Protein 3EYP (pdb70)

Organism: Bacteroides thetaiotaomicron (strain ATCC 29148 / DSM 2079 / JCM 5827 / CCUG 10774 / NCTC 10582 / VPI-5482 / E50) (NCBI:txid226186)

Structure (mmCIF, N/CA/C/O backbone):
data_3EYP
#
_entry.id   3EYP
#
_cell.length_a   120.709
_cell.length_b   125.193
_cell.length_c   158.207
_cell.angle_alpha   90.000
_cell.angle_beta   90.000
_cell.angle_gamma   90.000
#
_symmetry.space_group_name_H-M   'I 21 21 21'
#
loop_
_entity.id
_entity.type
_entity.pdbx_description
1 polymer 'Putative alpha-L-fucosidase'
2 non-polymer GLYCEROL
3 water water
#
loop_
_atom_site.group_PDB
_atom_site.id
_atom_site.type_symbol
_atom_site.label_atom_id
_atom_site.label_alt_id
_atom_site.label_comp_id
_atom_site.label_asym_id
_atom_site.label_entity_id
_atom_site.label_seq_id
_atom_site.pdbx_PDB_ins_code
_atom_site.Cartn_x
_atom_site.Cartn_y
_atom_site.Cartn_z
_atom_site.occupancy
_atom_site.B_iso_or_equiv
_atom_site.auth_seq_id
_atom_site.auth_comp_id
_atom_site.auth_asym_id
_atom_site.auth_atom_id
_atom_site.pdbx_PDB_model_num
ATOM 1 N N . SER A 1 2 ? 47.707 38.966 10.848 1.00 60.68 24 SER A N 1
ATOM 2 C CA . SER A 1 2 ? 48.151 37.679 11.486 1.00 60.16 24 SER A CA 1
ATOM 3 C C . SER A 1 2 ? 48.501 37.920 12.937 1.00 58.18 24 SER A C 1
ATOM 4 O O . SER A 1 2 ? 49.067 38.962 13.289 1.00 56.40 24 SER A O 1
ATOM 7 N N . LEU A 1 3 ? 48.144 36.947 13.766 1.00 56.22 25 LEU A N 1
ATOM 8 C CA . LEU A 1 3 ? 48.575 36.959 15.164 1.00 54.41 25 LEU A CA 1
ATOM 9 C C . LEU A 1 3 ? 50.016 36.576 15.218 1.00 53.06 25 LEU A C 1
ATOM 10 O O . LEU A 1 3 ? 50.441 35.695 14.522 1.00 52.57 25 LEU A O 1
ATOM 15 N N . ALA A 1 4 ? 50.746 37.249 16.081 1.00 52.87 26 ALA A N 1
ATOM 16 C CA . ALA A 1 4 ? 52.138 36.864 16.421 1.00 52.20 26 ALA A CA 1
ATOM 17 C C . ALA A 1 4 ? 52.060 35.645 17.339 1.00 51.74 26 ALA A C 1
ATOM 18 O O . ALA A 1 4 ? 51.141 35.559 18.172 1.00 51.53 26 ALA A O 1
ATOM 20 N N . PRO A 1 5 ? 53.015 34.709 17.222 1.00 50.89 27 PRO A N 1
ATOM 21 C CA . PRO A 1 5 ? 52.974 33.622 18.207 1.00 50.62 27 PRO A CA 1
ATOM 22 C C . PRO A 1 5 ? 53.343 34.156 19.570 1.00 49.85 27 PRO A C 1
ATOM 23 O O . PRO A 1 5 ? 53.900 35.206 19.680 1.00 49.54 27 PRO A O 1
ATOM 27 N N . CYS A 1 6 ? 53.034 33.404 20.590 1.00 48.53 28 CYS A N 1
ATOM 28 C CA . CYS A 1 6 ? 53.326 33.804 21.944 1.00 48.19 28 CYS A CA 1
ATOM 29 C C . CYS A 1 6 ? 54.223 32.763 22.588 1.00 47.05 28 CYS A C 1
ATOM 30 O O . CYS A 1 6 ? 53.856 31.608 22.649 1.00 46.71 28 CYS A O 1
ATOM 33 N N . GLY A 1 7 ? 55.391 33.182 23.046 1.00 46.03 29 GLY A N 1
ATOM 34 C CA . GLY A 1 7 ? 56.315 32.306 23.779 1.00 45.74 29 GLY A CA 1
ATOM 35 C C . GLY A 1 7 ? 56.939 31.252 22.925 1.00 44.46 29 GLY A C 1
ATOM 36 O O . GLY A 1 7 ? 57.172 31.468 21.742 1.00 44.98 29 GLY A O 1
ATOM 37 N N . LEU A 1 8 ? 57.206 30.091 23.523 1.00 44.03 30 LEU A N 1
ATOM 38 C CA . LEU A 1 8 ? 57.774 28.928 22.789 1.00 43.78 30 LEU A CA 1
ATOM 39 C C . LEU A 1 8 ? 56.697 28.208 21.977 1.00 42.83 30 LEU A C 1
ATOM 40 O O . LEU A 1 8 ? 55.542 28.099 22.383 1.00 43.06 30 LEU A O 1
ATOM 45 N N . VAL A 1 9 ? 57.073 27.733 20.815 1.00 42.88 31 VAL A N 1
ATOM 46 C CA . VAL A 1 9 ? 56.145 27.113 19.873 1.00 42.43 31 VAL A CA 1
ATOM 47 C C . VAL A 1 9 ? 56.644 25.733 19.365 1.00 41.68 31 VAL A C 1
ATOM 48 O O . VAL A 1 9 ? 57.847 25.422 19.385 1.00 42.27 31 VAL A O 1
ATOM 52 N N . PRO A 1 10 ? 55.731 24.888 18.925 1.00 40.79 32 PRO A N 1
ATOM 53 C CA . PRO A 1 10 ? 56.117 23.570 18.473 1.00 41.05 32 PRO A CA 1
ATOM 54 C C . PRO A 1 10 ? 56.782 23.571 17.113 1.00 41.92 32 PRO A C 1
ATOM 55 O O . PRO A 1 10 ? 56.512 24.429 16.264 1.00 41.77 32 PRO A O 1
ATOM 59 N N . SER A 1 11 ? 57.607 22.565 16.922 1.00 42.10 33 SER A N 1
ATOM 60 C CA . SER A 1 11 ? 58.230 22.285 15.614 1.00 41.67 33 SER A CA 1
ATOM 61 C C . SER A 1 11 ? 57.288 21.530 14.695 1.00 40.44 33 SER A C 1
ATOM 62 O O . SER A 1 11 ? 56.220 21.077 15.080 1.00 41.83 33 SER A O 1
ATOM 65 N N . ALA A 1 12 ? 57.698 21.400 13.442 1.00 41.03 34 ALA A N 1
ATOM 66 C CA . ALA A 1 12 ? 56.871 20.662 12.463 1.00 40.63 34 ALA A CA 1
ATOM 67 C C . ALA A 1 12 ? 56.646 19.205 12.958 1.00 41.03 34 ALA A C 1
ATOM 68 O O . ALA A 1 12 ? 55.555 18.640 12.864 1.00 39.43 34 ALA A O 1
ATOM 70 N N . ARG A 1 13 ? 57.707 18.639 13.518 1.00 41.56 35 ARG A N 1
ATOM 71 C CA . ARG A 1 13 ? 57.686 17.255 14.096 1.00 41.86 35 ARG A CA 1
ATOM 72 C C . ARG A 1 13 ? 56.706 17.139 15.243 1.00 40.38 35 ARG A C 1
ATOM 73 O O . ARG A 1 13 ? 55.976 16.191 15.383 1.00 40.84 35 ARG A O 1
ATOM 81 N N . GLN A 1 14 ? 56.740 18.144 16.084 1.00 40.29 36 GLN A N 1
ATOM 82 C CA . GLN A 1 14 ? 55.904 18.165 17.255 1.00 38.98 36 GLN A CA 1
ATOM 83 C C . GLN A 1 14 ? 54.456 18.334 16.855 1.00 38.50 36 GLN A C 1
ATOM 84 O O . GLN A 1 14 ? 53.595 17.755 17.416 1.00 39.10 36 GLN A O 1
ATOM 90 N N . LEU A 1 15 ? 54.200 19.105 15.824 1.00 41.11 37 LEU A N 1
ATOM 91 C CA . LEU A 1 15 ? 52.811 19.253 15.341 1.00 40.54 37 LEU A CA 1
ATOM 92 C C . LEU A 1 15 ? 52.290 17.922 14.762 1.00 40.58 37 LEU A C 1
ATOM 93 O O . LEU A 1 15 ? 51.158 17.528 14.951 1.00 40.05 37 LEU A O 1
ATOM 98 N N . GLU A 1 16 ? 53.136 17.260 14.003 1.00 40.81 38 GLU A N 1
ATOM 99 C CA . GLU A 1 16 ? 52.762 15.967 13.368 1.00 40.18 38 GLU A CA 1
ATOM 100 C C . GLU A 1 16 ? 52.415 14.928 14.459 1.00 40.29 38 GLU A C 1
ATOM 101 O O . GLU A 1 16 ? 51.388 14.244 14.423 1.00 41.24 38 GLU A O 1
ATOM 107 N N . TRP A 1 17 ? 53.261 14.903 15.475 1.00 39.75 39 TRP A N 1
ATOM 108 C CA . TRP A 1 17 ? 53.123 13.980 16.627 1.00 39.58 39 TRP A CA 1
ATOM 109 C C . TRP A 1 17 ? 51.860 14.271 17.412 1.00 39.88 39 TRP A C 1
ATOM 110 O O . TRP A 1 17 ? 51.073 13.385 17.736 1.00 40.25 39 TRP A O 1
ATOM 121 N N . TYR A 1 18 ? 51.606 15.551 17.649 1.00 39.32 40 TYR A N 1
ATOM 122 C CA . TYR A 1 18 ? 50.404 15.928 18.393 1.00 39.04 40 TYR A CA 1
ATOM 123 C C . TYR A 1 18 ? 49.129 15.428 17.689 1.00 40.07 40 TYR A C 1
ATOM 124 O O . TYR A 1 18 ? 48.158 14.976 18.305 1.00 40.13 40 TYR A O 1
ATOM 133 N N . ASN A 1 19 ? 49.156 15.548 16.369 1.00 39.39 41 ASN A N 1
ATOM 134 C CA . ASN A 1 19 ? 48.007 15.236 15.543 1.00 41.34 41 ASN A CA 1
ATOM 135 C C . ASN A 1 19 ? 47.669 13.741 15.477 1.00 41.87 41 ASN A C 1
ATOM 136 O O . ASN A 1 19 ? 46.554 13.335 15.096 1.00 40.87 41 ASN A O 1
ATOM 141 N N . ARG A 1 20 ? 48.631 12.928 15.880 1.00 40.57 42 ARG A N 1
ATOM 142 C CA . ARG A 1 20 ? 48.428 11.445 15.892 1.00 40.58 42 ARG A CA 1
ATOM 143 C C . ARG A 1 20 ? 47.354 11.034 16.923 1.00 40.26 42 ARG A C 1
ATOM 144 O O . ARG A 1 20 ? 46.513 10.145 16.743 1.00 39.46 42 ARG A O 1
ATOM 152 N N . GLU A 1 21 ? 47.405 11.771 18.006 1.00 41.40 43 GLU A N 1
ATOM 153 C CA . GLU A 1 21 ? 46.535 11.587 19.206 1.00 40.17 43 GLU A CA 1
ATOM 154 C C . GLU A 1 21 ? 46.842 10.362 19.993 1.00 40.02 43 GLU A C 1
ATOM 155 O O . GLU A 1 21 ? 47.113 10.423 21.189 1.00 38.95 43 GLU A O 1
ATOM 161 N N . MET A 1 22 ? 46.900 9.248 19.289 1.00 40.02 44 MET A N 1
ATOM 162 C CA . MET A 1 22 ? 47.233 7.938 19.894 1.00 39.85 44 MET A CA 1
ATOM 163 C C . MET A 1 22 ? 48.355 7.250 19.104 1.00 39.88 44 MET A C 1
ATOM 164 O O . MET A 1 22 ? 48.531 7.450 17.884 1.00 42.31 44 MET A O 1
ATOM 169 N N . ILE A 1 23 ? 49.133 6.458 19.808 1.00 38.93 45 ILE A N 1
ATOM 170 C CA . ILE A 1 23 ? 50.250 5.641 19.241 1.00 39.13 45 ILE A CA 1
ATOM 171 C C . ILE A 1 23 ? 50.213 4.246 19.870 1.00 39.34 45 ILE A C 1
ATOM 172 O O . ILE A 1 23 ? 49.944 4.128 21.072 1.00 40.62 45 ILE A O 1
ATOM 177 N N . ALA A 1 24 ? 50.385 3.167 19.098 1.00 38.95 46 ALA A N 1
ATOM 178 C CA . ALA A 1 24 ? 50.534 1.854 19.760 1.00 38.48 46 ALA A CA 1
ATOM 179 C C . ALA A 1 24 ? 51.971 1.508 20.155 1.00 37.99 46 ALA A C 1
ATOM 180 O O . ALA A 1 24 ? 52.897 1.841 19.486 1.00 37.21 46 ALA A O 1
ATOM 182 N N . PHE A 1 25 ? 52.106 0.841 21.313 1.00 37.27 47 PHE A N 1
ATOM 183 C CA . PHE A 1 25 ? 53.374 0.258 21.739 1.00 37.11 47 PHE A CA 1
ATOM 184 C C . PHE A 1 25 ? 53.174 -1.248 21.562 1.00 36.42 47 PHE A C 1
ATOM 185 O O . PHE A 1 25 ? 52.087 -1.737 21.724 1.00 37.82 47 PHE A O 1
ATOM 193 N N . PHE A 1 26 ? 54.216 -1.928 21.147 1.00 36.77 48 PHE A N 1
ATOM 194 C CA . PHE A 1 26 ? 54.218 -3.383 20.988 1.00 35.85 48 PHE A CA 1
ATOM 195 C C . PHE A 1 26 ? 55.443 -3.907 21.686 1.00 36.92 48 PHE A C 1
ATOM 196 O O . PHE A 1 26 ? 56.552 -3.892 21.130 1.00 36.88 48 PHE A O 1
ATOM 204 N N . HIS A 1 27 ? 55.248 -4.324 22.932 1.00 35.39 49 HIS A N 1
ATOM 205 C CA . HIS A 1 27 ? 56.302 -4.908 23.739 1.00 35.16 49 HIS A CA 1
ATOM 206 C C . HIS A 1 27 ? 56.312 -6.436 23.501 1.00 36.45 49 HIS A C 1
ATOM 207 O O . HIS A 1 27 ? 55.403 -7.151 23.908 1.00 38.06 49 HIS A O 1
ATOM 214 N N . PHE A 1 28 ? 57.344 -6.847 22.788 1.00 36.32 50 PHE A N 1
ATOM 215 C CA . PHE A 1 28 ? 57.508 -8.226 22.308 1.00 36.61 50 PHE A CA 1
ATOM 216 C C . PHE A 1 28 ? 58.993 -8.542 22.182 1.00 36.34 50 PHE A C 1
ATOM 217 O O . PHE A 1 28 ? 59.826 -7.721 21.729 1.00 36.52 50 PHE A O 1
ATOM 225 N N . GLY A 1 29 ? 59.307 -9.733 22.606 1.00 36.04 51 GLY A N 1
ATOM 226 C CA . GLY A 1 29 ? 60.670 -10.213 22.500 1.00 36.91 51 GLY A CA 1
ATOM 227 C C . GLY A 1 29 ? 60.906 -11.503 23.236 1.00 37.93 51 GLY A C 1
ATOM 228 O O . GLY A 1 29 ? 60.018 -12.311 23.442 1.00 37.74 51 GLY A O 1
ATOM 229 N N . ILE A 1 30 ? 62.148 -11.658 23.670 1.00 38.12 52 ILE A N 1
ATOM 230 C CA . ILE A 1 30 ? 62.548 -12.906 24.313 1.00 37.68 52 ILE A CA 1
ATOM 231 C C . ILE A 1 30 ? 61.828 -13.060 25.669 1.00 37.40 52 ILE A C 1
ATOM 232 O O . ILE A 1 30 ? 61.485 -14.160 26.092 1.00 36.16 52 ILE A O 1
ATOM 237 N N . ASN A 1 31 ? 61.581 -11.947 26.333 1.00 37.25 53 ASN A N 1
ATOM 238 C CA . ASN A 1 31 ? 60.860 -12.010 27.634 1.00 37.21 53 ASN A CA 1
ATOM 239 C C . ASN A 1 31 ? 59.522 -12.767 27.558 1.00 37.56 53 ASN A C 1
ATOM 240 O O . ASN A 1 31 ? 59.075 -13.435 28.496 1.00 38.79 53 ASN A O 1
ATOM 245 N N . THR A 1 32 ? 58.889 -12.638 26.410 1.00 36.31 54 THR A N 1
ATOM 246 C CA . THR A 1 32 ? 57.585 -13.167 26.145 1.00 36.63 54 THR A CA 1
ATOM 247 C C . THR A 1 32 ? 57.602 -14.701 26.221 1.00 36.74 54 THR A C 1
ATOM 248 O O . THR A 1 32 ? 56.594 -15.320 26.462 1.00 38.45 54 THR A O 1
ATOM 252 N N . PHE A 1 33 ? 58.773 -15.244 26.002 1.00 36.61 55 PHE A N 1
ATOM 253 C CA . PHE A 1 33 ? 58.945 -16.730 25.904 1.00 36.88 55 PHE A CA 1
ATOM 254 C C . PHE A 1 33 ? 59.488 -17.294 27.185 1.00 37.81 55 PHE A C 1
ATOM 255 O O . PHE A 1 33 ? 59.655 -18.538 27.346 1.00 38.84 55 PHE A O 1
ATOM 263 N N . GLU A 1 34 ? 59.713 -16.381 28.119 1.00 38.78 56 GLU A N 1
ATOM 264 C CA . GLU A 1 34 ? 60.075 -16.771 29.491 1.00 39.32 56 GLU A CA 1
ATOM 265 C C . GLU A 1 34 ? 58.838 -16.781 30.317 1.00 41.49 56 GLU A C 1
ATOM 266 O O . GLU A 1 34 ? 57.810 -16.267 29.909 1.00 39.52 56 GLU A O 1
ATOM 272 N N . GLU A 1 35 ? 58.948 -17.375 31.514 1.00 42.71 57 GLU A N 1
ATOM 273 C CA A GLU A 1 35 ? 57.804 -17.469 32.416 0.50 43.82 57 GLU A CA 1
ATOM 274 C CA B GLU A 1 35 ? 57.813 -17.479 32.441 0.50 43.58 57 GLU A CA 1
ATOM 275 C C . GLU A 1 35 ? 57.773 -16.261 33.365 1.00 43.71 57 GLU A C 1
ATOM 276 O O . GLU A 1 35 ? 58.650 -16.031 34.180 1.00 44.54 57 GLU A O 1
ATOM 287 N N . TYR A 1 36 ? 56.763 -15.458 33.139 1.00 43.52 58 TYR A N 1
ATOM 288 C CA A TYR A 1 36 ? 56.499 -14.293 33.944 0.50 43.46 58 TYR A CA 1
ATOM 289 C CA B TYR A 1 36 ? 56.448 -14.249 33.864 0.50 43.38 58 TYR A CA 1
ATOM 290 C C . TYR A 1 36 ? 57.647 -13.331 34.039 1.00 43.18 58 TYR A C 1
ATOM 291 O O . TYR A 1 36 ? 58.042 -12.982 35.126 1.00 44.04 58 TYR A O 1
ATOM 308 N N . VAL A 1 37 ? 58.179 -12.927 32.902 1.00 41.51 59 VAL A N 1
ATOM 309 C CA . VAL A 1 37 ? 59.279 -11.936 32.828 1.00 41.60 59 VAL A CA 1
ATOM 310 C C . VAL A 1 37 ? 58.894 -10.660 32.114 1.00 40.62 59 VAL A C 1
ATOM 311 O O . VAL A 1 37 ? 58.417 -10.681 30.969 1.00 41.70 59 VAL A O 1
ATOM 315 N N . ASN A 1 38 ? 59.099 -9.546 32.814 1.00 40.46 60 ASN A N 1
ATOM 316 C CA . ASN A 1 38 ? 58.951 -8.231 32.240 1.00 40.57 60 ASN A CA 1
ATOM 317 C C . ASN A 1 38 ? 60.190 -7.437 32.014 1.00 40.30 60 ASN A C 1
ATOM 318 O O . ASN A 1 38 ? 60.223 -6.493 31.250 1.00 39.34 60 ASN A O 1
ATOM 323 N N . GLU A 1 39 ? 61.203 -7.847 32.725 1.00 40.27 61 GLU A N 1
ATOM 324 C CA . GLU A 1 39 ? 62.504 -7.300 32.685 1.00 40.44 61 GLU A CA 1
ATOM 325 C C . GLU A 1 39 ? 63.507 -8.446 32.673 1.00 39.80 61 GLU A C 1
ATOM 326 O O . GLU A 1 39 ? 63.781 -9.050 33.689 1.00 39.47 61 GLU A O 1
ATOM 332 N N . GLY A 1 40 ? 64.015 -8.718 31.495 1.00 38.71 62 GLY A N 1
ATOM 333 C CA . GLY A 1 40 ? 64.904 -9.848 31.264 1.00 39.42 62 GLY A CA 1
ATOM 334 C C . GLY A 1 40 ? 66.361 -9.524 31.568 1.00 39.10 62 GLY A C 1
ATOM 335 O O . GLY A 1 40 ? 66.790 -8.375 31.526 1.00 40.27 62 GLY A O 1
ATOM 336 N N . ASP A 1 41 ? 67.112 -10.558 31.883 1.00 39.76 63 ASP A N 1
ATOM 337 C CA . ASP A 1 41 ? 68.489 -10.405 32.405 1.00 40.44 63 ASP A CA 1
ATOM 338 C C . ASP A 1 41 ? 69.597 -10.471 31.358 1.00 39.97 63 ASP A C 1
ATOM 339 O O . ASP A 1 41 ? 70.767 -10.242 31.643 1.00 39.75 63 ASP A O 1
ATOM 344 N N . GLY A 1 42 ? 69.222 -10.743 30.122 1.00 39.41 64 GLY A N 1
ATOM 345 C CA . GLY A 1 42 ? 70.226 -10.893 29.074 1.00 38.61 64 GLY A CA 1
ATOM 346 C C . GLY A 1 42 ? 70.826 -12.308 29.017 1.00 37.82 64 GLY A C 1
ATOM 347 O O . GLY A 1 42 ? 71.743 -12.598 28.212 1.00 37.85 64 GLY A O 1
ATOM 348 N N . LYS A 1 43 ? 70.341 -13.171 29.899 1.00 38.46 65 LYS A N 1
ATOM 349 C CA . LYS A 1 43 ? 70.854 -14.535 30.000 1.00 38.21 65 LYS A CA 1
ATOM 350 C C . LYS A 1 43 ? 69.994 -15.598 29.383 1.00 38.58 65 LYS A C 1
ATOM 351 O O . LYS A 1 43 ? 70.353 -16.780 29.312 1.00 39.34 65 LYS A O 1
ATOM 357 N N . ALA A 1 44 ? 68.817 -15.227 28.947 1.00 38.40 66 ALA A N 1
ATOM 358 C CA . ALA A 1 44 ? 67.967 -16.192 28.303 1.00 37.98 66 ALA A CA 1
ATOM 359 C C . ALA A 1 44 ? 68.627 -16.651 27.007 1.00 37.02 66 ALA A C 1
ATOM 360 O O . ALA A 1 44 ? 69.195 -15.844 26.259 1.00 38.06 66 ALA A O 1
ATOM 362 N N . SER A 1 45 ? 68.460 -17.943 26.739 1.00 37.58 67 SER A N 1
ATOM 363 C CA . SER A 1 45 ? 68.906 -18.542 25.460 1.00 38.01 67 SER A CA 1
ATOM 364 C C . SER A 1 45 ? 68.091 -18.015 24.289 1.00 39.43 67 SER A C 1
ATOM 365 O O . SER A 1 45 ? 66.854 -18.080 24.265 1.00 37.41 67 SER A O 1
ATOM 368 N N . THR A 1 46 ? 68.794 -17.547 23.284 1.00 38.44 68 THR A N 1
ATOM 369 C CA . THR A 1 46 ? 68.085 -17.094 22.081 1.00 39.55 68 THR A CA 1
ATOM 370 C C . THR A 1 46 ? 67.181 -18.128 21.476 1.00 39.57 68 THR A C 1
ATOM 371 O O . THR A 1 46 ? 66.172 -17.763 20.820 1.00 39.99 68 THR A O 1
ATOM 375 N N . ALA A 1 47 ? 67.545 -19.405 21.685 1.00 38.66 69 ALA A N 1
ATOM 376 C CA . ALA A 1 47 ? 66.770 -20.528 21.145 1.00 38.33 69 ALA A CA 1
ATOM 377 C C . ALA A 1 47 ? 65.271 -20.456 21.502 1.00 39.10 69 ALA A C 1
ATOM 378 O O . ALA A 1 47 ? 64.405 -20.920 20.749 1.00 39.97 69 ALA A O 1
ATOM 380 N N . ILE A 1 48 ? 64.974 -19.940 22.700 1.00 38.57 70 ILE A N 1
ATOM 381 C CA . ILE A 1 48 ? 63.583 -19.939 23.196 1.00 38.01 70 ILE A CA 1
ATOM 382 C C . ILE A 1 48 ? 62.645 -19.032 22.421 1.00 37.98 70 ILE A C 1
ATOM 383 O O . ILE A 1 48 ? 61.433 -19.143 22.553 1.00 38.84 70 ILE A O 1
ATOM 388 N N . PHE A 1 49 ? 63.191 -18.140 21.607 1.00 39.01 71 PHE A N 1
ATOM 389 C CA . PHE A 1 49 ? 62.349 -17.214 20.866 1.00 38.87 71 PHE A CA 1
ATOM 390 C C . PHE A 1 49 ? 61.800 -17.941 19.664 1.00 39.20 71 PHE A C 1
ATOM 391 O O . PHE A 1 49 ? 62.480 -18.285 18.723 1.00 40.22 71 PHE A O 1
ATOM 399 N N . ASN A 1 50 ? 60.496 -18.127 19.709 1.00 39.63 72 ASN A N 1
ATOM 400 C CA . ASN A 1 50 ? 59.847 -18.979 18.784 1.00 38.78 72 ASN A CA 1
ATOM 401 C C . ASN A 1 50 ? 58.338 -18.777 18.638 1.00 39.72 72 ASN A C 1
ATOM 402 O O . ASN A 1 50 ? 57.573 -19.694 18.930 1.00 40.73 72 ASN A O 1
ATOM 407 N N . PRO A 1 51 ? 57.914 -17.620 18.118 1.00 40.63 73 PRO A N 1
ATOM 408 C CA . PRO A 1 51 ? 56.471 -17.418 17.885 1.00 41.12 73 PRO A CA 1
ATOM 409 C C . PRO A 1 51 ? 55.940 -18.339 16.828 1.00 41.87 73 PRO A C 1
ATOM 410 O O . PRO A 1 51 ? 56.637 -18.647 15.897 1.00 42.81 73 PRO A O 1
ATOM 414 N N . THR A 1 52 ? 54.712 -18.785 17.011 1.00 42.33 74 THR A N 1
ATOM 415 C CA . THR A 1 52 ? 54.211 -19.922 16.223 1.00 43.49 74 THR A CA 1
ATOM 416 C C . THR A 1 52 ? 53.223 -19.555 15.157 1.00 43.02 74 THR A C 1
ATOM 417 O O . THR A 1 52 ? 52.983 -20.331 14.242 1.00 43.60 74 THR A O 1
ATOM 421 N N . ALA A 1 53 ? 52.733 -18.336 15.215 1.00 40.91 75 ALA A N 1
ATOM 422 C CA . ALA A 1 53 ? 51.765 -17.889 14.234 1.00 40.40 75 ALA A CA 1
ATOM 423 C C . ALA A 1 53 ? 51.817 -16.382 14.043 1.00 38.89 75 ALA A C 1
ATOM 424 O O . ALA A 1 53 ? 50.790 -15.732 13.950 1.00 38.45 75 ALA A O 1
ATOM 426 N N . LEU A 1 54 ? 53.040 -15.881 13.990 1.00 39.11 76 LEU A N 1
ATOM 427 C CA . LEU A 1 54 ? 53.304 -14.428 13.993 1.00 40.64 76 LEU A CA 1
ATOM 428 C C . LEU A 1 54 ? 52.726 -13.776 12.749 1.00 40.76 76 LEU A C 1
ATOM 429 O O . LEU A 1 54 ? 52.882 -14.249 11.609 1.00 41.26 76 LEU A O 1
ATOM 434 N N . ASP A 1 55 ? 52.012 -12.694 12.990 1.00 40.48 77 ASP A N 1
ATOM 435 C CA . ASP A 1 55 ? 51.378 -11.933 11.898 1.00 41.42 77 ASP A CA 1
ATOM 436 C C . ASP A 1 55 ? 51.184 -10.489 12.275 1.00 39.78 77 ASP A C 1
ATOM 437 O O . ASP A 1 55 ? 50.231 -10.110 12.959 1.00 40.81 77 ASP A O 1
ATOM 442 N N . CYS A 1 56 ? 52.151 -9.728 11.868 1.00 40.03 78 CYS A N 1
ATOM 443 C CA . CYS A 1 56 ? 52.148 -8.240 12.109 1.00 41.24 78 CYS A CA 1
ATOM 444 C C . CYS A 1 56 ? 50.963 -7.544 11.418 1.00 41.50 78 CYS A C 1
ATOM 445 O O . CYS A 1 56 ? 50.587 -6.415 11.763 1.00 39.73 78 CYS A O 1
ATOM 448 N N . ARG A 1 57 ? 50.367 -8.235 10.446 1.00 42.10 79 ARG A N 1
ATOM 449 C CA . ARG A 1 57 ? 49.185 -7.693 9.749 1.00 42.23 79 ARG A CA 1
ATOM 450 C C . ARG A 1 57 ? 48.011 -7.697 10.721 1.00 42.49 79 ARG A C 1
ATOM 451 O O . ARG A 1 57 ? 47.202 -6.744 10.779 1.00 43.48 79 ARG A O 1
ATOM 459 N N . GLN A 1 58 ? 47.981 -8.742 11.522 1.00 41.62 80 GLN A N 1
ATOM 460 C CA . GLN A 1 58 ? 46.947 -8.907 12.557 1.00 41.45 80 GLN A CA 1
ATOM 461 C C . GLN A 1 58 ? 47.043 -7.718 13.544 1.00 40.62 80 GLN A C 1
ATOM 462 O O . GLN A 1 58 ? 46.045 -7.168 13.995 1.00 42.56 80 GLN A O 1
ATOM 468 N N . TRP A 1 59 ? 48.273 -7.341 13.850 1.00 40.81 81 TRP A N 1
ATOM 469 C CA . TRP A 1 59 ? 48.541 -6.239 14.780 1.00 39.47 81 TRP A CA 1
ATOM 470 C C . TRP A 1 59 ? 47.993 -4.992 14.144 1.00 40.45 81 TRP A C 1
ATOM 471 O O . TRP A 1 59 ? 47.403 -4.197 14.844 1.00 42.04 81 TRP A O 1
ATOM 482 N N . MET A 1 60 ? 48.209 -4.825 12.831 1.00 39.91 82 MET A N 1
ATOM 483 C CA . MET A 1 60 ? 47.793 -3.585 12.147 1.00 40.24 82 MET A CA 1
ATOM 484 C C . MET A 1 60 ? 46.273 -3.516 12.078 1.00 40.40 82 MET A C 1
ATOM 485 O O . MET A 1 60 ? 45.684 -2.461 12.121 1.00 41.89 82 MET A O 1
ATOM 490 N N . GLN A 1 61 ? 45.635 -4.649 11.990 1.00 41.59 83 GLN A N 1
ATOM 491 C CA . GLN A 1 61 ? 44.132 -4.666 11.932 1.00 42.05 83 GLN A CA 1
ATOM 492 C C . GLN A 1 61 ? 43.547 -4.207 13.258 1.00 42.85 83 GLN A C 1
ATOM 493 O O . GLN A 1 61 ? 42.556 -3.464 13.338 1.00 42.54 83 GLN A O 1
ATOM 499 N N . THR A 1 62 ? 44.236 -4.588 14.318 1.00 42.45 84 THR A N 1
ATOM 500 C CA . THR A 1 62 ? 43.888 -4.089 15.662 1.00 41.92 84 THR A CA 1
ATOM 501 C C . THR A 1 62 ? 43.900 -2.537 15.699 1.00 41.51 84 THR A C 1
ATOM 502 O O . THR A 1 62 ? 42.976 -1.888 16.185 1.00 41.04 84 THR A O 1
ATOM 506 N N . LEU A 1 63 ? 44.969 -1.987 15.178 1.00 40.21 85 LEU A N 1
ATOM 507 C CA . LEU A 1 63 ? 45.172 -0.550 15.167 1.00 40.57 85 LEU A CA 1
ATOM 508 C C . LEU A 1 63 ? 44.195 0.138 14.268 1.00 41.44 85 LEU A C 1
ATOM 509 O O . LEU A 1 63 ? 43.746 1.234 14.580 1.00 41.66 85 LEU A O 1
ATOM 514 N N . LYS A 1 64 ? 43.895 -0.466 13.123 1.00 42.92 86 LYS A N 1
ATOM 515 C CA . LYS A 1 64 ? 42.917 0.150 12.216 1.00 44.65 86 LYS A CA 1
ATOM 516 C C . LYS A 1 64 ? 41.583 0.293 12.940 1.00 44.20 86 LYS A C 1
ATOM 517 O O . LYS A 1 64 ? 40.990 1.368 12.981 1.00 44.49 86 LYS A O 1
ATOM 523 N N . ALA A 1 65 ? 41.131 -0.801 13.532 1.00 44.55 87 ALA A N 1
ATOM 524 C CA . ALA A 1 65 ? 39.833 -0.811 14.199 1.00 45.71 87 ALA A CA 1
ATOM 525 C C . ALA A 1 65 ? 39.829 0.135 15.373 1.00 46.52 87 ALA A C 1
ATOM 526 O O . ALA A 1 65 ? 38.761 0.519 15.890 1.00 47.07 87 ALA A O 1
ATOM 528 N N . ALA A 1 66 ? 41.018 0.464 15.833 1.00 45.78 88 ALA A N 1
ATOM 529 C CA . ALA A 1 66 ? 41.120 1.257 17.043 1.00 44.89 88 ALA A CA 1
ATOM 530 C C . ALA A 1 66 ? 41.396 2.704 16.788 1.00 44.60 88 ALA A C 1
ATOM 531 O O . ALA A 1 66 ? 41.496 3.475 17.719 1.00 43.52 88 ALA A O 1
ATOM 533 N N . GLY A 1 67 ? 41.478 3.034 15.515 1.00 44.76 89 GLY A N 1
ATOM 534 C CA . GLY A 1 67 ? 41.796 4.376 15.040 1.00 45.02 89 GLY A CA 1
ATOM 535 C C . GLY A 1 67 ? 43.183 4.901 15.353 1.00 44.22 89 GLY A C 1
ATOM 536 O O . GLY A 1 67 ? 43.369 6.116 15.462 1.00 45.18 89 GLY A O 1
ATOM 537 N N . ILE A 1 68 ? 44.142 3.992 15.512 1.00 41.80 90 ILE A N 1
ATOM 538 C CA . ILE A 1 68 ? 45.551 4.335 15.896 1.00 40.72 90 ILE A CA 1
ATOM 539 C C . ILE A 1 68 ? 46.457 4.460 14.672 1.00 40.50 90 ILE A C 1
ATOM 540 O O . ILE A 1 68 ? 46.611 3.478 13.924 1.00 40.90 90 ILE A O 1
ATOM 545 N N . PRO A 1 69 ? 47.051 5.644 14.443 1.00 39.60 91 PRO A N 1
ATOM 546 C CA . PRO A 1 69 ? 47.730 5.915 13.162 1.00 39.69 91 PRO A CA 1
ATOM 547 C C . PRO A 1 69 ? 49.199 5.570 13.129 1.00 39.29 91 PRO A C 1
ATOM 548 O O . PRO A 1 69 ? 49.870 5.672 12.081 1.00 38.71 91 PRO A O 1
ATOM 552 N N . ALA A 1 70 ? 49.701 5.136 14.290 1.00 38.35 92 ALA A N 1
ATOM 553 C CA . ALA A 1 70 ? 51.161 4.958 14.466 1.00 37.69 92 ALA A CA 1
ATOM 554 C C . ALA A 1 70 ? 51.482 3.886 15.535 1.00 37.67 92 ALA A C 1
ATOM 555 O O . ALA A 1 70 ? 50.663 3.575 16.408 1.00 38.06 92 ALA A O 1
ATOM 557 N N . ALA A 1 71 ? 52.627 3.254 15.336 1.00 38.02 93 ALA A N 1
ATOM 558 C CA . ALA A 1 71 ? 53.085 2.083 16.109 1.00 38.67 93 ALA A CA 1
ATOM 559 C C . ALA A 1 71 ? 54.591 2.068 16.306 1.00 38.23 93 ALA A C 1
ATOM 560 O O . ALA A 1 71 ? 55.333 2.315 15.395 1.00 40.87 93 ALA A O 1
ATOM 562 N N . ILE A 1 72 ? 54.952 1.796 17.550 1.00 38.10 94 ILE A N 1
ATOM 563 C CA . ILE A 1 72 ? 56.344 1.616 18.073 1.00 37.25 94 ILE A CA 1
ATOM 564 C C . ILE A 1 72 ? 56.586 0.193 18.560 1.00 38.27 94 ILE A C 1
ATOM 565 O O . ILE A 1 72 ? 55.992 -0.311 19.524 1.00 37.78 94 ILE A O 1
ATOM 570 N N . LEU A 1 73 ? 57.510 -0.462 17.894 1.00 37.96 95 LEU A N 1
ATOM 571 C CA . LEU A 1 73 ? 57.951 -1.824 18.309 1.00 37.19 95 LEU A CA 1
ATOM 572 C C . LEU A 1 73 ? 59.209 -1.833 19.166 1.00 37.89 95 LEU A C 1
ATOM 573 O O . LEU A 1 73 ? 60.186 -1.141 18.889 1.00 37.22 95 LEU A O 1
ATOM 578 N N . THR A 1 74 ? 59.211 -2.660 20.203 1.00 37.65 96 THR A N 1
ATOM 579 C CA . THR A 1 74 ? 60.461 -2.917 20.926 1.00 39.40 96 THR A CA 1
ATOM 580 C C . THR A 1 74 ? 61.461 -3.756 20.106 1.00 38.87 96 THR A C 1
ATOM 581 O O . THR A 1 74 ? 61.500 -4.987 20.222 1.00 39.63 96 THR A O 1
ATOM 585 N N . ALA A 1 75 ? 62.271 -3.086 19.304 1.00 39.58 97 ALA A N 1
ATOM 586 C CA . ALA A 1 75 ? 63.255 -3.769 18.470 1.00 38.28 97 ALA A CA 1
ATOM 587 C C . ALA A 1 75 ? 64.327 -4.418 19.392 1.00 38.77 97 ALA A C 1
ATOM 588 O O . ALA A 1 75 ? 64.877 -5.489 19.085 1.00 38.63 97 ALA A O 1
ATOM 590 N N . LYS A 1 76 ? 64.514 -3.813 20.569 1.00 36.73 98 LYS A N 1
ATOM 591 C CA . LYS A 1 76 ? 65.458 -4.316 21.587 1.00 36.09 98 LYS A CA 1
ATOM 592 C C . LYS A 1 76 ? 65.118 -3.705 22.934 1.00 36.47 98 LYS A C 1
ATOM 593 O O . LYS A 1 76 ? 65.127 -2.502 23.118 1.00 36.06 98 LYS A O 1
ATOM 599 N N . HIS A 1 77 ? 64.736 -4.558 23.837 1.00 37.61 99 HIS A N 1
ATOM 600 C CA . HIS A 1 77 ? 64.490 -4.144 25.243 1.00 36.72 99 HIS A CA 1
ATOM 601 C C . HIS A 1 77 ? 65.766 -4.289 26.034 1.00 38.42 99 HIS A C 1
ATOM 602 O O . HIS A 1 77 ? 66.804 -4.660 25.486 1.00 38.36 99 HIS A O 1
ATOM 609 N N . ALA A 1 78 ? 65.716 -3.963 27.328 1.00 38.64 100 ALA A N 1
ATOM 610 C CA . ALA A 1 78 ? 66.946 -3.942 28.122 1.00 37.68 100 ALA A CA 1
ATOM 611 C C . ALA A 1 78 ? 67.667 -5.327 28.203 1.00 38.18 100 ALA A C 1
ATOM 612 O O . ALA A 1 78 ? 68.873 -5.421 28.519 1.00 38.63 100 ALA A O 1
ATOM 614 N N . ASP A 1 79 ? 66.916 -6.369 27.940 1.00 37.68 101 ASP A N 1
ATOM 615 C CA . ASP A 1 79 ? 67.452 -7.753 27.965 1.00 37.02 101 ASP A CA 1
ATOM 616 C C . ASP A 1 79 ? 68.538 -7.894 26.857 1.00 38.33 101 ASP A C 1
ATOM 617 O O . ASP A 1 79 ? 69.389 -8.792 26.888 1.00 39.30 101 ASP A O 1
ATOM 622 N N . GLY A 1 80 ? 68.429 -6.990 25.885 1.00 36.96 102 GLY A N 1
ATOM 623 C CA . GLY A 1 80 ? 69.381 -6.844 24.793 1.00 37.88 102 GLY A CA 1
ATOM 624 C C . GLY A 1 80 ? 69.123 -7.750 23.587 1.00 38.31 102 GLY A C 1
ATOM 625 O O . GLY A 1 80 ? 69.904 -7.763 22.645 1.00 38.10 102 GLY A O 1
ATOM 626 N N . PHE A 1 81 ? 68.045 -8.510 23.629 1.00 37.74 103 PHE A N 1
ATOM 627 C CA . PHE A 1 81 ? 67.681 -9.419 22.489 1.00 38.46 103 PHE A CA 1
ATOM 628 C C . PHE A 1 81 ? 67.134 -8.595 21.352 1.00 37.54 103 PHE A C 1
ATOM 629 O O . PHE A 1 81 ? 66.167 -7.898 21.520 1.00 39.59 103 PHE A O 1
ATOM 637 N N . CYS A 1 82 ? 67.760 -8.698 20.184 1.00 37.64 104 CYS A N 1
ATOM 638 C CA . CYS A 1 82 ? 67.381 -7.948 18.978 1.00 38.80 104 CYS A CA 1
ATOM 639 C C . CYS A 1 82 ? 66.428 -8.707 18.037 1.00 38.43 104 CYS A C 1
ATOM 640 O O . CYS A 1 82 ? 66.610 -9.889 17.741 1.00 40.03 104 CYS A O 1
ATOM 643 N N . LEU A 1 83 ? 65.349 -8.017 17.676 1.00 37.71 105 LEU A N 1
ATOM 644 C CA . LEU A 1 83 ? 64.246 -8.569 16.911 1.00 36.95 105 LEU A CA 1
ATOM 645 C C . LEU A 1 83 ? 64.534 -8.610 15.388 1.00 38.08 105 LEU A C 1
ATOM 646 O O . LEU A 1 83 ? 63.707 -9.069 14.623 1.00 38.55 105 LEU A O 1
ATOM 651 N N . TRP A 1 84 ? 65.723 -8.128 15.020 1.00 38.29 106 TRP A N 1
ATOM 652 C CA . TRP A 1 84 ? 66.182 -8.111 13.606 1.00 38.04 106 TRP A CA 1
ATOM 653 C C . TRP A 1 84 ? 67.596 -8.742 13.626 1.00 38.93 106 TRP A C 1
ATOM 654 O O . TRP A 1 84 ? 68.302 -8.660 14.683 1.00 37.53 106 TRP A O 1
ATOM 665 N N . PRO A 1 85 ? 67.999 -9.394 12.514 1.00 40.08 107 PRO A N 1
ATOM 666 C CA . PRO A 1 85 ? 69.327 -10.038 12.382 1.00 40.93 107 PRO A CA 1
ATOM 667 C C . PRO A 1 85 ? 70.468 -9.016 12.180 1.00 41.60 107 PRO A C 1
ATOM 668 O O . PRO A 1 85 ? 71.068 -8.878 11.094 1.00 40.60 107 PRO A O 1
ATOM 672 N N . SER A 1 86 ? 70.706 -8.245 13.231 1.00 39.98 108 SER A N 1
ATOM 673 C CA . SER A 1 86 ? 71.791 -7.245 13.230 1.00 40.45 108 SER A CA 1
ATOM 674 C C . SER A 1 86 ? 73.121 -7.896 12.894 1.00 39.05 108 SER A C 1
ATOM 675 O O . SER A 1 86 ? 73.397 -9.025 13.283 1.00 39.18 108 SER A O 1
ATOM 678 N N . LYS A 1 87 ? 73.934 -7.150 12.180 1.00 39.51 109 LYS A N 1
ATOM 679 C CA . LYS A 1 87 ? 75.321 -7.599 11.856 1.00 39.70 109 LYS A CA 1
ATOM 680 C C . LYS A 1 87 ? 76.225 -7.466 13.019 1.00 40.08 109 LYS A C 1
ATOM 681 O O . LYS A 1 87 ? 77.411 -7.818 12.931 1.00 40.31 109 LYS A O 1
ATOM 687 N N . TYR A 1 88 ? 75.716 -6.919 14.134 1.00 38.97 110 TYR A N 1
ATOM 688 C CA . TYR A 1 88 ? 76.589 -6.464 15.205 1.00 39.18 110 TYR A CA 1
ATOM 689 C C . TYR A 1 88 ? 76.499 -7.206 16.535 1.00 38.42 110 TYR A C 1
ATOM 690 O O . TYR A 1 88 ? 77.173 -6.862 17.492 1.00 39.25 110 TYR A O 1
ATOM 699 N N . THR A 1 89 ? 75.703 -8.236 16.520 1.00 37.90 111 THR A N 1
ATOM 700 C CA . THR A 1 89 ? 75.476 -9.179 17.651 1.00 38.02 111 THR A CA 1
ATOM 701 C C . THR A 1 89 ? 74.948 -10.507 17.161 1.00 38.17 111 THR A C 1
ATOM 702 O O . THR A 1 89 ? 74.418 -10.628 16.036 1.00 37.61 111 THR A O 1
ATOM 706 N N . ASP A 1 90 ? 75.077 -11.493 18.034 1.00 38.02 112 ASP A N 1
ATOM 707 C CA . ASP A 1 90 ? 74.413 -12.786 17.870 1.00 38.89 112 ASP A CA 1
ATOM 708 C C . ASP A 1 90 ? 73.185 -12.957 18.776 1.00 38.77 112 ASP A C 1
ATOM 709 O O . ASP A 1 90 ? 72.455 -13.949 18.653 1.00 39.47 112 ASP A O 1
ATOM 714 N N . TYR A 1 91 ? 73.021 -12.028 19.712 1.00 39.12 113 TYR A N 1
ATOM 715 C CA . TYR A 1 91 ? 71.898 -12.081 20.683 1.00 38.57 113 TYR A CA 1
ATOM 716 C C . TYR A 1 91 ? 70.640 -11.512 20.001 1.00 38.30 113 TYR A C 1
ATOM 717 O O . TYR A 1 91 ? 70.150 -10.418 20.276 1.00 36.50 113 TYR A O 1
ATOM 726 N N . SER A 1 92 ? 70.154 -12.299 19.055 1.00 38.50 114 SER A N 1
ATOM 727 C CA . SER A 1 92 ? 69.058 -11.926 18.165 1.00 38.68 114 SER A CA 1
ATOM 728 C C . SER A 1 92 ? 68.305 -13.082 17.575 1.00 38.88 114 SER A C 1
ATOM 729 O O . SER A 1 92 ? 68.630 -14.254 17.766 1.00 35.70 114 SER A O 1
ATOM 732 N N . VAL A 1 93 ? 67.355 -12.677 16.732 1.00 38.67 115 VAL A N 1
ATOM 733 C CA . VAL A 1 93 ? 66.550 -13.598 15.949 1.00 39.44 115 VAL A CA 1
ATOM 734 C C . VAL A 1 93 ? 67.398 -14.530 15.072 1.00 40.30 115 VAL A C 1
ATOM 735 O O . VAL A 1 93 ? 67.017 -15.639 14.791 1.00 40.64 115 VAL A O 1
ATOM 739 N N . LYS A 1 94 ? 68.584 -14.059 14.735 1.00 40.54 116 LYS A N 1
ATOM 740 C CA . LYS A 1 94 ? 69.576 -14.825 13.921 1.00 41.74 116 LYS A CA 1
ATOM 741 C C . LYS A 1 94 ? 69.815 -16.200 14.526 1.00 40.27 116 LYS A C 1
ATOM 742 O O . LYS A 1 94 ? 70.144 -17.165 13.830 1.00 40.38 116 LYS A O 1
ATOM 748 N N . ASN A 1 95 ? 69.618 -16.267 15.846 1.00 39.53 117 ASN A N 1
ATOM 749 C CA . ASN A 1 95 ? 69.934 -17.463 16.654 1.00 39.59 117 ASN A CA 1
ATOM 750 C C . ASN A 1 95 ? 68.777 -18.044 17.449 1.00 38.49 117 ASN A C 1
ATOM 751 O O . ASN A 1 95 ? 68.942 -18.822 18.356 1.00 38.45 117 ASN A O 1
ATOM 756 N N . ALA A 1 96 ? 67.600 -17.641 17.006 1.00 39.29 118 ALA A N 1
ATOM 757 C CA . ALA A 1 96 ? 66.312 -18.125 17.465 1.00 39.08 118 ALA A CA 1
ATOM 758 C C . ALA A 1 96 ? 65.940 -19.444 16.797 1.00 39.24 118 ALA A C 1
ATOM 759 O O . ALA A 1 96 ? 66.460 -19.815 15.738 1.00 40.79 118 ALA A O 1
ATOM 761 N N . ALA A 1 97 ? 65.034 -20.132 17.419 1.00 40.11 119 ALA A N 1
ATOM 762 C CA . ALA A 1 97 ? 64.454 -21.347 16.830 1.00 41.34 119 ALA A CA 1
ATOM 763 C C . ALA A 1 97 ? 63.493 -20.911 15.725 1.00 41.28 119 ALA A C 1
ATOM 764 O O . ALA A 1 97 ? 63.381 -21.536 14.694 1.00 42.34 119 ALA A O 1
ATOM 766 N N . TRP A 1 98 ? 62.923 -19.729 15.898 1.00 40.32 120 TRP A N 1
ATOM 767 C CA . TRP A 1 98 ? 61.908 -19.168 15.002 1.00 39.40 120 TRP A CA 1
ATOM 768 C C . TRP A 1 98 ? 62.474 -19.123 13.594 1.00 39.99 120 TRP A C 1
ATOM 769 O O . TRP A 1 98 ? 63.550 -18.584 13.348 1.00 39.89 120 TRP A O 1
ATOM 780 N N . LYS A 1 99 ? 61.767 -19.723 12.669 1.00 42.07 121 LYS A N 1
ATOM 781 C CA . LYS A 1 99 ? 62.194 -19.662 11.257 1.00 41.95 121 LYS A CA 1
ATOM 782 C C . LYS A 1 99 ? 63.638 -20.132 11.015 1.00 42.30 121 LYS A C 1
ATOM 783 O O . LYS A 1 99 ? 64.308 -19.702 10.073 1.00 41.45 121 LYS A O 1
ATOM 789 N N . ASN A 1 100 ? 64.077 -21.027 11.876 1.00 42.20 122 ASN A N 1
ATOM 790 C CA . ASN A 1 100 ? 65.441 -21.590 11.830 1.00 43.48 122 ASN A CA 1
ATOM 791 C C . ASN A 1 100 ? 66.515 -20.517 11.761 1.00 43.21 122 ASN A C 1
ATOM 792 O O . ASN A 1 100 ? 67.564 -20.653 11.130 1.00 42.96 122 ASN A O 1
ATOM 797 N N . GLY A 1 101 ? 66.218 -19.397 12.424 1.00 42.43 123 GLY A N 1
ATOM 798 C CA . GLY A 1 101 ? 67.164 -18.304 12.540 1.00 41.26 123 GLY A CA 1
ATOM 799 C C . GLY A 1 101 ? 67.195 -17.335 11.364 1.00 41.21 123 GLY A C 1
ATOM 800 O O . GLY A 1 101 ? 68.056 -16.469 11.258 1.00 40.54 123 GLY A O 1
ATOM 801 N N . LYS A 1 102 ? 66.226 -17.479 10.493 1.00 41.26 124 LYS A N 1
ATOM 802 C CA . LYS A 1 102 ? 66.187 -16.742 9.247 1.00 41.84 124 LYS A CA 1
ATOM 803 C C . LYS A 1 102 ? 65.102 -15.648 9.181 1.00 40.91 124 LYS A C 1
ATOM 804 O O . LYS A 1 102 ? 64.870 -15.063 8.130 1.00 42.20 124 LYS A O 1
ATOM 810 N N . GLY A 1 103 ? 64.538 -15.318 10.329 1.00 39.67 125 GLY A N 1
ATOM 811 C CA . GLY A 1 103 ? 63.450 -14.343 10.414 1.00 39.13 125 GLY A CA 1
ATOM 812 C C . GLY A 1 103 ? 63.938 -12.936 10.743 1.00 39.44 125 GLY A C 1
ATOM 813 O O . GLY A 1 103 ? 65.114 -12.698 11.097 1.00 40.29 125 GLY A O 1
ATOM 814 N N . ASP A 1 104 ? 63.003 -12.020 10.646 1.00 39.08 126 ASP A N 1
ATOM 815 C CA . ASP A 1 104 ? 63.227 -10.596 10.969 1.00 38.32 126 ASP A CA 1
ATOM 816 C C . ASP A 1 104 ? 61.898 -9.969 11.328 1.00 37.75 126 ASP A C 1
ATOM 817 O O . ASP A 1 104 ? 61.064 -9.686 10.497 1.00 37.37 126 ASP A O 1
ATOM 822 N N . VAL A 1 105 ? 61.686 -9.837 12.619 1.00 38.21 127 VAL A N 1
ATOM 823 C CA . VAL A 1 105 ? 60.428 -9.311 13.117 1.00 37.89 127 VAL A CA 1
ATOM 824 C C . VAL A 1 105 ? 60.294 -7.805 12.792 1.00 37.09 127 VAL A C 1
ATOM 825 O O . VAL A 1 105 ? 59.218 -7.359 12.391 1.00 37.88 127 VAL A O 1
ATOM 829 N N . VAL A 1 106 ? 61.392 -7.092 12.853 1.00 36.80 128 VAL A N 1
ATOM 830 C CA . VAL A 1 106 ? 61.389 -5.652 12.507 1.00 37.88 128 VAL A CA 1
ATOM 831 C C . VAL A 1 106 ? 60.920 -5.486 11.030 1.00 38.31 128 VAL A C 1
ATOM 832 O O . VAL A 1 106 ? 60.039 -4.707 10.737 1.00 39.77 128 VAL A O 1
ATOM 836 N N . ARG A 1 107 ? 61.464 -6.308 10.158 1.00 39.07 129 ARG A N 1
ATOM 837 C CA . ARG A 1 107 ? 61.055 -6.366 8.743 1.00 38.54 129 ARG A CA 1
ATOM 838 C C . ARG A 1 107 ? 59.541 -6.559 8.612 1.00 39.03 129 ARG A C 1
ATOM 839 O O . ARG A 1 107 ? 58.871 -5.776 7.995 1.00 40.65 129 ARG A O 1
ATOM 847 N N . GLU A 1 108 ? 59.029 -7.649 9.150 1.00 39.75 130 GLU A N 1
ATOM 848 C CA . GLU A 1 108 ? 57.580 -7.950 9.149 1.00 38.79 130 GLU A CA 1
ATOM 849 C C . GLU A 1 108 ? 56.726 -6.769 9.634 1.00 39.68 130 GLU A C 1
ATOM 850 O O . GLU A 1 108 ? 55.693 -6.406 9.060 1.00 38.87 130 GLU A O 1
ATOM 856 N N . PHE A 1 109 ? 57.165 -6.223 10.751 1.00 38.46 131 PHE A N 1
ATOM 857 C CA . PHE A 1 109 ? 56.553 -5.047 11.359 1.00 38.92 131 PHE A CA 1
ATOM 858 C C . PHE A 1 109 ? 56.451 -3.855 10.417 1.00 39.79 131 PHE A C 1
ATOM 859 O O . PHE A 1 109 ? 55.346 -3.362 10.132 1.00 39.14 131 PHE A O 1
ATOM 867 N N . VAL A 1 110 ? 57.599 -3.366 9.956 1.00 39.11 132 VAL A N 1
ATOM 868 C CA . VAL A 1 110 ? 57.606 -2.214 9.047 1.00 39.52 132 VAL A CA 1
ATOM 869 C C . VAL A 1 110 ? 56.933 -2.521 7.717 1.00 41.08 132 VAL A C 1
ATOM 870 O O . VAL A 1 110 ? 56.365 -1.618 7.103 1.00 40.88 132 VAL A O 1
ATOM 874 N N . ASP A 1 111 ? 56.933 -3.776 7.296 1.00 41.57 133 ASP A N 1
ATOM 875 C CA . ASP A 1 111 ? 56.245 -4.117 6.031 1.00 42.91 133 ASP A CA 1
ATOM 876 C C . ASP A 1 111 ? 54.733 -3.988 6.244 1.00 41.95 133 ASP A C 1
ATOM 877 O O . ASP A 1 111 ? 54.025 -3.376 5.444 1.00 43.20 133 ASP A O 1
ATOM 882 N N . ALA A 1 112 ? 54.243 -4.537 7.351 1.00 41.07 134 ALA A N 1
ATOM 883 C CA . ALA A 1 112 ? 52.832 -4.444 7.718 1.00 40.07 134 ALA A CA 1
ATOM 884 C C . ALA A 1 112 ? 52.419 -2.960 7.907 1.00 41.35 134 ALA A C 1
ATOM 885 O O . ALA A 1 112 ? 51.331 -2.541 7.509 1.00 41.69 134 ALA A O 1
ATOM 887 N N . CYS A 1 113 ? 53.265 -2.167 8.536 1.00 40.57 135 CYS A N 1
ATOM 888 C CA . CYS A 1 113 ? 52.902 -0.740 8.716 1.00 40.88 135 CYS A CA 1
ATOM 889 C C . CYS A 1 113 ? 52.687 -0.099 7.366 1.00 41.51 135 CYS A C 1
ATOM 890 O O . CYS A 1 113 ? 51.718 0.646 7.151 1.00 43.67 135 CYS A O 1
ATOM 893 N N . GLU A 1 114 ? 53.644 -0.334 6.485 1.00 42.78 136 GLU A N 1
ATOM 894 C CA . GLU A 1 114 ? 53.591 0.245 5.113 1.00 43.23 136 GLU A CA 1
ATOM 895 C C . GLU A 1 114 ? 52.345 -0.200 4.390 1.00 43.20 136 GLU A C 1
ATOM 896 O O . GLU A 1 114 ? 51.635 0.611 3.826 1.00 43.41 136 GLU A O 1
ATOM 902 N N . GLU A 1 115 ? 52.052 -1.490 4.472 1.00 43.13 137 GLU A N 1
ATOM 903 C CA . GLU A 1 115 ? 50.896 -2.051 3.825 1.00 43.80 137 GLU A CA 1
ATOM 904 C C . GLU A 1 115 ? 49.648 -1.373 4.326 1.00 43.51 137 GLU A C 1
ATOM 905 O O . GLU A 1 115 ? 48.705 -1.124 3.583 1.00 43.89 137 GLU A O 1
ATOM 911 N N . TYR A 1 116 ? 49.598 -1.081 5.616 1.00 42.23 138 TYR A N 1
ATOM 912 C CA . TYR A 1 116 ? 48.348 -0.579 6.169 1.00 41.11 138 TYR A CA 1
ATOM 913 C C . TYR A 1 116 ? 48.337 0.929 6.251 1.00 41.73 138 TYR A C 1
ATOM 914 O O . TYR A 1 116 ? 47.411 1.527 6.783 1.00 39.83 138 TYR A O 1
ATOM 923 N N . GLY A 1 117 ? 49.401 1.558 5.802 1.00 40.58 139 GLY A N 1
ATOM 924 C CA . GLY A 1 117 ? 49.437 3.013 5.885 1.00 42.81 139 GLY A CA 1
ATOM 925 C C . GLY A 1 117 ? 49.634 3.680 7.227 1.00 43.75 139 GLY A C 1
ATOM 926 O O . GLY A 1 117 ? 49.227 4.822 7.451 1.00 44.69 139 GLY A O 1
ATOM 927 N N . LEU A 1 118 ? 50.315 2.948 8.091 1.00 44.45 140 LEU A N 1
ATOM 928 C CA . LEU A 1 118 ? 50.558 3.333 9.481 1.00 43.99 140 LEU A CA 1
ATOM 929 C C . LEU A 1 118 ? 52.008 3.774 9.616 1.00 43.83 140 LEU A C 1
ATOM 930 O O . LEU A 1 118 ? 52.865 3.349 8.873 1.00 42.92 140 LEU A O 1
ATOM 935 N N . LYS A 1 119 ? 52.254 4.719 10.515 1.00 42.25 141 LYS A N 1
ATOM 936 C CA . LYS A 1 119 ? 53.601 5.205 10.732 1.00 41.83 141 LYS A CA 1
ATOM 937 C C . LYS A 1 119 ? 54.354 4.304 11.710 1.00 40.78 141 LYS A C 1
ATOM 938 O O . LYS A 1 119 ? 53.921 4.094 12.840 1.00 41.15 141 LYS A O 1
ATOM 944 N N . ALA A 1 120 ? 55.529 3.877 11.283 1.00 39.02 142 ALA A N 1
ATOM 945 C CA . ALA A 1 120 ? 56.384 2.944 12.066 1.00 39.09 142 ALA A CA 1
ATOM 946 C C . ALA A 1 120 ? 57.321 3.702 12.976 1.00 38.13 142 ALA A C 1
ATOM 947 O O . ALA A 1 120 ? 57.856 4.751 12.631 1.00 39.40 142 ALA A O 1
ATOM 949 N N . GLY A 1 121 ? 57.479 3.163 14.166 1.00 37.27 143 GLY A N 1
ATOM 950 C CA . GLY A 1 121 ? 58.488 3.647 15.095 1.00 37.30 143 GLY A CA 1
ATOM 951 C C . GLY A 1 121 ? 59.235 2.507 15.754 1.00 37.83 143 GLY A C 1
ATOM 952 O O . GLY A 1 121 ? 58.810 1.344 15.734 1.00 37.52 143 GLY A O 1
ATOM 953 N N . ILE A 1 122 ? 60.344 2.890 16.342 1.00 37.88 144 ILE A N 1
ATOM 954 C CA . ILE A 1 122 ? 61.302 2.005 16.952 1.00 37.24 144 ILE A CA 1
ATOM 955 C C . ILE A 1 122 ? 61.719 2.380 18.374 1.00 38.37 144 ILE A C 1
ATOM 956 O O . ILE A 1 122 ? 62.104 3.523 18.681 1.00 39.68 144 ILE A O 1
ATOM 961 N N . TYR A 1 123 ? 61.583 1.396 19.241 1.00 36.72 145 TYR A N 1
ATOM 962 C CA . TYR A 1 123 ? 62.127 1.426 20.620 1.00 37.26 145 TYR A CA 1
ATOM 963 C C . TYR A 1 123 ? 63.418 0.574 20.590 1.00 37.96 145 TYR A C 1
ATOM 964 O O . TYR A 1 123 ? 63.393 -0.615 20.273 1.00 37.65 145 TYR A O 1
ATOM 973 N N . LEU A 1 124 ? 64.523 1.231 20.857 1.00 38.50 146 LEU A N 1
ATOM 974 C CA . LEU A 1 124 ? 65.876 0.602 20.896 1.00 38.20 146 LEU A CA 1
ATOM 975 C C . LEU A 1 124 ? 66.556 0.974 22.210 1.00 39.26 146 LEU A C 1
ATOM 976 O O . LEU A 1 124 ? 67.061 2.065 22.366 1.00 39.28 146 LEU A O 1
ATOM 981 N N . GLY A 1 125 ? 66.512 0.013 23.138 1.00 39.06 147 GLY A N 1
ATOM 982 C CA . GLY A 1 125 ? 66.804 0.193 24.558 1.00 38.71 147 GLY A CA 1
ATOM 983 C C . GLY A 1 125 ? 68.182 0.748 24.850 1.00 39.33 147 GLY A C 1
ATOM 984 O O . GLY A 1 125 ? 69.178 0.115 24.535 1.00 37.26 147 GLY A O 1
ATOM 985 N N . PRO A 1 126 ? 68.273 1.990 25.401 1.00 38.44 148 PRO A N 1
ATOM 986 C CA . PRO A 1 126 ? 69.630 2.442 25.710 1.00 37.88 148 PRO A CA 1
ATOM 987 C C . PRO A 1 126 ? 70.424 1.618 26.696 1.00 37.73 148 PRO A C 1
ATOM 988 O O . PRO A 1 126 ? 71.586 1.327 26.450 1.00 36.97 148 PRO A O 1
ATOM 992 N N . HIS A 1 127 ? 69.832 1.289 27.832 1.00 37.65 149 HIS A N 1
ATOM 993 C CA . HIS A 1 127 ? 70.472 0.394 28.789 1.00 37.66 149 HIS A CA 1
ATOM 994 C C . HIS A 1 127 ? 70.338 -1.034 28.230 1.00 37.15 149 HIS A C 1
ATOM 995 O O . HIS A 1 127 ? 69.261 -1.464 27.823 1.00 37.61 149 HIS A O 1
ATOM 1002 N N . ASP A 1 128 ? 71.470 -1.717 28.191 1.00 37.11 150 ASP A N 1
ATOM 1003 C CA . ASP A 1 128 ? 71.545 -3.103 27.594 1.00 37.12 150 ASP A CA 1
ATOM 1004 C C . ASP A 1 128 ? 72.215 -4.037 28.554 1.00 37.76 150 ASP A C 1
ATOM 1005 O O . ASP A 1 128 ? 73.461 -4.003 28.760 1.00 37.67 150 ASP A O 1
ATOM 1010 N N . ARG A 1 129 ? 71.398 -4.862 29.186 1.00 38.80 151 ARG A N 1
ATOM 1011 C CA . ARG A 1 129 ? 71.874 -5.783 30.194 1.00 39.10 151 ARG A CA 1
ATOM 1012 C C . ARG A 1 129 ? 72.756 -6.870 29.599 1.00 39.71 151 ARG A C 1
ATOM 1013 O O . ARG A 1 129 ? 73.691 -7.368 30.259 1.00 40.46 151 ARG A O 1
ATOM 1021 N N . HIS A 1 130 ? 72.549 -7.167 28.316 1.00 39.86 152 HIS A N 1
ATOM 1022 C CA . HIS A 1 130 ? 73.247 -8.298 27.700 1.00 38.82 152 HIS A CA 1
ATOM 1023 C C . HIS A 1 130 ? 74.684 -7.871 27.498 1.00 39.29 152 HIS A C 1
ATOM 1024 O O . HIS A 1 130 ? 75.617 -8.576 27.863 1.00 37.20 152 HIS A O 1
ATOM 1031 N N . GLU A 1 131 ? 74.844 -6.646 27.026 1.00 39.45 153 GLU A N 1
ATOM 1032 C CA . GLU A 1 131 ? 76.151 -6.147 26.666 1.00 40.16 153 GLU A CA 1
ATOM 1033 C C . GLU A 1 131 ? 76.918 -5.961 27.914 1.00 40.75 153 GLU A C 1
ATOM 1034 O O . GLU A 1 131 ? 78.168 -6.153 27.937 1.00 40.96 153 GLU A O 1
ATOM 1040 N N . HIS A 1 132 ? 76.182 -5.604 28.966 1.00 40.37 154 HIS A N 1
ATOM 1041 C CA . HIS A 1 132 ? 76.808 -5.422 30.320 1.00 40.95 154 HIS A CA 1
ATOM 1042 C C . HIS A 1 132 ? 77.409 -6.690 30.913 1.00 41.51 154 HIS A C 1
ATOM 1043 O O . HIS A 1 132 ? 78.296 -6.618 31.772 1.00 42.09 154 HIS A O 1
ATOM 1050 N N . LEU A 1 133 ? 76.962 -7.832 30.437 1.00 42.85 155 LEU A N 1
ATOM 1051 C CA . LEU A 1 133 ? 77.510 -9.136 30.897 1.00 43.29 155 LEU A CA 1
ATOM 1052 C C . LEU A 1 133 ? 78.953 -9.323 30.436 1.00 44.35 155 LEU A C 1
ATOM 1053 O O . LEU A 1 133 ? 79.688 -10.116 31.011 1.00 45.72 155 LEU A O 1
ATOM 1058 N N . SER A 1 134 ? 79.354 -8.652 29.357 1.00 44.48 156 SER A N 1
ATOM 1059 C CA . SER A 1 134 ? 80.732 -8.846 28.804 1.00 44.00 156 SER A CA 1
ATOM 1060 C C . SER A 1 134 ? 81.850 -8.230 29.645 1.00 44.92 156 SER A C 1
ATOM 1061 O O . SER A 1 134 ? 81.754 -7.090 30.121 1.00 46.09 156 SER A O 1
ATOM 1064 N N . PRO A 1 135 ? 82.949 -8.959 29.830 1.00 45.42 157 PRO A N 1
ATOM 1065 C CA . PRO A 1 135 ? 84.025 -8.346 30.604 1.00 45.27 157 PRO A CA 1
ATOM 1066 C C . PRO A 1 135 ? 84.659 -7.183 29.912 1.00 44.52 157 PRO A C 1
ATOM 1067 O O . PRO A 1 135 ? 85.380 -6.416 30.527 1.00 44.02 157 PRO A O 1
ATOM 1071 N N . LEU A 1 136 ? 84.377 -7.057 28.622 1.00 43.15 158 LEU A N 1
ATOM 1072 C CA . LEU A 1 136 ? 84.915 -5.963 27.814 1.00 42.57 158 LEU A CA 1
ATOM 1073 C C . LEU A 1 136 ? 84.069 -4.683 27.767 1.00 41.99 158 LEU A C 1
ATOM 1074 O O . LEU A 1 136 ? 84.416 -3.734 27.150 1.00 40.72 158 LEU A O 1
ATOM 1079 N N . TYR A 1 137 ? 82.920 -4.722 28.402 1.00 42.80 159 TYR A N 1
ATOM 1080 C CA . TYR A 1 137 ? 81.952 -3.651 28.264 1.00 41.86 159 TYR A CA 1
ATOM 1081 C C . TYR A 1 137 ? 82.588 -2.337 28.694 1.00 43.02 159 TYR A C 1
ATOM 1082 O O . TYR A 1 137 ? 83.244 -2.253 29.743 1.00 42.97 159 TYR A O 1
ATOM 1091 N N . THR A 1 138 ? 82.446 -1.355 27.837 1.00 42.29 160 THR A N 1
ATOM 1092 C CA . THR A 1 138 ? 82.695 0.055 28.203 1.00 44.53 160 THR A CA 1
ATOM 1093 C C . THR A 1 138 ? 81.661 0.970 27.540 1.00 45.34 160 THR A C 1
ATOM 1094 O O . THR A 1 138 ? 81.056 0.649 26.506 1.00 45.24 160 THR A O 1
ATOM 1098 N N . THR A 1 139 ? 81.535 2.162 28.099 1.00 45.84 161 THR A N 1
ATOM 1099 C CA . THR A 1 139 ? 80.504 3.102 27.614 1.00 45.45 161 THR A CA 1
ATOM 1100 C C . THR A 1 139 ? 80.851 3.482 26.192 1.00 44.18 161 THR A C 1
ATOM 1101 O O . THR A 1 139 ? 80.005 3.492 25.332 1.00 43.65 161 THR A O 1
ATOM 1105 N N . GLU A 1 140 ? 82.127 3.711 25.945 1.00 44.13 162 GLU A N 1
ATOM 1106 C CA . GLU A 1 140 ? 82.591 4.166 24.641 1.00 45.16 162 GLU A CA 1
ATOM 1107 C C . GLU A 1 140 ? 82.321 3.086 23.590 1.00 43.27 162 GLU A C 1
ATOM 1108 O O . GLU A 1 140 ? 81.999 3.350 22.404 1.00 44.48 162 GLU A O 1
ATOM 1114 N N . ARG A 1 141 ? 82.487 1.864 24.036 1.00 42.40 163 ARG A N 1
ATOM 1115 C CA . ARG A 1 141 ? 82.339 0.703 23.150 1.00 42.51 163 ARG A CA 1
ATOM 1116 C C . ARG A 1 141 ? 80.854 0.522 22.821 1.00 41.83 163 ARG A C 1
ATOM 1117 O O . ARG A 1 141 ? 80.442 0.228 21.703 1.00 41.06 163 ARG A O 1
ATOM 1125 N N . TYR A 1 142 ? 80.062 0.690 23.848 1.00 42.14 164 TYR A N 1
ATOM 1126 C CA . TYR A 1 142 ? 78.645 0.436 23.747 1.00 41.48 164 TYR A CA 1
ATOM 1127 C C . TYR A 1 142 ? 78.051 1.540 22.874 1.00 41.42 164 TYR A C 1
ATOM 1128 O O . TYR A 1 142 ? 77.105 1.344 22.121 1.00 39.89 164 TYR A O 1
ATOM 1137 N N . LYS A 1 143 ? 78.609 2.734 23.028 1.00 43.30 165 LYS A N 1
ATOM 1138 C CA . LYS A 1 143 ? 78.187 3.876 22.209 1.00 42.17 165 LYS A CA 1
ATOM 1139 C C . LYS A 1 143 ? 78.328 3.509 20.755 1.00 42.87 165 LYS A C 1
ATOM 1140 O O . LYS A 1 143 ? 77.418 3.738 19.955 1.00 42.85 165 LYS A O 1
ATOM 1146 N N . GLU A 1 144 ? 79.457 2.925 20.378 1.00 41.70 166 GLU A N 1
ATOM 1147 C CA . GLU A 1 144 ? 79.618 2.527 18.957 1.00 42.54 166 GLU A CA 1
ATOM 1148 C C . GLU A 1 144 ? 78.683 1.400 18.527 1.00 42.00 166 GLU A C 1
ATOM 1149 O O . GLU A 1 144 ? 78.174 1.419 17.433 1.00 40.78 166 GLU A O 1
ATOM 1155 N N . TYR A 1 145 ? 78.483 0.418 19.409 1.00 42.11 167 TYR A N 1
ATOM 1156 C CA . TYR A 1 145 ? 77.590 -0.740 19.127 1.00 41.31 167 TYR A CA 1
ATOM 1157 C C . TYR A 1 145 ? 76.176 -0.243 18.823 1.00 40.92 167 TYR A C 1
ATOM 1158 O O . TYR A 1 145 ? 75.533 -0.558 17.796 1.00 39.59 167 TYR A O 1
ATOM 1167 N N . TYR A 1 146 ? 75.708 0.551 19.751 1.00 41.23 168 TYR A N 1
ATOM 1168 C CA . TYR A 1 146 ? 74.365 1.127 19.638 1.00 40.94 168 TYR A CA 1
ATOM 1169 C C . TYR A 1 146 ? 74.248 1.933 18.340 1.00 41.48 168 TYR A C 1
ATOM 1170 O O . TYR A 1 146 ? 73.267 1.857 17.626 1.00 41.30 168 TYR A O 1
ATOM 1179 N N . ALA A 1 147 ? 75.275 2.719 18.052 1.00 41.38 169 ALA A N 1
ATOM 1180 C CA . ALA A 1 147 ? 75.287 3.562 16.841 1.00 40.74 169 ALA A CA 1
ATOM 1181 C C . ALA A 1 147 ? 75.198 2.722 15.591 1.00 40.33 169 ALA A C 1
ATOM 1182 O O . ALA A 1 147 ? 74.500 3.083 14.638 1.00 40.53 169 ALA A O 1
ATOM 1184 N N . HIS A 1 148 ? 75.861 1.575 15.617 1.00 40.10 170 HIS A N 1
ATOM 1185 C CA . HIS A 1 148 ? 75.828 0.672 14.467 1.00 41.59 170 HIS A CA 1
ATOM 1186 C C . HIS A 1 148 ? 74.419 0.203 14.244 1.00 40.98 170 HIS A C 1
ATOM 1187 O O . HIS A 1 148 ? 73.946 0.154 13.156 1.00 40.86 170 HIS A O 1
ATOM 1194 N N . GLN A 1 149 ? 73.790 -0.232 15.312 1.00 41.74 171 GLN A N 1
ATOM 1195 C CA . GLN A 1 149 ? 72.431 -0.779 15.249 1.00 41.33 171 GLN A CA 1
ATOM 1196 C C . GLN A 1 149 ? 71.403 0.263 14.822 1.00 42.50 171 GLN A C 1
ATOM 1197 O O . GLN A 1 149 ? 70.480 0.001 14.048 1.00 41.83 171 GLN A O 1
ATOM 1203 N N . LEU A 1 150 ? 71.611 1.463 15.362 1.00 42.55 172 LEU A N 1
ATOM 1204 C CA . LEU A 1 150 ? 70.801 2.624 15.033 1.00 42.96 172 LEU A CA 1
ATOM 1205 C C . LEU A 1 150 ? 70.888 2.871 13.535 1.00 42.54 172 LEU A C 1
ATOM 1206 O O . LEU A 1 150 ? 69.887 2.998 12.847 1.00 43.88 172 LEU A O 1
ATOM 1211 N N . GLY A 1 151 ? 72.083 2.785 13.008 1.00 42.51 173 GLY A N 1
ATOM 1212 C CA . GLY A 1 151 ? 72.297 2.916 11.583 1.00 43.54 173 GLY A CA 1
ATOM 1213 C C . GLY A 1 151 ? 71.584 1.913 10.714 1.00 43.32 173 GLY A C 1
ATOM 1214 O O . GLY A 1 151 ? 71.062 2.238 9.632 1.00 46.13 173 GLY A O 1
ATOM 1215 N N . GLU A 1 152 ? 71.554 0.673 11.176 1.00 41.96 174 GLU A N 1
ATOM 1216 C CA . GLU A 1 152 ? 70.794 -0.335 10.496 1.00 41.07 174 GLU A CA 1
ATOM 1217 C C . GLU A 1 152 ? 69.308 0.043 10.507 1.00 40.12 174 GLU A C 1
ATOM 1218 O O . GLU A 1 152 ? 68.627 0.024 9.484 1.00 40.15 174 GLU A O 1
ATOM 1224 N N . LEU A 1 153 ? 68.798 0.383 11.677 1.00 39.73 175 LEU A N 1
ATOM 1225 C CA . LEU A 1 153 ? 67.334 0.545 11.846 1.00 38.32 175 LEU A CA 1
ATOM 1226 C C . LEU A 1 153 ? 66.813 1.822 11.205 1.00 37.97 175 LEU A C 1
ATOM 1227 O O . LEU A 1 153 ? 65.620 1.933 10.785 1.00 38.07 175 LEU A O 1
ATOM 1232 N N . MET A 1 154 ? 67.712 2.786 11.111 1.00 39.08 176 MET A N 1
ATOM 1233 C CA . MET A 1 154 ? 67.365 4.136 10.552 1.00 39.61 176 MET A CA 1
ATOM 1234 C C . MET A 1 154 ? 67.623 4.245 9.047 1.00 41.81 176 MET A C 1
ATOM 1235 O O . MET A 1 154 ? 67.246 5.242 8.393 1.00 41.35 176 MET A O 1
ATOM 1240 N N . SER A 1 155 ? 68.256 3.198 8.520 1.00 42.91 177 SER A N 1
ATOM 1241 C CA . SER A 1 155 ? 68.657 3.134 7.116 1.00 43.22 177 SER A CA 1
ATOM 1242 C C . SER A 1 155 ? 67.880 2.135 6.280 1.00 43.81 177 SER A C 1
ATOM 1243 O O . SER A 1 155 ? 67.616 2.371 5.106 1.00 43.22 177 SER A O 1
ATOM 1246 N N . ASP A 1 156 ? 67.603 0.966 6.823 1.00 43.68 178 ASP A N 1
ATOM 1247 C CA . ASP A 1 156 ? 67.248 -0.162 5.961 1.00 44.01 178 ASP A CA 1
ATOM 1248 C C . ASP A 1 156 ? 65.796 -0.627 6.130 1.00 43.47 178 ASP A C 1
ATOM 1249 O O . ASP A 1 156 ? 65.384 -1.623 5.557 1.00 43.28 178 ASP A O 1
ATOM 1254 N N . TYR A 1 157 ? 65.062 0.099 6.946 1.00 43.31 179 TYR A N 1
ATOM 1255 C CA . TYR A 1 157 ? 63.724 -0.334 7.364 1.00 42.43 179 TYR A CA 1
ATOM 1256 C C . TYR A 1 157 ? 62.609 0.648 7.090 1.00 42.79 179 TYR A C 1
ATOM 1257 O O . TYR A 1 157 ? 61.567 0.674 7.747 1.00 42.73 179 TYR A O 1
ATOM 1266 N N . GLY A 1 158 ? 62.839 1.487 6.090 1.00 41.96 180 GLY A N 1
ATOM 1267 C CA . GLY A 1 158 ? 61.818 2.441 5.648 1.00 42.10 180 GLY A CA 1
ATOM 1268 C C . GLY A 1 158 ? 61.721 3.695 6.516 1.00 40.10 180 GLY A C 1
ATOM 1269 O O . GLY A 1 158 ? 62.597 4.007 7.232 1.00 40.50 180 GLY A O 1
ATOM 1270 N N . LYS A 1 159 ? 60.656 4.447 6.389 1.00 40.34 181 LYS A N 1
ATOM 1271 C CA . LYS A 1 159 ? 60.569 5.775 7.079 1.00 41.27 181 LYS A CA 1
ATOM 1272 C C . LYS A 1 159 ? 60.216 5.503 8.518 1.00 39.59 181 LYS A C 1
ATOM 1273 O O . LYS A 1 159 ? 59.323 4.699 8.806 1.00 40.31 181 LYS A O 1
ATOM 1279 N N . ILE A 1 160 ? 60.944 6.148 9.406 1.00 39.79 182 ILE A N 1
ATOM 1280 C CA . ILE A 1 160 ? 60.777 5.954 10.846 1.00 39.26 182 ILE A CA 1
ATOM 1281 C C . ILE A 1 160 ? 60.282 7.291 11.452 1.00 39.65 182 ILE A C 1
ATOM 1282 O O . ILE A 1 160 ? 60.919 8.348 11.274 1.00 39.16 182 ILE A O 1
ATOM 1287 N N . TRP A 1 161 ? 59.143 7.222 12.162 1.00 39.50 183 TRP A N 1
ATOM 1288 C CA . TRP A 1 161 ? 58.468 8.433 12.669 1.00 40.58 183 TRP A CA 1
ATOM 1289 C C . TRP A 1 161 ? 58.618 8.691 14.175 1.00 40.29 183 TRP A C 1
ATOM 1290 O O . TRP A 1 161 ? 58.290 9.770 14.673 1.00 41.38 183 TRP A O 1
ATOM 1301 N N . GLU A 1 162 ? 59.116 7.696 14.877 1.00 39.64 184 GLU A N 1
ATOM 1302 C CA . GLU A 1 162 ? 59.514 7.862 16.298 1.00 38.36 184 GLU A CA 1
ATOM 1303 C C . GLU A 1 162 ? 60.617 6.928 16.688 1.00 39.01 184 GLU A C 1
ATOM 1304 O O . GLU A 1 162 ? 60.616 5.756 16.313 1.00 38.05 184 GLU A O 1
ATOM 1310 N N . THR A 1 163 ? 61.574 7.482 17.434 1.00 39.04 185 THR A N 1
ATOM 1311 C CA . THR A 1 163 ? 62.626 6.677 18.112 1.00 39.85 185 THR A CA 1
ATOM 1312 C C . THR A 1 163 ? 62.467 6.928 19.585 1.00 39.76 185 THR A C 1
ATOM 1313 O O . THR A 1 163 ? 62.347 8.066 20.015 1.00 40.93 185 THR A O 1
ATOM 1317 N N . TRP A 1 164 ? 62.413 5.848 20.349 1.00 38.86 186 TRP A N 1
ATOM 1318 C CA . TRP A 1 164 ? 62.108 5.907 21.791 1.00 38.90 186 TRP A CA 1
ATOM 1319 C C . TRP A 1 164 ? 63.319 5.506 22.596 1.00 39.30 186 TRP A C 1
ATOM 1320 O O . TRP A 1 164 ? 63.841 4.379 22.446 1.00 39.81 186 TRP A O 1
ATOM 1331 N N . TRP A 1 165 ? 63.709 6.404 23.505 1.00 39.83 187 TRP A N 1
ATOM 1332 C CA . TRP A 1 165 ? 64.846 6.146 24.411 1.00 40.09 187 TRP A CA 1
ATOM 1333 C C . TRP A 1 165 ? 64.351 6.063 25.841 1.00 39.92 187 TRP A C 1
ATOM 1334 O O . TRP A 1 165 ? 64.109 7.088 26.481 1.00 38.26 187 TRP A O 1
ATOM 1345 N N . ASP A 1 166 ? 64.168 4.833 26.309 1.00 39.38 188 ASP A N 1
ATOM 1346 C CA . ASP A 1 166 ? 63.738 4.566 27.696 1.00 40.19 188 ASP A CA 1
ATOM 1347 C C . ASP A 1 166 ? 64.835 5.016 28.632 1.00 40.24 188 ASP A C 1
ATOM 1348 O O . ASP A 1 166 ? 66.022 4.762 28.406 1.00 40.11 188 ASP A O 1
ATOM 1353 N N . GLY A 1 167 ? 64.436 5.672 29.708 1.00 41.28 189 GLY A N 1
ATOM 1354 C CA . GLY A 1 167 ? 65.405 6.123 30.707 1.00 40.84 189 GLY A CA 1
ATOM 1355 C C . GLY A 1 167 ? 65.802 5.095 31.765 1.00 40.78 189 GLY A C 1
ATOM 1356 O O . GLY A 1 167 ? 66.824 5.245 32.468 1.00 40.32 189 GLY A O 1
ATOM 1357 N N . ALA A 1 168 ? 65.017 4.045 31.857 1.00 41.60 190 ALA A N 1
ATOM 1358 C CA . ALA A 1 168 ? 65.272 2.993 32.884 1.00 41.17 190 ALA A CA 1
ATOM 1359 C C . ALA A 1 168 ? 66.678 2.429 32.732 1.00 42.53 190 ALA A C 1
ATOM 1360 O O . ALA A 1 168 ? 67.087 1.956 31.663 1.00 42.30 190 ALA A O 1
ATOM 1362 N N . GLY A 1 169 ? 67.389 2.507 33.824 1.00 42.40 191 GLY A N 1
ATOM 1363 C CA . GLY A 1 169 ? 68.791 2.119 33.914 1.00 43.41 191 GLY A CA 1
ATOM 1364 C C . GLY A 1 169 ? 69.829 2.823 33.092 1.00 43.28 191 GLY A C 1
ATOM 1365 O O . GLY A 1 169 ? 70.953 2.348 33.020 1.00 43.91 191 GLY A O 1
ATOM 1366 N N . ALA A 1 170 ? 69.476 3.964 32.501 1.00 43.29 192 ALA A N 1
ATOM 1367 C CA . ALA A 1 170 ? 70.327 4.662 31.523 1.00 43.64 192 ALA A CA 1
ATOM 1368 C C . ALA A 1 170 ? 71.252 5.739 32.100 1.00 44.90 192 ALA A C 1
ATOM 1369 O O . ALA A 1 170 ? 71.790 6.567 31.402 1.00 45.22 192 ALA A O 1
ATOM 1371 N N . ASP A 1 171 ? 71.455 5.682 33.390 1.00 46.69 193 ASP A N 1
ATOM 1372 C CA . ASP A 1 171 ? 72.121 6.783 34.107 1.00 48.92 193 ASP A CA 1
ATOM 1373 C C . ASP A 1 171 ? 73.595 6.933 33.767 1.00 48.57 193 ASP A C 1
ATOM 1374 O O . ASP A 1 171 ? 74.143 8.018 33.855 1.00 49.08 193 ASP A O 1
ATOM 1379 N N . GLU A 1 172 ? 74.207 5.857 33.299 1.00 49.25 194 GLU A N 1
ATOM 1380 C CA . GLU A 1 172 ? 75.641 5.874 32.958 1.00 49.26 194 GLU A CA 1
ATOM 1381 C C . GLU A 1 172 ? 75.853 6.544 31.607 1.00 48.87 194 GLU A C 1
ATOM 1382 O O . GLU A 1 172 ? 76.974 6.941 31.242 1.00 50.01 194 GLU A O 1
ATOM 1388 N N . LEU A 1 173 ? 74.785 6.627 30.835 1.00 47.74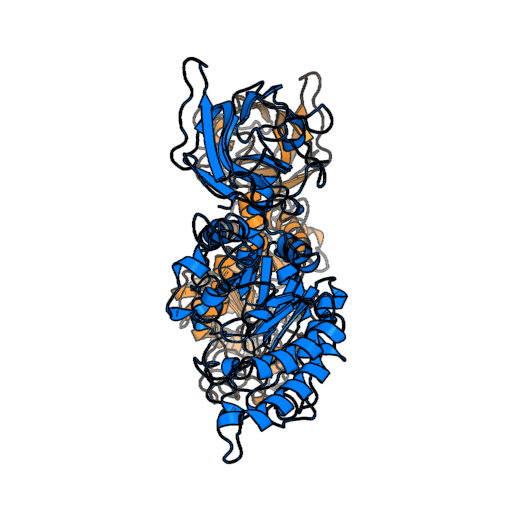 195 LEU A N 1
ATOM 1389 C CA . LEU A 1 173 ? 74.865 7.161 29.480 1.00 46.60 195 LEU A CA 1
ATOM 1390 C C . LEU A 1 173 ? 74.875 8.703 29.522 1.00 46.76 195 LEU A C 1
ATOM 1391 O O . LEU A 1 173 ? 74.004 9.342 30.100 1.00 47.21 195 LEU A O 1
ATOM 1396 N N . THR A 1 174 ? 75.915 9.266 28.944 1.00 45.73 196 THR A N 1
ATOM 1397 C CA . THR A 1 174 ? 76.162 10.704 29.016 1.00 45.62 196 THR A CA 1
ATOM 1398 C C . THR A 1 174 ? 75.608 11.442 27.851 1.00 43.93 196 THR A C 1
ATOM 1399 O O . THR A 1 174 ? 75.340 10.879 26.805 1.00 42.97 196 THR A O 1
ATOM 1403 N N . THR A 1 175 ? 75.553 12.764 27.992 1.00 43.25 197 THR A N 1
ATOM 1404 C CA . THR A 1 175 ? 74.927 13.571 26.939 1.00 42.10 197 THR A CA 1
ATOM 1405 C C . THR A 1 175 ? 75.637 13.399 25.602 1.00 42.24 197 THR A C 1
ATOM 1406 O O . THR A 1 175 ? 74.988 13.248 24.565 1.00 42.16 197 THR A O 1
ATOM 1410 N N . PRO A 1 176 ? 76.980 13.401 25.606 1.00 42.70 198 PRO A N 1
ATOM 1411 C CA . PRO A 1 176 ? 77.693 13.273 24.328 1.00 43.27 198 PRO A CA 1
ATOM 1412 C C . PRO A 1 176 ? 77.479 11.932 23.601 1.00 43.40 198 PRO A C 1
ATOM 1413 O O . PRO A 1 176 ? 77.556 11.877 22.390 1.00 45.73 198 PRO A O 1
ATOM 1417 N N . VAL A 1 177 ? 77.215 10.897 24.359 1.00 43.42 199 VAL A N 1
ATOM 1418 C CA . VAL A 1 177 ? 76.789 9.585 23.802 1.00 43.71 199 VAL A CA 1
ATOM 1419 C C . VAL A 1 177 ? 75.462 9.701 23.019 1.00 43.32 199 VAL A C 1
ATOM 1420 O O . VAL A 1 177 ? 75.360 9.330 21.853 1.00 43.62 199 VAL A O 1
ATOM 1424 N N . TYR A 1 178 ? 74.465 10.262 23.674 1.00 42.74 200 TYR A N 1
ATOM 1425 C CA . TYR A 1 178 ? 73.172 10.490 23.027 1.00 42.45 200 TYR A CA 1
ATOM 1426 C C . TYR A 1 178 ? 73.325 11.429 21.812 1.00 43.16 200 TYR A C 1
ATOM 1427 O O . TYR A 1 178 ? 72.578 11.313 20.813 1.00 43.53 200 TYR A O 1
ATOM 1436 N N . ARG A 1 179 ? 74.306 12.342 21.862 1.00 44.58 201 ARG A N 1
ATOM 1437 C CA . ARG A 1 179 ? 74.535 13.248 20.704 1.00 44.07 201 ARG A CA 1
ATOM 1438 C C . ARG A 1 179 ? 74.872 12.460 19.450 1.00 45.41 201 ARG A C 1
ATOM 1439 O O . ARG A 1 179 ? 74.321 12.683 18.364 1.00 46.54 201 ARG A O 1
ATOM 1447 N N . HIS A 1 180 ? 75.864 11.608 19.629 1.00 44.77 202 HIS A N 1
ATOM 1448 C CA . HIS A 1 180 ? 76.325 10.701 18.587 1.00 46.28 202 HIS A CA 1
ATOM 1449 C C . HIS A 1 180 ? 75.126 9.987 17.964 1.00 44.52 202 HIS A C 1
ATOM 1450 O O . HIS A 1 180 ? 74.960 9.942 16.743 1.00 44.30 202 HIS A O 1
ATOM 1457 N N . TRP A 1 181 ? 74.246 9.513 18.823 1.00 43.51 203 TRP A N 1
ATOM 1458 C CA . TRP A 1 181 ? 73.019 8.822 18.357 1.00 42.23 203 TRP A CA 1
ATOM 1459 C C . TRP A 1 181 ? 71.989 9.718 17.677 1.00 42.77 203 TRP A C 1
ATOM 1460 O O . TRP A 1 181 ? 71.429 9.408 16.616 1.00 42.83 203 TRP A O 1
ATOM 1471 N N . TYR A 1 182 ? 71.775 10.851 18.283 1.00 42.61 204 TYR A N 1
ATOM 1472 C CA . TYR A 1 182 ? 70.847 11.865 17.750 1.00 44.50 204 TYR A CA 1
ATOM 1473 C C . TYR A 1 182 ? 71.197 12.315 16.325 1.00 44.35 204 TYR A C 1
ATOM 1474 O O . TYR A 1 182 ? 70.328 12.442 15.473 1.00 45.23 204 TYR A O 1
ATOM 1483 N N . LYS A 1 183 ? 72.490 12.474 16.068 1.00 44.20 205 LYS A N 1
ATOM 1484 C CA . LYS A 1 183 ? 72.970 12.900 14.742 1.00 44.85 205 LYS A CA 1
ATOM 1485 C C . LYS A 1 183 ? 72.595 11.880 13.679 1.00 43.82 205 LYS A C 1
ATOM 1486 O O . LYS A 1 183 ? 72.221 12.206 12.528 1.00 43.94 205 LYS A O 1
ATOM 1492 N N . ILE A 1 184 ? 72.640 10.618 14.076 1.00 42.10 206 ILE A N 1
ATOM 1493 C CA . ILE A 1 184 ? 72.240 9.542 13.160 1.00 41.84 206 ILE A CA 1
ATOM 1494 C C . ILE A 1 184 ? 70.787 9.619 12.847 1.00 40.17 206 ILE A C 1
ATOM 1495 O O . ILE A 1 184 ? 70.386 9.604 11.693 1.00 39.94 206 ILE A O 1
ATOM 1500 N N . VAL A 1 185 ? 69.991 9.658 13.892 1.00 40.62 207 VAL A N 1
ATOM 1501 C CA . VAL A 1 185 ? 68.523 9.758 13.716 1.00 41.91 207 VAL A CA 1
ATOM 1502 C C . VAL A 1 185 ? 68.120 10.932 12.813 1.00 43.24 207 VAL A C 1
ATOM 1503 O O . VAL A 1 185 ? 67.363 10.813 11.804 1.00 44.20 207 VAL A O 1
ATOM 1507 N N . ARG A 1 186 ? 68.689 12.075 13.145 1.00 45.57 208 ARG A N 1
ATOM 1508 C CA . ARG A 1 186 ? 68.267 13.355 12.557 1.00 46.79 208 ARG A CA 1
ATOM 1509 C C . ARG A 1 186 ? 68.670 13.370 11.067 1.00 47.41 208 ARG A C 1
ATOM 1510 O O . ARG A 1 186 ? 67.933 13.813 10.190 1.00 48.04 208 ARG A O 1
ATOM 1518 N N . GLU A 1 187 ? 69.854 12.855 10.787 1.00 48.10 209 GLU A N 1
ATOM 1519 C CA . GLU A 1 187 ? 70.345 12.805 9.406 1.00 47.88 209 GLU A CA 1
ATOM 1520 C C . GLU A 1 187 ? 69.566 11.836 8.532 1.00 47.03 209 GLU A C 1
ATOM 1521 O O . GLU A 1 187 ? 69.127 12.147 7.423 1.00 45.11 209 GLU A O 1
ATOM 1527 N N . LYS A 1 188 ? 69.320 10.658 9.059 1.00 44.86 210 LYS A N 1
ATOM 1528 C CA . LYS A 1 188 ? 68.741 9.617 8.240 1.00 44.71 210 LYS A CA 1
ATOM 1529 C C . LYS A 1 188 ? 67.238 9.697 8.168 1.00 43.55 210 LYS A C 1
ATOM 1530 O O . LYS A 1 188 ? 66.640 9.248 7.223 1.00 43.89 210 LYS A O 1
ATOM 1536 N N . GLN A 1 189 ? 66.651 10.231 9.233 1.00 43.41 211 GLN A N 1
ATOM 1537 C CA . GLN A 1 189 ? 65.187 10.270 9.435 1.00 42.34 211 GLN A CA 1
ATOM 1538 C C . GLN A 1 189 ? 64.710 11.654 9.914 1.00 43.77 211 GLN A C 1
ATOM 1539 O O . GLN A 1 189 ? 64.340 11.844 11.092 1.00 42.31 211 GLN A O 1
ATOM 1545 N N . PRO A 1 190 ? 64.700 12.636 9.016 1.00 44.65 212 PRO A N 1
ATOM 1546 C CA . PRO A 1 190 ? 64.493 13.982 9.532 1.00 45.48 212 PRO A CA 1
ATOM 1547 C C . PRO A 1 190 ? 63.095 14.218 10.152 1.00 45.36 212 PRO A C 1
ATOM 1548 O O . PRO A 1 190 ? 62.901 15.149 10.907 1.00 47.38 212 PRO A O 1
ATOM 1552 N N . ASP A 1 191 ? 62.145 13.348 9.882 1.00 44.97 213 ASP A N 1
ATOM 1553 C CA . ASP A 1 191 ? 60.801 13.538 10.429 1.00 45.20 213 ASP A CA 1
ATOM 1554 C C . ASP A 1 191 ? 60.601 12.726 11.718 1.00 44.23 213 ASP A C 1
ATOM 1555 O O . ASP A 1 191 ? 59.513 12.694 12.309 1.00 43.81 213 ASP A O 1
ATOM 1560 N N . CYS A 1 192 ? 61.679 12.105 12.155 1.00 42.94 214 CYS A N 1
ATOM 1561 C CA . CYS A 1 192 ? 61.608 11.207 13.311 1.00 42.19 214 CYS A CA 1
ATOM 1562 C C . CYS A 1 192 ? 61.609 11.978 14.631 1.00 40.86 214 CYS A C 1
ATOM 1563 O O . CYS A 1 192 ? 62.524 12.692 14.982 1.00 40.34 214 CYS A O 1
ATOM 1566 N N . VAL A 1 193 ? 60.553 11.758 15.367 1.00 41.58 215 VAL A N 1
ATOM 1567 C CA . VAL A 1 193 ? 60.345 12.344 16.711 1.00 40.76 215 VAL A CA 1
ATOM 1568 C C . VAL A 1 193 ? 61.086 11.497 17.711 1.00 40.65 215 VAL A C 1
ATOM 1569 O O . VAL A 1 193 ? 60.985 10.260 17.734 1.00 40.05 215 VAL A O 1
ATOM 1573 N N . ILE A 1 194 ? 61.863 12.168 18.538 1.00 40.24 216 ILE A N 1
ATOM 1574 C CA . ILE A 1 194 ? 62.601 11.509 19.612 1.00 39.92 216 ILE A CA 1
ATOM 1575 C C . ILE A 1 194 ? 61.969 11.663 21.001 1.00 38.52 216 ILE A C 1
ATOM 1576 O O . ILE A 1 194 ? 61.792 12.788 21.487 1.00 38.93 216 ILE A O 1
ATOM 1581 N N . PHE A 1 195 ? 61.587 10.523 21.576 1.00 38.47 217 PHE A N 1
ATOM 1582 C CA . PHE A 1 195 ? 61.149 10.462 23.010 1.00 38.99 217 PHE A CA 1
ATOM 1583 C C . PHE A 1 195 ? 62.446 10.313 23.766 1.00 40.46 217 PHE A C 1
ATOM 1584 O O . PHE A 1 195 ? 63.134 9.291 23.655 1.00 38.52 217 PHE A O 1
ATOM 1592 N N . GLY A 1 196 ? 62.788 11.355 24.528 1.00 41.00 218 GLY A N 1
ATOM 1593 C CA . GLY A 1 196 ? 64.085 11.403 25.228 1.00 42.55 218 GLY A CA 1
ATOM 1594 C C . GLY A 1 196 ? 63.941 11.589 26.723 1.00 42.85 218 GLY A C 1
ATOM 1595 O O . GLY A 1 196 ? 63.054 12.280 27.221 1.00 44.40 218 GLY A O 1
ATOM 1596 N N . THR A 1 197 ? 64.804 10.902 27.423 1.00 43.32 219 THR A N 1
ATOM 1597 C CA . THR A 1 197 ? 64.821 10.909 28.873 1.00 43.23 219 THR A CA 1
ATOM 1598 C C . THR A 1 197 ? 66.237 11.178 29.347 1.00 43.27 219 THR A C 1
ATOM 1599 O O . THR A 1 197 ? 67.229 10.964 28.641 1.00 43.50 219 THR A O 1
ATOM 1603 N N . LYS A 1 198 ? 66.293 11.664 30.560 1.00 44.06 220 LYS A N 1
ATOM 1604 C CA . LYS A 1 198 ? 67.552 11.833 31.280 1.00 43.78 220 LYS A CA 1
ATOM 1605 C C . LYS A 1 198 ? 68.574 12.596 30.456 1.00 43.75 220 LYS A C 1
ATOM 1606 O O . LYS A 1 198 ? 68.317 13.764 30.020 1.00 43.60 220 LYS A O 1
ATOM 1612 N N . ASN A 1 199 ? 69.745 11.998 30.215 1.00 42.97 221 ASN A N 1
ATOM 1613 C CA . ASN A 1 199 ? 70.831 12.784 29.610 1.00 43.35 221 ASN A CA 1
ATOM 1614 C C . ASN A 1 199 ? 70.685 13.104 28.140 1.00 41.97 221 ASN A C 1
ATOM 1615 O O . ASN A 1 199 ? 71.493 13.813 27.586 1.00 43.71 221 ASN A O 1
ATOM 1620 N N . SER A 1 200 ? 69.595 12.629 27.554 1.00 41.96 222 SER A N 1
ATOM 1621 C CA . SER A 1 200 ? 69.248 12.951 26.135 1.00 42.48 222 SER A CA 1
ATOM 1622 C C . SER A 1 200 ? 68.450 14.220 25.996 1.00 42.02 222 SER A C 1
ATOM 1623 O O . SER A 1 200 ? 68.002 14.559 24.896 1.00 41.51 222 SER A O 1
ATOM 1626 N N . TYR A 1 201 ? 68.240 14.876 27.137 1.00 41.79 223 TYR A N 1
ATOM 1627 C CA . TYR A 1 201 ? 67.319 16.039 27.237 1.00 43.40 223 TYR A CA 1
ATOM 1628 C C . TYR A 1 201 ? 67.459 17.120 26.159 1.00 43.71 223 TYR A C 1
ATOM 1629 O O . TYR A 1 201 ? 66.459 17.656 25.725 1.00 45.28 223 TYR A O 1
ATOM 1638 N N . PRO A 1 202 ? 68.665 17.369 25.641 1.00 44.17 224 PRO A N 1
ATOM 1639 C CA . PRO A 1 202 ? 68.735 18.406 24.621 1.00 43.57 224 PRO A CA 1
ATOM 1640 C C . PRO A 1 202 ? 68.272 17.980 23.258 1.00 43.69 224 PRO A C 1
ATOM 1641 O O . PRO A 1 202 ? 68.171 18.803 22.356 1.00 41.73 224 PRO A O 1
ATOM 1645 N N . PHE A 1 203 ? 68.021 16.679 23.118 1.00 42.85 225 PHE A N 1
ATOM 1646 C CA . PHE A 1 203 ? 67.681 16.109 21.844 1.00 42.81 225 PHE A CA 1
ATOM 1647 C C . PHE A 1 203 ? 66.221 15.664 21.751 1.00 43.60 225 PHE A C 1
ATOM 1648 O O . PHE A 1 203 ? 65.716 15.273 20.700 1.00 43.93 225 PHE A O 1
ATOM 1656 N N . ALA A 1 204 ? 65.564 15.682 22.883 1.00 42.37 226 ALA A N 1
ATOM 1657 C CA . ALA A 1 204 ? 64.194 15.196 22.972 1.00 42.43 226 ALA A CA 1
ATOM 1658 C C . ALA A 1 204 ? 63.254 16.123 22.224 1.00 41.56 226 ALA A C 1
ATOM 1659 O O . ALA A 1 204 ? 63.349 17.357 22.341 1.00 42.07 226 ALA A O 1
ATOM 1661 N N . ASP A 1 205 ? 62.332 15.516 21.504 1.00 40.77 227 ASP A N 1
ATOM 1662 C CA . ASP A 1 205 ? 61.197 16.198 20.879 1.00 40.66 227 ASP A CA 1
ATOM 1663 C C . ASP A 1 205 ? 60.011 16.170 21.826 1.00 38.90 227 ASP A C 1
ATOM 1664 O O . ASP A 1 205 ? 59.212 17.121 21.908 1.00 38.19 227 ASP A O 1
ATOM 1669 N N . VAL A 1 206 ? 59.901 15.043 22.501 1.00 38.91 228 VAL A N 1
ATOM 1670 C CA . VAL A 1 206 ? 58.830 14.806 23.496 1.00 38.50 228 VAL A CA 1
ATOM 1671 C C . VAL A 1 206 ? 59.406 14.211 24.760 1.00 40.11 228 VAL A C 1
ATOM 1672 O O . VAL A 1 206 ? 60.467 13.546 24.750 1.00 40.82 228 VAL A O 1
ATOM 1676 N N . ARG A 1 207 ? 58.694 14.443 25.856 1.00 39.46 229 ARG A N 1
ATOM 1677 C CA . ARG A 1 207 ? 59.136 13.991 27.163 1.00 39.36 229 ARG A CA 1
ATOM 1678 C C . ARG A 1 207 ? 58.237 12.958 27.791 1.00 39.92 229 ARG A C 1
ATOM 1679 O O . ARG A 1 207 ? 57.058 12.817 27.452 1.00 37.22 229 ARG A O 1
ATOM 1687 N N . TRP A 1 208 ? 58.793 12.314 28.809 1.00 39.96 230 TRP A N 1
ATOM 1688 C CA . TRP A 1 208 ? 57.996 11.552 29.771 1.00 40.06 230 TRP A CA 1
ATOM 1689 C C . TRP A 1 208 ? 57.209 12.450 30.744 1.00 40.20 230 TRP A C 1
ATOM 1690 O O . TRP A 1 208 ? 57.527 13.597 30.979 1.00 39.23 230 TRP A O 1
ATOM 1701 N N . MET A 1 209 ? 56.167 11.876 31.335 1.00 39.55 231 MET A N 1
ATOM 1702 C CA . MET A 1 209 ? 55.296 12.648 32.195 1.00 39.06 231 MET A CA 1
ATOM 1703 C C . MET A 1 209 ? 55.214 12.121 33.611 1.00 38.04 231 MET A C 1
ATOM 1704 O O . MET A 1 209 ? 54.293 12.402 34.327 1.00 40.33 231 MET A O 1
ATOM 1709 N N . GLY A 1 210 ? 56.159 11.283 33.946 1.00 38.36 232 GLY A N 1
ATOM 1710 C CA . GLY A 1 210 ? 56.430 10.845 35.293 1.00 38.93 232 GLY A CA 1
ATOM 1711 C C . GLY A 1 210 ? 55.680 9.688 35.930 1.00 40.60 232 GLY A C 1
ATOM 1712 O O . GLY A 1 210 ? 55.990 9.325 37.057 1.00 42.67 232 GLY A O 1
ATOM 1713 N N . ASN A 1 211 ? 54.678 9.143 35.261 1.00 41.44 233 ASN A N 1
ATOM 1714 C CA . ASN A 1 211 ? 54.028 7.872 35.667 1.00 41.44 233 ASN A CA 1
ATOM 1715 C C . ASN A 1 211 ? 53.624 6.972 34.499 1.00 42.90 233 ASN A C 1
ATOM 1716 O O . ASN A 1 211 ? 53.681 7.372 33.343 1.00 41.99 233 ASN A O 1
ATOM 1721 N N . GLU A 1 212 ? 53.269 5.723 34.814 1.00 42.53 234 GLU A N 1
ATOM 1722 C CA . GLU A 1 212 ? 52.889 4.782 33.750 1.00 45.07 234 GLU A CA 1
ATOM 1723 C C . GLU A 1 212 ? 51.473 4.395 33.983 1.00 44.68 234 GLU A C 1
ATOM 1724 O O . GLU A 1 212 ? 51.066 3.259 33.695 1.00 44.66 234 GLU A O 1
ATOM 1730 N N . ALA A 1 213 ? 50.729 5.346 34.553 1.00 43.15 235 ALA A N 1
ATOM 1731 C CA . ALA A 1 213 ? 49.340 5.086 34.917 1.00 43.31 235 ALA A CA 1
ATOM 1732 C C . ALA A 1 213 ? 48.354 5.676 33.927 1.00 43.33 235 ALA A C 1
ATOM 1733 O O . ALA A 1 213 ? 47.139 5.415 33.987 1.00 44.60 235 ALA A O 1
ATOM 1735 N N . GLY A 1 214 ? 48.915 6.467 33.019 1.00 42.84 236 GLY A N 1
ATOM 1736 C CA . GLY A 1 214 ? 48.183 7.092 31.925 1.00 42.51 236 GLY A CA 1
ATOM 1737 C C . GLY A 1 214 ? 47.553 8.428 32.302 1.00 42.52 236 GLY A C 1
ATOM 1738 O O . GLY A 1 214 ? 46.538 8.854 31.729 1.00 42.61 236 GLY A O 1
ATOM 1739 N N . GLU A 1 215 ? 48.154 9.049 33.304 1.00 42.21 237 GLU A N 1
ATOM 1740 C CA A GLU A 1 215 ? 47.652 10.302 33.874 0.50 42.14 237 GLU A CA 1
ATOM 1741 C CA B GLU A 1 215 ? 47.644 10.316 33.847 0.50 42.02 237 GLU A CA 1
ATOM 1742 C C . GLU A 1 215 ? 48.639 11.450 33.729 1.00 41.73 237 GLU A C 1
ATOM 1743 O O . GLU A 1 215 ? 49.536 11.625 34.543 1.00 40.66 237 GLU A O 1
ATOM 1754 N N . ALA A 1 216 ? 48.473 12.230 32.687 1.00 42.07 238 ALA A N 1
ATOM 1755 C CA . ALA A 1 216 ? 49.205 13.489 32.575 1.00 40.51 238 ALA A CA 1
ATOM 1756 C C . ALA A 1 216 ? 48.585 14.500 33.602 1.00 41.00 238 ALA A C 1
ATOM 1757 O O . ALA A 1 216 ? 47.457 14.312 34.085 1.00 41.90 238 ALA A O 1
ATOM 1759 N N . GLY A 1 217 ? 49.309 15.569 33.913 1.00 40.87 239 GLY A N 1
ATOM 1760 C CA . GLY A 1 217 ? 48.867 16.531 34.890 1.00 41.42 239 GLY A CA 1
ATOM 1761 C C . GLY A 1 217 ? 47.715 17.406 34.452 1.00 41.97 239 GLY A C 1
ATOM 1762 O O . GLY A 1 217 ? 47.364 17.502 33.244 1.00 41.77 239 GLY A O 1
ATOM 1763 N N . ASP A 1 218 ? 47.141 18.072 35.448 1.00 40.81 240 ASP A N 1
ATOM 1764 C CA . ASP A 1 218 ? 46.167 19.152 35.173 1.00 40.32 240 ASP A CA 1
ATOM 1765 C C . ASP A 1 218 ? 46.654 20.341 36.000 1.00 41.43 240 ASP A C 1
ATOM 1766 O O . ASP A 1 218 ? 46.558 20.338 37.229 1.00 41.58 240 ASP A O 1
ATOM 1771 N N . PRO A 1 219 ? 47.255 21.341 35.357 1.00 41.37 241 PRO A N 1
ATOM 1772 C CA . PRO A 1 219 ? 47.474 21.465 33.935 1.00 41.48 241 PRO A CA 1
ATOM 1773 C C . PRO A 1 219 ? 48.627 20.596 33.477 1.00 41.46 241 PRO A C 1
ATOM 1774 O O . PRO A 1 219 ? 49.392 20.062 34.268 1.00 40.85 241 PRO A O 1
ATOM 1778 N N . CYS A 1 220 ? 48.720 20.496 32.161 1.00 41.26 242 CYS A N 1
ATOM 1779 C CA . CYS A 1 220 ? 49.865 19.908 31.529 1.00 41.30 242 CYS A CA 1
ATOM 1780 C C . CYS A 1 220 ? 50.304 20.820 30.386 1.00 41.74 242 CYS A C 1
ATOM 1781 O O . CYS A 1 220 ? 49.705 20.819 29.333 1.00 43.76 242 CYS A O 1
ATOM 1784 N N . TRP A 1 221 ? 51.381 21.555 30.604 1.00 41.24 243 TRP A N 1
ATOM 1785 C CA . TRP A 1 221 ? 51.938 22.439 29.575 1.00 41.24 243 TRP A CA 1
ATOM 1786 C C . TRP A 1 221 ? 52.884 21.677 28.660 1.00 41.38 243 TRP A C 1
ATOM 1787 O O . TRP A 1 221 ? 53.510 20.666 29.064 1.00 39.08 243 TRP A O 1
ATOM 1798 N N . ALA A 1 222 ? 52.982 22.161 27.417 1.00 40.63 244 ALA A N 1
ATOM 1799 C CA . ALA A 1 222 ? 53.838 21.513 26.448 1.00 39.15 244 ALA A CA 1
ATOM 1800 C C . ALA A 1 222 ? 55.272 21.870 26.734 1.00 38.06 244 ALA A C 1
ATOM 1801 O O . ALA A 1 222 ? 56.205 21.209 26.259 1.00 37.99 244 ALA A O 1
ATOM 1803 N N . THR A 1 223 ? 55.423 23.011 27.401 1.00 38.63 245 THR A N 1
ATOM 1804 C CA . THR A 1 223 ? 56.710 23.526 27.863 1.00 38.83 245 THR A CA 1
ATOM 1805 C C . THR A 1 223 ? 57.066 23.045 29.261 1.00 38.85 245 THR A C 1
ATOM 1806 O O . THR A 1 223 ? 56.198 22.842 30.140 1.00 38.57 245 THR A O 1
ATOM 1810 N N . THR A 1 224 ? 58.369 22.951 29.468 1.00 39.20 246 THR A N 1
ATOM 1811 C CA . THR A 1 224 ? 58.960 22.671 30.770 1.00 40.68 246 THR A CA 1
ATOM 1812 C C . THR A 1 224 ? 60.444 23.003 30.718 1.00 41.32 246 THR A C 1
ATOM 1813 O O . THR A 1 224 ? 60.984 23.281 29.652 1.00 43.27 246 THR A O 1
ATOM 1817 N N . ASP A 1 225 ? 61.092 22.923 31.854 1.00 40.84 247 ASP A N 1
ATOM 1818 C CA . ASP A 1 225 ? 62.539 23.183 31.918 1.00 42.31 247 ASP A CA 1
ATOM 1819 C C . ASP A 1 225 ? 63.254 21.898 31.516 1.00 44.00 247 ASP A C 1
ATOM 1820 O O . ASP A 1 225 ? 62.862 20.818 31.937 1.00 44.73 247 ASP A O 1
ATOM 1825 N N . SER A 1 226 ? 64.308 22.011 30.721 1.00 45.66 248 SER A N 1
ATOM 1826 C CA . SER A 1 226 ? 64.953 20.792 30.220 1.00 47.65 248 SER A CA 1
ATOM 1827 C C . SER A 1 226 ? 65.622 20.000 31.326 1.00 47.68 248 SER A C 1
ATOM 1828 O O . SER A 1 226 ? 65.887 18.795 31.179 1.00 48.98 248 SER A O 1
ATOM 1831 N N . VAL A 1 227 ? 65.851 20.671 32.445 1.00 47.38 249 VAL A N 1
ATOM 1832 C CA . VAL A 1 227 ? 66.462 20.018 33.642 1.00 46.52 249 VAL A CA 1
ATOM 1833 C C . VAL A 1 227 ? 65.530 18.979 34.254 1.00 45.64 249 VAL A C 1
ATOM 1834 O O . VAL A 1 227 ? 65.968 17.983 34.873 1.00 44.80 249 VAL A O 1
ATOM 1838 N N . ALA A 1 228 ? 64.245 19.152 33.989 1.00 42.90 250 ALA A N 1
ATOM 1839 C CA . ALA A 1 228 ? 63.264 18.219 34.521 1.00 42.93 250 ALA A CA 1
ATOM 1840 C C . ALA A 1 228 ? 63.462 16.879 33.860 1.00 43.50 250 ALA A C 1
ATOM 1841 O O . ALA A 1 228 ? 63.322 15.867 34.481 1.00 43.17 250 ALA A O 1
ATOM 1843 N N . ILE A 1 229 ? 63.762 16.892 32.566 1.00 43.09 251 ILE A N 1
ATOM 1844 C CA . ILE A 1 229 ? 63.968 15.656 31.851 1.00 43.67 251 ILE A CA 1
ATOM 1845 C C . ILE A 1 229 ? 65.225 14.991 32.390 1.00 43.97 251 ILE A C 1
ATOM 1846 O O . ILE A 1 229 ? 65.262 13.790 32.694 1.00 44.46 251 ILE A O 1
ATOM 1851 N N . ARG A 1 230 ? 66.228 15.830 32.542 1.00 45.19 252 ARG A N 1
ATOM 1852 C CA . ARG A 1 230 ? 67.563 15.391 32.949 1.00 46.43 252 ARG A CA 1
ATOM 1853 C C . ARG A 1 230 ? 67.510 14.707 34.307 1.00 47.57 252 ARG A C 1
ATOM 1854 O O . ARG A 1 230 ? 67.967 13.594 34.463 1.00 47.45 252 ARG A O 1
ATOM 1862 N N . ASP A 1 231 ? 66.942 15.420 35.258 1.00 48.50 253 ASP A N 1
ATOM 1863 C CA . ASP A 1 231 ? 66.800 14.963 36.653 1.00 49.83 253 ASP A CA 1
ATOM 1864 C C . ASP A 1 231 ? 65.428 14.370 36.960 1.00 50.36 253 ASP A C 1
ATOM 1865 O O . ASP A 1 231 ? 64.798 14.605 37.979 1.00 52.31 253 ASP A O 1
ATOM 1870 N N . GLU A 1 232 ? 64.988 13.581 36.014 1.00 52.28 254 GLU A N 1
ATOM 1871 C CA . GLU A 1 232 ? 63.690 12.859 36.030 1.00 52.21 254 GLU A CA 1
ATOM 1872 C C . GLU A 1 232 ? 63.073 12.645 37.435 1.00 52.35 254 GLU A C 1
ATOM 1873 O O . GLU A 1 232 ? 62.022 13.197 37.817 1.00 51.55 254 GLU A O 1
ATOM 1879 N N . ALA A 1 233 ? 63.745 11.820 38.219 1.00 52.66 255 ALA A N 1
ATOM 1880 C CA . ALA A 1 233 ? 63.144 11.317 39.454 1.00 52.79 255 ALA A CA 1
ATOM 1881 C C . ALA A 1 233 ? 62.859 12.388 40.499 1.00 52.48 255 ALA A C 1
ATOM 1882 O O . ALA A 1 233 ? 62.096 12.183 41.458 1.00 52.99 255 ALA A O 1
ATOM 1884 N N . GLN A 1 234 ? 63.461 13.538 40.305 1.00 51.64 256 GLN A N 1
ATOM 1885 C CA . GLN A 1 234 ? 63.360 14.597 41.289 1.00 51.15 256 GLN A CA 1
ATOM 1886 C C . GLN A 1 234 ? 62.464 15.755 40.818 1.00 49.65 256 GLN A C 1
ATOM 1887 O O . GLN A 1 234 ? 62.282 16.760 41.512 1.00 48.42 256 GLN A O 1
ATOM 1893 N N . TYR A 1 235 ? 61.846 15.569 39.652 1.00 46.67 257 TYR A N 1
ATOM 1894 C CA . TYR A 1 235 ? 60.929 16.606 39.064 1.00 45.69 257 TYR A CA 1
ATOM 1895 C C . TYR A 1 235 ? 59.647 16.014 38.500 1.00 44.61 257 TYR A C 1
ATOM 1896 O O . TYR A 1 235 ? 59.314 16.179 37.327 1.00 44.19 257 TYR A O 1
ATOM 1905 N N . TYR A 1 236 ? 58.942 15.305 39.330 1.00 43.89 258 TYR A N 1
ATOM 1906 C CA . TYR A 1 236 ? 57.642 14.718 38.938 1.00 44.02 258 TYR A CA 1
ATOM 1907 C C . TYR A 1 236 ? 56.751 15.792 38.373 1.00 43.59 258 TYR A C 1
ATOM 1908 O O . TYR A 1 236 ? 56.182 15.650 37.303 1.00 41.42 258 TYR A O 1
ATOM 1917 N N . LYS A 1 237 ? 56.626 16.888 39.111 1.00 43.89 259 LYS A N 1
ATOM 1918 C CA . LYS A 1 237 ? 55.674 17.916 38.705 1.00 44.18 259 LYS A CA 1
ATOM 1919 C C . LYS A 1 237 ? 56.097 18.557 37.404 1.00 42.12 259 LYS A C 1
ATOM 1920 O O . LYS A 1 237 ? 55.317 18.743 36.497 1.00 42.08 259 LYS A O 1
ATOM 1926 N N . GLY A 1 238 ? 57.374 18.844 37.316 1.00 41.83 260 GLY A N 1
ATOM 1927 C CA . GLY A 1 238 ? 57.970 19.415 36.112 1.00 41.83 260 GLY A CA 1
ATOM 1928 C C . GLY A 1 238 ? 57.727 18.576 34.870 1.00 41.82 260 GLY A C 1
ATOM 1929 O O . GLY A 1 238 ? 57.638 19.084 33.749 1.00 41.64 260 GLY A O 1
ATOM 1930 N N . LEU A 1 239 ? 57.637 17.266 35.074 1.00 41.52 261 LEU A N 1
ATOM 1931 C CA . LEU A 1 239 ? 57.397 16.372 33.957 1.00 40.74 261 LEU A CA 1
ATOM 1932 C C . LEU A 1 239 ? 55.924 16.206 33.725 1.00 40.37 261 LEU A C 1
ATOM 1933 O O . LEU A 1 239 ? 55.458 16.205 32.604 1.00 41.09 261 LEU A O 1
ATOM 1938 N N . ASN A 1 240 ? 55.194 15.994 34.798 1.00 40.11 262 ASN A N 1
ATOM 1939 C CA . ASN A 1 240 ? 53.780 15.631 34.714 1.00 41.49 262 ASN A CA 1
ATOM 1940 C C . ASN A 1 240 ? 52.892 16.857 34.315 1.00 41.44 262 ASN A C 1
ATOM 1941 O O . ASN A 1 240 ? 51.945 16.731 33.575 1.00 41.73 262 ASN A O 1
ATOM 1946 N N . GLU A 1 241 ? 53.216 18.008 34.883 1.00 43.05 263 GLU A N 1
ATOM 1947 C CA . GLU A 1 241 ? 52.484 19.284 34.637 1.00 42.77 263 GLU A CA 1
ATOM 1948 C C . GLU A 1 241 ? 53.162 20.209 33.668 1.00 41.69 263 GLU A C 1
ATOM 1949 O O . GLU A 1 241 ? 52.543 21.066 33.043 1.00 41.27 263 GLU A O 1
ATOM 1955 N N . GLY A 1 242 ? 54.471 20.100 33.637 1.00 40.42 264 GLY A N 1
ATOM 1956 C CA . GLY A 1 242 ? 55.277 20.956 32.862 1.00 40.49 264 GLY A CA 1
ATOM 1957 C C . GLY A 1 242 ? 55.286 22.299 33.588 1.00 40.08 264 GLY A C 1
ATOM 1958 O O . GLY A 1 242 ? 54.912 22.378 34.740 1.00 38.30 264 GLY A O 1
ATOM 1959 N N . MET A 1 243 ? 55.767 23.308 32.895 1.00 39.07 265 MET A N 1
ATOM 1960 C CA . MET A 1 243 ? 55.816 24.684 33.442 1.00 39.83 265 MET A CA 1
ATOM 1961 C C . MET A 1 243 ? 55.443 25.721 32.374 1.00 41.09 265 MET A C 1
ATOM 1962 O O . MET A 1 243 ? 55.954 25.697 31.239 1.00 40.47 265 MET A O 1
ATOM 1967 N N . LEU A 1 244 ? 54.571 26.650 32.735 1.00 43.17 266 LEU A N 1
ATOM 1968 C CA . LEU A 1 244 ? 54.181 27.721 31.783 1.00 44.09 266 LEU A CA 1
ATOM 1969 C C . LEU A 1 244 ? 55.407 28.511 31.374 1.00 43.88 266 LEU A C 1
ATOM 1970 O O . LEU A 1 244 ? 55.580 28.925 30.216 1.00 43.92 266 LEU A O 1
ATOM 1975 N N . ASP A 1 245 ? 56.289 28.698 32.343 1.00 44.02 267 ASP A N 1
ATOM 1976 C CA . ASP A 1 245 ? 57.567 29.469 32.158 1.00 43.19 267 ASP A CA 1
ATOM 1977 C C . ASP A 1 245 ? 58.754 28.545 31.832 1.00 42.77 267 ASP A C 1
ATOM 1978 O O . ASP A 1 245 ? 59.933 28.916 31.936 1.00 39.54 267 ASP A O 1
ATOM 1983 N N . GLY A 1 246 ? 58.425 27.322 31.442 1.00 42.22 268 GLY A N 1
ATOM 1984 C CA . GLY A 1 246 ? 59.496 26.361 30.986 1.00 42.77 268 GLY A CA 1
ATOM 1985 C C . GLY A 1 246 ? 60.357 26.871 29.863 1.00 41.58 268 GLY A C 1
ATOM 1986 O O . GLY A 1 246 ? 59.902 27.555 28.942 1.00 42.33 268 GLY A O 1
ATOM 1987 N N . ASP A 1 247 ? 61.621 26.505 29.936 1.00 41.51 269 ASP A N 1
ATOM 1988 C CA . ASP A 1 247 ? 62.647 26.948 28.985 1.00 40.41 269 ASP A CA 1
ATOM 1989 C C . ASP A 1 247 ? 62.708 26.210 27.653 1.00 40.48 269 ASP A C 1
ATOM 1990 O O . ASP A 1 247 ? 63.426 26.633 26.752 1.00 40.98 269 ASP A O 1
ATOM 1995 N N . ALA A 1 248 ? 61.897 25.171 27.538 1.00 39.58 270 ALA A N 1
ATOM 1996 C CA . ALA A 1 248 ? 61.848 24.303 26.376 1.00 38.89 270 ALA A CA 1
ATOM 1997 C C . ALA A 1 248 ? 60.478 23.844 26.026 1.00 38.68 270 ALA A C 1
ATOM 1998 O O . ALA A 1 248 ? 59.650 23.534 26.886 1.00 40.57 270 ALA A O 1
ATOM 2000 N N . TYR A 1 249 ? 60.248 23.677 24.736 1.00 39.81 271 TYR A N 1
ATOM 2001 C CA . TYR A 1 249 ? 58.949 23.164 24.224 1.00 39.44 271 TY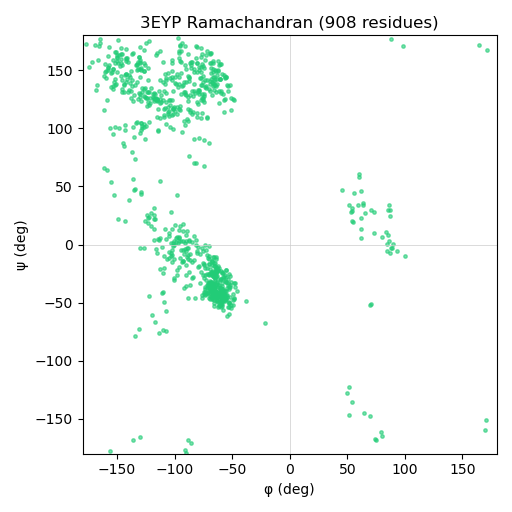R A CA 1
ATOM 2002 C C . TYR A 1 249 ? 59.180 21.706 23.886 1.00 39.69 271 TYR A C 1
ATOM 2003 O O . TYR A 1 249 ? 59.842 21.370 22.906 1.00 39.26 271 TYR A O 1
ATOM 2012 N N . ILE A 1 250 ? 58.762 20.880 24.816 1.00 39.29 272 ILE A N 1
ATOM 2013 C CA . ILE A 1 250 ? 58.943 19.402 24.740 1.00 37.60 272 ILE A CA 1
ATOM 2014 C C . ILE A 1 250 ? 57.727 18.787 25.370 1.00 37.02 272 ILE A C 1
ATOM 2015 O O . ILE A 1 250 ? 57.698 18.537 26.603 1.00 36.98 272 ILE A O 1
ATOM 2020 N N . PRO A 1 251 ? 56.682 18.574 24.566 1.00 36.39 273 PRO A N 1
ATOM 2021 C CA . PRO A 1 251 ? 55.442 18.159 25.134 1.00 37.05 273 PRO A CA 1
ATOM 2022 C C . PRO A 1 251 ? 55.477 16.740 25.711 1.00 37.91 273 PRO A C 1
ATOM 2023 O O . PRO A 1 251 ? 56.321 15.930 25.344 1.00 39.23 273 PRO A O 1
ATOM 2027 N N . ALA A 1 252 ? 54.593 16.500 26.639 1.00 38.41 274 ALA A N 1
ATOM 2028 C CA . ALA A 1 252 ? 54.461 15.188 27.302 1.00 38.82 274 ALA A CA 1
ATOM 2029 C C . ALA A 1 252 ? 53.845 14.122 26.417 1.00 39.46 274 ALA A C 1
ATOM 2030 O O . ALA A 1 252 ? 52.764 14.280 25.801 1.00 40.38 274 ALA A O 1
ATOM 2032 N N . GLU A 1 253 ? 54.487 12.956 26.466 1.00 40.23 275 GLU A N 1
ATOM 2033 C CA . GLU A 1 253 ? 53.910 11.713 25.899 1.00 39.34 275 GLU A CA 1
ATOM 2034 C C . GLU A 1 253 ? 53.554 10.707 27.015 1.00 38.66 275 GLU A C 1
ATOM 2035 O O . GLU A 1 253 ? 54.360 10.369 27.838 1.00 39.02 275 GLU A O 1
ATOM 2041 N N . THR A 1 254 ? 52.286 10.301 27.067 1.00 37.96 276 THR A N 1
ATOM 2042 C CA . THR A 1 254 ? 51.763 9.513 28.152 1.00 38.56 276 THR A CA 1
ATOM 2043 C C . THR A 1 254 ? 51.693 8.047 27.762 1.00 38.95 276 THR A C 1
ATOM 2044 O O . THR A 1 254 ? 50.919 7.661 26.896 1.00 39.66 276 THR A O 1
ATOM 2048 N N . ASP A 1 255 ? 52.485 7.257 28.444 1.00 38.89 277 ASP A N 1
ATOM 2049 C CA . ASP A 1 255 ? 52.609 5.792 28.128 1.00 39.78 277 ASP A CA 1
ATOM 2050 C C . ASP A 1 255 ? 51.977 4.910 29.154 1.00 39.84 277 ASP A C 1
ATOM 2051 O O . ASP A 1 255 ? 52.111 5.151 30.329 1.00 39.17 277 ASP A O 1
ATOM 2056 N N . VAL A 1 256 ? 51.275 3.870 28.682 1.00 39.26 278 VAL A N 1
ATOM 2057 C CA . VAL A 1 256 ? 50.605 2.958 29.585 1.00 39.36 278 VAL A CA 1
ATOM 2058 C C . VAL A 1 256 ? 50.311 1.644 28.869 1.00 38.92 278 VAL A C 1
ATOM 2059 O O . VAL A 1 256 ? 50.185 1.578 27.644 1.00 39.99 278 VAL A O 1
ATOM 2063 N N . SER A 1 257 ? 50.323 0.598 29.629 1.00 37.41 279 SER A N 1
ATOM 2064 C CA . SER A 1 257 ? 49.907 -0.687 29.138 1.00 37.61 279 SER A CA 1
ATOM 2065 C C . SER A 1 257 ? 48.402 -0.950 29.265 1.00 38.88 279 SER A C 1
ATOM 2066 O O . SER A 1 257 ? 47.707 -0.575 30.213 1.00 39.08 279 SER A O 1
ATOM 2069 N N . ILE A 1 258 ? 47.889 -1.638 28.267 1.00 38.85 280 ILE A N 1
ATOM 2070 C CA . ILE A 1 258 ? 46.485 -2.071 28.311 1.00 39.33 280 ILE A CA 1
ATOM 2071 C C . ILE A 1 258 ? 46.276 -3.196 29.359 1.00 39.44 280 ILE A C 1
ATOM 2072 O O . ILE A 1 258 ? 45.158 -3.534 29.713 1.00 39.28 280 ILE A O 1
ATOM 2077 N N . ARG A 1 259 ? 47.386 -3.735 29.850 1.00 40.59 281 ARG A N 1
ATOM 2078 C CA . ARG A 1 259 ? 47.398 -4.779 30.889 1.00 39.88 281 ARG A CA 1
ATOM 2079 C C . ARG A 1 259 ? 48.212 -4.333 32.116 1.00 41.06 281 ARG A C 1
ATOM 2080 O O . ARG A 1 259 ? 48.790 -3.277 32.082 1.00 39.13 281 ARG A O 1
ATOM 2088 N N . PRO A 1 260 ? 48.229 -5.135 33.191 1.00 40.33 282 PRO A N 1
ATOM 2089 C CA . PRO A 1 260 ? 49.032 -4.753 34.355 1.00 41.06 282 PRO A CA 1
ATOM 2090 C C . PRO A 1 260 ? 50.531 -4.733 34.032 1.00 41.45 282 PRO A C 1
ATOM 2091 O O . PRO A 1 260 ? 51.266 -3.859 34.532 1.00 39.10 282 PRO A O 1
ATOM 2095 N N . SER A 1 261 ? 50.940 -5.598 33.106 1.00 39.62 283 SER A N 1
ATOM 2096 C CA . SER A 1 261 ? 52.361 -5.693 32.725 1.00 39.46 283 SER A CA 1
ATOM 2097 C C . SER A 1 261 ? 52.579 -5.211 31.301 1.00 38.24 283 SER A C 1
ATOM 2098 O O . SER A 1 261 ? 51.645 -5.098 30.535 1.00 38.68 283 SER A O 1
ATOM 2101 N N . TRP A 1 262 ? 53.844 -4.999 30.958 1.00 37.25 284 TRP A N 1
ATOM 2102 C CA . TRP A 1 262 ? 54.201 -4.500 29.609 1.00 38.04 284 TRP A CA 1
ATOM 2103 C C . TRP A 1 262 ? 54.352 -5.641 28.576 1.00 38.22 284 TRP A C 1
ATOM 2104 O O . TRP A 1 262 ? 54.020 -5.498 27.421 1.00 38.30 284 TRP A O 1
ATOM 2115 N N . PHE A 1 263 ? 54.859 -6.761 29.047 1.00 37.97 285 PHE A N 1
ATOM 2116 C CA . PHE A 1 263 ? 54.981 -7.938 28.218 1.00 38.85 285 PHE A CA 1
ATOM 2117 C C . PHE A 1 263 ? 53.793 -8.862 28.449 1.00 39.22 285 PHE A C 1
ATOM 2118 O O . PHE A 1 263 ? 53.070 -8.763 29.438 1.00 38.53 285 PHE A O 1
ATOM 2126 N N . TYR A 1 264 ? 53.571 -9.758 27.495 1.00 40.21 286 TYR A N 1
ATOM 2127 C CA . TYR A 1 264 ? 52.413 -10.686 27.555 1.00 39.24 286 TYR A CA 1
ATOM 2128 C C . TYR A 1 264 ? 52.530 -11.821 28.558 1.00 40.70 286 TYR A C 1
ATOM 2129 O O . TYR A 1 264 ? 53.533 -12.566 28.586 1.00 40.64 286 TYR A O 1
ATOM 2138 N N . HIS A 1 265 ? 51.461 -11.946 29.362 1.00 40.43 287 HIS A N 1
ATOM 2139 C CA . HIS A 1 265 ? 51.255 -13.118 30.228 1.00 41.06 287 HIS A CA 1
ATOM 2140 C C . HIS A 1 265 ? 49.818 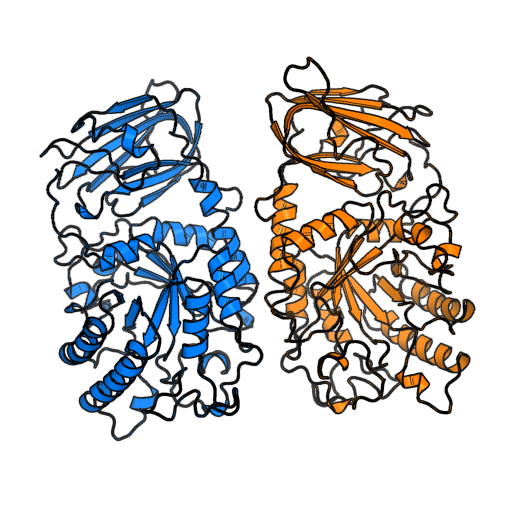-13.570 30.121 1.00 39.91 287 HIS A C 1
ATOM 2141 O O . HIS A 1 265 ? 48.889 -12.805 30.248 1.00 39.96 287 HIS A O 1
ATOM 2148 N N . ALA A 1 266 ? 49.650 -14.853 29.864 1.00 39.04 288 ALA A N 1
ATOM 2149 C CA . ALA A 1 266 ? 48.323 -15.436 29.686 1.00 40.16 288 ALA A CA 1
ATOM 2150 C C . ALA A 1 266 ? 47.415 -15.169 30.850 1.00 40.87 288 ALA A C 1
ATOM 2151 O O . ALA A 1 266 ? 46.216 -14.983 30.718 1.00 41.45 288 ALA A O 1
ATOM 2153 N N . GLU A 1 267 ? 48.015 -15.092 32.007 1.00 43.73 289 GLU A N 1
ATOM 2154 C CA . GLU A 1 267 ? 47.244 -14.899 33.234 1.00 45.02 289 GLU A CA 1
ATOM 2155 C C . GLU A 1 267 ? 46.641 -13.506 33.309 1.00 44.72 289 GLU A C 1
ATOM 2156 O O . GLU A 1 267 ? 45.773 -13.235 34.119 1.00 45.23 289 GLU A O 1
ATOM 2162 N N . GLU A 1 268 ? 47.080 -12.622 32.447 1.00 43.02 290 GLU A N 1
ATOM 2163 C CA . GLU A 1 268 ? 46.541 -11.279 32.490 1.00 43.28 290 GLU A CA 1
ATOM 2164 C C . GLU A 1 268 ? 45.469 -11.085 31.443 1.00 42.09 290 GLU A C 1
ATOM 2165 O O . GLU A 1 268 ? 44.987 -9.989 31.236 1.00 40.59 290 GLU A O 1
ATOM 2171 N N . ASP A 1 269 ? 45.124 -12.171 30.760 1.00 43.10 291 ASP A N 1
ATOM 2172 C CA . ASP A 1 269 ? 44.060 -12.088 29.728 1.00 42.79 291 ASP A CA 1
ATOM 2173 C C . ASP A 1 269 ? 42.809 -11.604 30.418 1.00 43.28 291 ASP A C 1
ATOM 2174 O O . ASP A 1 269 ? 42.047 -10.866 29.850 1.00 45.95 291 ASP A O 1
ATOM 2179 N N . SER A 1 270 ? 42.620 -11.969 31.672 1.00 43.16 292 SER A N 1
ATOM 2180 C CA . SER A 1 270 ? 41.367 -11.591 32.357 1.00 44.46 292 SER A CA 1
ATOM 2181 C C . SER A 1 270 ? 41.496 -10.242 33.052 1.00 44.69 292 SER A C 1
ATOM 2182 O O . SER A 1 270 ? 40.621 -9.876 33.828 1.00 45.58 292 SER A O 1
ATOM 2185 N N . ARG A 1 271 ? 42.607 -9.555 32.808 1.00 44.67 293 ARG A N 1
ATOM 2186 C CA . ARG A 1 271 ? 42.944 -8.302 33.529 1.00 44.86 293 ARG A CA 1
ATOM 2187 C C . ARG A 1 271 ? 43.221 -7.126 32.602 1.00 43.82 293 ARG A C 1
ATOM 2188 O O . ARG A 1 271 ? 43.918 -6.164 32.962 1.00 43.34 293 ARG A O 1
ATOM 2196 N N . VAL A 1 272 ? 42.747 -7.233 31.389 1.00 42.61 294 VAL A N 1
ATOM 2197 C CA . VAL A 1 272 ? 42.849 -6.115 30.440 1.00 42.34 294 VAL A CA 1
ATOM 2198 C C . VAL A 1 272 ? 41.991 -4.947 30.923 1.00 41.78 294 VAL A C 1
ATOM 2199 O O . VAL A 1 272 ? 40.862 -5.096 31.407 1.00 42.50 294 VAL A O 1
ATOM 2203 N N . LYS A 1 273 ? 42.527 -3.765 30.781 1.00 42.15 295 LYS A N 1
ATOM 2204 C CA . LYS A 1 273 ? 41.811 -2.584 31.197 1.00 41.90 295 LYS A CA 1
ATOM 2205 C C . LYS A 1 273 ? 40.469 -2.522 30.497 1.00 42.71 295 LYS A C 1
ATOM 2206 O O . LYS A 1 273 ? 40.310 -2.845 29.321 1.00 39.87 295 LYS A O 1
ATOM 2212 N N . SER A 1 274 ? 39.492 -2.047 31.246 1.00 42.44 296 SER A N 1
ATOM 2213 C CA . SER A 1 274 ? 38.128 -1.961 30.732 1.00 43.14 296 SER A CA 1
ATOM 2214 C C . SER A 1 274 ? 38.043 -0.757 29.804 1.00 43.26 296 SER A C 1
ATOM 2215 O O . SER A 1 274 ? 38.880 0.106 29.841 1.00 42.69 296 SER A O 1
ATOM 2218 N N . VAL A 1 275 ? 37.018 -0.737 28.959 1.00 42.40 297 VAL A N 1
ATOM 2219 C CA . VAL A 1 275 ? 36.783 0.384 28.045 1.00 43.65 297 VAL A CA 1
ATOM 2220 C C . VAL A 1 275 ? 36.640 1.692 28.821 1.00 44.50 297 VAL A C 1
ATOM 2221 O O . VAL A 1 275 ? 37.206 2.711 28.433 1.00 44.01 297 VAL A O 1
ATOM 2225 N N . ARG A 1 276 ? 35.900 1.626 29.919 1.00 44.60 298 ARG A N 1
ATOM 2226 C CA . ARG A 1 276 ? 35.736 2.781 30.815 1.00 46.58 298 ARG A CA 1
ATOM 2227 C C . ARG A 1 276 ? 37.062 3.290 31.371 1.00 45.28 298 ARG A C 1
ATOM 2228 O O . ARG A 1 276 ? 37.273 4.481 31.423 1.00 44.32 298 ARG A O 1
ATOM 2236 N N . GLU A 1 277 ? 37.923 2.365 31.769 1.00 45.54 299 GLU A N 1
ATOM 2237 C CA . GLU A 1 277 ? 39.288 2.689 32.236 1.00 46.06 299 GLU A CA 1
ATOM 2238 C C . GLU A 1 277 ? 40.097 3.381 31.142 1.00 44.37 299 GLU A C 1
ATOM 2239 O O . GLU A 1 277 ? 40.770 4.381 31.377 1.00 42.21 299 GLU A O 1
ATOM 2245 N N . LEU A 1 278 ? 39.962 2.874 29.915 1.00 42.65 300 LEU A N 1
ATOM 2246 C CA . LEU A 1 278 ? 40.717 3.437 28.783 1.00 41.63 300 LEU A CA 1
ATOM 2247 C C . LEU A 1 278 ? 40.198 4.828 28.375 1.00 41.57 300 LEU A C 1
ATOM 2248 O O . LEU A 1 278 ? 40.933 5.692 27.942 1.00 39.13 300 LEU A O 1
ATOM 2253 N N . TRP A 1 279 ? 38.892 5.000 28.544 1.00 41.84 301 TRP A N 1
ATOM 2254 C CA . TRP A 1 279 ? 38.252 6.277 28.289 1.00 42.17 301 TRP A CA 1
ATOM 2255 C C . TRP A 1 279 ? 38.782 7.301 29.289 1.00 41.81 301 TRP A C 1
ATOM 2256 O O . TRP A 1 279 ? 39.094 8.425 28.944 1.00 42.59 301 TRP A O 1
ATOM 2267 N N . ASP A 1 280 ? 38.924 6.868 30.529 1.00 42.67 302 ASP A N 1
ATOM 2268 C CA . ASP A 1 280 ? 39.471 7.721 31.570 1.00 43.31 302 ASP A CA 1
ATOM 2269 C C . ASP A 1 280 ? 40.885 8.142 31.173 1.00 42.17 302 ASP A C 1
ATOM 2270 O O . ASP A 1 280 ? 41.271 9.289 31.208 1.00 39.32 302 ASP A O 1
ATOM 2275 N N . ILE A 1 281 ? 41.651 7.143 30.819 1.00 41.46 303 ILE A N 1
ATOM 2276 C CA . ILE A 1 281 ? 43.030 7.375 30.386 1.00 40.40 303 ILE A CA 1
ATOM 2277 C C . ILE A 1 281 ? 43.142 8.284 29.178 1.00 40.79 303 ILE A C 1
ATOM 2278 O O . ILE A 1 281 ? 43.945 9.240 29.154 1.00 41.79 303 ILE A O 1
ATOM 2283 N N . TYR A 1 282 ? 42.309 8.013 28.190 1.00 40.44 304 TYR A N 1
ATOM 2284 C CA . TYR A 1 282 ? 42.234 8.848 26.998 1.00 40.70 304 TYR A CA 1
ATOM 2285 C C . TYR A 1 282 ? 42.037 10.324 27.446 1.00 42.05 304 TYR A C 1
ATOM 2286 O O . TYR A 1 282 ? 42.676 11.274 26.958 1.00 41.38 304 TYR A O 1
ATOM 2295 N N . CYS A 1 283 ? 41.139 10.507 28.402 1.00 42.67 305 CYS A N 1
ATOM 2296 C CA . CYS A 1 283 ? 40.770 11.885 28.818 1.00 41.36 305 CYS A CA 1
ATOM 2297 C C . CYS A 1 283 ? 41.866 12.573 29.611 1.00 40.33 305 CYS A C 1
ATOM 2298 O O . CYS A 1 283 ? 42.024 13.805 29.595 1.00 40.69 305 CYS A O 1
ATOM 2301 N N . THR A 1 284 ? 42.677 11.767 30.241 1.00 39.11 306 THR A N 1
ATOM 2302 C CA . THR A 1 284 ? 43.824 12.257 31.036 1.00 39.05 306 THR A CA 1
ATOM 2303 C C . THR A 1 284 ? 45.136 12.179 30.321 1.00 37.97 306 THR A C 1
ATOM 2304 O O . THR A 1 284 ? 46.173 12.369 30.920 1.00 37.93 306 THR A O 1
ATOM 2308 N N . SER A 1 285 ? 45.054 12.021 29.002 1.00 39.30 307 SER A N 1
ATOM 2309 C CA . SER A 1 285 ? 46.221 12.081 28.115 1.00 39.35 307 SER A CA 1
ATOM 2310 C C . SER A 1 285 ? 45.939 12.924 26.896 1.00 40.01 307 SER A C 1
ATOM 2311 O O . SER A 1 285 ? 46.306 14.090 26.817 1.00 40.41 307 SER A O 1
ATOM 2314 N N . VAL A 1 286 ? 45.246 12.326 25.960 1.00 40.64 308 VAL A N 1
ATOM 2315 C CA . VAL A 1 286 ? 44.813 13.069 24.811 1.00 40.54 308 VAL A CA 1
ATOM 2316 C C . VAL A 1 286 ? 44.001 14.331 25.265 1.00 41.23 308 VAL A C 1
ATOM 2317 O O . VAL A 1 286 ? 44.117 15.408 24.687 1.00 41.49 308 VAL A O 1
ATOM 2321 N N . GLY A 1 287 ? 43.207 14.189 26.320 1.00 40.82 309 GLY A N 1
ATOM 2322 C CA . GLY A 1 287 ? 42.371 15.292 26.791 1.00 41.01 309 GLY A CA 1
ATOM 2323 C C . GLY A 1 287 ? 43.049 16.205 27.825 1.00 40.89 309 GLY A C 1
ATOM 2324 O O . GLY A 1 287 ? 42.392 16.964 28.491 1.00 40.94 309 GLY A O 1
ATOM 2325 N N . ARG A 1 288 ? 44.365 16.051 27.989 1.00 40.91 310 ARG A N 1
ATOM 2326 C CA . ARG A 1 288 ? 45.188 16.936 28.778 1.00 40.53 310 ARG A CA 1
ATOM 2327 C C . ARG A 1 288 ? 46.474 17.307 28.060 1.00 40.52 310 ARG A C 1
ATOM 2328 O O . ARG A 1 288 ? 47.576 17.164 28.571 1.00 40.75 310 ARG A O 1
ATOM 2336 N N . ASN A 1 289 ? 46.323 17.695 26.811 1.00 39.68 311 ASN A N 1
ATOM 2337 C CA . ASN A 1 289 ? 47.390 18.330 26.062 1.00 38.65 311 ASN A CA 1
ATOM 2338 C C . ASN A 1 289 ? 48.612 17.427 25.850 1.00 38.46 311 ASN A C 1
ATOM 2339 O O . ASN A 1 289 ? 49.757 17.864 25.849 1.00 36.35 311 ASN A O 1
ATOM 2344 N N . SER A 1 290 ? 48.318 16.143 25.694 1.00 39.15 312 SER A N 1
ATOM 2345 C CA . SER A 1 290 ? 49.312 15.110 25.540 1.00 40.55 312 SER A CA 1
ATOM 2346 C C . SER A 1 290 ? 48.895 14.137 24.423 1.00 41.18 312 SER A C 1
ATOM 2347 O O . SER A 1 290 ? 48.027 14.453 23.579 1.00 41.31 312 SER A O 1
ATOM 2350 N N . VAL A 1 291 ? 49.616 13.015 24.359 1.00 39.14 313 VAL A N 1
ATOM 2351 C CA . VAL A 1 291 ? 49.381 11.985 23.340 1.00 38.88 313 VAL A CA 1
ATOM 2352 C C . VAL A 1 291 ? 49.453 10.646 24.094 1.00 39.85 313 VAL A C 1
ATOM 2353 O O . VAL A 1 291 ? 50.261 10.470 25.039 1.00 39.79 313 VAL A O 1
ATOM 2357 N N . LEU A 1 292 ? 48.586 9.728 23.708 1.00 39.28 314 LEU A N 1
ATOM 2358 C CA . LEU A 1 292 ? 48.475 8.413 24.383 1.00 38.98 314 LEU A CA 1
ATOM 2359 C C . LEU A 1 292 ? 49.193 7.300 23.621 1.00 39.24 314 LEU A C 1
ATOM 2360 O O . LEU A 1 292 ? 48.929 7.053 22.459 1.00 39.92 314 LEU A O 1
ATOM 2365 N N . LEU A 1 293 ? 50.180 6.730 24.284 1.00 38.60 315 LEU A N 1
ATOM 2366 C CA . LEU A 1 293 ? 50.994 5.605 23.794 1.00 38.80 315 LEU A CA 1
ATOM 2367 C C . LEU A 1 293 ? 50.543 4.407 24.608 1.00 38.76 315 LEU A C 1
ATOM 2368 O O . LEU A 1 293 ? 50.797 4.282 25.798 1.00 40.83 315 LEU A O 1
ATOM 2373 N N . LEU A 1 294 ? 49.763 3.576 23.957 1.00 38.36 316 LEU A N 1
ATOM 2374 C CA . LEU A 1 294 ? 49.129 2.426 24.561 1.00 37.92 316 LEU A CA 1
ATOM 2375 C C . LEU A 1 294 ? 49.726 1.150 24.072 1.00 39.09 316 LEU A C 1
ATOM 2376 O O . LEU A 1 294 ? 49.734 0.867 22.876 1.00 38.40 316 LEU A O 1
ATOM 2381 N N . ASN A 1 295 ? 50.166 0.364 25.047 1.00 40.00 317 ASN A N 1
ATOM 2382 C CA . ASN A 1 295 ? 50.829 -0.944 24.813 1.00 40.47 317 ASN A CA 1
ATOM 2383 C C . ASN A 1 295 ? 49.898 -2.140 24.722 1.00 40.72 317 ASN A C 1
ATOM 2384 O O . ASN A 1 295 ? 49.088 -2.409 25.621 1.00 42.14 317 ASN A O 1
ATOM 2389 N N . PHE A 1 296 ? 50.026 -2.829 23.574 1.00 40.05 318 PHE A N 1
ATOM 2390 C CA . PHE A 1 296 ? 49.422 -4.144 23.302 1.00 39.36 318 PHE A CA 1
ATOM 2391 C C . PHE A 1 296 ? 50.567 -5.164 23.185 1.00 40.04 318 PHE A C 1
ATOM 2392 O O . PHE A 1 296 ? 51.331 -5.106 22.205 1.00 39.36 318 PHE A O 1
ATOM 2400 N N . PRO A 1 297 ? 50.730 -6.082 24.184 1.00 39.42 319 PRO A N 1
ATOM 2401 C CA . PRO A 1 297 ? 51.812 -7.079 24.083 1.00 39.08 319 PRO A CA 1
ATOM 2402 C C . PRO A 1 297 ? 51.406 -8.367 23.331 1.00 38.67 319 PRO A C 1
ATOM 2403 O O . PRO A 1 297 ? 50.459 -9.045 23.721 1.00 38.89 319 PRO A O 1
ATOM 2407 N N . PRO A 1 298 ? 52.048 -8.648 22.181 1.00 38.54 320 PRO A N 1
ATOM 2408 C CA . PRO A 1 298 ? 51.757 -9.898 21.473 1.00 38.63 320 PRO A CA 1
ATOM 2409 C C . PRO A 1 298 ? 52.120 -11.116 22.322 1.00 38.46 320 PRO A C 1
ATOM 2410 O O . PRO A 1 298 ? 53.042 -11.101 23.143 1.00 37.65 320 PRO A O 1
ATOM 2414 N N . ASP A 1 299 ? 51.383 -12.172 22.077 1.00 39.27 321 ASP A N 1
ATOM 2415 C CA . ASP A 1 299 ? 51.580 -13.424 22.758 1.00 39.91 321 ASP A CA 1
ATOM 2416 C C . ASP A 1 299 ? 52.637 -14.320 22.122 1.00 39.33 321 ASP A C 1
ATOM 2417 O O . ASP A 1 299 ? 53.367 -13.944 21.238 1.00 39.80 321 ASP A O 1
ATOM 2422 N N . ARG A 1 300 ? 52.696 -15.543 22.603 1.00 39.24 322 ARG A N 1
ATOM 2423 C CA . ARG A 1 300 ? 53.728 -16.444 22.143 1.00 39.49 322 ARG A CA 1
ATOM 2424 C C . ARG A 1 300 ? 53.418 -16.929 20.734 1.00 39.50 322 ARG A C 1
ATOM 2425 O O . ARG A 1 300 ? 54.253 -17.490 20.109 1.00 39.80 322 ARG A O 1
ATOM 2433 N N . ARG A 1 301 ? 52.180 -16.783 20.294 1.00 37.81 323 ARG A N 1
ATOM 2434 C CA . ARG A 1 301 ? 51.845 -17.015 18.875 1.00 38.11 323 ARG A CA 1
ATOM 2435 C C . ARG A 1 301 ? 52.333 -15.907 18.002 1.00 38.07 323 ARG A C 1
ATOM 2436 O O . ARG A 1 301 ? 52.471 -16.060 16.776 1.00 39.24 323 ARG A O 1
ATOM 2444 N N . GLY A 1 302 ? 52.572 -14.774 18.640 1.00 38.05 324 GLY A N 1
ATOM 2445 C CA . GLY A 1 302 ? 52.901 -13.539 17.938 1.00 38.59 324 GLY A CA 1
ATOM 2446 C C . GLY A 1 302 ? 51.674 -12.754 17.493 1.00 38.01 324 GLY A C 1
ATOM 2447 O O . GLY A 1 302 ? 51.673 -12.098 16.430 1.00 40.39 324 GLY A O 1
ATOM 2448 N N . LEU A 1 303 ? 50.650 -12.847 18.310 1.00 37.99 325 LEU A N 1
ATOM 2449 C CA . LEU A 1 303 ? 49.328 -12.200 18.086 1.00 39.24 325 LEU A CA 1
ATOM 2450 C C . LEU A 1 303 ? 48.839 -11.348 19.215 1.00 39.54 325 LEU A C 1
ATOM 2451 O O . LEU A 1 303 ? 49.139 -11.610 20.381 1.00 39.30 325 LEU A O 1
ATOM 2456 N N . ILE A 1 304 ? 48.080 -10.306 18.846 1.00 40.25 326 ILE A N 1
ATOM 2457 C CA . ILE A 1 304 ? 47.448 -9.447 19.851 1.00 40.44 326 ILE A CA 1
ATOM 2458 C C . ILE A 1 304 ? 46.226 -10.185 20.311 1.00 41.40 326 ILE A C 1
ATOM 2459 O O . ILE A 1 304 ? 45.478 -10.720 19.494 1.00 42.12 326 ILE A O 1
ATOM 2464 N N . HIS A 1 305 ? 46.051 -10.255 21.632 1.00 40.99 327 HIS A N 1
ATOM 2465 C CA . HIS A 1 305 ? 44.888 -10.901 22.242 1.00 41.59 327 HIS A CA 1
ATOM 2466 C C . HIS A 1 305 ? 43.571 -10.192 21.878 1.00 40.74 327 HIS A C 1
ATOM 2467 O O . HIS A 1 305 ? 43.441 -8.944 21.760 1.00 40.00 327 HIS A O 1
ATOM 2474 N N . SER A 1 306 ? 42.573 -11.020 21.764 1.00 39.22 328 SER A N 1
ATOM 2475 C CA . SER A 1 306 ? 41.215 -10.555 21.446 1.00 39.35 328 SER A CA 1
ATOM 2476 C C . SER A 1 306 ? 40.663 -9.492 22.353 1.00 39.84 328 SER A C 1
ATOM 2477 O O . SER A 1 306 ? 40.086 -8.501 21.931 1.00 40.21 328 SER A O 1
ATOM 2480 N N . THR A 1 307 ? 40.830 -9.688 23.639 1.00 40.41 329 THR A N 1
ATOM 2481 C CA . THR A 1 307 ? 40.260 -8.711 24.584 1.00 40.72 329 THR A CA 1
ATOM 2482 C C . THR A 1 307 ? 40.891 -7.344 24.376 1.00 40.12 329 THR A C 1
ATOM 2483 O O . THR A 1 307 ? 40.229 -6.307 24.326 1.00 42.02 329 THR A O 1
ATOM 2487 N N . ASP A 1 308 ? 42.194 -7.343 24.235 1.00 39.61 330 ASP A N 1
ATOM 2488 C CA . ASP A 1 308 ? 42.959 -6.120 24.065 1.00 39.14 330 ASP A CA 1
ATOM 2489 C C . ASP A 1 308 ? 42.414 -5.381 22.864 1.00 39.65 330 ASP A C 1
ATOM 2490 O O . ASP A 1 308 ? 42.186 -4.166 22.861 1.00 39.15 330 ASP A O 1
ATOM 2495 N N . SER A 1 309 ? 42.262 -6.154 21.808 1.00 38.55 331 SER A N 1
ATOM 2496 C CA . SER A 1 309 ? 41.770 -5.634 20.534 1.00 39.24 331 SER A CA 1
ATOM 2497 C C . SER A 1 309 ? 40.332 -5.079 20.623 1.00 40.60 331 SER A C 1
ATOM 2498 O O . SER A 1 309 ? 39.991 -3.998 20.035 1.00 41.38 331 SER A O 1
ATOM 2501 N N . LEU A 1 310 ? 39.517 -5.819 21.355 1.00 41.23 332 LEU A N 1
ATOM 2502 C CA . LEU A 1 310 ? 38.085 -5.482 21.538 1.00 40.90 332 LEU A CA 1
ATOM 2503 C C . LEU A 1 310 ? 37.928 -4.135 22.246 1.00 41.47 332 LEU A C 1
ATOM 2504 O O . LEU A 1 310 ? 37.202 -3.254 21.814 1.00 42.10 332 LEU A O 1
ATOM 2509 N N . HIS A 1 311 ? 38.591 -4.031 23.390 1.00 41.95 333 HIS A N 1
ATOM 2510 C CA . HIS A 1 311 ? 38.499 -2.854 24.229 1.00 42.69 333 HIS A CA 1
ATOM 2511 C C . HIS A 1 311 ? 38.966 -1.570 23.556 1.00 42.47 333 HIS A C 1
ATOM 2512 O O . HIS A 1 311 ? 38.366 -0.547 23.738 1.00 43.38 333 HIS A O 1
ATOM 2519 N N . ALA A 1 312 ? 40.089 -1.667 22.839 1.00 42.49 334 ALA A N 1
ATOM 2520 C CA . ALA A 1 312 ? 40.594 -0.629 21.953 1.00 42.64 334 ALA A CA 1
ATOM 2521 C C . ALA A 1 312 ? 39.615 -0.254 20.840 1.00 42.99 334 ALA A C 1
ATOM 2522 O O . ALA A 1 312 ? 39.412 0.940 20.509 1.00 43.52 334 ALA A O 1
ATOM 2524 N N . ALA A 1 313 ? 39.014 -1.266 20.245 1.00 42.84 335 ALA A N 1
ATOM 2525 C CA . ALA A 1 313 ? 37.990 -1.005 19.190 1.00 44.22 335 ALA A CA 1
ATOM 2526 C C . ALA A 1 313 ? 36.752 -0.267 19.763 1.00 44.24 335 ALA A C 1
ATOM 2527 O O . ALA A 1 313 ? 36.239 0.671 19.178 1.00 45.69 335 ALA A O 1
ATOM 2529 N N . LEU A 1 314 ? 36.303 -0.709 20.920 1.00 44.42 336 LEU A N 1
ATOM 2530 C CA . LEU A 1 314 ? 35.138 -0.100 21.586 1.00 44.55 336 LEU A CA 1
ATOM 2531 C C . LEU A 1 314 ? 35.469 1.336 22.044 1.00 44.32 336 LEU A C 1
ATOM 2532 O O . LEU A 1 314 ? 34.649 2.231 21.963 1.00 43.68 336 LEU A O 1
ATOM 2537 N N . LEU A 1 315 ? 36.678 1.552 22.548 1.00 43.38 337 LEU A N 1
ATOM 2538 C CA . LEU A 1 315 ? 37.083 2.926 22.904 1.00 42.26 337 LEU A CA 1
ATOM 2539 C C . LEU A 1 315 ? 36.943 3.827 21.681 1.00 43.22 337 LEU A C 1
ATOM 2540 O O . LEU A 1 315 ? 36.491 4.970 21.771 1.00 44.61 337 LEU A O 1
ATOM 2545 N N . LYS A 1 316 ? 37.316 3.319 20.532 1.00 44.39 338 LYS A N 1
ATOM 2546 C CA . LYS A 1 316 ? 37.317 4.163 19.294 1.00 45.32 338 LYS A CA 1
ATOM 2547 C C . LYS A 1 316 ? 35.870 4.531 18.926 1.00 45.63 338 LYS A C 1
ATOM 2548 O O . LYS A 1 316 ? 35.535 5.692 18.618 1.00 44.84 338 LYS A O 1
ATOM 2554 N N . GLN A 1 317 ? 35.034 3.512 18.995 1.00 45.66 339 GLN A N 1
ATOM 2555 C CA A GLN A 1 317 ? 33.590 3.700 18.740 0.50 46.04 339 GLN A CA 1
ATOM 2556 C CA B GLN A 1 317 ? 33.571 3.653 18.767 0.50 46.07 339 GLN A CA 1
ATOM 2557 C C . GLN A 1 317 ? 32.997 4.701 19.713 1.00 45.66 339 GLN A C 1
ATOM 2558 O O . GLN A 1 317 ? 32.239 5.607 19.341 1.00 46.37 339 GLN A O 1
ATOM 2569 N N . GLY A 1 318 ? 33.364 4.548 20.947 1.00 45.78 340 GLY A N 1
ATOM 2570 C CA . GLY A 1 318 ? 32.933 5.467 21.994 1.00 45.88 340 GLY A CA 1
ATOM 2571 C C . GLY A 1 318 ? 33.367 6.901 21.752 1.00 45.32 340 GLY A C 1
ATOM 2572 O O . GLY A 1 318 ? 32.589 7.850 21.919 1.00 44.72 340 GLY A O 1
ATOM 2573 N N . ILE A 1 319 ? 34.619 7.068 21.356 1.00 44.57 341 ILE A N 1
ATOM 2574 C CA . ILE A 1 319 ? 35.172 8.368 21.149 1.00 44.91 341 ILE A CA 1
ATOM 2575 C C . ILE A 1 319 ? 34.410 8.967 19.949 1.00 46.44 341 ILE A C 1
ATOM 2576 O O . ILE A 1 319 ? 33.940 10.134 19.973 1.00 46.57 341 ILE A O 1
ATOM 2581 N N . ASP A 1 320 ? 34.273 8.157 18.906 1.00 46.70 342 ASP A N 1
ATOM 2582 C CA . ASP A 1 320 ? 33.644 8.641 17.675 1.00 47.67 342 ASP A CA 1
ATOM 2583 C C . ASP A 1 320 ? 32.228 9.107 17.929 1.00 47.74 342 ASP A C 1
ATOM 2584 O O . ASP A 1 320 ? 31.868 10.230 17.573 1.00 48.20 342 ASP A O 1
ATOM 2589 N N . GLU A 1 321 ? 31.462 8.295 18.643 1.00 47.03 343 GLU A N 1
ATOM 2590 C CA . GLU A 1 321 ? 30.078 8.660 18.944 1.00 48.33 343 GLU A CA 1
ATOM 2591 C C . GLU A 1 321 ? 29.995 9.901 19.784 1.00 48.49 343 GLU A C 1
ATOM 2592 O O . GLU A 1 321 ? 29.160 10.740 19.564 1.00 48.26 343 GLU A O 1
ATOM 2598 N N . THR A 1 322 ? 30.878 10.004 20.757 1.00 48.21 344 THR A N 1
ATOM 2599 C CA . THR A 1 322 ? 30.850 11.110 21.690 1.00 48.38 344 THR A CA 1
ATOM 2600 C C . THR A 1 322 ? 31.037 12.452 20.985 1.00 48.81 344 THR A C 1
ATOM 2601 O O . THR A 1 322 ? 30.251 13.366 21.192 1.00 49.59 344 THR A O 1
ATOM 2605 N N . PHE A 1 323 ? 32.067 12.549 20.137 1.00 49.18 345 PHE A N 1
ATOM 2606 C CA . PHE A 1 323 ? 32.498 13.824 19.531 1.00 49.51 345 PHE A CA 1
ATOM 2607 C C . PHE A 1 323 ? 31.921 14.074 18.114 1.00 50.87 345 PHE A C 1
ATOM 2608 O O . PHE A 1 323 ? 32.216 15.061 17.467 1.00 51.10 345 PHE A O 1
ATOM 2616 N N . SER A 1 324 ? 31.028 13.197 17.700 1.00 52.60 346 SER A N 1
ATOM 2617 C CA . SER A 1 324 ? 30.431 13.295 16.374 1.00 54.01 346 SER A CA 1
ATOM 2618 C C . SER A 1 324 ? 29.512 14.505 16.298 1.00 53.79 346 SER A C 1
ATOM 2619 O O . SER A 1 324 ? 29.420 15.165 15.283 1.00 56.36 346 SER A O 1
ATOM 2622 N N . THR A 1 325 ? 28.871 14.832 17.387 1.00 53.73 347 THR A N 1
ATOM 2623 C CA . THR A 1 325 ? 27.897 15.911 17.366 1.00 53.90 347 THR A CA 1
ATOM 2624 C C . THR A 1 325 ? 28.190 16.976 18.406 1.00 52.86 347 THR A C 1
ATOM 2625 O O . THR A 1 325 ? 27.929 16.789 19.591 1.00 52.68 347 THR A O 1
ATOM 2629 N N . ASN A 1 326 ? 28.759 18.075 17.938 1.00 51.34 348 ASN A N 1
ATOM 2630 C CA . ASN A 1 326 ? 28.917 19.264 18.772 1.00 51.31 348 ASN A CA 1
ATOM 2631 C C . ASN A 1 326 ? 27.526 19.889 18.969 1.00 51.63 348 ASN A C 1
ATOM 2632 O O . ASN A 1 326 ? 26.937 20.441 18.034 1.00 50.99 348 ASN A O 1
ATOM 2637 N N . LEU A 1 327 ? 27.026 19.757 20.188 1.00 52.44 349 LEU A N 1
ATOM 2638 C CA . LEU A 1 327 ? 25.670 20.186 20.547 1.00 52.48 349 LEU A CA 1
ATOM 2639 C C . LEU A 1 327 ? 25.523 21.693 20.476 1.00 53.55 349 LEU A C 1
ATOM 2640 O O . LEU A 1 327 ? 24.407 22.236 20.527 1.00 53.92 349 LEU A O 1
ATOM 2645 N N . LEU A 1 328 ? 26.643 22.379 20.337 1.00 53.22 350 LEU A N 1
ATOM 2646 C CA . LEU A 1 328 ? 26.573 23.829 20.224 1.00 54.35 350 LEU A CA 1
ATOM 2647 C C . LEU A 1 328 ? 26.267 24.213 18.788 1.00 56.02 350 LEU A C 1
ATOM 2648 O O . LEU A 1 328 ? 25.947 25.369 18.508 1.00 56.75 350 LEU A O 1
ATOM 2653 N N . ARG A 1 329 ? 26.388 23.277 17.849 1.00 57.38 351 ARG A N 1
ATOM 2654 C CA . ARG A 1 329 ? 26.253 23.700 16.470 1.00 59.35 351 ARG A CA 1
ATOM 2655 C C . ARG A 1 329 ? 24.855 24.246 16.229 1.00 59.28 351 ARG A C 1
ATOM 2656 O O . ARG A 1 329 ? 23.868 23.771 16.741 1.00 59.44 351 ARG A O 1
ATOM 2664 N N . GLY A 1 330 ? 24.807 25.322 15.495 1.00 59.66 352 GLY A N 1
ATOM 2665 C CA . GLY A 1 330 ? 23.522 25.911 15.170 1.00 59.81 352 GLY A CA 1
ATOM 2666 C C . GLY A 1 330 ? 23.226 27.076 16.060 1.00 59.41 352 GLY A C 1
ATOM 2667 O O . GLY A 1 330 ? 22.292 27.850 15.795 1.00 59.87 352 GLY A O 1
ATOM 2668 N N . ALA A 1 331 ? 24.061 27.219 17.088 1.00 57.90 353 ALA A N 1
ATOM 2669 C CA . ALA A 1 331 ? 23.904 28.311 18.084 1.00 57.46 353 ALA A CA 1
ATOM 2670 C C . ALA A 1 331 ? 24.013 29.694 17.468 1.00 56.24 353 ALA A C 1
ATOM 2671 O O . ALA A 1 331 ? 24.605 29.892 16.403 1.00 56.30 353 ALA A O 1
ATOM 2673 N N . LYS A 1 332 ? 23.381 30.637 18.136 1.00 55.29 354 LYS A N 1
ATOM 2674 C CA . LYS A 1 332 ? 23.614 32.055 17.857 1.00 54.93 354 LYS A CA 1
ATOM 2675 C C . LYS A 1 332 ? 24.719 32.436 18.795 1.00 54.09 354 LYS A C 1
ATOM 2676 O O . LYS A 1 332 ? 24.650 32.129 19.973 1.00 54.04 354 LYS A O 1
ATOM 2678 N N . VAL A 1 333 ? 25.736 33.095 18.264 1.00 54.13 355 VAL A N 1
ATOM 2679 C CA . VAL A 1 333 ? 26.961 33.362 19.049 1.00 54.40 355 VAL A CA 1
ATOM 2680 C C . VAL A 1 333 ? 27.221 34.863 19.208 1.00 54.75 355 VAL A C 1
ATOM 2681 O O . VAL A 1 333 ? 27.231 35.592 18.251 1.00 56.57 355 VAL A O 1
ATOM 2685 N N . LYS A 1 334 ? 27.391 35.302 20.442 1.00 54.23 356 LYS A N 1
ATOM 2686 C CA . LYS A 1 334 ? 27.861 36.657 20.742 1.00 53.85 356 LYS A CA 1
ATOM 2687 C C . LYS A 1 334 ? 29.153 36.594 21.595 1.00 52.96 356 LYS A C 1
ATOM 2688 O O . LYS A 1 334 ? 29.211 35.923 22.617 1.00 52.47 356 LYS A O 1
ATOM 2690 N N . ALA A 1 335 ? 30.156 37.351 21.182 1.00 51.54 357 ALA A N 1
ATOM 2691 C CA . ALA A 1 335 ? 31.398 37.422 21.915 1.00 51.98 357 ALA A CA 1
ATOM 2692 C C . ALA A 1 335 ? 31.877 38.844 22.156 1.00 52.72 357 ALA A C 1
ATOM 2693 O O . ALA A 1 335 ? 31.638 39.732 21.376 1.00 53.21 357 ALA A O 1
ATOM 2695 N N . THR A 1 336 ? 32.599 39.014 23.249 1.00 52.79 358 THR A N 1
ATOM 2696 C CA . THR A 1 336 ? 33.498 40.149 23.431 1.00 52.93 358 THR A CA 1
ATOM 2697 C C . THR A 1 336 ? 34.846 39.797 22.800 1.00 52.69 358 THR A C 1
ATOM 2698 O O . THR A 1 336 ? 35.194 38.642 22.579 1.00 54.23 358 THR A O 1
ATOM 2702 N N . ASN A 1 337 ? 35.575 40.823 22.455 1.00 52.37 359 ASN A N 1
ATOM 2703 C CA . ASN A 1 337 ? 36.953 40.712 21.989 1.00 51.41 359 ASN A CA 1
ATOM 2704 C C . ASN A 1 337 ? 37.117 39.869 20.736 1.00 51.22 359 ASN A C 1
ATOM 2705 O O . ASN A 1 337 ? 37.811 38.852 20.742 1.00 52.48 359 ASN A O 1
ATOM 2710 N N . VAL A 1 338 ? 36.482 40.291 19.653 1.00 50.53 360 VAL A N 1
ATOM 2711 C CA . VAL A 1 338 ? 36.565 39.568 18.390 1.00 50.07 360 VAL A CA 1
ATOM 2712 C C . VAL A 1 338 ? 37.526 40.286 17.483 1.00 50.84 360 VAL A C 1
ATOM 2713 O O . VAL A 1 338 ? 37.397 41.484 17.206 1.00 50.31 360 VAL A O 1
ATOM 2717 N N . ARG A 1 339 ? 38.522 39.563 17.013 1.00 51.10 361 ARG A N 1
ATOM 2718 C CA . ARG A 1 339 ? 39.545 40.195 16.189 1.00 52.23 361 ARG A CA 1
ATOM 2719 C C . ARG A 1 339 ? 38.996 40.724 14.834 1.00 53.88 361 ARG A C 1
ATOM 2720 O O . ARG A 1 339 ? 39.433 41.749 14.318 1.00 54.60 361 ARG A O 1
ATOM 2728 N N . GLY A 1 340 ? 38.080 39.973 14.259 1.00 54.35 362 GLY A N 1
ATOM 2729 C CA . GLY A 1 340 ? 37.641 40.192 12.888 1.00 55.02 362 GLY A CA 1
ATOM 2730 C C . GLY A 1 340 ? 36.752 39.101 12.380 1.00 55.71 362 GLY A C 1
ATOM 2731 O O . GLY A 1 340 ? 36.630 38.043 12.993 1.00 56.56 362 GLY A O 1
ATOM 2732 N N . ALA A 1 341 ? 36.106 39.359 11.250 1.00 55.79 363 ALA A N 1
ATOM 2733 C CA . ALA A 1 341 ? 35.161 38.380 10.696 1.00 55.17 363 ALA A CA 1
ATOM 2734 C C . ALA A 1 341 ? 35.875 37.073 10.346 1.00 54.48 363 ALA A C 1
ATOM 2735 O O . ALA A 1 341 ? 35.357 35.978 10.539 1.00 53.82 363 ALA A O 1
ATOM 2737 N N . LYS A 1 342 ? 37.105 37.216 9.897 1.00 54.38 364 LYS A N 1
ATOM 2738 C CA . LYS A 1 342 ? 37.963 36.062 9.599 1.00 54.20 364 LYS A CA 1
ATOM 2739 C C . LYS A 1 342 ? 38.146 35.156 10.825 1.00 52.93 364 LYS A C 1
ATOM 2740 O O . LYS A 1 342 ? 38.445 33.954 10.712 1.00 51.74 364 LYS A O 1
ATOM 2746 N N . TYR A 1 343 ? 37.969 35.788 11.976 1.00 50.87 365 TYR A N 1
ATOM 2747 C CA . TYR A 1 343 ? 38.262 35.212 13.306 1.00 49.85 365 TYR A CA 1
ATOM 2748 C C . TYR A 1 343 ? 37.073 35.184 14.226 1.00 49.13 365 TYR A C 1
ATOM 2749 O O . TYR A 1 343 ? 37.213 35.166 15.444 1.00 48.40 365 TYR A O 1
ATOM 2758 N N . SER A 1 344 ? 35.882 35.197 13.659 1.00 48.99 366 SER A N 1
ATOM 2759 C CA . SER A 1 344 ? 34.658 35.253 14.482 1.00 50.20 366 SER A CA 1
ATOM 2760 C C . SER A 1 344 ? 34.532 34.039 15.373 1.00 49.90 366 SER A C 1
ATOM 2761 O O . SER A 1 344 ? 35.062 32.976 15.039 1.00 50.25 366 SER A O 1
ATOM 2764 N N . PRO A 1 345 ? 33.761 34.154 16.458 1.00 50.51 367 PRO A N 1
ATOM 2765 C CA . PRO A 1 345 ? 33.602 33.031 17.380 1.00 50.78 367 PRO A CA 1
ATOM 2766 C C . PRO A 1 345 ? 32.891 31.876 16.764 1.00 51.42 367 PRO A C 1
ATOM 2767 O O . PRO A 1 345 ? 32.971 30.744 17.254 1.00 50.06 367 PRO A O 1
ATOM 2771 N N . GLU A 1 346 ? 32.201 32.149 15.670 1.00 50.95 368 GLU A N 1
ATOM 2772 C CA . GLU A 1 346 ? 31.519 31.069 14.949 1.00 51.78 368 GLU A CA 1
ATOM 2773 C C . GLU A 1 346 ? 32.520 30.039 14.388 1.00 51.12 368 GLU A C 1
ATOM 2774 O O . GLU A 1 346 ? 32.181 28.892 14.130 1.00 49.81 368 GLU A O 1
ATOM 2780 N N . LYS A 1 347 ? 33.755 30.467 14.220 1.00 49.90 369 LYS A N 1
ATOM 2781 C CA . LYS A 1 347 ? 34.789 29.553 13.728 1.00 50.78 369 LYS A CA 1
ATOM 2782 C C . LYS A 1 347 ? 34.998 28.321 14.636 1.00 50.19 369 LYS A C 1
ATOM 2783 O O . LYS A 1 347 ? 35.341 27.260 14.145 1.00 51.95 369 LYS A O 1
ATOM 2789 N N . MET A 1 348 ? 34.752 28.481 15.933 1.00 48.29 370 MET A N 1
ATOM 2790 C CA . MET A 1 348 ? 35.004 27.416 16.934 1.00 48.91 370 MET A CA 1
ATOM 2791 C C . MET A 1 348 ? 34.078 26.224 16.700 1.00 49.59 370 MET A C 1
ATOM 2792 O O . MET A 1 348 ? 34.219 25.112 17.292 1.00 49.86 370 MET A O 1
ATOM 2797 N N . LEU A 1 349 ? 33.122 26.483 15.824 1.00 49.71 371 LEU A N 1
ATOM 2798 C CA . LEU A 1 349 ? 31.965 25.596 15.632 1.00 50.73 371 LEU A CA 1
ATOM 2799 C C . LEU A 1 349 ? 31.873 24.974 14.271 1.00 51.16 371 LEU A C 1
ATOM 2800 O O . LEU A 1 349 ? 30.996 24.160 14.024 1.00 50.66 371 LEU A O 1
ATOM 2805 N N . ASP A 1 350 ? 32.785 25.373 13.415 1.00 51.80 372 ASP A N 1
ATOM 2806 C CA . ASP A 1 350 ? 32.697 25.089 11.990 1.00 53.54 372 ASP A CA 1
ATOM 2807 C C . ASP A 1 350 ? 33.365 23.813 11.523 1.00 54.90 372 ASP A C 1
ATOM 2808 O O . ASP A 1 350 ? 33.378 23.500 10.340 1.00 54.93 372 ASP A O 1
ATOM 2813 N N . ASN A 1 351 ? 33.937 23.084 12.445 1.00 56.62 373 ASN A N 1
ATOM 2814 C CA . ASN A 1 351 ? 34.584 21.822 12.074 1.00 58.96 373 ASN A CA 1
ATOM 2815 C C . ASN A 1 351 ? 35.649 21.943 10.987 1.00 59.54 373 ASN A C 1
ATOM 2816 O O . ASN A 1 351 ? 35.968 20.969 10.314 1.00 59.91 373 ASN A O 1
ATOM 2821 N N . GLU A 1 352 ? 36.155 23.139 10.778 1.00 60.33 374 GLU A N 1
ATOM 2822 C CA . GLU A 1 352 ? 37.277 23.310 9.840 1.00 61.76 374 GLU A CA 1
ATOM 2823 C C . GLU A 1 352 ? 38.563 23.119 10.612 1.00 61.80 374 GLU A C 1
ATOM 2824 O O . GLU A 1 352 ? 38.670 23.510 11.772 1.00 62.00 374 GLU A O 1
ATOM 2830 N N . LYS A 1 353 ? 39.552 22.543 9.952 1.00 62.07 375 LYS A N 1
ATOM 2831 C CA . LYS A 1 353 ? 40.845 22.259 10.611 1.00 62.14 375 LYS A CA 1
ATOM 2832 C C . LYS A 1 353 ? 41.569 23.568 10.951 1.00 61.46 375 LYS A C 1
ATOM 2833 O O . LYS A 1 353 ? 42.020 23.794 12.095 1.00 61.16 375 LYS A O 1
ATOM 2839 N N . ASN A 1 354 ? 41.596 24.454 9.968 1.00 59.85 376 ASN A N 1
ATOM 2840 C CA . ASN A 1 354 ? 42.497 25.626 9.984 1.00 59.14 376 ASN A CA 1
ATOM 2841 C C . ASN A 1 354 ? 41.951 26.946 10.536 1.00 56.96 376 ASN A C 1
ATOM 2842 O O . ASN A 1 354 ? 42.707 27.866 10.814 1.00 57.90 376 ASN A O 1
ATOM 2847 N N . THR A 1 355 ? 40.642 27.051 10.672 1.00 53.90 377 THR A N 1
ATOM 2848 C CA . THR A 1 355 ? 40.042 28.300 11.181 1.00 51.29 377 THR A CA 1
ATOM 2849 C C . THR A 1 355 ? 40.015 28.338 12.706 1.00 49.46 377 THR A C 1
ATOM 2850 O O . THR A 1 355 ? 40.065 27.317 13.386 1.00 47.88 377 THR A O 1
ATOM 2854 N N . TYR A 1 356 ? 39.951 29.557 13.209 1.00 48.26 378 TYR A N 1
ATOM 2855 C CA . TYR A 1 356 ? 39.817 29.791 14.644 1.00 47.49 378 TYR A CA 1
ATOM 2856 C C . TYR A 1 356 ? 39.239 31.129 15.003 1.00 47.03 378 TYR A C 1
ATOM 2857 O O . TYR A 1 356 ? 39.352 32.081 14.250 1.00 48.21 378 TYR A O 1
ATOM 2866 N N . PHE A 1 357 ? 38.602 31.156 16.174 1.00 46.36 379 PHE A N 1
ATOM 2867 C CA . PHE A 1 357 ? 38.322 32.394 16.908 1.00 45.96 379 PHE A CA 1
ATOM 2868 C C . PHE A 1 357 ? 39.602 33.052 17.431 1.00 46.55 379 PHE A C 1
ATOM 2869 O O . PHE A 1 357 ? 40.501 32.380 17.935 1.00 44.67 379 PHE A O 1
ATOM 2877 N N . ALA A 1 358 ? 39.669 34.380 17.342 1.00 45.74 380 ALA A N 1
ATOM 2878 C CA . ALA A 1 358 ? 40.757 35.114 18.013 1.00 46.30 380 ALA A CA 1
ATOM 2879 C C . ALA A 1 358 ? 40.286 36.448 18.507 1.00 46.66 380 ALA A C 1
ATOM 2880 O O . ALA A 1 358 ? 39.337 37.038 17.959 1.00 48.11 380 ALA A O 1
ATOM 2882 N N . GLY A 1 359 ? 41.001 36.883 19.518 1.00 45.33 381 GLY A N 1
ATOM 2883 C CA . GLY A 1 359 ? 40.888 38.181 20.140 1.00 44.62 381 GLY A CA 1
ATOM 2884 C C . GLY A 1 359 ? 41.849 39.195 19.577 1.00 44.47 381 GLY A C 1
ATOM 2885 O O . GLY A 1 359 ? 42.623 38.946 18.660 1.00 44.16 381 GLY A O 1
ATOM 2886 N N . LYS A 1 360 ? 41.656 40.414 20.055 1.00 45.78 382 LYS A N 1
ATOM 2887 C CA . LYS A 1 360 ? 42.448 41.550 19.613 1.00 45.79 382 LYS A CA 1
ATOM 2888 C C . LYS A 1 360 ? 43.795 41.564 20.337 1.00 46.23 382 LYS A C 1
ATOM 2889 O O . LYS A 1 360 ? 43.892 41.154 21.493 1.00 46.20 382 LYS A O 1
ATOM 2895 N N . ASP A 1 361 ? 44.813 42.068 19.646 1.00 45.18 383 ASP A N 1
ATOM 2896 C CA . ASP A 1 361 ? 46.161 42.174 20.208 1.00 45.43 383 ASP A CA 1
ATOM 2897 C C . ASP A 1 361 ? 46.092 42.829 21.572 1.00 45.61 383 ASP A C 1
ATOM 2898 O O . ASP A 1 361 ? 45.556 43.955 21.757 1.00 45.45 383 ASP A O 1
ATOM 2903 N N . GLY A 1 362 ? 46.650 42.110 22.534 1.00 45.13 384 GLY A N 1
ATOM 2904 C CA . GLY A 1 362 ? 46.867 42.612 23.899 1.00 44.50 384 GLY A CA 1
ATOM 2905 C C . GLY A 1 362 ? 45.707 42.424 24.831 1.00 44.70 384 GLY A C 1
ATOM 2906 O O . GLY A 1 362 ? 45.763 42.755 26.000 1.00 43.58 384 GLY A O 1
ATOM 2907 N N . GLU A 1 363 ? 44.603 41.975 24.274 1.00 45.11 385 GLU A N 1
ATOM 2908 C CA . GLU A 1 363 ? 43.467 41.680 25.100 1.00 45.84 385 GLU A CA 1
ATOM 2909 C C . GLU A 1 363 ? 43.320 40.150 25.253 1.00 45.66 385 GLU A C 1
ATOM 2910 O O . GLU A 1 363 ? 42.959 39.458 24.315 1.00 44.18 385 GLU A O 1
ATOM 2916 N N . VAL A 1 364 ? 43.577 39.682 26.472 1.00 45.27 386 VAL A N 1
ATOM 2917 C CA . VAL A 1 364 ? 43.712 38.257 26.789 1.00 44.08 386 VAL A CA 1
ATOM 2918 C C . VAL A 1 364 ? 42.411 37.630 27.238 1.00 45.17 386 VAL A C 1
ATOM 2919 O O . VAL A 1 364 ? 42.282 36.405 27.268 1.00 43.79 386 VAL A O 1
ATOM 2923 N N . LYS A 1 365 ? 41.450 38.492 27.554 1.00 44.86 387 LYS A N 1
ATOM 2924 C CA . LYS A 1 365 ? 40.105 38.058 28.012 1.00 46.61 387 LYS A CA 1
ATOM 2925 C C . LYS A 1 365 ? 39.063 38.096 26.900 1.00 46.17 387 LYS A C 1
ATOM 2926 O O . LYS A 1 365 ? 39.109 38.950 25.997 1.00 45.31 387 LYS A O 1
ATOM 2932 N N . ALA A 1 366 ? 38.166 37.110 26.968 1.00 46.70 388 ALA A N 1
ATOM 2933 C CA . ALA A 1 366 ? 36.936 37.055 26.151 1.00 46.76 388 ALA A CA 1
ATOM 2934 C C . ALA A 1 366 ? 35.828 36.240 26.763 1.00 48.94 388 ALA A C 1
ATOM 2935 O O . ALA A 1 366 ? 36.040 35.231 27.460 1.00 47.95 388 ALA A O 1
ATOM 2937 N N . ASP A 1 367 ? 34.624 36.693 26.464 1.00 49.52 389 ASP A N 1
ATOM 2938 C CA . ASP A 1 367 ? 33.409 35.999 26.883 1.00 51.17 389 ASP A CA 1
ATOM 2939 C C . ASP A 1 367 ? 32.581 35.730 25.650 1.00 50.62 389 ASP A C 1
ATOM 2940 O O . ASP A 1 367 ? 32.292 36.656 24.900 1.00 50.89 389 ASP A O 1
ATOM 2945 N N . ILE A 1 368 ? 32.233 34.457 25.483 1.00 49.17 390 ILE A N 1
ATOM 2946 C CA . ILE A 1 368 ? 31.463 33.931 24.364 1.00 48.49 390 ILE A CA 1
ATOM 2947 C C . ILE A 1 368 ? 30.218 33.184 24.829 1.00 49.48 390 ILE A C 1
ATOM 2948 O O . ILE A 1 368 ? 30.261 32.262 25.662 1.00 48.31 390 ILE A O 1
ATOM 2953 N N . ILE A 1 369 ? 29.091 33.616 24.286 1.00 49.54 391 ILE A N 1
ATOM 2954 C CA . ILE A 1 369 ? 27.789 33.090 24.711 1.00 49.79 391 ILE A CA 1
ATOM 2955 C C . ILE A 1 369 ? 27.156 32.434 23.520 1.00 49.63 391 ILE A C 1
ATOM 2956 O O . ILE A 1 369 ? 27.054 33.016 22.438 1.00 49.61 391 ILE A O 1
ATOM 2961 N N . PHE A 1 370 ? 26.789 31.187 23.734 1.00 49.96 392 PHE A N 1
ATOM 2962 C CA . PHE A 1 370 ? 26.171 30.384 22.717 1.00 50.33 392 PHE A CA 1
ATOM 2963 C C . PHE A 1 370 ? 24.743 30.235 23.130 1.00 51.72 392 PHE A C 1
ATOM 2964 O O . PHE A 1 370 ? 24.454 29.703 24.194 1.00 52.47 392 PHE A O 1
ATOM 2972 N N . THR A 1 371 ? 23.862 30.755 22.285 1.00 53.13 393 THR A N 1
ATOM 2973 C CA . THR A 1 371 ? 22.404 30.656 22.516 1.00 53.97 393 THR A CA 1
ATOM 2974 C C . THR A 1 371 ? 21.802 29.616 21.586 1.00 54.73 393 THR A C 1
ATOM 2975 O O . THR A 1 371 ? 21.839 29.704 20.351 1.00 54.92 393 THR A O 1
ATOM 2979 N N . LEU A 1 372 ? 21.301 28.578 22.215 1.00 56.85 394 LEU A N 1
ATOM 2980 C CA . LEU A 1 372 ? 20.833 27.409 21.508 1.00 58.42 394 LEU A CA 1
ATOM 2981 C C . LEU A 1 372 ? 19.344 27.505 21.228 1.00 59.51 394 LEU A C 1
ATOM 2982 O O . LEU A 1 372 ? 18.584 27.868 22.098 1.00 59.73 394 LEU A O 1
ATOM 2987 N N . PRO A 1 373 ? 18.928 27.153 20.019 1.00 60.99 395 PRO A N 1
ATOM 2988 C CA . PRO A 1 373 ? 17.504 27.262 19.671 1.00 62.56 395 PRO A CA 1
ATOM 2989 C C . PRO A 1 373 ? 16.621 26.422 20.558 1.00 63.53 395 PRO A C 1
ATOM 2990 O O . PRO A 1 373 ? 15.510 26.811 20.899 1.00 64.90 395 PRO A O 1
ATOM 2994 N N . LYS A 1 374 ? 17.113 25.252 20.916 1.00 64.05 396 LYS A N 1
ATOM 2995 C CA . LYS A 1 374 ? 16.409 24.396 21.878 1.00 64.01 396 LYS A CA 1
ATOM 2996 C C . LYS A 1 374 ? 17.368 23.956 22.978 1.00 63.66 396 LYS A C 1
ATOM 2997 O O . LYS A 1 374 ? 18.575 23.837 22.747 1.00 64.02 396 LYS A O 1
ATOM 2999 N N . THR A 1 375 ? 16.838 23.690 24.155 1.00 62.55 397 THR A N 1
ATOM 3000 C CA . THR A 1 375 ? 17.700 23.245 25.241 1.00 62.25 397 THR A CA 1
ATOM 3001 C C . THR A 1 375 ? 18.310 21.856 24.991 1.00 60.48 397 THR A C 1
ATOM 3002 O O . THR A 1 375 ? 17.682 20.900 24.541 1.00 60.34 397 THR A O 1
ATOM 3006 N N . ILE A 1 376 ? 19.585 21.800 25.307 1.00 58.18 398 ILE A N 1
ATOM 3007 C CA . ILE A 1 376 ? 20.412 20.603 25.116 1.00 56.22 398 ILE A CA 1
ATOM 3008 C C . ILE A 1 376 ? 20.802 19.967 26.439 1.00 54.29 398 ILE A C 1
ATOM 3009 O O . ILE A 1 376 ? 20.821 20.606 27.487 1.00 53.47 398 ILE A O 1
ATOM 3014 N N . GLU A 1 377 ? 21.126 18.679 26.364 1.00 53.31 399 GLU A N 1
ATOM 3015 C CA . GLU A 1 377 ? 21.712 17.952 27.500 1.00 51.81 399 GLU A CA 1
ATOM 3016 C C . GLU A 1 377 ? 23.145 17.489 27.155 1.00 50.37 399 GLU A C 1
ATOM 3017 O O . GLU A 1 377 ? 23.394 16.818 26.141 1.00 48.73 399 GLU A O 1
ATOM 3023 N N . PHE A 1 378 ? 24.085 17.884 28.001 1.00 49.07 400 PHE A N 1
ATOM 3024 C CA . PHE A 1 378 ? 25.502 17.464 27.802 1.00 47.98 400 PHE A CA 1
ATOM 3025 C C . PHE A 1 378 ? 26.223 17.113 29.092 1.00 47.08 400 PHE A C 1
ATOM 3026 O O . PHE A 1 378 ? 25.885 17.579 30.171 1.00 46.41 400 PHE A O 1
ATOM 3034 N N . ASP A 1 379 ? 27.272 16.314 28.926 1.00 46.43 401 ASP A N 1
ATOM 3035 C CA . ASP A 1 379 ? 28.070 15.822 30.040 1.00 46.31 401 ASP A CA 1
ATOM 3036 C C . ASP A 1 379 ? 29.589 15.725 29.726 1.00 46.73 401 ASP A C 1
ATOM 3037 O O . ASP A 1 379 ? 30.324 15.017 30.371 1.00 47.19 401 ASP A O 1
ATOM 3042 N N . CYS A 1 380 ? 30.001 16.454 28.710 1.00 46.97 402 CYS A N 1
ATOM 3043 C CA . CYS A 1 380 ? 31.395 16.474 28.231 1.00 47.19 402 CYS A CA 1
ATOM 3044 C C . CYS A 1 380 ? 31.581 17.730 27.394 1.00 46.44 402 CYS A C 1
ATOM 3045 O O . CYS A 1 380 ? 30.659 18.166 26.744 1.00 46.93 402 CYS A O 1
ATOM 3048 N N . LEU A 1 381 ? 32.764 18.315 27.460 1.00 45.48 403 LEU A N 1
ATOM 3049 C CA . LEU A 1 381 ? 33.145 19.425 26.607 1.00 44.98 403 LEU A CA 1
ATOM 3050 C C . LEU A 1 381 ? 34.638 19.361 26.295 1.00 45.87 403 LEU A C 1
ATOM 3051 O O . LEU A 1 381 ? 35.424 18.673 26.979 1.00 44.94 403 LEU A O 1
ATOM 3056 N N . MET A 1 382 ? 34.969 20.058 25.216 1.00 44.58 404 MET A N 1
ATOM 3057 C CA . MET A 1 382 ? 36.326 20.048 24.634 1.00 44.41 404 MET A CA 1
ATOM 3058 C C . MET A 1 382 ? 36.660 21.400 24.018 1.00 43.90 404 MET A C 1
ATOM 3059 O O . MET A 1 382 ? 35.810 22.103 23.448 1.00 45.43 404 MET A O 1
ATOM 3064 N N . ILE A 1 383 ? 37.923 21.743 24.141 1.00 43.06 405 ILE A N 1
ATOM 3065 C CA . ILE A 1 383 ? 38.435 22.998 23.664 1.00 43.44 405 ILE A CA 1
ATOM 3066 C C . ILE A 1 383 ? 39.853 22.765 23.126 1.00 44.04 405 ILE A C 1
ATOM 3067 O O . ILE A 1 383 ? 40.619 21.996 23.702 1.00 43.32 405 ILE A O 1
ATOM 3072 N N . GLU A 1 384 ? 40.131 23.385 21.988 1.00 44.56 406 GLU A N 1
ATOM 3073 C CA . GLU A 1 384 ? 41.404 23.244 21.236 1.00 45.23 406 GLU A CA 1
ATOM 3074 C C . GLU A 1 384 ? 41.992 24.575 20.830 1.00 44.93 406 GLU A C 1
ATOM 3075 O O . GLU A 1 384 ? 41.360 25.392 20.185 1.00 46.15 406 GLU A O 1
ATOM 3081 N N . GLU A 1 385 ? 43.237 24.762 21.223 1.00 43.81 407 GLU A N 1
ATOM 3082 C CA . GLU A 1 385 ? 44.017 25.960 20.946 1.00 42.63 407 GLU A CA 1
ATOM 3083 C C . GLU A 1 385 ? 44.800 25.818 19.652 1.00 43.29 407 GLU A C 1
ATOM 3084 O O . GLU A 1 385 ? 45.086 24.697 19.161 1.00 43.59 407 GLU A O 1
ATOM 3090 N N . VAL A 1 386 ? 45.089 26.976 19.060 1.00 41.71 408 VAL A N 1
ATOM 3091 C CA . VAL A 1 386 ? 45.943 27.054 17.879 1.00 41.05 408 VAL A CA 1
ATOM 3092 C C . VAL A 1 386 ? 47.389 26.933 18.357 1.00 40.50 408 VAL A C 1
ATOM 3093 O O . VAL A 1 386 ? 48.023 27.883 18.662 1.00 38.14 408 VAL A O 1
ATOM 3097 N N . ILE A 1 387 ? 47.903 25.718 18.399 1.00 39.00 409 ILE A N 1
ATOM 3098 C CA . ILE A 1 387 ? 49.158 25.483 19.103 1.00 41.01 409 ILE A CA 1
ATOM 3099 C C . ILE A 1 387 ? 50.403 26.039 18.477 1.00 41.22 409 ILE A C 1
ATOM 3100 O O . ILE A 1 387 ? 51.375 26.329 19.153 1.00 40.19 409 ILE A O 1
ATOM 3105 N N . GLU A 1 388 ? 50.364 26.209 17.163 1.00 42.25 410 GLU A N 1
ATOM 3106 C CA . GLU A 1 388 ? 51.446 26.902 16.435 1.00 43.65 410 GLU A CA 1
ATOM 3107 C C . GLU A 1 388 ? 51.682 28.303 17.009 1.00 43.93 410 GLU A C 1
ATOM 3108 O O . GLU A 1 388 ? 52.764 28.885 16.873 1.00 44.32 410 GLU A O 1
ATOM 3114 N N . LEU A 1 389 ? 50.665 28.824 17.685 1.00 44.04 411 LEU A N 1
ATOM 3115 C CA . LEU A 1 389 ? 50.692 30.215 18.149 1.00 44.55 411 LEU A CA 1
ATOM 3116 C C . LEU A 1 389 ? 51.037 30.279 19.631 1.00 44.36 411 LEU A C 1
ATOM 3117 O O . LEU A 1 389 ? 51.131 31.348 20.229 1.00 44.69 411 LEU A O 1
ATOM 3122 N N . GLY A 1 390 ? 51.224 29.104 20.221 1.00 44.25 412 GLY A N 1
ATOM 3123 C CA . GLY A 1 390 ? 51.710 29.008 21.614 1.00 42.90 412 GLY A CA 1
ATOM 3124 C C . GLY A 1 390 ? 50.632 28.784 22.623 1.00 44.17 412 GLY A C 1
ATOM 3125 O O . GLY A 1 390 ? 49.472 28.780 22.289 1.00 44.10 412 GLY A O 1
ATOM 3126 N N . HIS A 1 391 ? 51.035 28.504 23.871 1.00 43.33 413 HIS A N 1
ATOM 3127 C CA . HIS A 1 391 ? 50.109 28.522 24.991 1.00 42.62 413 HIS A CA 1
ATOM 3128 C C . HIS A 1 391 ? 49.765 29.998 25.259 1.00 43.53 413 HIS A C 1
ATOM 3129 O O . HIS A 1 391 ? 50.576 30.780 25.791 1.00 43.21 413 HIS A O 1
ATOM 3136 N N . ARG A 1 392 ? 48.529 30.343 24.936 1.00 43.02 414 ARG A N 1
ATOM 3137 C CA . ARG A 1 392 ? 48.090 31.757 25.023 1.00 42.43 414 ARG A CA 1
ATOM 3138 C C . ARG A 1 392 ? 47.170 31.982 26.180 1.00 42.07 414 ARG A C 1
ATOM 3139 O O . ARG A 1 392 ? 47.383 32.829 27.009 1.00 42.16 414 ARG A O 1
ATOM 3147 N N . THR A 1 393 ? 46.097 31.226 26.182 1.00 41.97 415 THR A N 1
ATOM 3148 C CA . THR A 1 393 ? 45.112 31.241 27.308 1.00 42.32 415 THR A CA 1
ATOM 3149 C C . THR A 1 393 ? 45.617 30.457 28.508 1.00 42.02 415 THR A C 1
ATOM 3150 O O . THR A 1 393 ? 46.213 29.374 28.373 1.00 41.08 415 THR A O 1
ATOM 3154 N N . THR A 1 394 ? 45.403 31.038 29.697 1.00 42.26 416 THR A N 1
ATOM 3155 C CA . THR A 1 394 ? 45.885 30.450 30.930 1.00 42.70 416 THR A CA 1
ATOM 3156 C C . THR A 1 394 ? 44.874 30.331 32.030 1.00 42.94 416 THR A C 1
ATOM 3157 O O . THR A 1 394 ? 45.175 29.782 33.082 1.00 41.53 416 THR A O 1
ATOM 3161 N N . LYS A 1 395 ? 43.669 30.820 31.783 1.00 41.58 417 LYS A N 1
ATOM 3162 C CA . LYS A 1 395 ? 42.567 30.544 32.704 1.00 43.57 417 LYS A CA 1
ATOM 3163 C C . LYS A 1 395 ? 41.270 30.606 31.942 1.00 42.69 417 LYS A C 1
ATOM 3164 O O . LYS A 1 395 ? 41.091 31.493 31.098 1.00 44.33 417 LYS A O 1
ATOM 3170 N N . TRP A 1 396 ? 40.428 29.616 32.160 1.00 42.69 418 TRP A N 1
ATOM 3171 C CA . TRP A 1 396 ? 39.139 29.521 31.492 1.00 42.56 418 TRP A CA 1
ATOM 3172 C C . TRP A 1 396 ? 38.094 28.748 32.272 1.00 43.17 418 TRP A C 1
ATOM 3173 O O . TRP A 1 396 ? 38.395 27.840 33.105 1.00 43.66 418 TRP A O 1
ATOM 3184 N N . SER A 1 397 ? 36.860 29.145 32.018 1.00 42.70 419 SER A N 1
ATOM 3185 C CA . SER A 1 397 ? 35.690 28.499 32.648 1.00 44.47 419 SER A CA 1
ATOM 3186 C C . SER A 1 397 ? 34.545 28.397 31.670 1.00 44.60 419 SER A C 1
ATOM 3187 O O . SER A 1 397 ? 34.481 29.108 30.689 1.00 45.85 419 SER A O 1
ATOM 3190 N N . VAL A 1 398 ? 33.665 27.464 31.968 1.00 46.06 420 VAL A N 1
ATOM 3191 C CA . VAL A 1 398 ? 32.442 27.285 31.222 1.00 46.61 420 VAL A CA 1
ATOM 3192 C C . VAL A 1 398 ? 31.240 27.252 32.191 1.00 47.14 420 VAL A C 1
ATOM 3193 O O . VAL A 1 398 ? 31.258 26.646 33.258 1.00 47.38 420 VAL A O 1
ATOM 3197 N N . GLU A 1 399 ? 30.224 27.990 31.777 1.00 48.83 421 GLU A N 1
ATOM 3198 C CA . GLU A 1 399 ? 28.945 28.108 32.467 1.00 48.66 421 GLU A CA 1
ATOM 3199 C C . GLU A 1 399 ? 27.776 27.889 31.535 1.00 49.69 421 GLU A C 1
ATOM 3200 O O . GLU A 1 399 ? 27.892 27.829 30.316 1.00 49.19 421 GLU A O 1
ATOM 3206 N N . TYR A 1 400 ? 26.628 27.780 32.150 1.00 51.63 422 TYR A N 1
ATOM 3207 C CA . TYR A 1 400 ? 25.402 27.502 31.429 1.00 53.52 422 TYR A CA 1
ATOM 3208 C C . TYR A 1 400 ? 24.210 28.127 32.159 1.00 55.36 422 TYR A C 1
ATOM 3209 O O . TYR A 1 400 ? 24.270 28.489 33.342 1.00 54.29 422 TYR A O 1
ATOM 3218 N N . THR A 1 401 ? 23.144 28.253 31.397 1.00 58.10 423 THR A N 1
ATOM 3219 C CA . THR A 1 401 ? 21.866 28.648 31.967 1.00 60.28 423 THR A CA 1
ATOM 3220 C C . THR A 1 401 ? 20.741 27.980 31.227 1.00 61.74 423 THR A C 1
ATOM 3221 O O . THR A 1 401 ? 20.930 27.457 30.129 1.00 62.46 423 THR A O 1
ATOM 3225 N N . VAL A 1 402 ? 19.583 28.011 31.858 1.00 63.53 424 VAL A N 1
ATOM 3226 C CA . VAL A 1 402 ? 18.305 27.677 31.193 1.00 65.27 424 VAL A CA 1
ATOM 3227 C C . VAL A 1 402 ? 17.332 28.871 31.218 1.00 66.46 424 VAL A C 1
ATOM 3228 O O . VAL A 1 402 ? 16.936 29.392 30.179 1.00 66.64 424 VAL A O 1
ATOM 3232 N N . ASP A 1 403 ? 16.973 29.318 32.408 1.00 67.83 425 ASP A N 1
ATOM 3233 C CA . ASP A 1 403 ? 16.050 30.472 32.527 1.00 69.12 425 ASP A CA 1
ATOM 3234 C C . ASP A 1 403 ? 16.707 31.848 32.376 1.00 69.69 425 ASP A C 1
ATOM 3235 O O . ASP A 1 403 ? 16.057 32.890 32.552 1.00 69.71 425 ASP A O 1
ATOM 3240 N N . GLY A 1 404 ? 17.996 31.838 32.075 1.00 69.50 426 GLY A N 1
ATOM 3241 C CA . GLY A 1 404 ? 18.718 33.072 31.767 1.00 69.62 426 GLY A CA 1
ATOM 3242 C C . GLY A 1 404 ? 18.730 34.039 32.928 1.00 70.01 426 GLY A C 1
ATOM 3243 O O . GLY A 1 404 ? 19.200 35.183 32.841 1.00 70.21 426 GLY A O 1
ATOM 3244 N N . LYS A 1 405 ? 18.202 33.558 34.034 1.00 70.08 427 LYS A N 1
ATOM 3245 C CA . LYS A 1 405 ? 18.160 34.358 35.269 1.00 69.95 427 LYS A CA 1
ATOM 3246 C C . LYS A 1 405 ? 19.578 34.475 35.848 1.00 69.44 427 LYS A C 1
ATOM 3247 O O . LYS A 1 405 ? 19.996 35.504 36.412 1.00 70.21 427 LYS A O 1
ATOM 3249 N N . ASN A 1 406 ? 20.326 33.400 35.677 1.00 67.84 428 ASN A N 1
ATOM 3250 C CA . ASN A 1 406 ? 21.705 33.370 36.127 1.00 66.74 428 ASN A CA 1
ATOM 3251 C C . ASN A 1 406 ? 22.567 32.316 35.410 1.00 65.35 428 ASN A C 1
ATOM 3252 O O . ASN A 1 406 ? 22.075 31.287 34.945 1.00 65.71 428 ASN A O 1
ATOM 3254 N N . TRP A 1 407 ? 23.853 32.639 35.306 1.00 63.15 429 TRP A N 1
ATOM 3255 C CA . TRP A 1 407 ? 24.879 31.680 34.869 1.00 60.47 429 TRP A CA 1
ATOM 3256 C C . TRP A 1 407 ? 25.199 30.731 36.008 1.00 59.80 429 TRP A C 1
ATOM 3257 O O . TRP A 1 407 ? 25.550 31.156 37.117 1.00 59.16 429 TRP A O 1
ATOM 3268 N N . ILE A 1 408 ? 25.082 29.446 35.695 1.00 58.58 430 ILE A N 1
ATOM 3269 C CA . ILE A 1 408 ? 25.354 28.355 36.628 1.00 58.25 430 ILE A CA 1
ATOM 3270 C C . ILE A 1 408 ? 26.730 27.819 36.290 1.00 57.25 430 ILE A C 1
ATOM 3271 O O . ILE A 1 408 ? 27.059 27.615 35.128 1.00 56.28 430 ILE A O 1
ATOM 3276 N N . THR A 1 409 ? 27.546 27.644 37.310 1.00 56.25 431 THR A N 1
ATOM 3277 C CA . THR A 1 409 ? 28.908 27.195 37.076 1.00 55.67 431 THR A CA 1
ATOM 3278 C C . THR A 1 409 ? 28.886 25.696 36.870 1.00 53.82 431 THR A C 1
ATOM 3279 O O . THR A 1 409 ? 27.960 25.010 37.275 1.00 53.62 431 THR A O 1
ATOM 3283 N N . ILE A 1 410 ? 29.909 25.219 36.177 1.00 51.77 432 ILE A N 1
ATOM 3284 C CA . ILE A 1 410 ? 30.135 23.793 35.991 1.00 50.44 432 ILE A CA 1
ATOM 3285 C C . ILE A 1 410 ? 31.351 23.427 36.824 1.00 50.11 432 ILE A C 1
ATOM 3286 O O . ILE A 1 410 ? 32.444 23.862 36.524 1.00 49.01 432 ILE A O 1
ATOM 3291 N N . PRO A 1 411 ? 31.164 22.653 37.899 1.00 50.82 433 PRO A N 1
ATOM 3292 C CA . PRO A 1 411 ? 32.225 22.443 38.875 1.00 50.39 433 PRO A CA 1
ATOM 3293 C C . PRO A 1 411 ? 33.520 21.998 38.295 1.00 50.03 433 PRO A C 1
ATOM 3294 O O . PRO A 1 411 ? 34.559 22.391 38.785 1.00 50.63 433 PRO A O 1
ATOM 3298 N N . GLU A 1 412 ? 33.437 21.170 37.256 1.00 49.56 434 GLU A N 1
ATOM 3299 C CA . GLU A 1 412 ? 34.617 20.505 36.678 1.00 48.58 434 GLU A CA 1
ATOM 3300 C C . GLU A 1 412 ? 35.301 21.392 35.628 1.00 48.38 434 GLU A C 1
ATOM 3301 O O . GLU A 1 412 ? 36.399 21.097 35.119 1.00 48.16 434 GLU A O 1
ATOM 3307 N N . ALA A 1 413 ? 34.638 22.492 35.305 1.00 47.27 435 ALA A N 1
ATOM 3308 C CA . ALA A 1 413 ? 35.100 23.411 34.264 1.00 46.72 435 ALA A CA 1
ATOM 3309 C C . ALA A 1 413 ? 35.154 24.842 34.728 1.00 46.01 435 ALA A C 1
ATOM 3310 O O . ALA A 1 413 ? 34.755 25.744 34.004 1.00 45.54 435 ALA A O 1
ATOM 3312 N N . THR A 1 414 ? 35.670 24.998 35.938 1.00 45.69 436 THR A N 1
ATOM 3313 C CA . THR A 1 414 ? 35.901 26.287 36.582 1.00 45.16 436 THR A CA 1
ATOM 3314 C C . THR A 1 414 ? 37.370 26.570 36.896 1.00 45.35 436 THR A C 1
ATOM 3315 O O . THR A 1 414 ? 38.062 25.821 37.558 1.00 42.97 436 THR A O 1
ATOM 3319 N N . ASP A 1 415 ? 37.823 27.697 36.366 1.00 46.21 437 ASP A N 1
ATOM 3320 C CA . ASP A 1 415 ? 39.163 28.193 36.598 1.00 45.75 437 ASP A CA 1
ATOM 3321 C C . ASP A 1 415 ? 40.177 27.136 36.197 1.00 46.72 437 ASP A C 1
ATOM 3322 O O . ASP A 1 415 ? 41.168 26.882 36.909 1.00 46.18 437 ASP A O 1
ATOM 3327 N N . LYS A 1 416 ? 39.902 26.544 35.028 1.00 45.81 438 LYS A N 1
ATOM 3328 C CA . LYS A 1 416 ? 40.837 25.663 34.342 1.00 45.72 438 LYS A CA 1
ATOM 3329 C C . LYS A 1 416 ? 41.996 26.490 33.834 1.00 45.44 438 LYS A C 1
ATOM 3330 O O . LYS A 1 416 ? 41.910 27.691 33.695 1.00 45.01 438 LYS A O 1
ATOM 3336 N N . GLN A 1 417 ? 43.131 25.843 33.632 1.00 45.02 439 GLN A N 1
ATOM 3337 C CA . GLN A 1 417 ? 44.326 26.591 33.235 1.00 44.49 439 GLN A CA 1
ATOM 3338 C C . GLN A 1 417 ? 44.773 26.408 31.781 1.00 44.21 439 GLN A C 1
ATOM 3339 O O . GLN A 1 417 ? 44.552 27.296 30.951 1.00 44.71 439 GLN A O 1
ATOM 3345 N N . ALA A 1 418 ? 45.368 25.245 31.478 1.00 42.20 440 ALA A N 1
ATOM 3346 C CA . ALA A 1 418 ? 45.832 24.959 30.082 1.00 41.08 440 ALA A CA 1
ATOM 3347 C C . ALA A 1 418 ? 44.716 24.595 29.152 1.00 41.27 440 ALA A C 1
ATOM 3348 O O . ALA A 1 418 ? 43.672 24.055 29.535 1.00 41.77 440 ALA A O 1
ATOM 3350 N N . ILE A 1 419 ? 44.987 24.908 27.893 1.00 41.64 441 ILE A N 1
ATOM 3351 C CA . ILE A 1 419 ? 44.272 24.356 26.794 1.00 41.80 441 ILE A CA 1
ATOM 3352 C C . ILE A 1 419 ? 45.173 23.535 25.897 1.00 41.91 441 ILE A C 1
ATOM 3353 O O . ILE A 1 419 ? 45.037 22.320 25.802 1.00 43.42 441 ILE A O 1
ATOM 3358 N N . GLY A 1 420 ? 46.090 24.211 25.257 1.00 41.13 442 GLY A N 1
ATOM 3359 C CA . GLY A 1 420 ? 46.934 23.570 24.266 1.00 41.58 442 GLY A CA 1
ATOM 3360 C C . GLY A 1 420 ? 46.187 22.829 23.156 1.00 41.35 442 GLY A C 1
ATOM 3361 O O . GLY A 1 420 ? 45.175 23.286 22.589 1.00 41.18 442 GLY A O 1
ATOM 3362 N N . HIS A 1 421 ? 46.683 21.635 22.875 1.00 40.38 443 HIS A N 1
ATOM 3363 C CA . HIS A 1 421 ? 46.204 20.852 21.730 1.00 40.62 443 HIS A CA 1
ATOM 3364 C C . HIS A 1 421 ? 44.779 20.471 21.853 1.00 40.00 443 HIS A C 1
ATOM 3365 O O . HIS A 1 421 ? 43.981 20.518 20.911 1.00 39.11 443 HIS A O 1
ATOM 3372 N N . LYS A 1 422 ? 44.445 20.060 23.043 1.00 40.69 444 LYS A N 1
ATOM 3373 C CA . LYS A 1 422 ? 43.101 19.559 23.334 1.00 41.19 444 LYS A CA 1
ATOM 3374 C C . LYS A 1 422 ? 42.971 19.463 24.845 1.00 40.90 444 LYS A C 1
ATOM 3375 O O . LYS A 1 422 ? 43.920 19.100 25.532 1.00 40.41 444 LYS A O 1
ATOM 3381 N N . TRP A 1 423 ? 41.807 19.890 25.339 1.00 40.23 445 TRP A N 1
ATOM 3382 C CA . TRP A 1 423 ? 41.471 19.702 26.724 1.00 39.63 445 TRP A CA 1
ATOM 3383 C C . TRP A 1 423 ? 40.034 19.243 26.787 1.00 40.42 445 TRP A C 1
ATOM 3384 O O . TRP A 1 423 ? 39.134 19.892 26.217 1.00 39.99 445 TRP A O 1
ATOM 3395 N N . ILE A 1 424 ? 39.835 18.088 27.415 1.00 39.74 446 ILE A N 1
ATOM 3396 C CA . ILE A 1 424 ? 38.469 17.544 27.592 1.00 40.91 446 ILE A CA 1
ATOM 3397 C C . ILE A 1 424 ? 38.061 17.669 29.024 1.00 41.99 446 ILE A C 1
ATOM 3398 O O . ILE A 1 424 ? 38.872 17.470 29.935 1.00 43.47 446 ILE A O 1
ATOM 3403 N N . VAL A 1 425 ? 36.802 17.994 29.238 1.00 42.24 447 VAL A N 1
ATOM 3404 C CA . VAL A 1 425 ? 36.245 17.969 30.582 1.00 42.77 447 VAL A CA 1
ATOM 3405 C C . VAL A 1 425 ? 34.993 17.106 30.567 1.00 43.91 447 VAL A C 1
ATOM 3406 O O . VAL A 1 425 ? 34.193 17.160 29.628 1.00 42.79 447 VAL A O 1
ATOM 3410 N N . ARG A 1 426 ? 34.906 16.236 31.552 1.00 44.04 448 ARG A N 1
ATOM 3411 C CA . ARG A 1 426 ? 33.713 15.451 31.773 1.00 45.19 448 ARG A CA 1
ATOM 3412 C C . ARG A 1 426 ? 33.029 15.978 33.038 1.00 44.83 448 ARG A C 1
ATOM 3413 O O . ARG A 1 426 ? 33.687 16.420 33.995 1.00 45.34 448 ARG A O 1
ATOM 3421 N N . LEU A 1 427 ? 31.713 15.906 33.019 1.00 45.69 449 LEU A N 1
ATOM 3422 C CA . LEU A 1 427 ? 30.888 16.632 33.983 1.00 46.79 449 LEU A CA 1
ATOM 3423 C C . LEU A 1 427 ? 29.571 15.949 34.155 1.00 48.34 449 LEU A C 1
ATOM 3424 O O . LEU A 1 427 ? 29.069 15.311 33.232 1.00 46.65 449 LEU A O 1
ATOM 3429 N N . ALA A 1 428 ? 29.041 16.065 35.370 1.00 49.92 450 ALA A N 1
ATOM 3430 C CA . ALA A 1 428 ? 27.673 15.629 35.640 1.00 51.50 450 ALA A CA 1
ATOM 3431 C C . ALA A 1 428 ? 26.752 16.319 34.625 1.00 52.06 450 ALA A C 1
ATOM 3432 O O . ALA A 1 428 ? 26.878 17.527 34.377 1.00 51.77 450 ALA A O 1
ATOM 3434 N N . PRO A 1 429 ? 25.863 15.532 33.990 1.00 53.45 451 PRO A N 1
ATOM 3435 C CA . PRO A 1 429 ? 25.022 15.983 32.926 1.00 54.09 451 PRO A CA 1
ATOM 3436 C C . PRO A 1 429 ? 24.283 17.228 33.333 1.00 54.15 451 PRO A C 1
ATOM 3437 O O . PRO A 1 429 ? 23.830 17.351 34.472 1.00 53.09 451 PRO A O 1
ATOM 3441 N N . VAL A 1 430 ? 24.231 18.171 32.408 1.00 53.87 452 VAL A N 1
ATOM 3442 C CA . VAL A 1 430 ? 23.428 19.385 32.621 1.00 54.66 452 VAL A CA 1
ATOM 3443 C C . VAL A 1 430 ? 22.584 19.672 31.406 1.00 55.07 452 VAL A C 1
ATOM 3444 O O . VAL A 1 430 ? 22.940 19.311 30.285 1.00 55.52 452 VAL A O 1
ATOM 3448 N N . LYS A 1 431 ? 21.437 20.293 31.660 1.00 55.13 453 LYS A N 1
ATOM 3449 C CA . LYS A 1 431 ? 20.561 20.818 30.598 1.00 54.95 453 LYS A CA 1
ATOM 3450 C C . LYS A 1 431 ? 20.832 22.326 30.402 1.00 55.01 453 LYS A C 1
ATOM 3451 O O . LYS A 1 431 ? 20.998 23.090 31.351 1.00 56.42 453 LYS A O 1
ATOM 3453 N N . ALA A 1 432 ? 20.924 22.747 29.160 1.00 55.54 454 ALA A N 1
ATOM 3454 C CA . ALA A 1 432 ? 21.292 24.146 28.892 1.00 56.16 454 ALA A CA 1
ATOM 3455 C C . ALA A 1 432 ? 20.562 24.728 27.743 1.00 55.75 454 ALA A C 1
ATOM 3456 O O . ALA A 1 432 ? 20.368 24.080 26.735 1.00 56.56 454 ALA A O 1
ATOM 3458 N N . LYS A 1 433 ? 20.173 25.979 27.921 1.00 55.66 455 LYS A N 1
ATOM 3459 C CA . LYS A 1 433 ? 19.641 26.773 26.834 1.00 55.70 455 LYS A CA 1
ATOM 3460 C C . LYS A 1 433 ? 20.695 27.710 26.291 1.00 53.46 455 LYS A C 1
ATOM 3461 O O . LYS A 1 433 ? 20.714 28.040 25.130 1.00 52.01 455 LYS A O 1
ATOM 3467 N N . GLN A 1 434 ? 21.583 28.114 27.169 1.00 52.88 456 GLN A N 1
ATOM 3468 C CA . GLN A 1 434 ? 22.771 28.876 26.763 1.00 51.79 456 GLN A CA 1
ATOM 3469 C C . GLN A 1 434 ? 24.015 28.408 27.492 1.00 50.68 456 GLN A C 1
ATOM 3470 O O . GLN A 1 434 ? 23.953 27.937 28.613 1.00 51.07 456 GLN A O 1
ATOM 3476 N N . VAL A 1 435 ? 25.129 28.546 26.798 1.00 50.27 457 VAL A N 1
ATOM 3477 C CA . VAL A 1 435 ? 26.449 28.174 27.301 1.00 48.73 457 VAL A CA 1
ATOM 3478 C C . VAL A 1 435 ? 27.393 29.331 27.133 1.00 48.17 457 VAL A C 1
ATOM 3479 O O . VAL A 1 435 ? 27.512 29.915 26.043 1.00 49.20 457 VAL A O 1
ATOM 3483 N N . ARG A 1 436 ? 28.089 29.620 28.211 1.00 48.19 458 ARG A N 1
ATOM 3484 C CA . ARG A 1 436 ? 29.124 30.650 28.211 1.00 48.67 458 ARG A CA 1
ATOM 3485 C C . ARG A 1 436 ? 30.546 30.117 28.371 1.00 47.69 458 ARG A C 1
ATOM 3486 O O . ARG A 1 436 ? 30.859 29.393 29.322 1.00 48.94 458 ARG A O 1
ATOM 3494 N N . LEU A 1 437 ? 31.397 30.550 27.451 1.00 46.58 459 LEU A N 1
ATOM 3495 C CA . LEU A 1 437 ? 32.848 30.295 27.527 1.00 45.21 459 LEU A CA 1
ATOM 3496 C C . LEU A 1 437 ? 33.548 31.577 27.937 1.00 45.85 459 LEU A C 1
ATOM 3497 O O . LEU A 1 437 ? 33.520 32.582 27.212 1.00 46.31 459 LEU A O 1
ATOM 3502 N N . ARG A 1 438 ? 34.136 31.538 29.143 1.00 45.09 460 ARG A N 1
ATOM 3503 C CA . ARG A 1 438 ? 34.926 32.636 29.687 1.00 45.92 460 ARG A CA 1
ATOM 3504 C C . ARG A 1 438 ? 36.427 32.362 29.550 1.00 44.61 460 ARG A C 1
ATOM 3505 O O . ARG A 1 438 ? 36.968 31.458 30.196 1.00 45.48 460 ARG A O 1
ATOM 3513 N N . ILE A 1 439 ? 37.073 33.157 28.699 1.00 43.02 461 ILE A N 1
ATOM 3514 C CA . ILE A 1 439 ? 38.539 33.253 28.614 1.00 41.55 461 ILE A CA 1
ATOM 3515 C C . ILE A 1 439 ? 38.914 34.314 29.597 1.00 42.98 461 ILE A C 1
ATOM 3516 O O . ILE A 1 439 ? 38.624 35.506 29.395 1.00 42.82 461 ILE A O 1
ATOM 3521 N N . GLN A 1 440 ? 39.486 33.874 30.714 1.00 43.33 462 GLN A N 1
ATOM 3522 C CA . GLN A 1 440 ? 39.684 34.726 31.898 1.00 43.81 462 GLN A CA 1
ATOM 3523 C C . GLN A 1 440 ? 41.040 35.345 32.061 1.00 44.20 462 GLN A C 1
ATOM 3524 O O . GLN A 1 440 ? 41.183 36.388 32.651 1.00 46.57 462 GLN A O 1
ATOM 3530 N N . ASP A 1 441 ? 42.041 34.713 31.507 1.00 45.27 463 ASP A N 1
ATOM 3531 C CA . ASP A 1 441 ? 43.430 35.195 31.612 1.00 44.58 463 ASP A CA 1
ATOM 3532 C C . ASP A 1 441 ? 44.298 34.471 30.614 1.00 45.32 463 ASP A C 1
ATOM 3533 O O . ASP A 1 441 ? 43.951 33.369 30.124 1.00 43.96 463 ASP A O 1
ATOM 3538 N N . GLY A 1 442 ? 45.419 35.122 30.318 1.00 45.72 464 GLY A N 1
ATOM 3539 C CA . GLY A 1 442 ? 46.393 34.625 29.347 1.00 45.68 464 GLY A CA 1
ATOM 3540 C C . GLY A 1 442 ? 47.614 35.468 29.202 1.00 45.67 464 GLY A C 1
ATOM 3541 O O . GLY A 1 442 ? 47.695 36.526 29.771 1.00 47.35 464 GLY A O 1
ATOM 3542 N N . LYS A 1 443 ? 48.561 34.944 28.450 1.00 44.34 465 LYS A N 1
ATOM 3543 C CA . LYS A 1 443 ? 49.781 35.637 28.080 1.00 44.41 465 LYS A CA 1
ATOM 3544 C C . LYS A 1 443 ? 49.585 36.414 26.771 1.00 44.11 465 LYS A C 1
ATOM 3545 O O . LYS A 1 443 ? 50.371 37.312 26.435 1.00 42.95 465 LYS A O 1
ATOM 3551 N N . ALA A 1 444 ? 48.533 36.039 26.050 1.00 42.67 466 ALA A N 1
ATOM 3552 C CA . ALA A 1 444 ? 48.164 36.739 24.816 1.00 42.67 466 ALA A CA 1
ATOM 3553 C C . ALA A 1 444 ? 46.694 36.560 24.448 1.00 42.55 466 ALA A C 1
ATOM 3554 O O . ALA A 1 444 ? 45.968 35.781 25.034 1.00 42.52 466 ALA A O 1
ATOM 3556 N N . CYS A 1 445 ? 46.267 37.330 23.467 1.00 42.70 467 CYS A N 1
ATOM 3557 C CA . CYS A 1 445 ? 44.865 37.279 23.045 1.00 43.69 467 CYS A CA 1
ATOM 3558 C C . CYS A 1 445 ? 44.576 35.833 22.654 1.00 42.14 467 CYS A C 1
ATOM 3559 O O . CYS A 1 445 ? 45.441 35.177 22.136 1.00 43.82 467 CYS A O 1
ATOM 3562 N N . PRO A 1 446 ? 43.370 35.353 22.893 1.00 41.56 468 PRO A N 1
ATOM 3563 C CA . PRO A 1 446 ? 43.011 33.948 22.572 1.00 41.96 468 PRO A CA 1
ATOM 3564 C C . PRO A 1 446 ? 43.055 33.603 21.101 1.00 42.10 468 PRO A C 1
ATOM 3565 O O . PRO A 1 446 ? 42.804 34.431 20.229 1.00 43.31 468 PRO A O 1
ATOM 3569 N N . ALA A 1 447 ? 43.379 32.348 20.857 1.00 41.49 469 ALA A N 1
ATOM 3570 C CA . ALA A 1 447 ? 43.347 31.748 19.514 1.00 41.77 469 ALA A CA 1
ATOM 3571 C C . ALA A 1 447 ? 42.873 30.313 19.637 1.00 42.68 469 ALA A C 1
ATOM 3572 O O . ALA A 1 447 ? 43.645 29.453 20.070 1.00 41.37 469 ALA A O 1
ATOM 3574 N N . ILE A 1 448 ? 41.582 30.107 19.368 1.00 43.65 470 ILE A N 1
ATOM 3575 C CA . ILE A 1 448 ? 40.894 28.839 19.649 1.00 44.41 470 ILE A CA 1
ATOM 3576 C C . ILE A 1 448 ? 40.233 28.215 18.408 1.00 44.94 470 ILE A C 1
ATOM 3577 O O . ILE A 1 448 ? 39.339 28.810 17.745 1.00 43.93 470 ILE A O 1
ATOM 3582 N N . HIS A 1 449 ? 40.650 26.989 18.135 1.00 44.76 471 HIS A N 1
ATOM 3583 C CA . HIS A 1 449 ? 40.218 26.274 16.939 1.00 45.82 471 HIS A CA 1
ATOM 3584 C C . HIS A 1 449 ? 38.804 25.764 17.118 1.00 46.18 471 HIS A C 1
ATOM 3585 O O . HIS A 1 449 ? 37.965 25.859 16.234 1.00 48.35 471 HIS A O 1
ATOM 3592 N N . THR A 1 450 ? 38.577 25.234 18.296 1.00 45.58 472 THR A N 1
ATOM 3593 C CA . THR A 1 450 ? 37.409 24.427 18.559 1.00 46.14 472 THR A CA 1
ATOM 3594 C C . THR A 1 450 ? 36.875 24.621 19.928 1.00 45.32 472 THR A C 1
ATOM 3595 O O . THR A 1 450 ? 37.616 24.687 20.902 1.00 46.10 472 THR A O 1
ATOM 3599 N N . PHE A 1 451 ? 35.553 24.686 19.999 1.00 45.63 473 PHE A N 1
ATOM 3600 C CA . PHE A 1 451 ? 34.844 24.590 21.281 1.00 44.85 473 PHE A CA 1
ATOM 3601 C C . PHE A 1 451 ? 33.544 23.830 21.083 1.00 44.83 473 PHE A C 1
ATOM 3602 O O . PHE A 1 451 ? 32.832 24.075 20.134 1.00 46.32 473 PHE A O 1
ATOM 3610 N N . GLY A 1 452 ? 33.293 22.856 21.938 1.00 43.65 474 GLY A N 1
ATOM 3611 C CA . GLY A 1 452 ? 32.111 22.039 21.843 1.00 44.08 474 GLY A CA 1
ATOM 3612 C C . GLY A 1 452 ? 31.657 21.435 23.153 1.00 44.21 474 GLY A C 1
ATOM 3613 O O . GLY A 1 452 ? 32.375 21.383 24.139 1.00 42.91 474 GLY A O 1
ATOM 3614 N N . VAL A 1 453 ? 30.392 21.074 23.166 1.00 45.74 475 VAL A N 1
ATOM 3615 C CA . VAL A 1 453 ? 29.864 20.258 24.243 1.00 45.18 475 VAL A CA 1
ATOM 3616 C C . VAL A 1 453 ? 29.208 19.051 23.600 1.00 46.13 475 VAL A C 1
ATOM 3617 O O . VAL A 1 453 ? 28.761 19.051 22.425 1.00 47.13 475 VAL A O 1
ATOM 3621 N N . TYR A 1 454 ? 29.160 18.010 24.384 1.00 46.27 476 TYR A N 1
ATOM 3622 C CA . TYR A 1 454 ? 28.845 16.704 23.832 1.00 46.33 476 TYR A CA 1
ATOM 3623 C C . TYR A 1 454 ? 28.157 15.809 24.847 1.00 47.05 476 TYR A C 1
ATOM 3624 O O . TYR A 1 454 ? 28.132 16.050 26.068 1.00 45.72 476 TYR A O 1
ATOM 3633 N N . LYS A 1 455 ? 27.600 14.740 24.310 1.00 47.03 477 LYS A N 1
ATOM 3634 C CA . LYS A 1 455 ? 26.992 13.750 25.146 1.00 48.49 477 LYS A CA 1
ATOM 3635 C C . LYS A 1 455 ? 27.812 12.447 24.986 1.00 48.15 477 LYS A C 1
ATOM 3636 O O . LYS A 1 455 ? 28.022 11.942 23.871 1.00 48.02 477 LYS A O 1
ATOM 3642 N N . GLN A 1 456 ? 28.297 11.956 26.114 1.00 47.72 478 GLN A N 1
ATOM 3643 C CA . GLN A 1 456 ? 29.218 10.806 26.111 1.00 46.98 478 GLN A CA 1
ATOM 3644 C C . GLN A 1 456 ? 28.477 9.582 25.615 1.00 47.08 478 GLN A C 1
ATOM 3645 O O . GLN A 1 456 ? 27.326 9.371 25.965 1.00 45.41 478 GLN A O 1
ATOM 3651 N N . SER A 1 457 ? 29.175 8.790 24.817 1.00 47.15 479 SER A N 1
ATOM 3652 C CA . SER A 1 457 ? 28.621 7.576 24.196 1.00 48.68 479 SER A CA 1
ATOM 3653 C C . SER A 1 457 ? 28.126 6.595 25.225 1.00 49.95 479 SER A C 1
ATOM 3654 O O . SER A 1 457 ? 28.687 6.464 26.314 1.00 48.56 479 SER A O 1
ATOM 3657 N N . PRO A 1 458 ? 27.062 5.870 24.878 1.00 50.62 480 PRO A N 1
ATOM 3658 C CA . PRO A 1 458 ? 26.639 4.815 25.785 1.00 51.53 480 PRO A CA 1
ATOM 3659 C C . PRO A 1 458 ? 27.686 3.740 25.957 1.00 51.95 480 PRO A C 1
ATOM 3660 O O . PRO A 1 458 ? 27.703 3.015 26.927 1.00 51.87 480 PRO A O 1
ATOM 3664 N N . VAL A 1 459 ? 28.574 3.659 24.986 1.00 52.53 481 VAL A N 1
ATOM 3665 C CA . VAL A 1 459 ? 29.669 2.704 25.062 1.00 52.68 481 VAL A CA 1
ATOM 3666 C C . VAL A 1 459 ? 30.367 2.851 26.374 1.00 52.67 481 VAL A C 1
ATOM 3667 O O . VAL A 1 459 ? 30.830 1.901 26.921 1.00 54.97 481 VAL A O 1
ATOM 3671 N N . PHE A 1 460 ? 30.401 4.063 26.883 1.00 52.73 482 PHE A N 1
ATOM 3672 C CA . PHE A 1 460 ? 31.100 4.382 28.131 1.00 52.25 482 PHE A CA 1
ATOM 3673 C C . PHE A 1 460 ? 30.154 4.319 29.318 1.00 54.01 482 PHE A C 1
ATOM 3674 O O . PHE A 1 460 ? 30.304 5.140 30.257 1.00 55.99 482 PHE A O 1
ATOM 3682 N N . SER B 1 2 ? -7.268 -18.616 28.557 1.00 63.55 24 SER B N 1
ATOM 3683 C CA . SER B 1 2 ? -5.966 -18.771 27.864 1.00 63.05 24 SER B CA 1
ATOM 3684 C C . SER B 1 2 ? -6.155 -19.129 26.396 1.00 61.92 24 SER B C 1
ATOM 3685 O O . SER B 1 2 ? -7.172 -19.671 25.994 1.00 61.37 24 SER B O 1
ATOM 3688 N N . LEU B 1 3 ? -5.157 -18.775 25.608 1.00 60.22 25 LEU B N 1
ATOM 3689 C CA . LEU B 1 3 ? -5.143 -19.130 24.197 1.00 58.95 25 LEU B CA 1
ATOM 3690 C C . LEU B 1 3 ? -4.945 -20.628 24.094 1.00 58.05 25 LEU B C 1
ATOM 3691 O O . LEU B 1 3 ? -4.192 -21.206 24.819 1.00 57.13 25 LEU B O 1
ATOM 3696 N N . ALA B 1 4 ? -5.642 -21.248 23.166 1.00 58.44 26 ALA B N 1
ATOM 3697 C CA . ALA B 1 4 ? -5.328 -22.628 22.785 1.00 57.62 26 ALA B CA 1
ATOM 3698 C C . ALA B 1 4 ? -4.037 -22.643 21.953 1.00 57.19 26 ALA B C 1
ATOM 3699 O O . ALA B 1 4 ? -3.843 -21.783 21.086 1.00 57.14 26 ALA B O 1
ATOM 3701 N N . PRO B 1 5 ? -3.190 -23.660 22.158 1.00 55.81 27 PRO B N 1
ATOM 3702 C CA . PRO B 1 5 ? -2.103 -23.850 21.172 1.00 55.58 27 PRO B CA 1
ATOM 3703 C C . PRO B 1 5 ? -2.610 -24.222 19.791 1.00 54.67 27 PRO B C 1
ATOM 3704 O O . PRO B 1 5 ? -3.663 -24.819 19.616 1.00 55.94 27 PRO B O 1
ATOM 3708 N N . CYS B 1 6 ? -1.859 -23.828 18.804 1.00 53.18 28 CYS B N 1
ATOM 3709 C CA . CYS B 1 6 ? -2.215 -24.108 17.407 1.00 53.06 28 CYS B CA 1
ATOM 3710 C C . CYS B 1 6 ? -1.192 -25.061 16.809 1.00 52.14 28 CYS B C 1
ATOM 3711 O O . CYS B 1 6 ? 0.001 -24.871 16.971 1.00 51.40 28 CYS B O 1
ATOM 3714 N N . GLY B 1 7 ? -1.688 -26.090 16.149 1.00 50.99 29 GLY B N 1
ATOM 3715 C CA . GLY B 1 7 ? -0.856 -27.190 15.608 1.00 50.33 29 GLY B CA 1
ATOM 3716 C C . GLY B 1 7 ? 0.109 -27.835 16.605 1.00 49.27 29 GLY B C 1
ATOM 3717 O O . GLY B 1 7 ? -0.170 -27.959 17.797 1.00 47.58 29 GLY B O 1
ATOM 3718 N N . LEU B 1 8 ? 1.251 -28.251 16.053 1.00 47.56 30 LEU B N 1
ATOM 3719 C CA . LEU B 1 8 ? 2.375 -28.858 16.811 1.00 46.54 30 LEU B CA 1
ATOM 3720 C C . LEU B 1 8 ? 3.159 -27.775 17.548 1.00 45.32 30 LEU B C 1
ATOM 3721 O O . LEU B 1 8 ? 3.333 -26.691 17.044 1.00 46.22 30 LEU B O 1
ATOM 3726 N N . VAL B 1 9 ? 3.619 -28.093 18.744 1.00 45.03 31 VAL B N 1
ATOM 3727 C CA . VAL B 1 9 ? 4.312 -27.145 19.611 1.00 45.37 31 VAL B CA 1
ATOM 3728 C C . VAL B 1 9 ? 5.640 -27.733 20.158 1.00 45.52 31 VAL B C 1
ATOM 3729 O O . VAL B 1 9 ? 5.843 -28.923 20.161 1.00 46.34 31 VAL B O 1
ATOM 3733 N N . PRO B 1 10 ? 6.519 -26.883 20.628 1.00 45.95 32 PRO B N 1
ATOM 3734 C CA . PRO B 1 10 ? 7.796 -27.339 21.103 1.00 46.67 32 PRO B CA 1
ATOM 3735 C C . PRO B 1 10 ? 7.749 -28.019 22.440 1.00 46.70 32 PRO B C 1
ATOM 3736 O O . PRO B 1 10 ? 6.913 -27.730 23.293 1.00 46.07 32 PRO B O 1
ATOM 3740 N N . SER B 1 11 ? 8.706 -28.914 22.596 1.00 47.38 33 SER B N 1
ATOM 3741 C CA . SER B 1 11 ? 8.958 -29.604 23.861 1.00 46.05 33 SER B CA 1
ATOM 3742 C C . SER B 1 11 ? 9.758 -28.675 24.752 1.00 45.20 33 SER B C 1
ATOM 3743 O O . SER B 1 11 ? 10.246 -27.629 24.327 1.00 45.34 33 SER B O 1
ATOM 3746 N N . ALA B 1 12 ? 9.870 -29.096 26.009 1.00 44.48 34 ALA B N 1
ATOM 3747 C CA . ALA B 1 12 ? 10.692 -28.420 27.027 1.00 44.18 34 ALA B CA 1
ATOM 3748 C C . ALA B 1 12 ? 12.149 -28.257 26.607 1.00 43.84 34 ALA B C 1
ATOM 3749 O O . ALA B 1 12 ? 12.751 -27.219 26.792 1.00 42.59 34 ALA B O 1
ATOM 3751 N N . ARG B 1 13 ? 12.685 -29.289 25.977 1.00 44.18 35 ARG B N 1
ATOM 3752 C CA . ARG B 1 13 ? 14.081 -29.246 25.442 1.00 44.57 35 ARG B CA 1
ATOM 3753 C C . ARG B 1 13 ? 14.214 -28.280 24.279 1.00 43.70 35 ARG B C 1
ATOM 3754 O O . ARG B 1 13 ? 15.208 -27.575 24.138 1.00 42.60 35 ARG B O 1
ATOM 3762 N N . GLN B 1 14 ? 13.188 -28.254 23.432 1.00 42.95 36 GLN B N 1
ATOM 3763 C CA . GLN B 1 14 ? 13.192 -27.392 22.247 1.00 42.12 36 GLN B CA 1
ATOM 3764 C C . GLN B 1 14 ? 13.131 -25.948 22.631 1.00 42.16 36 GLN B C 1
ATOM 3765 O O . GLN B 1 14 ? 13.758 -25.102 22.015 1.00 42.08 36 GLN B O 1
ATOM 3771 N N . LEU B 1 15 ? 12.360 -25.670 23.674 1.00 42.90 37 LEU B N 1
ATOM 3772 C CA . LEU B 1 15 ? 12.216 -24.286 24.181 1.00 42.26 37 LEU B CA 1
ATOM 3773 C C . LEU B 1 15 ? 13.548 -23.801 24.745 1.00 41.56 37 LEU B C 1
ATOM 3774 O O . LEU B 1 15 ? 14.022 -22.655 24.502 1.00 40.81 37 LEU B O 1
ATOM 3779 N N . GLU B 1 16 ? 14.163 -24.706 25.478 1.00 41.15 38 GLU B N 1
ATOM 3780 C CA . GLU B 1 16 ? 15.473 -24.436 26.106 1.00 40.67 38 GLU B CA 1
ATOM 3781 C C . GLU B 1 16 ? 16.493 -24.157 25.025 1.00 40.50 38 GLU B C 1
ATOM 3782 O O . GLU B 1 16 ? 17.164 -23.122 25.017 1.00 41.71 38 GLU B O 1
ATOM 3788 N N . TRP B 1 17 ? 16.555 -25.073 24.071 1.00 41.15 39 TRP B N 1
ATOM 3789 C CA . TRP B 1 17 ? 17.442 -24.925 22.907 1.00 41.74 39 TRP B CA 1
ATOM 3790 C C . TRP B 1 17 ? 17.239 -23.583 22.179 1.00 42.68 39 TRP B C 1
ATOM 3791 O O . TRP B 1 17 ? 18.189 -22.842 21.921 1.00 40.97 39 TRP B O 1
ATOM 3802 N N . TYR B 1 18 ? 15.980 -23.265 21.862 1.00 42.82 40 TYR B N 1
ATOM 3803 C CA . TYR B 1 18 ? 15.684 -22.021 21.094 1.00 42.22 40 TYR B CA 1
ATOM 3804 C C . TYR B 1 18 ? 16.192 -20.789 21.793 1.00 42.00 40 TYR B C 1
ATOM 3805 O O . TYR B 1 18 ? 16.669 -19.796 21.203 1.00 42.95 40 TYR B O 1
ATOM 3814 N N . ASN B 1 19 ? 16.046 -20.857 23.097 1.00 43.58 41 ASN B N 1
ATOM 3815 C CA . ASN B 1 19 ? 16.381 -19.740 23.985 1.00 44.47 41 ASN B CA 1
ATOM 3816 C C . ASN B 1 19 ? 17.897 -19.480 24.098 1.00 44.19 41 ASN B C 1
ATOM 3817 O O . ASN B 1 19 ? 18.364 -18.373 24.490 1.00 43.52 41 ASN B O 1
ATOM 3822 N N . ARG B 1 20 ? 18.673 -20.477 23.687 1.00 42.35 42 ARG B N 1
ATOM 3823 C CA . ARG B 1 20 ? 20.152 -20.302 23.682 1.00 41.53 42 ARG B CA 1
ATOM 3824 C C . ARG B 1 20 ? 20.576 -19.241 22.670 1.00 41.36 42 ARG B C 1
ATOM 3825 O O . ARG B 1 20 ? 21.530 -18.457 22.865 1.00 40.26 42 ARG B O 1
ATOM 3833 N N . GLU B 1 21 ? 19.862 -19.267 21.543 1.00 41.49 43 GLU B N 1
ATOM 3834 C CA . GLU B 1 21 ? 20.116 -18.429 20.376 1.00 40.69 43 GLU B CA 1
ATOM 3835 C C . GLU B 1 21 ? 21.392 -18.765 19.618 1.00 41.33 43 GLU B C 1
ATOM 3836 O O . GLU B 1 21 ? 21.378 -18.918 18.366 1.00 40.30 43 GLU B O 1
ATOM 3842 N N . MET B 1 22 ? 22.497 -18.831 20.348 1.00 40.87 44 MET B N 1
ATOM 3843 C CA . MET B 1 22 ? 23.837 -19.184 19.765 1.00 41.32 44 MET B CA 1
ATOM 3844 C C . MET B 1 22 ? 24.429 -20.352 20.570 1.00 41.27 44 MET B C 1
ATOM 3845 O O . MET B 1 22 ? 24.167 -20.508 21.781 1.00 42.18 44 MET B O 1
ATOM 3850 N N . ILE B 1 23 ? 25.204 -21.156 19.861 1.00 40.62 45 ILE B N 1
ATOM 3851 C CA . ILE B 1 23 ? 25.965 -22.284 20.424 1.00 40.36 45 ILE B CA 1
ATOM 3852 C C . ILE B 1 23 ? 27.327 -22.269 19.740 1.00 39.67 45 ILE B C 1
ATOM 3853 O O . ILE B 1 23 ? 27.427 -22.018 18.542 1.00 40.07 45 ILE B O 1
ATOM 3858 N N . ALA B 1 24 ? 28.375 -22.515 20.504 1.00 39.57 46 ALA B N 1
ATOM 3859 C CA . ALA B 1 24 ? 29.721 -22.648 19.891 1.00 39.87 46 ALA B CA 1
ATOM 3860 C C . ALA B 1 24 ? 29.992 -24.075 19.441 1.00 40.19 46 ALA B C 1
ATOM 3861 O O . ALA B 1 24 ? 29.607 -25.026 20.094 1.00 40.67 46 ALA B O 1
ATOM 3863 N N . PHE B 1 25 ? 30.639 -24.217 18.284 1.00 39.21 47 PHE B N 1
ATOM 3864 C CA . PHE B 1 25 ? 31.199 -25.509 17.912 1.00 38.38 47 PHE B CA 1
ATOM 3865 C C . PHE B 1 25 ? 32.703 -25.391 18.203 1.00 36.64 47 PHE B C 1
ATOM 3866 O O . PHE B 1 25 ? 33.298 -24.353 17.953 1.00 36.07 47 PHE B O 1
ATOM 3874 N N . PHE B 1 26 ? 33.335 -26.474 18.658 1.00 37.26 48 PHE B N 1
ATOM 3875 C CA . PHE B 1 26 ? 34.820 -26.550 18.635 1.00 36.53 48 PHE B CA 1
ATOM 3876 C C . PHE B 1 26 ? 35.288 -27.822 17.913 1.00 37.01 48 PHE B C 1
ATOM 3877 O O . PHE B 1 26 ? 35.226 -28.921 18.481 1.00 36.92 48 PHE B O 1
ATOM 3885 N N . HIS B 1 27 ? 35.710 -27.683 16.642 1.00 36.87 49 HIS B N 1
ATOM 3886 C CA . HIS B 1 27 ? 36.316 -28.768 15.900 1.00 35.78 49 HIS B CA 1
ATOM 3887 C C . HIS B 1 27 ? 37.828 -28.745 16.212 1.00 35.92 49 HIS B C 1
ATOM 3888 O O . HIS B 1 27 ? 38.559 -27.811 15.884 1.00 36.85 49 HIS B O 1
ATOM 3895 N N . PHE B 1 28 ? 38.221 -29.807 16.884 1.00 35.58 50 PHE B N 1
ATOM 3896 C CA . PHE B 1 28 ? 39.554 -29.995 17.418 1.00 35.24 50 PHE B CA 1
ATOM 3897 C C . PHE B 1 28 ? 39.848 -31.464 17.519 1.00 36.02 50 PHE B C 1
ATOM 3898 O O . PHE B 1 28 ? 39.015 -32.250 17.938 1.00 37.24 50 PHE B O 1
ATOM 3906 N N . GLY B 1 29 ? 41.034 -31.830 17.117 1.00 36.88 51 GLY B N 1
ATOM 3907 C CA . GLY B 1 29 ? 41.421 -33.230 17.151 1.00 37.78 51 GLY B CA 1
ATOM 3908 C C . GLY B 1 29 ? 42.721 -33.454 16.423 1.00 38.38 51 GLY B C 1
ATOM 3909 O O . GLY B 1 29 ? 43.506 -32.549 16.251 1.00 39.63 51 GLY B O 1
ATOM 3910 N N . ILE B 1 30 ? 42.921 -34.706 16.051 1.00 37.72 52 ILE B N 1
ATOM 3911 C CA . ILE B 1 30 ? 44.135 -35.145 15.334 1.00 38.41 52 ILE B CA 1
ATOM 3912 C C . ILE B 1 30 ? 44.346 -34.419 13.991 1.00 38.44 52 ILE B C 1
ATOM 3913 O O . ILE B 1 30 ? 45.470 -34.147 13.596 1.00 38.23 52 ILE B O 1
ATOM 3918 N N . ASN B 1 31 ? 43.249 -34.124 13.314 1.00 38.13 53 ASN B N 1
ATOM 3919 C CA . ASN B 1 31 ? 43.257 -33.358 12.022 1.00 37.74 53 ASN B CA 1
ATOM 3920 C C . ASN B 1 31 ? 44.037 -32.042 12.161 1.00 37.79 53 ASN B C 1
ATOM 3921 O O . ASN B 1 31 ? 44.757 -31.639 11.267 1.00 38.29 53 ASN B O 1
ATOM 3926 N N . THR B 1 32 ? 43.917 -31.436 13.324 1.00 36.60 54 THR B N 1
ATOM 3927 C CA . THR B 1 32 ? 44.525 -30.120 13.595 1.00 35.86 54 THR B CA 1
ATOM 3928 C C . THR B 1 32 ? 46.039 -30.203 13.512 1.00 36.22 54 THR B C 1
ATOM 3929 O O . THR B 1 32 ? 46.704 -29.221 13.297 1.00 37.97 54 THR B O 1
ATOM 3933 N N . PHE B 1 33 ? 46.546 -31.413 13.685 1.00 37.08 55 PHE B N 1
ATOM 3934 C CA . PHE B 1 33 ? 48.003 -31.641 13.764 1.00 37.70 55 PHE B CA 1
ATOM 3935 C C . PHE B 1 33 ? 48.572 -32.198 12.504 1.00 39.01 55 PHE B C 1
ATOM 3936 O O . PHE B 1 33 ? 49.778 -32.400 12.365 1.00 40.33 55 PHE B O 1
ATOM 3944 N N . GLU B 1 34 ? 47.686 -32.358 11.552 1.00 40.48 56 GLU B N 1
ATOM 3945 C CA . GLU B 1 34 ? 48.058 -32.626 10.157 1.00 40.98 56 GLU B CA 1
ATOM 3946 C C . GLU B 1 34 ? 48.108 -31.355 9.328 1.00 42.02 56 GLU B C 1
ATOM 3947 O O . GLU B 1 34 ? 47.681 -30.297 9.749 1.00 40.04 56 GLU B O 1
ATOM 3953 N N . GLU B 1 35 ? 48.625 -31.484 8.101 1.00 42.72 57 GLU B N 1
ATOM 3954 C CA . GLU B 1 35 ? 48.720 -30.295 7.201 1.00 44.13 57 GLU B CA 1
ATOM 3955 C C . GLU B 1 35 ? 47.483 -30.138 6.324 1.00 43.79 57 GLU B C 1
ATOM 3956 O O . GLU B 1 35 ? 47.299 -30.836 5.331 1.00 44.61 57 GLU B O 1
ATOM 3962 N N . TYR B 1 36 ? 46.648 -29.197 6.712 1.00 43.17 58 TYR B N 1
ATOM 3963 C CA . TYR B 1 36 ? 45.479 -28.759 5.927 1.00 43.22 58 TYR B CA 1
ATOM 3964 C C . TYR B 1 36 ? 44.508 -29.933 5.750 1.00 43.52 58 TYR B C 1
ATOM 3965 O O . TYR B 1 36 ? 44.031 -30.220 4.678 1.00 43.99 58 TYR B O 1
ATOM 3974 N N . VAL B 1 37 ? 44.251 -30.636 6.832 1.00 42.15 59 VAL B N 1
ATOM 3975 C CA . VAL B 1 37 ? 43.253 -31.706 6.812 1.00 41.41 59 VAL B CA 1
ATOM 3976 C C . VAL B 1 37 ? 41.988 -31.347 7.556 1.00 40.91 59 VAL B C 1
ATOM 3977 O O . VAL B 1 37 ? 42.023 -30.936 8.719 1.00 41.81 59 VAL B O 1
ATOM 3981 N N . ASN B 1 38 ? 40.866 -31.568 6.876 1.00 41.13 60 ASN B N 1
ATOM 3982 C CA . ASN B 1 38 ? 39.486 -31.385 7.443 1.00 40.05 60 ASN B CA 1
ATOM 3983 C C . ASN B 1 38 ? 38.677 -32.687 7.604 1.00 40.10 60 ASN B C 1
ATOM 3984 O O . ASN B 1 38 ? 37.704 -32.769 8.355 1.00 41.77 60 ASN B O 1
ATOM 3989 N N . GLU B 1 39 ? 39.091 -33.683 6.860 1.00 39.37 61 GLU B N 1
ATOM 3990 C CA . GLU B 1 39 ? 38.452 -35.007 6.871 1.00 39.31 61 GLU B CA 1
ATOM 3991 C C . GLU B 1 39 ? 39.568 -36.041 6.928 1.00 38.74 61 GLU B C 1
ATOM 3992 O O . GLU B 1 39 ? 40.161 -36.361 5.936 1.00 37.48 61 GLU B O 1
ATOM 3998 N N . GLY B 1 40 ? 39.923 -36.438 8.135 1.00 38.16 62 GLY B N 1
ATOM 3999 C CA . GLY B 1 40 ? 41.057 -37.369 8.367 1.00 37.43 62 GLY B CA 1
ATOM 4000 C C . GLY B 1 40 ? 40.682 -38.819 8.083 1.00 38.35 62 GLY B C 1
ATOM 4001 O O . GLY B 1 40 ? 39.506 -39.217 8.139 1.00 37.64 62 GLY B O 1
ATOM 4002 N N . ASP B 1 41 ? 41.693 -39.576 7.659 1.00 38.21 63 ASP B N 1
ATOM 4003 C CA . ASP B 1 41 ? 41.511 -40.946 7.135 1.00 39.99 63 ASP B CA 1
ATOM 4004 C C . ASP B 1 41 ? 41.548 -42.060 8.168 1.00 38.74 63 ASP B C 1
ATOM 4005 O O . ASP B 1 41 ? 41.304 -43.228 7.857 1.00 39.82 63 ASP B O 1
ATOM 4010 N N . GLY B 1 42 ? 41.805 -41.689 9.403 1.00 39.24 64 GLY B N 1
ATOM 4011 C CA . GLY B 1 42 ? 41.894 -42.671 10.487 1.00 39.54 64 GLY B CA 1
ATOM 4012 C C . GLY B 1 42 ? 43.250 -43.387 10.534 1.00 38.63 64 GLY B C 1
ATOM 4013 O O . GLY B 1 42 ? 43.483 -44.283 11.336 1.00 38.21 64 GLY B O 1
ATOM 4014 N N . LYS B 1 43 ? 44.159 -42.927 9.688 1.00 39.67 65 LYS B N 1
ATOM 4015 C CA . LYS B 1 43 ? 45.516 -43.484 9.615 1.00 38.81 65 LYS B CA 1
ATOM 4016 C C . LYS B 1 43 ? 46.615 -42.650 10.219 1.00 39.48 65 LYS B C 1
ATOM 4017 O O . LYS B 1 43 ? 47.772 -43.105 10.326 1.00 39.11 65 LYS B O 1
ATOM 4023 N N . ALA B 1 44 ? 46.294 -41.441 10.650 1.00 39.85 66 ALA B N 1
ATOM 4024 C CA . ALA B 1 44 ? 47.286 -40.616 11.345 1.00 39.39 66 ALA B CA 1
ATOM 4025 C C . ALA B 1 44 ? 47.680 -41.320 12.647 1.00 39.00 66 ALA B C 1
ATOM 4026 O O . ALA B 1 44 ? 46.846 -41.894 13.352 1.00 39.91 66 ALA B O 1
ATOM 4028 N N . SER B 1 45 ? 48.962 -41.202 12.969 1.00 39.38 67 SER B N 1
ATOM 4029 C CA . SER B 1 45 ? 49.480 -41.733 14.250 1.00 38.52 67 SER B CA 1
ATOM 4030 C C . SER B 1 45 ? 48.974 -40.899 15.403 1.00 38.35 67 SER B C 1
ATOM 4031 O O . SER B 1 45 ? 49.051 -39.637 15.404 1.00 37.96 67 SER B O 1
ATOM 4034 N N . THR B 1 46 ? 48.511 -41.586 16.425 1.00 38.20 68 THR B N 1
ATOM 4035 C CA . THR B 1 46 ? 48.069 -40.865 17.608 1.00 38.10 68 THR B CA 1
ATOM 4036 C C . THR B 1 46 ? 49.169 -39.914 18.118 1.00 39.03 68 THR B C 1
ATOM 4037 O O . THR B 1 46 ? 48.906 -38.841 18.694 1.00 39.14 68 THR B O 1
ATOM 4041 N N . ALA B 1 47 ? 50.424 -40.300 17.876 1.00 38.08 69 ALA B N 1
ATOM 4042 C CA . ALA B 1 47 ? 51.582 -39.576 18.411 1.00 38.04 69 ALA B CA 1
ATOM 4043 C C . ALA B 1 47 ? 51.560 -38.093 18.073 1.00 38.85 69 ALA B C 1
ATOM 4044 O O . ALA B 1 47 ? 51.967 -37.272 18.866 1.00 36.94 69 ALA B O 1
ATOM 4046 N N . ILE B 1 48 ? 51.039 -37.762 16.883 1.00 38.58 70 ILE B N 1
ATOM 4047 C CA . ILE B 1 48 ? 51.047 -36.342 16.448 1.00 39.71 70 ILE B CA 1
ATOM 4048 C C . ILE B 1 48 ? 50.167 -35.375 17.217 1.00 39.48 70 ILE B C 1
ATOM 4049 O O . ILE B 1 48 ? 50.333 -34.149 17.118 1.00 40.17 70 ILE B O 1
ATOM 4054 N N . PHE B 1 49 ? 49.240 -35.910 18.002 1.00 40.84 71 PHE B N 1
ATOM 4055 C CA . PHE B 1 49 ? 48.318 -35.044 18.736 1.00 40.72 71 PHE B CA 1
ATOM 4056 C C . PHE B 1 49 ? 49.052 -34.452 19.939 1.00 39.90 71 PHE B C 1
ATOM 4057 O O . PHE B 1 49 ? 49.358 -35.139 20.874 1.00 38.84 71 PHE B O 1
ATOM 4065 N N . ASN B 1 50 ? 49.339 -33.161 19.884 1.00 38.52 72 ASN B N 1
ATOM 4066 C CA . ASN B 1 50 ? 50.197 -32.567 20.868 1.00 38.80 72 ASN B CA 1
ATOM 4067 C C . ASN B 1 50 ? 50.050 -31.059 21.004 1.00 38.13 72 ASN B C 1
ATOM 4068 O O . ASN B 1 50 ? 50.988 -30.339 20.767 1.00 39.49 72 ASN B O 1
ATOM 4073 N N . PRO B 1 51 ? 48.890 -30.591 21.426 1.00 37.86 73 PRO B N 1
ATOM 4074 C CA . PRO B 1 51 ? 48.716 -29.161 21.618 1.00 39.73 73 PRO B CA 1
ATOM 4075 C C . PRO B 1 51 ? 49.715 -28.685 22.671 1.00 40.79 73 PRO B C 1
ATOM 4076 O O . PRO B 1 51 ? 49.928 -29.346 23.657 1.00 40.99 73 PRO B O 1
ATOM 4080 N N . THR B 1 52 ? 50.247 -27.508 22.471 1.00 42.87 74 THR B N 1
ATOM 4081 C CA . THR B 1 52 ? 51.416 -27.042 23.233 1.00 43.99 74 THR B CA 1
ATOM 4082 C C . THR B 1 52 ? 51.058 -26.303 24.498 1.00 43.36 74 THR B C 1
ATOM 4083 O O . THR B 1 52 ? 51.816 -26.305 25.467 1.00 42.32 74 THR B O 1
ATOM 4087 N N . ALA B 1 53 ? 49.880 -25.704 24.523 1.00 42.28 75 ALA B N 1
ATOM 4088 C CA . ALA B 1 53 ? 49.425 -24.972 25.714 1.00 40.55 75 ALA B CA 1
ATOM 4089 C C . ALA B 1 53 ? 47.916 -24.877 25.819 1.00 40.72 75 ALA B C 1
ATOM 4090 O O . ALA B 1 53 ? 47.351 -23.782 25.997 1.00 41.02 75 ALA B O 1
ATOM 4092 N N . LEU B 1 54 ? 47.304 -26.043 25.745 1.00 38.93 76 LEU B N 1
ATOM 4093 C CA . LEU B 1 54 ? 45.866 -26.171 25.701 1.00 38.85 76 LEU B CA 1
ATOM 4094 C C . LEU B 1 54 ? 45.241 -25.569 26.930 1.00 40.15 76 LEU B C 1
ATOM 4095 O O . LEU B 1 54 ? 45.628 -25.886 28.077 1.00 39.00 76 LEU B O 1
ATOM 4100 N N . ASP B 1 55 ? 44.240 -24.721 26.724 1.00 40.17 77 ASP B N 1
ATOM 4101 C CA . ASP B 1 55 ? 43.478 -24.174 27.858 1.00 40.30 77 ASP B CA 1
ATOM 4102 C C . ASP B 1 55 ? 42.023 -23.897 27.520 1.00 40.41 77 ASP B C 1
ATOM 4103 O O . ASP B 1 55 ? 41.663 -22.865 26.904 1.00 41.06 77 ASP B O 1
ATOM 4108 N N . CYS B 1 56 ? 41.191 -24.827 27.943 1.00 39.72 78 CYS B N 1
ATOM 4109 C CA . CYS B 1 56 ? 39.770 -24.720 27.647 1.00 40.01 78 CYS B CA 1
ATOM 4110 C C . CYS B 1 56 ? 39.122 -23.465 28.325 1.00 40.50 78 CYS B C 1
ATOM 4111 O O . CYS B 1 56 ? 38.048 -23.014 27.912 1.00 39.67 78 CYS B O 1
ATOM 4114 N N . ARG B 1 57 ? 39.769 -22.947 29.363 1.00 40.80 79 ARG B N 1
ATOM 4115 C CA . ARG B 1 57 ? 39.251 -21.731 30.064 1.00 41.29 79 ARG B CA 1
ATOM 4116 C C . ARG B 1 57 ? 39.325 -20.544 29.139 1.00 41.86 79 ARG B C 1
ATOM 4117 O O . ARG B 1 57 ? 38.498 -19.596 29.203 1.00 42.71 79 ARG B O 1
ATOM 4125 N N . GLN B 1 58 ? 40.356 -20.585 28.304 1.00 40.84 80 GLN B N 1
ATOM 4126 C CA . GLN B 1 58 ? 40.569 -19.573 27.292 1.00 41.16 80 GLN B CA 1
ATOM 4127 C C . GLN B 1 58 ? 39.454 -19.634 26.233 1.00 41.38 80 GLN B C 1
ATOM 4128 O O . GLN B 1 58 ? 38.965 -18.603 25.775 1.00 40.10 80 GLN B O 1
ATOM 4134 N N . TRP B 1 59 ? 39.032 -20.851 25.895 1.00 40.42 81 TRP B N 1
ATOM 4135 C CA . TRP B 1 59 ? 37.911 -21.036 24.975 1.00 39.59 81 TRP B CA 1
ATOM 4136 C C . TRP B 1 59 ? 36.652 -20.425 25.574 1.00 40.87 81 TRP B C 1
ATOM 4137 O O . TRP B 1 59 ? 35.865 -19.795 24.892 1.00 41.58 81 TRP B O 1
ATOM 4148 N N . MET B 1 60 ? 36.468 -20.672 26.861 1.00 40.16 82 MET B N 1
ATOM 4149 C CA . MET B 1 60 ? 35.284 -20.160 27.572 1.00 40.91 82 MET B CA 1
ATOM 4150 C C . MET B 1 60 ? 35.298 -18.629 27.671 1.00 41.42 82 MET B C 1
ATOM 4151 O O . MET B 1 60 ? 34.261 -18.002 27.606 1.00 42.17 82 MET B O 1
ATOM 4156 N N . GLN B 1 61 ? 36.474 -18.047 27.792 1.00 41.43 83 GLN B N 1
ATOM 4157 C CA . GLN B 1 61 ? 36.554 -16.585 27.872 1.00 42.13 83 GLN B CA 1
ATOM 4158 C C . GLN B 1 61 ? 36.111 -16.016 26.510 1.00 41.58 83 GLN B C 1
ATOM 4159 O O . GLN B 1 61 ? 35.506 -14.958 26.444 1.00 42.77 83 GLN B O 1
ATOM 4165 N N . THR B 1 62 ? 36.453 -16.701 25.431 1.00 40.45 84 THR B N 1
ATOM 4166 C CA . THR B 1 62 ? 35.987 -16.307 24.079 1.00 40.57 84 THR B CA 1
ATOM 4167 C C . THR B 1 62 ? 34.463 -16.294 24.049 1.00 40.08 84 THR B C 1
ATOM 4168 O O . THR B 1 62 ? 33.816 -15.377 23.526 1.00 40.73 84 THR B O 1
ATOM 4172 N N . LEU B 1 63 ? 33.898 -17.301 24.655 1.00 39.09 85 LEU B N 1
ATOM 4173 C CA . LEU B 1 63 ? 32.441 -17.479 24.603 1.00 39.67 85 LEU B CA 1
ATOM 4174 C C . LEU B 1 63 ? 31.686 -16.443 25.422 1.00 40.30 85 LEU B C 1
ATOM 4175 O O . LEU B 1 63 ? 30.631 -15.930 25.024 1.00 41.37 85 LEU B O 1
ATOM 4180 N N . LYS B 1 64 ? 32.228 -16.153 26.596 1.00 42.12 86 LYS B N 1
ATOM 4181 C CA . LYS B 1 64 ? 31.637 -15.147 27.442 1.00 42.62 86 LYS B CA 1
ATOM 4182 C C . LYS B 1 64 ? 31.652 -13.858 26.656 1.00 42.88 86 LYS B C 1
ATOM 4183 O O . LYS B 1 64 ? 30.643 -13.191 26.573 1.00 43.35 86 LYS B O 1
ATOM 4189 N N . ALA B 1 65 ? 32.783 -13.504 26.058 1.00 41.22 87 ALA B N 1
ATOM 4190 C CA . ALA B 1 65 ? 32.860 -12.214 25.334 1.00 41.08 87 ALA B CA 1
ATOM 4191 C C . ALA B 1 65 ? 31.925 -12.170 24.106 1.00 40.86 87 ALA B C 1
ATOM 4192 O O . ALA B 1 65 ? 31.469 -11.112 23.682 1.00 41.55 87 ALA B O 1
ATOM 4194 N N . ALA B 1 66 ? 31.602 -13.346 23.594 1.00 40.60 88 ALA B N 1
ATOM 4195 C CA . ALA B 1 66 ? 30.706 -13.469 22.442 1.00 39.94 88 ALA B CA 1
ATOM 4196 C C . ALA B 1 66 ? 29.252 -13.590 22.807 1.00 39.74 88 ALA B C 1
ATOM 4197 O O . ALA B 1 66 ? 28.422 -13.679 21.951 1.00 38.20 88 ALA B O 1
ATOM 4199 N N . GLY B 1 67 ? 28.972 -13.694 24.091 1.00 40.28 89 GLY B N 1
ATOM 4200 C CA . GLY B 1 67 ? 27.646 -13.943 24.586 1.00 41.03 89 GLY B CA 1
ATOM 4201 C C . GLY B 1 67 ? 27.018 -15.279 24.199 1.00 41.36 89 GLY B C 1
ATOM 4202 O O . GLY B 1 67 ? 25.840 -15.367 23.957 1.00 42.45 89 GLY B O 1
ATOM 4203 N N . ILE B 1 68 ? 27.840 -16.305 24.138 1.00 40.88 90 ILE B N 1
ATOM 4204 C CA . ILE B 1 68 ? 27.435 -17.663 23.713 1.00 41.37 90 ILE B CA 1
ATOM 4205 C C . ILE B 1 68 ? 27.309 -18.566 24.918 1.00 40.63 90 ILE B C 1
ATOM 4206 O O . ILE B 1 68 ? 28.249 -18.708 25.701 1.00 41.85 90 ILE B O 1
ATOM 4211 N N . PRO B 1 69 ? 26.108 -19.107 25.142 1.00 40.90 91 PRO B N 1
ATOM 4212 C CA . PRO B 1 69 ? 25.842 -19.750 26.452 1.00 40.43 91 PRO B CA 1
ATOM 4213 C C . PRO B 1 69 ? 26.103 -21.250 26.514 1.00 39.96 91 PRO B C 1
ATOM 4214 O O . PRO B 1 69 ? 25.984 -21.857 27.566 1.00 39.10 91 PRO B O 1
ATOM 4218 N N . ALA B 1 70 ? 26.440 -21.830 25.370 1.00 39.17 92 ALA B N 1
ATOM 4219 C CA . ALA B 1 70 ? 26.518 -23.326 25.206 1.00 38.41 92 ALA B CA 1
ATOM 4220 C C . ALA B 1 70 ? 27.605 -23.706 24.197 1.00 37.23 92 ALA B C 1
ATOM 4221 O O . ALA B 1 70 ? 27.936 -22.905 23.326 1.00 36.75 92 ALA B O 1
ATOM 4223 N N . ALA B 1 71 ? 28.151 -24.907 24.331 1.00 37.05 93 ALA B N 1
ATOM 4224 C CA . ALA B 1 71 ? 29.257 -25.327 23.469 1.00 37.43 93 ALA B CA 1
ATOM 4225 C C . ALA B 1 71 ? 29.330 -26.818 23.246 1.00 37.45 93 ALA B C 1
ATOM 4226 O O . ALA B 1 71 ? 29.099 -27.616 24.147 1.00 39.57 93 ALA B O 1
ATOM 4228 N N . ILE B 1 72 ? 29.690 -27.143 22.019 1.00 37.04 94 ILE B N 1
ATOM 4229 C CA . ILE B 1 72 ? 29.741 -28.523 21.569 1.00 37.90 94 ILE B CA 1
ATOM 4230 C C . ILE B 1 72 ? 31.145 -28.852 21.077 1.00 38.44 94 ILE B C 1
ATOM 4231 O O . ILE B 1 72 ? 31.615 -28.278 20.098 1.00 36.20 94 ILE B O 1
ATOM 4236 N N . LEU B 1 73 ? 31.763 -29.841 21.734 1.00 39.67 95 LEU B N 1
ATOM 4237 C CA . LEU B 1 73 ? 33.117 -30.285 21.355 1.00 38.58 95 LEU B CA 1
ATOM 4238 C C . LEU B 1 73 ? 33.061 -31.537 20.515 1.00 38.70 95 LEU B C 1
ATOM 4239 O O . LEU B 1 73 ? 32.318 -32.450 20.798 1.00 35.98 95 LEU B O 1
ATOM 4244 N N . THR B 1 74 ? 33.893 -31.581 19.490 1.00 39.85 96 THR B N 1
ATOM 4245 C CA . THR B 1 74 ? 34.091 -32.841 18.747 1.00 38.86 96 THR B CA 1
ATOM 4246 C C . THR B 1 74 ? 34.951 -33.825 19.552 1.00 39.50 96 THR B C 1
ATOM 4247 O O . THR B 1 74 ? 36.196 -33.858 19.425 1.00 39.09 96 THR B O 1
ATOM 4251 N N . ALA B 1 75 ? 34.263 -34.632 20.358 1.00 38.92 97 ALA B N 1
ATOM 4252 C CA . ALA B 1 75 ? 34.892 -35.697 21.162 1.00 38.86 97 ALA B CA 1
ATOM 4253 C C . ALA B 1 75 ? 35.506 -36.759 20.270 1.00 38.15 97 ALA B C 1
ATOM 4254 O O . ALA B 1 75 ? 36.533 -37.379 20.559 1.00 36.65 97 ALA B O 1
ATOM 4256 N N . LYS B 1 76 ? 34.891 -36.912 19.110 1.00 36.72 98 LYS B N 1
ATOM 4257 C CA . LYS B 1 76 ? 35.457 -37.795 18.072 1.00 36.24 98 LYS B CA 1
ATOM 4258 C C . LYS B 1 76 ? 34.878 -37.377 16.691 1.00 36.62 98 LYS B C 1
ATOM 4259 O O . LYS B 1 76 ? 33.673 -37.350 16.502 1.00 37.11 98 LYS B O 1
ATOM 4265 N N . HIS B 1 77 ? 35.748 -37.091 15.761 1.00 36.58 99 HIS B N 1
ATOM 4266 C CA . HIS B 1 77 ? 35.342 -36.884 14.365 1.00 35.60 99 HIS B CA 1
ATOM 4267 C C . HIS B 1 77 ? 35.385 -38.173 13.564 1.00 36.58 99 HIS B C 1
ATOM 4268 O O . HIS B 1 77 ? 35.537 -39.274 14.092 1.00 35.89 99 HIS B O 1
ATOM 4275 N N . ALA B 1 78 ? 35.086 -38.047 12.270 1.00 35.45 100 ALA B N 1
ATOM 4276 C CA . ALA B 1 78 ? 35.047 -39.210 11.387 1.00 37.25 100 ALA B CA 1
ATOM 4277 C C . ALA B 1 78 ? 36.395 -39.945 11.339 1.00 36.27 100 ALA B C 1
ATOM 4278 O O . ALA B 1 78 ? 36.468 -41.138 11.099 1.00 41.08 100 ALA B O 1
ATOM 4280 N N . ASP B 1 79 ? 37.459 -39.246 11.635 1.00 38.16 101 ASP B N 1
ATOM 4281 C CA . ASP B 1 79 ? 38.798 -39.864 11.677 1.00 37.40 101 ASP B CA 1
ATOM 4282 C C . ASP B 1 79 ? 38.936 -40.911 12.791 1.00 38.24 101 ASP B C 1
ATOM 4283 O O . ASP B 1 79 ? 39.842 -41.758 12.765 1.00 39.00 101 ASP B O 1
ATOM 4288 N N . GLY B 1 80 ? 38.025 -40.814 13.743 1.00 38.34 102 GLY B N 1
ATOM 4289 C CA . GLY B 1 80 ? 37.905 -41.797 14.833 1.00 38.29 102 GLY B CA 1
ATOM 4290 C C . GLY B 1 80 ? 38.735 -41.554 16.095 1.00 39.42 102 GLY B C 1
ATOM 4291 O O . GLY B 1 80 ? 38.702 -42.334 17.044 1.00 38.42 102 GLY B O 1
ATOM 4292 N N . PHE B 1 81 ? 39.539 -40.502 16.066 1.00 38.45 103 PHE B N 1
ATOM 4293 C CA . PHE B 1 81 ? 40.440 -40.235 17.157 1.00 39.39 103 PHE B CA 1
ATOM 4294 C C . PHE B 1 81 ? 39.613 -39.632 18.309 1.00 38.62 103 PHE B C 1
ATOM 4295 O O . PHE B 1 81 ? 38.943 -38.615 18.158 1.00 37.69 103 PHE B O 1
ATOM 4303 N N . CYS B 1 82 ? 39.708 -40.266 19.451 1.00 38.77 104 CYS B N 1
ATOM 4304 C CA . CYS B 1 82 ? 38.967 -39.847 20.671 1.00 39.32 104 CYS B CA 1
ATOM 4305 C C . CYS B 1 82 ? 39.737 -38.886 21.581 1.00 39.36 104 CYS B C 1
ATOM 4306 O O . CYS B 1 82 ? 40.941 -39.047 21.888 1.00 40.40 104 CYS B O 1
ATOM 4309 N N . LEU B 1 83 ? 39.041 -37.825 21.948 1.00 37.72 105 LEU B N 1
ATOM 4310 C CA . LEU B 1 83 ? 39.632 -36.723 22.669 1.00 37.72 105 LEU B CA 1
ATOM 4311 C C . LEU B 1 83 ? 39.644 -37.007 24.226 1.00 37.31 105 LEU B C 1
ATOM 4312 O O . LEU B 1 83 ? 40.069 -36.188 25.025 1.00 36.12 105 LEU B O 1
ATOM 4317 N N . TRP B 1 84 ? 39.170 -38.186 24.577 1.00 36.54 106 TRP B N 1
ATOM 4318 C CA . TRP B 1 84 ? 39.180 -38.637 26.001 1.00 37.51 106 TRP B CA 1
ATOM 4319 C C . TRP B 1 84 ? 39.739 -40.080 26.028 1.00 38.15 106 TRP B C 1
ATOM 4320 O O . TRP B 1 84 ? 39.659 -40.789 25.018 1.00 37.33 106 TRP B O 1
ATOM 4331 N N . PRO B 1 85 ? 40.298 -40.500 27.158 1.00 39.46 107 PRO B N 1
ATOM 4332 C CA . PRO B 1 85 ? 40.943 -41.822 27.216 1.00 41.41 107 PRO B CA 1
ATOM 4333 C C . PRO B 1 85 ? 39.941 -42.904 27.452 1.00 42.42 107 PRO B C 1
ATOM 4334 O O . PRO B 1 85 ? 39.885 -43.494 28.547 1.00 40.89 107 PRO B O 1
ATOM 4338 N N . SER B 1 86 ? 39.147 -43.123 26.406 1.00 42.81 108 SER B N 1
ATOM 4339 C CA . SER B 1 86 ? 38.118 -44.176 26.416 1.00 42.45 108 SER B CA 1
ATOM 4340 C C . SER B 1 86 ? 38.689 -45.561 26.721 1.00 42.20 108 SER B C 1
ATOM 4341 O O . SER B 1 86 ? 39.792 -45.910 26.325 1.00 40.75 108 SER B O 1
ATOM 4344 N N . LYS B 1 87 ? 37.913 -46.344 27.448 1.00 41.70 109 LYS B N 1
ATOM 4345 C CA . LYS B 1 87 ? 38.323 -47.735 27.787 1.00 42.37 109 LYS B CA 1
ATOM 4346 C C . LYS B 1 87 ? 38.171 -48.661 26.589 1.00 41.86 109 LYS B C 1
ATOM 4347 O O . LYS B 1 87 ? 38.560 -49.837 26.620 1.00 42.75 109 LYS B O 1
ATOM 4353 N N . TYR B 1 88 ? 37.606 -48.123 25.527 1.00 40.89 110 TYR B N 1
ATOM 4354 C CA . TYR B 1 88 ? 37.133 -48.971 24.401 1.00 40.25 110 TYR B CA 1
ATOM 4355 C C . TYR B 1 88 ? 37.922 -48.851 23.101 1.00 39.70 110 TYR B C 1
ATOM 4356 O O . TYR B 1 88 ? 37.660 -49.560 22.120 1.00 40.74 110 TYR B O 1
ATOM 4365 N N . THR B 1 89 ? 38.916 -47.981 23.102 1.00 40.02 111 THR B N 1
ATOM 4366 C CA . THR B 1 89 ? 39.878 -47.877 21.964 1.00 38.28 111 THR B CA 1
ATOM 4367 C C . THR B 1 89 ? 41.228 -47.431 22.450 1.00 39.16 111 THR B C 1
ATOM 4368 O O . THR B 1 89 ? 41.365 -46.857 23.525 1.00 38.96 111 THR B O 1
ATOM 4372 N N . ASP B 1 90 ? 42.216 -47.645 21.613 1.00 38.55 112 ASP B N 1
ATOM 4373 C CA . ASP B 1 90 ? 43.520 -47.034 21.807 1.00 37.91 112 ASP B CA 1
ATOM 4374 C C . ASP B 1 90 ? 43.751 -45.825 20.871 1.00 37.86 112 ASP B C 1
ATOM 4375 O O . ASP B 1 90 ? 44.750 -45.143 20.941 1.00 37.64 112 ASP B O 1
ATOM 4380 N N . TYR B 1 91 ? 42.799 -45.595 20.003 1.00 37.62 113 TYR B N 1
ATOM 4381 C CA . TYR B 1 91 ? 42.920 -44.511 19.038 1.00 37.94 113 TYR B CA 1
ATOM 4382 C C . TYR B 1 91 ? 42.392 -43.219 19.668 1.00 38.58 113 TYR B C 1
ATOM 4383 O O . TYR B 1 91 ? 41.280 -42.758 19.421 1.00 38.20 113 TYR B O 1
ATOM 4392 N N . SER B 1 92 ? 43.226 -42.684 20.537 1.00 39.58 114 SER B N 1
ATOM 4393 C CA . SER B 1 92 ? 42.833 -41.599 21.477 1.00 38.96 114 SER B CA 1
ATOM 4394 C C . SER B 1 92 ? 44.031 -40.900 22.114 1.00 39.36 114 SER B C 1
ATOM 4395 O O . SER B 1 92 ? 45.194 -41.250 21.916 1.00 37.65 114 SER B O 1
ATOM 4398 N N . VAL B 1 93 ? 43.677 -39.898 22.893 1.00 39.68 115 VAL B N 1
ATOM 4399 C CA . VAL B 1 93 ? 44.612 -39.112 23.738 1.00 39.06 115 VAL B CA 1
ATOM 4400 C C . VAL B 1 93 ? 45.496 -39.979 24.657 1.00 40.15 115 VAL B C 1
ATOM 4401 O O . VAL B 1 93 ? 46.575 -39.605 25.018 1.00 40.94 115 VAL B O 1
ATOM 4405 N N . LYS B 1 94 ? 45.020 -41.165 24.983 1.00 40.40 116 LYS B N 1
ATOM 4406 C CA . LYS B 1 94 ? 45.790 -42.128 25.803 1.00 40.06 116 LYS B CA 1
ATOM 4407 C C . LYS B 1 94 ? 47.178 -42.461 25.122 1.00 39.01 116 LYS B C 1
ATOM 4408 O O . LYS B 1 94 ? 48.172 -42.790 25.774 1.00 37.13 116 LYS B O 1
ATOM 4414 N N . ASN B 1 95 ? 47.225 -42.359 23.798 1.00 37.86 117 ASN B N 1
ATOM 4415 C CA . ASN B 1 95 ? 48.407 -42.688 23.016 1.00 38.17 117 ASN B CA 1
ATOM 4416 C C . ASN B 1 95 ? 49.015 -41.514 22.223 1.00 38.49 117 ASN B C 1
ATOM 4417 O O . ASN B 1 95 ? 49.829 -41.679 21.339 1.00 37.45 117 ASN B O 1
ATOM 4422 N N . ALA B 1 96 ? 48.692 -40.328 22.694 1.00 38.30 118 ALA B N 1
ATOM 4423 C CA . ALA B 1 96 ? 49.219 -39.116 22.162 1.00 37.93 118 ALA B CA 1
ATOM 4424 C C . ALA B 1 96 ? 50.535 -38.730 22.847 1.00 38.60 118 ALA B C 1
ATOM 4425 O O . ALA B 1 96 ? 50.844 -39.144 23.958 1.00 40.59 118 ALA B O 1
ATOM 4427 N N . ALA B 1 97 ? 51.239 -37.837 22.206 1.00 40.32 119 ALA B N 1
ATOM 4428 C CA . ALA B 1 97 ? 52.427 -37.202 22.801 1.00 41.50 119 ALA B CA 1
ATOM 4429 C C . ALA B 1 97 ? 51.939 -36.290 23.949 1.00 42.46 119 ALA B C 1
ATOM 4430 O O . ALA B 1 97 ? 52.554 -36.198 25.001 1.00 41.90 119 ALA B O 1
ATOM 4432 N N . TRP B 1 98 ? 50.793 -35.648 23.718 1.00 42.22 120 TRP B N 1
ATOM 4433 C CA . TRP B 1 98 ? 50.217 -34.644 24.645 1.00 41.38 120 TRP B CA 1
ATOM 4434 C C . TRP B 1 98 ? 50.180 -35.256 26.052 1.00 42.20 120 TRP B C 1
ATOM 4435 O O . TRP B 1 98 ? 49.639 -36.366 26.280 1.00 42.07 120 TRP B O 1
ATOM 4446 N N . LYS B 1 99 ? 50.769 -34.528 26.984 1.00 41.06 121 LYS B N 1
ATOM 4447 C CA . LYS B 1 99 ? 50.687 -34.897 28.417 1.00 42.22 121 LYS B CA 1
ATOM 4448 C C . LYS B 1 99 ? 51.137 -36.353 28.658 1.00 42.87 121 LYS B C 1
ATOM 4449 O O . LYS B 1 99 ? 50.691 -37.041 29.587 1.00 40.56 121 LYS B O 1
ATOM 4455 N N . ASN B 1 100 ? 52.013 -36.800 27.778 1.00 44.21 122 ASN B N 1
ATOM 4456 C CA . ASN B 1 100 ? 52.570 -38.191 27.857 1.00 45.23 122 ASN B CA 1
ATOM 4457 C C . ASN B 1 100 ? 51.510 -39.260 27.907 1.00 44.62 122 ASN B C 1
ATOM 4458 O O . ASN B 1 100 ? 51.686 -40.294 28.529 1.00 45.17 122 ASN B O 1
ATOM 4463 N N . GLY B 1 101 ? 50.380 -38.970 27.253 1.00 43.59 123 GLY B N 1
ATOM 4464 C CA . GLY B 1 101 ? 49.254 -39.920 27.085 1.00 42.67 123 GLY B CA 1
ATOM 4465 C C . GLY B 1 101 ? 48.293 -39.919 28.265 1.00 42.32 123 GLY B C 1
ATOM 4466 O O . GLY B 1 101 ? 47.377 -40.727 28.369 1.00 40.11 123 GLY B O 1
ATOM 4467 N N . LYS B 1 102 ? 48.521 -38.970 29.151 1.00 42.44 124 LYS B N 1
ATOM 4468 C CA . LYS B 1 102 ? 47.766 -38.923 30.402 1.00 42.40 124 LYS B CA 1
ATOM 4469 C C . LYS B 1 102 ? 46.681 -37.853 30.484 1.00 42.21 124 LYS B C 1
ATOM 4470 O O . LYS B 1 102 ? 46.053 -37.649 31.542 1.00 41.29 124 LYS B O 1
ATOM 4476 N N . GLY B 1 103 ? 46.444 -37.193 29.356 1.00 40.14 125 GLY B N 1
ATOM 4477 C CA . GLY B 1 103 ? 45.446 -36.125 29.334 1.00 41.01 125 GLY B CA 1
ATOM 4478 C C . GLY B 1 103 ? 44.050 -36.591 28.964 1.00 40.28 125 GLY B C 1
ATOM 4479 O O . GLY B 1 103 ? 43.826 -37.741 28.547 1.00 40.30 125 GLY B O 1
ATOM 4480 N N . ASP B 1 104 ? 43.122 -35.647 29.130 1.00 39.41 126 ASP B N 1
ATOM 4481 C CA . ASP B 1 104 ? 41.700 -35.814 28.751 1.00 38.83 126 ASP B CA 1
ATOM 4482 C C . ASP B 1 104 ? 41.082 -34.454 28.409 1.00 39.27 126 ASP B C 1
ATOM 4483 O O . ASP B 1 104 ? 40.813 -33.662 29.287 1.00 39.35 126 ASP B O 1
ATOM 4488 N N . VAL B 1 105 ? 40.956 -34.186 27.115 1.00 37.01 127 VAL B N 1
ATOM 4489 C CA . VAL B 1 105 ? 40.488 -32.918 26.610 1.00 37.18 127 VAL B CA 1
ATOM 4490 C C . VAL B 1 105 ? 39.000 -32.757 26.985 1.00 36.92 127 VAL B C 1
ATOM 4491 O O . VAL B 1 105 ? 38.577 -31.692 27.381 1.00 35.49 127 VAL B O 1
ATOM 4495 N N . VAL B 1 106 ? 38.235 -33.831 26.910 1.00 36.78 128 VAL B N 1
ATOM 4496 C CA . VAL B 1 106 ? 36.785 -33.748 27.139 1.00 37.52 128 VAL B CA 1
ATOM 4497 C C . VAL B 1 106 ? 36.614 -33.295 28.621 1.00 39.89 128 VAL B C 1
ATOM 4498 O O . VAL B 1 106 ? 35.856 -32.377 28.944 1.00 41.07 128 VAL B O 1
ATOM 4502 N N . ARG B 1 107 ? 37.394 -33.908 29.480 1.00 39.63 129 ARG B N 1
ATOM 4503 C CA . ARG B 1 107 ? 37.385 -33.541 30.911 1.00 39.30 129 ARG B CA 1
ATOM 4504 C C . ARG B 1 107 ? 37.714 -32.081 31.136 1.00 38.66 129 ARG B C 1
ATOM 4505 O O . ARG B 1 107 ? 37.048 -31.395 31.895 1.00 39.76 129 ARG B O 1
ATOM 4513 N N . GLU B 1 108 ? 38.772 -31.608 30.509 1.00 38.85 130 GLU B N 1
ATOM 4514 C CA . GLU B 1 108 ? 39.136 -30.189 30.587 1.00 38.32 130 GLU B CA 1
ATOM 4515 C C . GLU B 1 108 ? 38.030 -29.252 30.079 1.00 39.23 130 GLU B C 1
ATOM 4516 O O . GLU B 1 108 ? 37.753 -28.196 30.653 1.00 37.20 130 GLU B O 1
ATOM 4522 N N . PHE B 1 109 ? 37.435 -29.677 28.977 1.00 38.25 131 PHE B N 1
ATOM 4523 C CA . PHE B 1 109 ? 36.330 -29.007 28.331 1.00 38.95 131 PHE B CA 1
ATOM 4524 C C . PHE B 1 109 ? 35.138 -28.856 29.274 1.00 39.47 131 PHE B C 1
ATOM 4525 O O . PHE B 1 109 ? 34.666 -27.753 29.492 1.00 39.29 131 PHE B O 1
ATOM 4533 N N . VAL B 1 110 ? 34.664 -29.965 29.816 1.00 39.94 132 VAL B N 1
ATOM 4534 C CA . VAL B 1 110 ? 33.431 -29.962 30.617 1.00 39.52 132 VAL B CA 1
ATOM 4535 C C . VAL B 1 110 ? 33.721 -29.274 31.992 1.00 40.42 132 VAL B C 1
ATOM 4536 O O . VAL B 1 110 ? 32.843 -28.611 32.525 1.00 39.75 132 VAL B O 1
ATOM 4540 N N . ASP B 1 111 ? 34.956 -29.384 32.477 1.00 39.46 133 ASP B N 1
ATOM 4541 C CA . ASP B 1 111 ? 35.395 -28.613 33.677 1.00 41.76 133 ASP B CA 1
ATOM 4542 C C . ASP B 1 111 ? 35.308 -27.103 33.497 1.00 41.06 133 ASP B C 1
ATOM 4543 O O . ASP B 1 111 ? 34.793 -26.339 34.351 1.00 40.31 133 ASP B O 1
ATOM 4548 N N . ALA B 1 112 ? 35.768 -26.666 32.345 1.00 41.90 134 ALA B N 1
ATOM 4549 C CA . ALA B 1 112 ? 35.781 -25.232 31.986 1.00 41.63 134 ALA B CA 1
ATOM 4550 C C . ALA B 1 112 ? 34.351 -24.712 31.731 1.00 42.30 134 ALA B C 1
ATOM 4551 O O . ALA B 1 112 ? 34.016 -23.588 32.103 1.00 43.32 134 ALA B O 1
ATOM 4553 N N . CYS B 1 113 ? 33.549 -25.514 31.047 1.00 42.96 135 CYS B N 1
ATOM 4554 C CA . CYS B 1 113 ? 32.111 -25.184 30.841 1.00 43.36 135 CYS B CA 1
ATOM 4555 C C . CYS B 1 113 ? 31.491 -24.917 32.209 1.00 44.74 135 CYS B C 1
ATOM 4556 O O . CYS B 1 113 ? 30.872 -23.899 32.470 1.00 45.78 135 CYS B O 1
ATOM 4559 N N . GLU B 1 114 ? 31.670 -25.886 33.072 1.00 45.74 136 GLU B N 1
ATOM 4560 C CA . GLU B 1 114 ? 31.095 -25.834 34.448 1.00 46.59 136 GLU B CA 1
ATOM 4561 C C . GLU B 1 114 ? 31.556 -24.605 35.187 1.00 45.46 136 GLU B C 1
ATOM 4562 O O . GLU B 1 114 ? 30.763 -23.898 35.814 1.00 46.03 136 GLU B O 1
ATOM 4568 N N . GLU B 1 115 ? 32.847 -24.327 35.132 1.00 44.72 137 GLU B N 1
ATOM 4569 C CA . GLU B 1 115 ? 33.408 -23.185 35.877 1.00 44.44 137 GLU B CA 1
ATOM 4570 C C . GLU B 1 115 ? 32.865 -21.851 35.389 1.00 44.93 137 GLU B C 1
ATOM 4571 O O . GLU B 1 115 ? 32.720 -20.911 36.153 1.00 44.81 137 GLU B O 1
ATOM 4577 N N . TYR B 1 116 ? 32.598 -21.776 34.096 1.00 44.02 138 TYR B N 1
ATOM 4578 C CA . TYR B 1 116 ? 32.179 -20.527 33.454 1.00 44.35 138 TYR B CA 1
ATOM 4579 C C . TYR B 1 116 ? 30.672 -20.460 33.268 1.00 43.78 138 TYR B C 1
ATOM 4580 O O . TYR B 1 116 ? 30.142 -19.519 32.716 1.00 43.46 138 TYR B O 1
ATOM 4589 N N . GLY B 1 117 ? 30.017 -21.488 33.739 1.00 43.69 139 GLY B N 1
ATOM 4590 C CA . GLY B 1 117 ? 28.557 -21.554 33.713 1.00 44.54 139 GLY B CA 1
ATOM 4591 C C . GLY B 1 117 ? 27.903 -21.727 32.358 1.00 45.78 139 GLY B C 1
ATOM 4592 O O . GLY B 1 117 ? 26.765 -21.262 32.123 1.00 45.74 139 GLY B O 1
ATOM 4593 N N . LEU B 1 118 ? 28.631 -22.386 31.464 1.00 45.10 140 LEU B N 1
ATOM 4594 C CA . LEU B 1 118 ? 28.156 -22.639 30.117 1.00 45.87 140 LEU B CA 1
ATOM 4595 C C . LEU B 1 118 ? 27.664 -24.104 29.977 1.00 45.05 140 LEU B C 1
ATOM 4596 O O . LEU B 1 118 ? 28.043 -24.997 30.713 1.00 45.59 140 LEU B O 1
ATOM 4601 N N . LYS B 1 119 ? 26.791 -24.317 29.017 1.00 44.18 141 LYS B N 1
ATOM 4602 C CA . LYS B 1 119 ? 26.241 -25.631 28.788 1.00 42.70 141 LYS B CA 1
ATOM 4603 C C . LYS B 1 119 ? 27.120 -26.438 27.867 1.00 42.74 141 LYS B C 1
ATOM 4604 O O . LYS B 1 119 ? 27.436 -26.003 26.783 1.00 41.73 141 LYS B O 1
ATOM 4610 N N . ALA B 1 120 ? 27.452 -27.647 28.301 1.00 42.24 142 ALA B N 1
ATOM 4611 C CA . ALA B 1 120 ? 28.364 -28.536 27.572 1.00 42.93 142 ALA B CA 1
ATOM 4612 C C . ALA B 1 120 ? 27.572 -29.453 26.629 1.00 42.95 142 ALA B C 1
ATOM 4613 O O . ALA B 1 120 ? 26.525 -29.966 26.961 1.00 43.81 142 ALA B O 1
ATOM 4615 N N . GLY B 1 121 ? 28.119 -29.645 25.450 1.00 42.59 143 GLY B N 1
ATOM 4616 C CA . GLY B 1 121 ? 27.583 -30.607 24.500 1.00 41.89 143 GLY B CA 1
ATOM 4617 C C . GLY B 1 121 ? 28.679 -31.419 23.837 1.00 41.28 143 GLY B C 1
ATOM 4618 O O . GLY B 1 121 ? 29.856 -31.058 23.858 1.00 40.06 143 GLY B O 1
ATOM 4619 N N . ILE B 1 122 ? 28.241 -32.504 23.230 1.00 40.58 144 ILE B N 1
ATOM 4620 C CA . ILE B 1 122 ? 29.145 -33.506 22.670 1.00 39.37 144 ILE B CA 1
ATOM 4621 C C . ILE B 1 122 ? 28.803 -33.855 21.244 1.00 38.74 144 ILE B C 1
ATOM 4622 O O . ILE B 1 122 ? 27.715 -34.299 20.930 1.00 39.08 144 ILE B O 1
ATOM 4627 N N . TYR B 1 123 ? 29.785 -33.689 20.396 1.00 38.94 145 TYR B N 1
ATOM 4628 C CA . TYR B 1 123 ? 29.786 -34.292 19.030 1.00 39.16 145 TYR B CA 1
ATOM 4629 C C . TYR B 1 123 ? 30.538 -35.608 19.070 1.00 39.01 145 TYR B C 1
ATOM 4630 O O . TYR B 1 123 ? 31.764 -35.666 19.344 1.00 40.45 145 TYR B O 1
ATOM 4639 N N . LEU B 1 124 ? 29.834 -36.695 18.803 1.00 40.08 146 LEU B N 1
ATOM 4640 C CA . LEU B 1 124 ? 30.460 -38.044 18.715 1.00 40.40 146 LEU B CA 1
ATOM 4641 C C . LEU B 1 124 ? 30.093 -38.709 17.382 1.00 41.94 146 LEU B C 1
ATOM 4642 O O . LEU B 1 124 ? 28.985 -39.151 17.186 1.00 41.73 146 LEU B O 1
ATOM 4647 N N . GLY B 1 125 ? 31.045 -38.719 16.456 1.00 42.00 147 GLY B N 1
ATOM 4648 C CA . GLY B 1 125 ? 30.769 -39.065 15.054 1.00 41.49 147 GLY B CA 1
ATOM 4649 C C . GLY B 1 125 ? 30.232 -40.454 14.792 1.00 41.09 147 GLY B C 1
ATOM 4650 O O . GLY B 1 125 ? 30.847 -41.430 15.142 1.00 37.84 147 GLY B O 1
ATOM 4651 N N . PRO B 1 126 ? 29.035 -40.546 14.171 1.00 41.47 148 PRO B N 1
ATOM 4652 C CA . PRO B 1 126 ? 28.514 -41.843 13.896 1.00 41.34 148 PRO B CA 1
ATOM 4653 C C . PRO B 1 126 ? 29.365 -42.600 12.898 1.00 40.63 148 PRO B C 1
ATOM 4654 O O . PRO B 1 126 ? 29.703 -43.755 13.158 1.00 38.74 148 PRO B O 1
ATOM 4658 N N . HIS B 1 127 ? 29.705 -41.991 11.763 1.00 40.00 149 HIS B N 1
ATOM 4659 C CA . HIS B 1 127 ? 30.605 -42.665 10.818 1.00 38.74 149 HIS B CA 1
ATOM 4660 C C . HIS B 1 127 ? 32.028 -42.599 11.377 1.00 38.92 149 HIS B C 1
ATOM 4661 O O . HIS B 1 127 ? 32.569 -41.519 11.662 1.00 37.97 149 HIS B O 1
ATOM 4668 N N . ASP B 1 128 ? 32.629 -43.768 11.477 1.00 38.69 150 ASP B N 1
ATOM 4669 C CA . ASP B 1 128 ? 33.994 -43.890 12.019 1.00 38.68 150 ASP B CA 1
ATOM 4670 C C . ASP B 1 128 ? 34.951 -44.550 11.044 1.00 38.93 150 ASP B C 1
ATOM 4671 O O . ASP B 1 128 ? 34.934 -45.775 10.855 1.00 39.31 150 ASP B O 1
ATOM 4676 N N . ARG B 1 129 ? 35.805 -43.747 10.445 1.00 39.70 151 ARG B N 1
ATOM 4677 C CA . ARG B 1 129 ? 36.710 -44.236 9.411 1.00 40.07 151 ARG B CA 1
ATOM 4678 C C . ARG B 1 129 ? 37.776 -45.142 10.010 1.00 40.43 151 ARG B C 1
ATOM 4679 O O . ARG B 1 129 ? 38.166 -46.128 9.394 1.00 41.18 151 ARG B O 1
ATOM 4687 N N . HIS B 1 130 ? 38.183 -44.841 11.241 1.00 39.72 152 HIS B N 1
ATOM 4688 C CA . HIS B 1 130 ? 39.202 -45.659 11.905 1.00 37.96 152 HIS B CA 1
ATOM 4689 C C . HIS B 1 130 ? 38.676 -47.083 12.116 1.00 38.33 152 HIS B C 1
ATOM 4690 O O . HIS B 1 130 ? 39.351 -48.049 11.825 1.00 38.90 152 HIS B O 1
ATOM 4697 N N . GLU B 1 131 ? 37.457 -47.211 12.574 1.00 38.64 153 GLU B N 1
ATOM 4698 C CA . GLU B 1 131 ? 36.901 -48.532 12.931 1.00 37.86 153 GLU B CA 1
ATOM 4699 C C . GLU B 1 131 ? 36.673 -49.295 11.646 1.00 39.28 153 GLU B C 1
ATOM 4700 O O . GLU B 1 131 ? 36.849 -50.515 11.554 1.00 37.82 153 GLU B O 1
ATOM 4706 N N . HIS B 1 132 ? 36.298 -48.548 10.631 1.00 40.05 154 HIS B N 1
ATOM 4707 C CA . HIS B 1 132 ? 36.152 -49.168 9.289 1.00 40.47 154 HIS B CA 1
ATOM 4708 C C . HIS B 1 132 ? 37.421 -49.828 8.746 1.00 41.20 154 HIS B C 1
ATOM 4709 O O . HIS B 1 132 ? 37.333 -50.747 7.916 1.00 42.24 154 HIS B O 1
ATOM 4716 N N . LEU B 1 133 ? 38.582 -49.408 9.228 1.00 41.20 155 LEU B N 1
ATOM 4717 C CA . LEU B 1 133 ? 39.860 -49.974 8.752 1.00 42.12 155 LEU B CA 1
ATOM 4718 C C . LEU B 1 133 ? 39.997 -51.436 9.130 1.00 42.05 155 LEU B C 1
ATOM 4719 O O . LEU B 1 133 ? 40.753 -52.166 8.501 1.00 43.97 155 LEU B O 1
ATOM 4724 N N . SER B 1 134 ? 39.283 -51.843 10.164 1.00 43.62 156 SER B N 1
ATOM 4725 C CA . SER B 1 134 ? 39.452 -53.192 10.771 1.00 44.07 156 SER B CA 1
ATOM 4726 C C . SER B 1 134 ? 38.818 -54.281 9.942 1.00 46.04 156 SER B C 1
ATOM 4727 O O . SER B 1 134 ? 37.683 -54.116 9.518 1.00 45.24 156 SER B O 1
ATOM 4730 N N . PRO B 1 135 ? 39.518 -55.439 9.784 1.00 47.78 157 PRO B N 1
ATOM 4731 C CA . PRO B 1 135 ? 38.976 -56.550 9.004 1.00 47.98 157 PRO B CA 1
ATOM 4732 C C . PRO B 1 135 ? 37.712 -57.075 9.616 1.00 46.96 157 PRO B C 1
ATOM 4733 O O . PRO B 1 135 ? 36.871 -57.661 8.961 1.00 46.35 157 PRO B O 1
ATOM 4737 N N . LEU B 1 136 ? 37.584 -56.792 10.886 1.00 46.35 158 LEU B N 1
ATOM 4738 C CA . LEU B 1 136 ? 36.504 -57.319 11.697 1.00 44.74 158 LEU B CA 1
ATOM 4739 C C . LEU B 1 136 ? 35.280 -56.416 11.824 1.00 44.70 158 LEU B C 1
ATOM 4740 O O . LEU B 1 136 ? 34.319 -56.761 12.486 1.00 43.51 158 LEU B O 1
ATOM 4745 N N . TYR B 1 137 ? 35.308 -55.278 11.135 1.00 43.94 159 TYR B N 1
ATOM 4746 C CA . TYR B 1 137 ? 34.257 -54.279 11.288 1.00 42.57 159 TYR B CA 1
ATOM 4747 C C . TYR B 1 137 ? 32.898 -54.862 10.880 1.00 43.07 159 TYR B C 1
ATOM 4748 O O . TYR B 1 137 ? 32.759 -55.497 9.831 1.00 41.17 159 TYR B O 1
ATOM 4757 N N . THR B 1 138 ? 31.905 -54.664 11.713 1.00 43.40 160 THR B N 1
ATOM 4758 C CA . THR B 1 138 ? 30.534 -54.859 11.246 1.00 44.24 160 THR B CA 1
ATOM 4759 C C . THR B 1 138 ? 29.660 -53.799 11.877 1.00 45.33 160 THR B C 1
ATOM 4760 O O . THR B 1 138 ? 29.976 -53.210 12.922 1.00 45.04 160 THR B O 1
ATOM 4764 N N . THR B 1 139 ? 28.532 -53.579 11.254 1.00 45.29 161 THR B N 1
ATOM 4765 C CA . THR B 1 139 ? 27.598 -52.559 11.766 1.00 45.06 161 THR B CA 1
ATOM 4766 C C . THR B 1 139 ? 27.167 -52.946 13.163 1.00 45.12 161 THR B C 1
ATOM 4767 O O . THR B 1 139 ? 27.097 -52.150 14.061 1.00 43.17 161 THR B O 1
ATOM 4771 N N . GLU B 1 140 ? 26.961 -54.222 13.390 1.00 45.67 162 GLU B N 1
ATOM 4772 C CA . GLU B 1 140 ? 26.457 -54.617 14.701 1.00 47.04 162 GLU B CA 1
ATOM 4773 C C . GLU B 1 140 ? 27.492 -54.405 15.787 1.00 45.71 162 GLU B C 1
ATOM 4774 O O . GLU B 1 140 ? 27.195 -54.000 16.909 1.00 44.19 162 GLU B O 1
ATOM 4780 N N . ARG B 1 141 ? 28.721 -54.703 15.432 1.00 44.78 163 ARG B N 1
ATOM 4781 C CA . ARG B 1 141 ? 29.842 -54.519 16.356 1.00 44.82 163 ARG B CA 1
ATOM 4782 C C . ARG B 1 141 ? 30.109 -53.026 16.648 1.00 43.45 163 ARG B C 1
ATOM 4783 O O . ARG B 1 141 ? 30.404 -52.625 17.768 1.00 42.64 163 ARG B O 1
ATOM 4791 N N . TYR B 1 142 ? 30.022 -52.225 15.606 1.00 42.62 164 TYR B N 1
ATOM 4792 C CA . TYR B 1 142 ? 30.273 -50.772 15.744 1.00 41.79 164 TYR B CA 1
ATOM 4793 C C . TYR B 1 142 ? 29.168 -50.185 16.599 1.00 41.47 164 TYR B C 1
ATOM 4794 O O . TYR B 1 142 ? 29.372 -49.248 17.325 1.00 41.22 164 TYR B O 1
ATOM 4803 N N . LYS B 1 143 ? 27.971 -50.741 16.471 1.00 41.85 165 LYS B N 1
ATOM 4804 C CA . LYS B 1 143 ? 26.840 -50.287 17.295 1.00 42.95 165 LYS B CA 1
ATOM 4805 C C . LYS B 1 143 ? 27.140 -50.371 18.779 1.00 42.51 165 LYS B C 1
ATOM 4806 O O . LYS B 1 143 ? 26.897 -49.452 19.510 1.00 41.73 165 LYS B O 1
ATOM 4812 N N . GLU B 1 144 ? 27.726 -51.485 19.171 1.00 41.97 166 GLU B N 1
ATOM 4813 C CA . GLU B 1 144 ? 28.118 -51.737 20.556 1.00 42.57 166 GLU B CA 1
ATOM 4814 C C . GLU B 1 144 ? 29.257 -50.861 21.044 1.00 41.36 166 GLU B C 1
ATOM 4815 O O . GLU B 1 144 ? 29.253 -50.397 22.148 1.00 40.38 166 GLU B O 1
ATOM 4821 N N . TYR B 1 145 ? 30.261 -50.687 20.200 1.00 41.59 167 TYR B N 1
ATOM 4822 C CA . TYR B 1 145 ? 31.399 -49.828 20.483 1.00 40.73 167 TYR B CA 1
ATOM 4823 C C . TYR B 1 145 ? 30.947 -48.376 20.752 1.00 40.48 167 TYR B C 1
ATOM 4824 O O . TYR B 1 145 ? 31.378 -47.732 21.715 1.00 38.66 167 TYR B O 1
ATOM 4833 N N . TYR B 1 146 ? 30.152 -47.872 19.818 1.00 40.67 168 TYR B N 1
A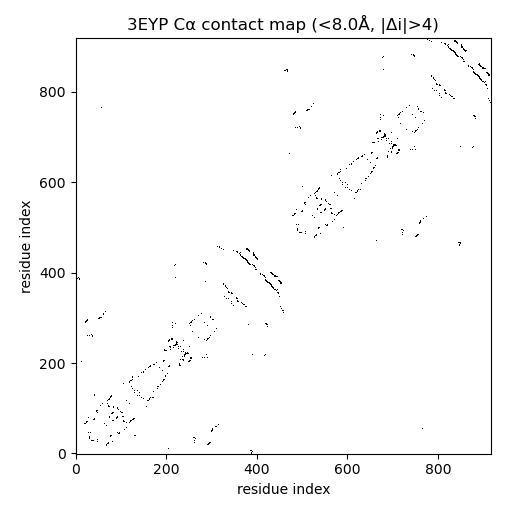TOM 4834 C CA . TYR B 1 146 ? 29.598 -46.522 19.865 1.00 40.42 168 TYR B CA 1
ATOM 4835 C C . TYR B 1 146 ? 28.842 -46.355 21.176 1.00 41.28 168 TYR B C 1
ATOM 4836 O O . TYR B 1 146 ? 29.057 -45.404 21.956 1.00 40.32 168 TYR B O 1
ATOM 4845 N N . ALA B 1 147 ? 28.026 -47.361 21.471 1.00 41.19 169 ALA B N 1
ATOM 4846 C CA . ALA B 1 147 ? 27.147 -47.315 22.663 1.00 40.60 169 ALA B CA 1
ATOM 4847 C C . ALA B 1 147 ? 28.018 -47.285 23.937 1.00 41.79 169 ALA B C 1
ATOM 4848 O O . ALA B 1 147 ? 27.722 -46.616 24.875 1.00 39.85 169 ALA B O 1
ATOM 4850 N N . HIS B 1 148 ? 29.085 -48.064 23.953 1.00 42.22 170 HIS B N 1
ATOM 4851 C CA . HIS B 1 148 ? 30.006 -48.031 25.098 1.00 42.40 170 HIS B CA 1
ATOM 4852 C C . HIS B 1 148 ? 30.589 -46.629 25.327 1.00 42.23 170 HIS B C 1
ATOM 4853 O O . HIS B 1 148 ? 30.721 -46.148 26.430 1.00 41.72 170 HIS B O 1
ATOM 4860 N N . GLN B 1 149 ? 31.058 -46.049 24.247 1.00 42.29 171 GLN B N 1
ATOM 4861 C CA . GLN B 1 149 ? 31.635 -44.697 24.293 1.00 42.71 171 GLN B CA 1
ATOM 4862 C C . GLN B 1 149 ? 30.594 -43.669 24.690 1.00 42.93 171 GLN B C 1
ATOM 4863 O O . GLN B 1 149 ? 30.827 -42.798 25.518 1.00 43.69 171 GLN B O 1
ATOM 4869 N N . LEU B 1 150 ? 29.428 -43.786 24.083 1.00 43.43 172 LEU B N 1
ATOM 4870 C CA . LEU B 1 150 ? 28.305 -42.894 24.416 1.00 43.77 172 LEU B CA 1
ATOM 4871 C C . LEU B 1 150 ? 28.043 -42.948 25.935 1.00 43.71 172 LEU B C 1
ATOM 4872 O O . LEU B 1 150 ? 27.851 -41.918 26.625 1.00 43.37 172 LEU B O 1
ATOM 4877 N N . GLY B 1 151 ? 28.084 -44.178 26.439 1.00 43.80 173 GLY B N 1
ATOM 4878 C CA . GLY B 1 151 ? 27.892 -44.454 27.865 1.00 44.52 173 GLY B CA 1
ATOM 4879 C C . GLY B 1 151 ? 28.907 -43.772 28.759 1.00 44.46 173 GLY B C 1
ATOM 4880 O O . GLY B 1 151 ? 28.576 -43.267 29.843 1.00 47.23 173 GLY B O 1
ATOM 4881 N N . GLU B 1 152 ? 30.159 -43.728 28.319 1.00 42.58 174 GLU B N 1
ATOM 4882 C CA . GLU B 1 152 ? 31.168 -43.022 29.103 1.00 41.73 174 GLU B CA 1
ATOM 4883 C C . GLU B 1 152 ? 30.865 -41.518 29.143 1.00 41.90 174 GLU B C 1
ATOM 4884 O O . GLU B 1 152 ? 30.899 -40.852 30.194 1.00 40.98 174 GLU B O 1
ATOM 4890 N N . LEU B 1 153 ? 30.584 -40.977 27.973 1.00 41.56 175 LEU B N 1
ATOM 4891 C CA . LEU B 1 153 ? 30.443 -39.527 27.865 1.00 41.54 175 LEU B CA 1
ATOM 4892 C C . LEU B 1 153 ? 29.145 -38.999 28.436 1.00 41.51 175 LEU B C 1
ATOM 4893 O O . LEU B 1 153 ? 29.059 -37.816 28.797 1.00 42.93 175 LEU B O 1
ATOM 4898 N N . MET B 1 154 ? 28.144 -39.864 28.443 1.00 41.79 176 MET B N 1
ATOM 4899 C CA . MET B 1 154 ? 26.800 -39.541 28.970 1.00 42.04 176 MET B CA 1
ATOM 4900 C C . MET B 1 154 ? 26.720 -39.831 30.469 1.00 41.71 176 MET B C 1
ATOM 4901 O O . MET B 1 154 ? 25.819 -39.351 31.110 1.00 42.32 176 MET B O 1
ATOM 4906 N N . SER B 1 155 ? 27.742 -40.480 31.009 1.00 42.47 177 SER B N 1
ATOM 4907 C CA . SER B 1 155 ? 27.755 -40.875 32.429 1.00 43.65 177 SER B CA 1
ATOM 4908 C C . SER B 1 155 ? 28.751 -40.120 33.282 1.00 44.10 177 SER B C 1
ATOM 4909 O O . SER B 1 155 ? 28.471 -39.808 34.417 1.00 44.57 177 SER B O 1
ATOM 4912 N N . ASP B 1 156 ? 29.945 -39.893 32.765 1.00 45.13 178 ASP B N 1
ATOM 4913 C CA . ASP B 1 156 ? 31.094 -39.532 33.622 1.00 44.92 178 ASP B CA 1
ATOM 4914 C C . ASP B 1 156 ? 31.614 -38.124 33.451 1.00 44.39 178 ASP B C 1
ATOM 4915 O O . ASP B 1 156 ? 32.634 -37.752 34.031 1.00 43.55 178 ASP B O 1
ATOM 4920 N N . TYR B 1 157 ? 30.902 -37.354 32.635 1.00 43.98 179 TYR B N 1
ATOM 4921 C CA . TYR B 1 157 ? 31.360 -35.998 32.221 1.00 42.91 179 TYR B CA 1
ATOM 4922 C C . TYR B 1 157 ? 30.373 -34.868 32.541 1.00 42.66 179 TYR B C 1
ATOM 4923 O O . TYR B 1 157 ? 30.357 -33.789 31.949 1.00 42.75 179 TYR B O 1
ATOM 4932 N N . GLY B 1 158 ? 29.529 -35.127 33.510 1.00 43.18 180 GLY B N 1
ATOM 4933 C CA . GLY B 1 158 ? 28.554 -34.122 33.916 1.00 43.03 180 GLY B CA 1
ATOM 4934 C C . GLY B 1 158 ? 27.356 -34.027 33.031 1.00 42.08 180 GLY B C 1
ATOM 4935 O O . GLY B 1 158 ? 27.033 -34.955 32.282 1.00 43.56 180 GLY B O 1
ATOM 4936 N N . LYS B 1 159 ? 26.678 -32.895 33.146 1.00 41.55 181 LYS B N 1
ATOM 4937 C CA . LYS B 1 159 ? 25.415 -32.660 32.419 1.00 41.67 181 LYS B CA 1
ATOM 4938 C C . LYS B 1 159 ? 25.758 -32.287 30.981 1.00 40.56 181 LYS B C 1
ATOM 4939 O O . LYS B 1 159 ? 26.593 -31.403 30.701 1.00 40.91 181 LYS B O 1
ATOM 4945 N N . ILE B 1 160 ? 25.058 -32.943 30.099 1.00 40.98 182 ILE B N 1
ATOM 4946 C CA . ILE B 1 160 ? 25.205 -32.775 28.662 1.00 41.41 182 ILE B CA 1
ATOM 4947 C C . ILE B 1 160 ? 23.890 -32.252 28.098 1.00 42.07 182 ILE B C 1
ATOM 4948 O O . ILE B 1 160 ? 22.865 -32.890 28.243 1.00 43.38 182 ILE B O 1
ATOM 4953 N N . TRP B 1 161 ? 23.958 -31.122 27.390 1.00 41.65 183 TRP B N 1
ATOM 4954 C CA . TRP B 1 161 ? 22.761 -30.421 26.911 1.00 41.85 183 TRP B CA 1
ATOM 4955 C C . TRP B 1 161 ? 22.453 -30.633 25.429 1.00 42.39 183 TRP B C 1
ATOM 4956 O O . TRP B 1 161 ? 21.370 -30.309 24.985 1.00 42.63 183 TRP B O 1
ATOM 4967 N N . GLU B 1 162 ? 23.448 -31.152 24.703 1.00 41.84 184 GLU B N 1
ATOM 4968 C CA . GLU B 1 162 ? 23.321 -31.523 23.270 1.00 39.95 184 GLU B CA 1
ATOM 4969 C C . GLU B 1 162 ? 24.271 -32.634 22.881 1.00 40.02 184 GLU B C 1
ATOM 4970 O O . GLU B 1 162 ? 25.442 -32.684 23.326 1.00 40.61 184 GLU B O 1
ATOM 4976 N N . THR B 1 163 ? 23.738 -33.531 22.067 1.00 39.97 185 THR B N 1
ATOM 4977 C CA . THR B 1 163 ? 24.468 -34.628 21.469 1.00 40.92 185 THR B CA 1
ATOM 4978 C C . THR B 1 163 ? 24.219 -34.487 19.950 1.00 41.36 185 THR B C 1
ATOM 4979 O O . THR B 1 163 ? 23.071 -34.310 19.520 1.00 42.22 185 THR B O 1
ATOM 4983 N N . TRP B 1 164 ? 25.297 -34.468 19.192 1.00 40.07 186 TRP B N 1
ATOM 4984 C CA . TRP B 1 164 ? 25.257 -34.123 17.772 1.00 40.42 186 TRP B CA 1
ATOM 4985 C C . TRP B 1 164 ? 25.672 -35.335 16.986 1.00 41.21 186 TRP B C 1
ATOM 4986 O O . TRP B 1 164 ? 26.784 -35.868 17.199 1.00 40.68 186 TRP B O 1
ATOM 4997 N N . TRP B 1 165 ? 24.776 -35.721 16.068 1.00 41.60 187 TRP B N 1
ATOM 4998 C CA . TRP B 1 165 ? 24.979 -36.856 15.153 1.00 41.22 187 TRP B CA 1
ATOM 4999 C C . TRP B 1 165 ? 25.071 -36.328 13.691 1.00 41.59 187 TRP B C 1
ATOM 5000 O O . TRP B 1 165 ? 24.065 -36.072 12.983 1.00 42.08 187 TRP B O 1
ATOM 5011 N N . ASP B 1 166 ? 26.311 -36.181 13.253 1.00 40.83 188 ASP B N 1
ATOM 5012 C CA . ASP B 1 166 ? 26.608 -35.758 11.888 1.00 39.89 188 ASP B CA 1
ATOM 5013 C C . ASP B 1 166 ? 26.118 -36.849 10.941 1.00 41.05 188 ASP B C 1
ATOM 5014 O O . ASP B 1 166 ? 26.278 -38.035 11.192 1.00 39.85 188 ASP B O 1
ATOM 5019 N N . GLY B 1 167 ? 25.486 -36.453 9.855 1.00 41.29 189 GLY B N 1
ATOM 5020 C CA . GLY B 1 167 ? 25.022 -37.438 8.886 1.00 42.42 189 GLY B CA 1
ATOM 5021 C C . GLY B 1 167 ? 26.058 -37.812 7.859 1.00 42.54 189 GLY B C 1
ATOM 5022 O O . GLY B 1 167 ? 25.889 -38.783 7.074 1.00 42.71 189 GLY B O 1
ATOM 5023 N N . ALA B 1 168 ? 27.101 -37.006 7.816 1.00 41.90 190 ALA B N 1
ATOM 5024 C CA . ALA B 1 168 ? 28.178 -37.197 6.826 1.00 43.18 190 ALA B CA 1
ATOM 5025 C C . ALA B 1 168 ? 28.668 -38.649 6.872 1.00 43.76 190 ALA B C 1
ATOM 5026 O O . ALA B 1 168 ? 29.190 -39.112 7.868 1.00 44.63 190 ALA B O 1
ATOM 5028 N N . GLY B 1 169 ? 28.477 -39.372 5.791 1.00 44.05 191 GLY B N 1
ATOM 5029 C CA . GLY B 1 169 ? 28.976 -40.732 5.684 1.00 44.22 191 GLY B CA 1
ATOM 5030 C C . GLY B 1 169 ? 28.229 -41.767 6.488 1.00 44.79 191 GLY B C 1
ATOM 5031 O O . GLY B 1 169 ? 28.668 -42.914 6.615 1.00 43.72 191 GLY B O 1
ATOM 5032 N N . ALA B 1 170 ? 27.090 -41.360 7.027 1.00 44.95 192 ALA B N 1
ATOM 5033 C CA . ALA B 1 170 ? 26.349 -42.213 7.977 1.00 45.57 192 ALA B CA 1
ATOM 5034 C C . ALA B 1 170 ? 25.263 -43.125 7.352 1.00 46.37 192 ALA B C 1
ATOM 5035 O O . ALA B 1 170 ? 24.456 -43.741 8.054 1.00 45.36 192 ALA B O 1
ATOM 5037 N N . ASP B 1 171 ? 25.263 -43.235 6.029 1.00 46.85 193 ASP B N 1
ATOM 5038 C CA . ASP B 1 171 ? 24.118 -43.879 5.366 1.00 49.34 193 ASP B CA 1
ATOM 5039 C C . ASP B 1 171 ? 23.956 -45.372 5.719 1.00 48.94 193 ASP B C 1
ATOM 5040 O O . ASP B 1 171 ? 22.859 -45.853 5.714 1.00 50.14 193 ASP B O 1
ATOM 5045 N N . GLU B 1 172 ? 25.031 -46.045 6.121 1.00 48.98 194 GLU B N 1
ATOM 5046 C CA . GLU B 1 172 ? 24.985 -47.503 6.428 1.00 49.32 194 GLU B CA 1
ATOM 5047 C C . GLU B 1 172 ? 24.287 -47.774 7.778 1.00 48.42 194 GLU B C 1
ATOM 5048 O O . GLU B 1 172 ? 23.925 -48.895 8.112 1.00 50.57 194 GLU B O 1
ATOM 5054 N N . LEU B 1 173 ? 24.152 -46.741 8.590 1.00 46.94 195 LEU B N 1
ATOM 5055 C CA . LEU B 1 173 ? 23.648 -46.872 9.949 1.00 45.39 195 LEU B CA 1
ATOM 5056 C C . LEU B 1 173 ? 22.103 -46.757 9.940 1.00 45.81 195 LEU B C 1
ATOM 5057 O O . LEU B 1 173 ? 21.544 -45.803 9.416 1.00 45.33 195 LEU B O 1
ATOM 5062 N N . THR B 1 174 ? 21.464 -47.755 10.534 1.00 44.17 196 THR B N 1
ATOM 5063 C CA . THR B 1 174 ? 20.027 -47.941 10.464 1.00 44.78 196 THR B CA 1
ATOM 5064 C C . THR B 1 174 ? 19.336 -47.351 11.652 1.00 44.64 196 THR B C 1
ATOM 5065 O O . THR B 1 174 ? 19.914 -47.070 12.698 1.00 45.34 196 THR B O 1
ATOM 5069 N N . THR B 1 175 ? 18.035 -47.216 11.495 1.00 44.01 197 THR B N 1
ATOM 5070 C CA . THR B 1 175 ? 17.239 -46.608 12.535 1.00 43.91 197 THR B CA 1
ATOM 5071 C C . THR B 1 175 ? 17.371 -47.377 13.850 1.00 44.24 197 THR B C 1
ATOM 5072 O O . THR B 1 175 ? 17.415 -46.779 14.927 1.00 42.25 197 THR B O 1
ATOM 5076 N N . PRO B 1 176 ? 17.419 -48.715 13.792 1.00 44.66 198 PRO B N 1
ATOM 5077 C CA . PRO B 1 176 ? 17.500 -49.384 15.091 1.00 44.49 198 PRO B CA 1
ATOM 5078 C C . PRO B 1 176 ? 18.839 -49.186 15.788 1.00 44.10 198 PRO B C 1
ATOM 5079 O O . PRO B 1 176 ? 18.947 -49.288 17.025 1.00 43.34 198 PRO B O 1
ATOM 5083 N N . VAL B 1 177 ? 19.864 -48.934 14.996 1.00 43.37 199 VAL B N 1
ATOM 5084 C CA . VAL B 1 177 ? 21.167 -48.641 15.575 1.00 43.18 199 VAL B CA 1
ATOM 5085 C C . VAL B 1 177 ? 21.018 -47.339 16.387 1.00 43.76 199 VAL B C 1
ATOM 5086 O O . VAL B 1 177 ? 21.389 -47.264 17.568 1.00 43.61 199 VAL B O 1
ATOM 5090 N N . TYR B 1 178 ? 20.402 -46.328 15.779 1.00 43.25 200 TYR B N 1
ATOM 5091 C CA . TYR B 1 178 ? 20.281 -45.026 16.468 1.00 42.58 200 TYR B CA 1
ATOM 5092 C C . TYR B 1 178 ? 19.393 -45.136 17.714 1.00 43.64 200 TYR B C 1
ATOM 5093 O O . TYR B 1 178 ? 19.528 -44.370 18.672 1.00 42.90 200 TYR B O 1
ATOM 5102 N N . ARG B 1 179 ? 18.458 -46.090 17.680 1.00 45.06 201 ARG B N 1
ATOM 5103 C CA . ARG B 1 179 ? 17.482 -46.210 18.773 1.00 45.19 201 ARG B CA 1
ATOM 5104 C C . ARG B 1 179 ? 18.220 -46.652 19.997 1.00 45.59 201 ARG B C 1
ATOM 5105 O O . ARG B 1 179 ? 18.008 -46.155 21.071 1.00 43.67 201 ARG B O 1
ATOM 5113 N N . HIS B 1 180 ? 19.108 -47.616 19.782 1.00 46.18 202 HIS B N 1
ATOM 5114 C CA . HIS B 1 180 ? 19.986 -48.123 20.870 1.00 46.87 202 HIS B CA 1
ATOM 5115 C C . HIS B 1 180 ? 20.767 -46.958 21.490 1.00 45.51 202 HIS B C 1
ATOM 5116 O O . HIS B 1 180 ? 20.804 -46.796 22.698 1.00 43.20 202 HIS B O 1
ATOM 5123 N N . TRP B 1 181 ? 21.294 -46.059 20.651 1.00 44.94 203 TRP B N 1
ATOM 5124 C CA . TRP B 1 181 ? 22.054 -44.894 21.168 1.00 44.14 203 TRP B CA 1
ATOM 5125 C C . TRP B 1 181 ? 21.111 -43.872 21.797 1.00 44.40 203 TRP B C 1
ATOM 5126 O O . TRP B 1 181 ? 21.399 -43.232 22.825 1.00 43.16 203 TRP B O 1
ATOM 5137 N N . TYR B 1 182 ? 19.948 -43.748 21.168 1.00 43.98 204 TYR B N 1
ATOM 5138 C CA . TYR B 1 182 ? 18.945 -42.782 21.652 1.00 44.98 204 TYR B CA 1
ATOM 5139 C C . TYR B 1 182 ? 18.580 -43.062 23.081 1.00 44.24 204 TYR B C 1
ATOM 5140 O O . TYR B 1 182 ? 18.532 -42.178 23.905 1.00 43.27 204 TYR B O 1
ATOM 5149 N N . LYS B 1 183 ? 18.402 -44.336 23.385 1.00 43.78 205 LYS B N 1
ATOM 5150 C CA . LYS B 1 183 ? 17.897 -44.714 24.722 1.00 43.95 205 LYS B CA 1
ATOM 5151 C C . LYS B 1 183 ? 18.952 -44.402 25.754 1.00 45.05 205 LYS B C 1
ATOM 5152 O O . LYS B 1 183 ? 18.650 -44.016 26.874 1.00 44.83 205 LYS B O 1
ATOM 5154 N N . ILE B 1 184 ? 20.228 -44.540 25.378 1.00 44.62 206 ILE B N 1
ATOM 5155 C CA . ILE B 1 184 ? 21.307 -44.231 26.319 1.00 44.17 206 ILE B CA 1
ATOM 5156 C C . ILE B 1 184 ? 21.283 -42.740 26.608 1.00 43.26 206 ILE B C 1
ATOM 5157 O O . ILE B 1 184 ? 21.359 -42.316 27.764 1.00 43.00 206 ILE B O 1
ATOM 5162 N N . VAL B 1 185 ? 21.129 -41.939 25.563 1.00 42.36 207 VAL B N 1
ATOM 5163 C CA . VAL B 1 185 ? 21.127 -40.485 25.741 1.00 43.40 207 VAL B CA 1
ATOM 5164 C C . VAL B 1 185 ? 19.951 -40.025 26.610 1.00 45.50 207 VAL B C 1
ATOM 5165 O O . VAL B 1 185 ? 20.081 -39.186 27.540 1.00 46.38 207 VAL B O 1
ATOM 5169 N N . ARG B 1 186 ? 18.776 -40.541 26.269 1.00 46.33 208 ARG B N 1
ATOM 5170 C CA . ARG B 1 186 ? 17.556 -40.038 26.911 1.00 47.86 208 ARG B CA 1
ATOM 5171 C C . ARG B 1 186 ? 17.509 -40.460 28.384 1.00 48.96 208 ARG B C 1
ATOM 5172 O O . ARG B 1 186 ? 17.040 -39.713 29.277 1.00 48.89 208 ARG B O 1
ATOM 5180 N N . GLU B 1 187 ? 18.050 -41.641 28.645 1.00 48.36 209 GLU B N 1
ATOM 5181 C CA . GLU B 1 187 ? 18.042 -42.145 30.007 1.00 49.55 209 GLU B CA 1
ATOM 5182 C C . GLU B 1 187 ? 19.047 -41.458 30.907 1.00 48.47 209 GLU B C 1
ATOM 5183 O O . GLU B 1 187 ? 18.742 -41.111 32.039 1.00 49.07 209 GLU B O 1
ATOM 5189 N N . LYS B 1 188 ? 20.244 -41.226 30.395 1.00 46.36 210 LYS B N 1
ATOM 5190 C CA . LYS B 1 188 ? 21.293 -40.644 31.218 1.00 46.31 210 LYS B CA 1
ATOM 5191 C C . LYS B 1 188 ? 21.252 -39.131 31.309 1.00 46.56 210 LYS B C 1
ATOM 5192 O O . LYS B 1 188 ? 21.722 -38.518 32.265 1.00 44.47 210 LYS B O 1
ATOM 5198 N N . GLN B 1 189 ? 20.712 -38.547 30.261 1.00 44.89 211 GLN B N 1
ATOM 5199 C CA . GLN B 1 189 ? 20.728 -37.088 30.066 1.00 45.35 211 GLN B CA 1
ATOM 5200 C C . GLN B 1 189 ? 19.362 -36.623 29.571 1.00 45.59 211 GLN B C 1
ATOM 5201 O O . GLN B 1 189 ? 19.150 -36.382 28.372 1.00 45.03 211 GLN B O 1
ATOM 5207 N N . PRO B 1 190 ? 18.422 -36.494 30.492 1.00 47.15 212 PRO B N 1
ATOM 5208 C CA . PRO B 1 190 ? 17.021 -36.199 30.103 1.00 47.82 212 PRO B CA 1
ATOM 5209 C C . PRO B 1 190 ? 16.842 -34.866 29.349 1.00 46.89 212 PRO B C 1
ATOM 5210 O O . PRO B 1 190 ? 15.990 -34.749 28.457 1.00 47.04 212 PRO B O 1
ATOM 5214 N N . ASP B 1 191 ? 17.703 -33.910 29.645 1.00 46.00 213 ASP B N 1
ATOM 5215 C CA . ASP B 1 191 ? 17.611 -32.590 29.021 1.00 45.98 213 ASP B CA 1
ATOM 5216 C C . ASP B 1 191 ? 18.401 -32.434 27.735 1.00 45.34 213 ASP B C 1
ATOM 5217 O O . ASP B 1 191 ? 18.438 -31.356 27.150 1.00 45.38 213 ASP B O 1
ATOM 5222 N N . CYS B 1 192 ? 19.025 -33.522 27.313 1.00 44.64 214 CYS B N 1
ATOM 5223 C CA . CYS B 1 192 ? 19.962 -33.440 26.191 1.00 43.77 214 CYS B CA 1
ATOM 5224 C C . CYS B 1 192 ? 19.190 -33.313 24.877 1.00 43.12 214 CYS B C 1
ATOM 5225 O O . CYS B 1 192 ? 18.359 -34.133 24.517 1.00 42.28 214 CYS B O 1
ATOM 5228 N N . VAL B 1 193 ? 19.505 -32.269 24.158 1.00 43.25 215 VAL B N 1
ATOM 5229 C CA . VAL B 1 193 ? 18.969 -32.072 22.802 1.00 43.09 215 VAL B CA 1
ATOM 5230 C C . VAL B 1 193 ? 19.744 -32.947 21.795 1.00 42.79 215 VAL B C 1
ATOM 5231 O O . VAL B 1 193 ? 20.975 -32.943 21.776 1.00 44.12 215 VAL B O 1
ATOM 5235 N N . ILE B 1 194 ? 19.032 -33.716 20.978 1.00 42.31 216 ILE B N 1
ATOM 5236 C CA . ILE B 1 194 ? 19.647 -34.477 19.859 1.00 41.05 216 ILE B CA 1
ATOM 5237 C C . ILE B 1 194 ? 19.437 -33.790 18.502 1.00 39.37 216 ILE B C 1
ATOM 5238 O O . ILE B 1 194 ? 18.289 -33.554 18.051 1.00 38.14 216 ILE B O 1
ATOM 5243 N N . PHE B 1 195 ? 20.585 -33.406 17.921 1.00 39.47 217 PHE B N 1
ATOM 5244 C CA . PHE B 1 195 ? 20.709 -33.023 16.507 1.00 39.57 217 PHE B CA 1
ATOM 5245 C C . PHE B 1 195 ? 20.878 -34.333 15.739 1.00 40.64 217 PHE B C 1
ATOM 5246 O O . PHE B 1 195 ? 21.857 -35.096 15.930 1.00 38.51 217 PHE B O 1
ATOM 5254 N N . GLY B 1 196 ? 19.868 -34.624 14.924 1.00 41.12 218 GLY B N 1
ATOM 5255 C CA . GLY B 1 196 ? 19.796 -35.912 14.241 1.00 42.11 218 GLY B CA 1
ATOM 5256 C C . GLY B 1 196 ? 19.544 -35.734 12.753 1.00 43.14 218 GLY B C 1
ATOM 5257 O O . GLY B 1 196 ? 18.811 -34.840 12.285 1.00 44.29 218 GLY B O 1
ATOM 5258 N N . THR B 1 197 ? 20.174 -36.629 12.035 1.00 44.10 219 THR B N 1
ATOM 5259 C CA . THR B 1 197 ? 20.172 -36.674 10.621 1.00 44.60 219 THR B CA 1
ATOM 5260 C C . THR B 1 197 ? 19.849 -38.080 10.150 1.00 45.60 219 THR B C 1
ATOM 5261 O O . THR B 1 197 ? 19.950 -39.076 10.870 1.00 45.75 219 THR B O 1
ATOM 5265 N N . LYS B 1 198 ? 19.458 -38.116 8.900 1.00 46.16 220 LYS B N 1
ATOM 5266 C CA . LYS B 1 198 ? 19.307 -39.352 8.169 1.00 46.77 220 LYS B CA 1
ATOM 5267 C C . LYS B 1 198 ? 18.489 -40.323 8.969 1.00 45.88 220 LYS B C 1
ATOM 5268 O O . LYS B 1 198 ? 17.384 -40.015 9.375 1.00 46.77 220 LYS B O 1
ATOM 5274 N N . ASN B 1 199 ? 18.993 -41.523 9.157 1.00 45.18 221 ASN B N 1
ATOM 5275 C CA . ASN B 1 199 ? 18.165 -42.566 9.783 1.00 45.32 221 ASN B CA 1
ATOM 5276 C C . ASN B 1 199 ? 17.846 -42.390 11.258 1.00 44.53 221 ASN B C 1
ATOM 5277 O O . ASN B 1 199 ? 17.104 -43.174 11.816 1.00 44.64 221 ASN B O 1
ATOM 5282 N N . SER B 1 200 ? 18.367 -41.312 11.841 1.00 44.71 222 SER B N 1
ATOM 5283 C CA . SER B 1 200 ? 18.070 -40.988 13.229 1.00 44.59 222 SER B CA 1
ATOM 5284 C C . SER B 1 200 ? 16.781 -40.141 13.326 1.00 45.02 222 SER B C 1
ATOM 5285 O O . SER B 1 200 ? 16.399 -39.731 14.376 1.00 45.86 222 SER B O 1
ATOM 5288 N N . TYR B 1 201 ? 16.121 -39.921 12.209 1.00 45.83 223 TYR B N 1
ATOM 5289 C CA . TYR B 1 201 ? 14.951 -38.973 12.189 1.00 46.80 223 TYR B CA 1
ATOM 5290 C C . TYR B 1 201 ? 13.913 -39.126 13.289 1.00 46.61 223 TYR B C 1
ATOM 5291 O O . TYR B 1 201 ? 13.389 -38.124 13.754 1.00 46.96 223 TYR B O 1
ATOM 5300 N N . PRO B 1 202 ? 13.596 -40.351 13.723 1.00 45.69 224 PRO B N 1
ATOM 5301 C CA . PRO B 1 202 ? 12.568 -40.413 14.761 1.00 44.78 224 PRO B CA 1
ATOM 5302 C C . PRO B 1 202 ? 13.018 -39.881 16.089 1.00 43.93 224 PRO B C 1
ATOM 5303 O O . PRO B 1 202 ? 12.240 -39.785 16.993 1.00 43.46 224 PRO B O 1
ATOM 5307 N N . PHE B 1 203 ? 14.304 -39.613 16.236 1.00 43.00 225 PHE B N 1
ATOM 5308 C CA . PHE B 1 203 ? 14.854 -39.334 17.576 1.00 42.75 225 PHE B CA 1
ATOM 5309 C C . PHE B 1 203 ? 15.383 -37.919 17.703 1.00 43.02 225 PHE B C 1
ATOM 5310 O O . PHE B 1 203 ? 15.779 -37.465 18.751 1.00 44.26 225 PHE B O 1
ATOM 5318 N N . ALA B 1 204 ? 15.403 -37.264 16.571 1.00 42.35 226 ALA B N 1
ATOM 5319 C CA . ALA B 1 204 ? 15.954 -35.919 16.422 1.00 42.45 226 ALA B CA 1
ATOM 5320 C C . ALA B 1 204 ? 15.056 -34.919 17.139 1.00 42.20 226 ALA B C 1
ATOM 5321 O O . ALA B 1 204 ? 13.816 -34.948 16.992 1.00 43.26 226 ALA B O 1
ATOM 5323 N N . ASP B 1 205 ? 15.678 -34.060 17.918 1.00 42.99 227 ASP B N 1
ATOM 5324 C CA . ASP B 1 205 ? 15.001 -32.912 18.519 1.00 42.62 227 ASP B CA 1
ATOM 5325 C C . ASP B 1 205 ? 15.072 -31.656 17.629 1.00 42.83 227 ASP B C 1
ATOM 5326 O O . ASP B 1 205 ? 14.165 -30.792 17.629 1.00 42.17 227 ASP B O 1
ATOM 5331 N N . VAL B 1 206 ? 16.212 -31.524 16.948 1.00 41.29 228 VAL B N 1
ATOM 5332 C CA . VAL B 1 206 ? 16.490 -30.458 16.009 1.00 41.65 228 VAL B CA 1
ATOM 5333 C C . VAL B 1 206 ? 17.062 -31.094 14.763 1.00 42.71 228 VAL B C 1
ATOM 5334 O O . VAL B 1 206 ? 17.612 -32.225 14.808 1.00 43.20 228 VAL B O 1
ATOM 5338 N N . ARG B 1 207 ? 16.878 -30.378 13.660 1.00 41.25 229 ARG B N 1
ATOM 5339 C CA . ARG B 1 207 ? 17.259 -30.851 12.348 1.00 41.94 229 ARG B CA 1
ATOM 5340 C C . ARG B 1 207 ? 18.315 -29.998 11.741 1.00 40.93 229 ARG B C 1
ATOM 5341 O O . ARG B 1 207 ? 18.543 -28.887 12.144 1.00 40.51 229 ARG B O 1
ATOM 5349 N N . TRP B 1 208 ? 18.940 -30.563 10.722 1.00 42.29 230 TRP B N 1
ATOM 5350 C CA . TRP B 1 208 ? 19.771 -29.814 9.759 1.00 41.69 230 TRP B CA 1
ATOM 5351 C C . TRP B 1 208 ? 18.895 -29.028 8.760 1.00 41.82 230 TRP B C 1
ATOM 5352 O O . TRP B 1 208 ? 17.719 -29.307 8.560 1.00 41.18 230 TRP B O 1
ATOM 5363 N N . MET B 1 209 ? 19.492 -27.977 8.225 1.00 41.63 231 MET B N 1
ATOM 5364 C CA . MET B 1 209 ? 18.823 -27.023 7.324 1.00 42.23 231 MET B CA 1
ATOM 5365 C C . MET B 1 209 ? 19.443 -26.977 5.916 1.00 43.41 231 MET B C 1
ATOM 5366 O O . MET B 1 209 ? 19.167 -26.113 5.098 1.00 43.75 231 MET B O 1
ATOM 5371 N N . GLY B 1 210 ? 20.278 -27.965 5.651 1.00 45.43 232 GLY B N 1
ATOM 5372 C CA . GLY B 1 210 ? 20.592 -28.360 4.281 1.00 44.92 232 GLY B CA 1
ATOM 5373 C C . GLY B 1 210 ? 21.718 -27.669 3.595 1.00 45.72 232 GLY B C 1
ATOM 5374 O O . GLY B 1 210 ? 21.995 -27.967 2.431 1.00 45.97 232 GLY B O 1
ATOM 5375 N N . ASN B 1 211 ? 22.313 -26.704 4.275 1.00 46.02 233 ASN B N 1
ATOM 5376 C CA . ASN B 1 211 ? 23.552 -26.043 3.817 1.00 47.54 233 ASN B CA 1
ATOM 5377 C C . ASN B 1 211 ? 24.448 -25.660 4.976 1.00 48.58 233 ASN B C 1
ATOM 5378 O O . ASN B 1 211 ? 24.030 -25.723 6.104 1.00 47.56 233 ASN B O 1
ATOM 5383 N N . GLU B 1 212 ? 25.721 -25.363 4.707 1.00 49.38 234 GLU B N 1
ATOM 5384 C CA . GLU B 1 212 ? 26.668 -25.046 5.783 1.00 50.69 234 GLU B CA 1
ATOM 5385 C C . GLU B 1 212 ? 27.159 -23.630 5.626 1.00 50.58 234 GLU B C 1
ATOM 5386 O O . GLU B 1 212 ? 28.247 -23.295 6.112 1.00 51.42 234 GLU B O 1
ATOM 5392 N N . ALA B 1 213 ? 26.345 -22.861 4.904 1.00 49.23 235 ALA B N 1
ATOM 5393 C CA . ALA B 1 213 ? 26.578 -21.414 4.613 1.00 48.74 235 ALA B CA 1
ATOM 5394 C C . ALA B 1 213 ? 25.999 -20.452 5.649 1.00 47.74 235 ALA B C 1
ATOM 5395 O O . ALA B 1 213 ? 26.230 -19.220 5.626 1.00 48.03 235 ALA B O 1
ATOM 5397 N N . GLY B 1 214 ? 25.199 -21.010 6.518 1.00 45.79 236 GLY B N 1
ATOM 5398 C CA . GLY B 1 214 ? 24.609 -20.236 7.611 1.00 46.34 236 GLY B CA 1
ATOM 5399 C C . GLY B 1 214 ? 23.335 -19.520 7.226 1.00 46.39 236 GLY B C 1
ATOM 5400 O O . GLY B 1 214 ? 22.961 -18.489 7.800 1.00 45.58 236 GLY B O 1
ATOM 5401 N N . GLU B 1 215 ? 22.647 -20.140 6.280 1.00 46.59 237 GLU B N 1
ATOM 5402 C CA . GLU B 1 215 ? 21.454 -19.558 5.702 1.00 47.52 237 GLU B CA 1
ATOM 5403 C C . GLU B 1 215 ? 20.239 -20.481 5.762 1.00 46.05 237 GLU B C 1
ATOM 5404 O O . GLU B 1 215 ? 19.997 -21.328 4.889 1.00 45.93 237 GLU B O 1
ATOM 5410 N N . ALA B 1 216 ? 19.501 -20.342 6.838 1.00 45.08 238 ALA B N 1
ATOM 5411 C CA . ALA B 1 216 ? 18.199 -20.998 6.951 1.00 45.07 238 ALA B CA 1
ATOM 5412 C C . ALA B 1 216 ? 17.230 -20.330 5.964 1.00 46.10 238 ALA B C 1
ATOM 5413 O O . ALA B 1 216 ? 17.485 -19.260 5.432 1.00 46.88 238 ALA B O 1
ATOM 5415 N N . GLY B 1 217 ? 16.127 -21.016 5.731 1.00 46.44 239 GLY B N 1
ATOM 5416 C CA . GLY B 1 217 ? 15.086 -20.562 4.810 1.00 47.09 239 GLY B CA 1
ATOM 5417 C C . GLY B 1 217 ? 14.334 -19.298 5.227 1.00 46.02 239 GLY B C 1
ATOM 5418 O O . GLY B 1 217 ? 14.293 -18.878 6.386 1.00 43.79 239 GLY B O 1
ATOM 5419 N N . ASP B 1 218 ? 13.769 -18.673 4.209 1.00 46.20 240 ASP B N 1
ATOM 5420 C CA . ASP B 1 218 ? 12.777 -17.611 4.403 1.00 45.43 240 ASP B CA 1
ATOM 5421 C C . ASP B 1 218 ? 11.569 -17.972 3.534 1.00 45.65 240 ASP B C 1
ATOM 5422 O O . ASP B 1 218 ? 11.605 -17.767 2.322 1.00 46.96 240 ASP B O 1
ATOM 5427 N N . PRO B 1 219 ? 10.539 -18.567 4.122 1.00 44.75 241 PRO B N 1
ATOM 5428 C CA . PRO B 1 219 ? 10.361 -18.811 5.539 1.00 44.79 241 PRO B CA 1
ATOM 5429 C C . PRO B 1 219 ? 11.178 -19.958 6.095 1.00 44.55 241 PRO B C 1
ATOM 5430 O O . PRO B 1 219 ? 11.700 -20.778 5.385 1.00 45.18 241 PRO B O 1
ATOM 5434 N N . CYS B 1 220 ? 11.283 -19.984 7.399 1.00 44.41 242 CYS B N 1
ATOM 5435 C CA . CYS B 1 220 ? 11.796 -21.178 8.075 1.00 43.70 242 CYS B CA 1
ATOM 5436 C C . CYS B 1 220 ? 10.864 -21.615 9.178 1.00 42.92 242 CYS B C 1
ATOM 5437 O O . CYS B 1 220 ? 10.867 -21.010 10.241 1.00 43.07 242 CYS B O 1
ATOM 5440 N N . TRP B 1 221 ? 10.073 -22.657 8.904 1.00 42.22 243 TRP B N 1
ATOM 5441 C CA . TRP B 1 221 ? 9.117 -23.237 9.903 1.00 41.71 243 TRP B CA 1
ATOM 5442 C C . TRP B 1 221 ? 9.844 -24.194 10.813 1.00 41.82 243 TRP B C 1
ATOM 5443 O O . TRP B 1 221 ? 10.816 -24.837 10.394 1.00 40.08 243 TRP B O 1
ATOM 5454 N N . ALA B 1 222 ? 9.367 -24.277 12.067 1.00 42.24 244 ALA B N 1
ATOM 5455 C CA . ALA B 1 222 ? 9.909 -25.207 13.091 1.00 41.21 244 ALA B CA 1
ATOM 5456 C C . ALA B 1 222 ? 9.523 -26.640 12.788 1.00 41.77 244 ALA B C 1
ATOM 5457 O O . ALA B 1 222 ? 10.153 -27.583 13.227 1.00 40.13 244 ALA B O 1
ATOM 5459 N N . THR B 1 223 ? 8.485 -26.754 11.973 1.00 42.02 245 THR B N 1
ATOM 5460 C CA . THR B 1 223 ? 7.850 -28.008 11.643 1.00 41.86 245 THR B CA 1
ATOM 5461 C C . THR B 1 223 ? 8.299 -28.444 10.278 1.00 41.50 245 THR B C 1
ATOM 5462 O O . THR B 1 223 ? 8.602 -27.610 9.415 1.00 41.40 245 THR B O 1
ATOM 5466 N N . THR B 1 224 ? 8.349 -29.752 10.100 1.00 41.56 246 THR B N 1
ATOM 5467 C CA . THR B 1 224 ? 8.591 -30.338 8.770 1.00 41.66 246 THR B CA 1
ATOM 5468 C C . THR B 1 224 ? 8.246 -31.813 8.831 1.00 42.87 246 THR B C 1
ATOM 5469 O O . THR B 1 224 ? 7.986 -32.364 9.911 1.00 43.56 246 THR B O 1
ATOM 5473 N N . ASP B 1 225 ? 8.225 -32.438 7.680 1.00 42.53 247 ASP B N 1
ATOM 5474 C CA . ASP B 1 225 ? 7.973 -33.876 7.611 1.00 44.04 247 ASP B CA 1
ATOM 5475 C C . ASP B 1 225 ? 9.274 -34.616 7.959 1.00 45.55 247 ASP B C 1
ATOM 5476 O O . ASP B 1 225 ? 10.338 -34.339 7.400 1.00 45.66 247 ASP B O 1
ATOM 5481 N N . SER B 1 226 ? 9.165 -35.582 8.856 1.00 46.56 248 SER B N 1
ATOM 5482 C CA . SER B 1 226 ? 10.301 -36.456 9.248 1.00 48.43 248 SER B CA 1
ATOM 5483 C C . SER B 1 226 ? 11.110 -36.996 8.119 1.00 48.81 248 SER B C 1
ATOM 5484 O O . SER B 1 226 ? 12.346 -37.108 8.223 1.00 50.07 248 SER B O 1
ATOM 5487 N N . VAL B 1 227 ? 10.408 -37.368 7.073 1.00 49.33 249 VAL B N 1
ATOM 5488 C CA . VAL B 1 227 ? 11.028 -38.010 5.908 1.00 49.91 249 VAL B CA 1
ATOM 5489 C C . VAL B 1 227 ? 12.079 -37.102 5.264 1.00 49.87 249 VAL B C 1
ATOM 5490 O O . VAL B 1 227 ? 13.010 -37.565 4.585 1.00 48.69 249 VAL B O 1
ATOM 5494 N N . ALA B 1 228 ? 11.929 -35.803 5.510 1.00 48.16 250 ALA B N 1
ATOM 5495 C CA . ALA B 1 228 ? 12.865 -34.830 4.990 1.00 48.02 250 ALA B CA 1
ATOM 5496 C C . ALA B 1 228 ? 14.192 -35.072 5.621 1.00 47.62 250 ALA B C 1
ATOM 5497 O O . ALA B 1 228 ? 15.231 -34.959 4.964 1.00 45.72 250 ALA B O 1
ATOM 5499 N N . ILE B 1 229 ? 14.170 -35.405 6.914 1.00 47.41 251 ILE B N 1
ATOM 5500 C CA . ILE B 1 229 ? 15.434 -35.666 7.620 1.00 48.12 251 ILE B CA 1
ATOM 5501 C C . ILE B 1 229 ? 16.093 -36.935 7.051 1.00 48.09 251 ILE B C 1
ATOM 5502 O O . ILE B 1 229 ? 17.311 -37.028 6.870 1.00 48.14 251 ILE B O 1
ATOM 5507 N N . ARG B 1 230 ? 15.238 -37.884 6.747 1.00 48.19 252 ARG B N 1
ATOM 5508 C CA . ARG B 1 230 ? 15.666 -39.221 6.388 1.00 49.78 252 ARG B CA 1
ATOM 5509 C C . ARG B 1 230 ? 16.255 -39.179 4.983 1.00 49.79 252 ARG B C 1
ATOM 5510 O O . ARG B 1 230 ? 17.282 -39.755 4.725 1.00 49.28 252 ARG B O 1
ATOM 5518 N N . ASP B 1 231 ? 15.611 -38.429 4.103 1.00 50.33 253 ASP B N 1
ATOM 5519 C CA . ASP B 1 231 ? 16.004 -38.365 2.692 1.00 52.31 253 ASP B CA 1
ATOM 5520 C C . ASP B 1 231 ? 16.559 -37.009 2.214 1.00 52.88 253 ASP B C 1
ATOM 5521 O O . ASP B 1 231 ? 16.063 -36.418 1.251 1.00 53.11 253 ASP B O 1
ATOM 5526 N N . GLU B 1 232 ? 17.585 -36.512 2.890 1.00 54.03 254 GLU B N 1
ATOM 5527 C CA . GLU B 1 232 ? 18.063 -35.140 2.657 1.00 54.46 254 GLU B CA 1
ATOM 5528 C C . GLU B 1 232 ? 18.056 -34.627 1.224 1.00 54.21 254 GLU B C 1
ATOM 5529 O O . GLU B 1 232 ? 17.616 -33.485 0.955 1.00 54.12 254 GLU B O 1
ATOM 5535 N N . ALA B 1 233 ? 18.591 -35.443 0.317 1.00 52.49 255 ALA B N 1
ATOM 5536 C CA . 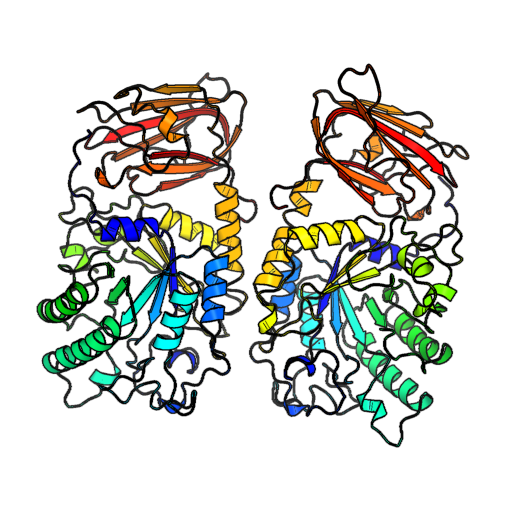ALA B 1 233 ? 18.876 -34.979 -1.058 1.00 51.99 255 ALA B CA 1
ATOM 5537 C C . ALA B 1 233 ? 17.608 -34.724 -1.815 1.00 51.45 255 ALA B C 1
ATOM 5538 O O . ALA B 1 233 ? 17.574 -34.038 -2.843 1.00 52.03 255 ALA B O 1
ATOM 5540 N N . GLN B 1 234 ? 16.554 -35.327 -1.342 1.00 49.89 256 GLN B N 1
ATOM 5541 C CA A GLN B 1 234 ? 15.288 -35.259 -2.042 0.50 50.71 256 GLN B CA 1
ATOM 5542 C CA B GLN B 1 234 ? 15.309 -35.214 -2.076 0.50 50.34 256 GLN B CA 1
ATOM 5543 C C . GLN B 1 234 ? 14.388 -34.240 -1.384 1.00 49.49 256 GLN B C 1
ATOM 5544 O O . GLN B 1 234 ? 13.276 -34.032 -1.812 1.00 50.94 256 GLN B O 1
ATOM 5555 N N . TYR B 1 235 ? 14.914 -33.608 -0.345 1.00 47.79 257 TYR B N 1
ATOM 5556 C CA . TYR B 1 235 ? 14.124 -32.696 0.485 1.00 46.82 257 TYR B CA 1
ATOM 5557 C C . TYR B 1 235 ? 14.810 -31.414 0.945 1.00 45.80 257 TYR B C 1
ATOM 5558 O O . TYR B 1 235 ? 14.627 -30.976 2.066 1.00 45.84 257 TYR B O 1
ATOM 5567 N N . TYR B 1 236 ? 15.610 -30.825 0.089 1.00 45.58 258 TYR B N 1
ATOM 5568 C CA . TYR B 1 236 ? 16.257 -29.592 0.471 1.00 45.72 258 TYR B CA 1
ATOM 5569 C C . TYR B 1 236 ? 15.272 -28.580 1.065 1.00 45.19 258 TYR B C 1
ATOM 5570 O O . TYR B 1 236 ? 15.509 -28.010 2.136 1.00 43.20 258 TYR B O 1
ATOM 5579 N N . LYS B 1 237 ? 14.184 -28.303 0.365 1.00 44.85 259 LYS B N 1
ATOM 5580 C CA . LYS B 1 237 ? 13.352 -27.201 0.841 1.00 45.69 259 LYS B CA 1
ATOM 5581 C C . LYS B 1 237 ? 12.791 -27.612 2.176 1.00 44.98 259 LYS B C 1
ATOM 5582 O O . LYS B 1 237 ? 12.671 -26.822 3.081 1.00 44.81 259 LYS B O 1
ATOM 5588 N N . GLY B 1 238 ? 12.532 -28.902 2.305 1.00 43.11 260 GLY B N 1
ATOM 5589 C CA . GLY B 1 238 ? 11.920 -29.431 3.532 1.00 43.53 260 GLY B CA 1
ATOM 5590 C C . GLY B 1 238 ? 12.767 -29.261 4.750 1.00 43.45 260 GLY B C 1
ATOM 5591 O O . GLY B 1 238 ? 12.257 -29.100 5.880 1.00 44.44 260 GLY B O 1
ATOM 5592 N N . LEU B 1 239 ? 14.084 -29.308 4.532 1.00 42.04 261 LEU B N 1
ATOM 5593 C CA . LEU B 1 239 ? 15.024 -29.041 5.608 1.00 41.88 261 LEU B CA 1
ATOM 5594 C C . LEU B 1 239 ? 15.234 -27.559 5.824 1.00 42.40 261 LEU B C 1
ATOM 5595 O O . LEU B 1 239 ? 15.216 -27.078 6.954 1.00 42.47 261 LEU B O 1
ATOM 5600 N N . ASN B 1 240 ? 15.426 -26.842 4.726 1.00 42.24 262 ASN B N 1
ATOM 5601 C CA . ASN B 1 240 ? 15.840 -25.442 4.771 1.00 42.62 262 ASN B CA 1
ATOM 5602 C C . ASN B 1 240 ? 14.656 -24.552 5.159 1.00 44.14 262 ASN B C 1
ATOM 5603 O O . ASN B 1 240 ? 14.784 -23.660 5.981 1.00 45.15 262 ASN B O 1
ATOM 5608 N N . GLU B 1 241 ? 13.503 -24.781 4.542 1.00 43.98 263 GLU B N 1
ATOM 5609 C CA . GLU B 1 241 ? 12.302 -23.984 4.897 1.00 44.68 263 GLU B CA 1
ATOM 5610 C C . GLU B 1 241 ? 11.370 -24.657 5.876 1.00 43.09 263 GLU B C 1
ATOM 5611 O O . GLU B 1 241 ? 10.551 -24.022 6.511 1.00 42.57 263 GLU B O 1
ATOM 5617 N N . GLY B 1 242 ? 11.453 -25.959 5.967 1.00 42.62 264 GLY B N 1
ATOM 5618 C CA . GLY B 1 242 ? 10.492 -26.698 6.797 1.00 41.86 264 GLY B CA 1
ATOM 5619 C C . GLY B 1 242 ? 9.165 -26.725 6.028 1.00 41.64 264 GLY B C 1
ATOM 5620 O O . GLY B 1 242 ? 9.112 -26.368 4.884 1.00 37.92 264 GLY B O 1
ATOM 5621 N N . MET B 1 243 ? 8.113 -27.133 6.695 1.00 41.50 265 MET B N 1
ATOM 5622 C CA . MET B 1 243 ? 6.772 -27.093 6.101 1.00 42.36 265 MET B CA 1
ATOM 5623 C C . MET B 1 243 ? 5.761 -26.653 7.142 1.00 43.49 265 MET B C 1
ATOM 5624 O O . MET B 1 243 ? 5.746 -27.179 8.269 1.00 44.29 265 MET B O 1
ATOM 5629 N N . LEU B 1 244 ? 4.934 -25.692 6.776 1.00 44.12 266 LEU B N 1
ATOM 5630 C CA . LEU B 1 244 ? 3.853 -25.228 7.690 1.00 45.66 266 LEU B CA 1
ATOM 5631 C C . LEU B 1 244 ? 3.050 -26.423 8.152 1.00 45.39 266 LEU B C 1
ATOM 5632 O O . LEU B 1 244 ? 2.619 -26.531 9.290 1.00 47.12 266 LEU B O 1
ATOM 5637 N N . ASP B 1 245 ? 2.856 -27.328 7.232 1.00 46.29 267 ASP B N 1
ATOM 5638 C CA . ASP B 1 245 ? 2.055 -28.523 7.460 1.00 46.27 267 ASP B CA 1
ATOM 5639 C C . ASP B 1 245 ? 2.879 -29.780 7.672 1.00 46.14 267 ASP B C 1
ATOM 5640 O O . ASP B 1 245 ? 2.423 -30.896 7.420 1.00 45.88 267 ASP B O 1
ATOM 5645 N N . GLY B 1 246 ? 4.077 -29.581 8.182 1.00 46.37 268 GLY B N 1
ATOM 5646 C CA . GLY B 1 246 ? 4.964 -30.702 8.511 1.00 46.18 268 GLY B CA 1
ATOM 5647 C C . GLY B 1 246 ? 4.435 -31.543 9.641 1.00 44.36 268 GLY B C 1
ATOM 5648 O O . GLY B 1 246 ? 3.864 -31.056 10.601 1.00 45.19 268 GLY B O 1
ATOM 5649 N N . ASP B 1 247 ? 4.676 -32.837 9.547 1.00 44.48 269 ASP B N 1
ATOM 5650 C CA . ASP B 1 247 ? 4.138 -33.815 10.531 1.00 43.40 269 ASP B CA 1
ATOM 5651 C C . ASP B 1 247 ? 4.901 -33.921 11.851 1.00 44.23 269 ASP B C 1
ATOM 5652 O O . ASP B 1 247 ? 4.547 -34.683 12.739 1.00 43.80 269 ASP B O 1
ATOM 5657 N N . ALA B 1 248 ? 5.980 -33.157 11.944 1.00 44.03 270 ALA B N 1
ATOM 5658 C CA . ALA B 1 248 ? 6.831 -33.118 13.145 1.00 43.96 270 ALA B CA 1
ATOM 5659 C C . ALA B 1 248 ? 7.367 -31.749 13.432 1.00 43.77 270 ALA B C 1
ATOM 5660 O O . ALA B 1 248 ? 7.659 -30.951 12.520 1.00 43.40 270 ALA B O 1
ATOM 5662 N N . TYR B 1 249 ? 7.480 -31.495 14.734 1.00 43.85 271 TYR B N 1
ATOM 5663 C CA . TYR B 1 249 ? 8.066 -30.261 15.300 1.00 42.57 271 TYR B CA 1
ATOM 5664 C C . TYR B 1 249 ? 9.527 -30.547 15.565 1.00 42.71 271 TYR B C 1
ATOM 5665 O O . TYR B 1 249 ? 9.879 -31.164 16.565 1.00 41.59 271 TYR B O 1
ATOM 5674 N N . ILE B 1 250 ? 10.354 -30.146 14.619 1.00 43.74 272 ILE B N 1
ATOM 5675 C CA . ILE B 1 250 ? 11.834 -30.388 14.716 1.00 42.96 272 ILE B CA 1
ATOM 5676 C C . ILE B 1 250 ? 12.561 -29.206 14.136 1.00 42.55 272 ILE B C 1
ATOM 5677 O O . ILE B 1 250 ? 12.866 -29.199 12.955 1.00 40.97 272 ILE B O 1
ATOM 5682 N N . PRO B 1 251 ? 12.775 -28.180 14.955 1.00 40.64 273 PRO B N 1
ATOM 5683 C CA . PRO B 1 251 ? 13.330 -26.968 14.492 1.00 41.44 273 PRO B CA 1
ATOM 5684 C C . PRO B 1 251 ? 14.709 -27.130 13.873 1.00 41.07 273 PRO B C 1
ATOM 5685 O O . PRO B 1 251 ? 15.413 -28.094 14.117 1.00 39.98 273 PRO B O 1
ATOM 5689 N N . ALA B 1 252 ? 15.010 -26.178 13.018 1.00 41.73 274 ALA B N 1
ATOM 5690 C CA . ALA B 1 252 ? 16.295 -26.125 12.292 1.00 42.10 274 ALA B CA 1
ATOM 5691 C C . ALA B 1 252 ? 17.410 -25.501 13.109 1.00 42.32 274 ALA B C 1
ATOM 5692 O O . ALA B 1 252 ? 17.310 -24.353 13.593 1.00 43.77 274 ALA B O 1
ATOM 5694 N N . GLU B 1 253 ? 18.551 -26.200 13.100 1.00 41.82 275 GLU B N 1
ATOM 5695 C CA . GLU B 1 253 ? 19.788 -25.656 13.710 1.00 41.17 275 GLU B CA 1
ATOM 5696 C C . GLU B 1 253 ? 20.804 -25.376 12.589 1.00 40.03 275 GLU B C 1
ATOM 5697 O O . GLU B 1 253 ? 21.149 -26.249 11.798 1.00 39.02 275 GLU B O 1
ATOM 5703 N N . THR B 1 254 ? 21.214 -24.118 12.510 1.00 38.99 276 THR B N 1
ATOM 5704 C CA . THR B 1 254 ? 22.065 -23.624 11.434 1.00 39.08 276 THR B CA 1
ATOM 5705 C C . THR B 1 254 ? 23.516 -23.650 11.896 1.00 38.75 276 THR B C 1
ATOM 5706 O O . THR B 1 254 ? 23.894 -22.942 12.810 1.00 39.36 276 THR B O 1
ATOM 5710 N N . ASP B 1 255 ? 24.321 -24.458 11.224 1.00 39.01 277 ASP B N 1
ATOM 5711 C CA . ASP B 1 255 ? 25.786 -24.538 11.507 1.00 39.20 277 ASP B CA 1
ATOM 5712 C C . ASP B 1 255 ? 26.686 -23.956 10.435 1.00 39.79 277 ASP B C 1
ATOM 5713 O O . ASP B 1 255 ? 26.484 -24.129 9.230 1.00 38.20 277 ASP B O 1
ATOM 5718 N N . VAL B 1 256 ? 27.728 -23.272 10.905 1.00 39.45 278 VAL B N 1
ATOM 5719 C CA . VAL B 1 256 ? 28.684 -22.657 10.016 1.00 39.03 278 VAL B CA 1
ATOM 5720 C C . VAL B 1 256 ? 29.977 -22.445 10.767 1.00 38.15 278 VAL B C 1
ATOM 5721 O O . VAL B 1 256 ? 29.971 -22.312 11.994 1.00 37.89 278 VAL B O 1
ATOM 5725 N N . SER B 1 257 ? 31.062 -22.455 10.055 1.00 38.77 279 SER B N 1
ATOM 5726 C CA . SER B 1 257 ? 32.367 -22.149 10.653 1.00 39.48 279 SER B CA 1
ATOM 5727 C C . SER B 1 257 ? 32.727 -20.691 10.487 1.00 40.30 279 SER B C 1
ATOM 5728 O O . SER B 1 257 ? 32.434 -20.060 9.476 1.00 39.88 279 SER B O 1
ATOM 5731 N N . ILE B 1 258 ? 33.447 -20.182 11.482 1.00 39.81 280 ILE B N 1
ATOM 5732 C CA . ILE B 1 258 ? 33.939 -18.810 11.441 1.00 39.32 280 ILE B CA 1
ATOM 5733 C C . ILE B 1 258 ? 35.086 -18.615 10.425 1.00 39.07 280 ILE B C 1
ATOM 5734 O O . ILE B 1 258 ? 35.443 -17.505 10.064 1.00 37.79 280 ILE B O 1
ATOM 5739 N N . ARG B 1 259 ? 35.558 -19.742 9.904 1.00 38.50 281 ARG B N 1
ATOM 5740 C CA . ARG B 1 259 ? 36.581 -19.778 8.886 1.00 39.34 281 ARG B CA 1
ATOM 5741 C C . ARG B 1 259 ? 36.045 -20.575 7.711 1.00 40.12 281 ARG B C 1
ATOM 5742 O O . ARG B 1 259 ? 35.001 -21.229 7.825 1.00 40.63 281 ARG B O 1
ATOM 5750 N N . PRO B 1 260 ? 36.789 -20.604 6.621 1.00 40.29 282 PRO B N 1
ATOM 5751 C CA . PRO B 1 260 ? 36.325 -21.414 5.514 1.00 41.54 282 PRO B CA 1
ATOM 5752 C C . PRO B 1 260 ? 36.251 -22.907 5.846 1.00 41.90 282 PRO B C 1
ATOM 5753 O O . PRO B 1 260 ? 35.379 -23.605 5.352 1.00 42.05 282 PRO B O 1
ATOM 5757 N N . SER B 1 261 ? 37.171 -23.373 6.702 1.00 41.77 283 SER B N 1
ATOM 5758 C CA . SER B 1 261 ? 37.241 -24.802 7.129 1.00 40.28 283 SER B CA 1
ATOM 5759 C C . SER B 1 261 ? 36.661 -25.007 8.528 1.00 40.28 283 SER B C 1
ATOM 5760 O O . SER B 1 261 ? 36.655 -24.109 9.361 1.00 38.55 283 SER B O 1
ATOM 5763 N N . TRP B 1 262 ? 36.277 -26.250 8.823 1.00 39.47 284 TRP B N 1
ATOM 5764 C CA . TRP B 1 262 ? 35.849 -26.563 10.189 1.00 38.97 284 TRP B CA 1
ATOM 5765 C C . TRP B 1 262 ? 37.028 -26.725 11.153 1.00 39.31 284 TRP B C 1
ATOM 5766 O O . TRP B 1 262 ? 36.922 -26.366 12.326 1.00 38.78 284 TRP B O 1
ATOM 5777 N N . PHE B 1 263 ? 38.133 -27.238 10.655 1.00 37.82 285 PHE B N 1
ATOM 5778 C CA . PHE B 1 263 ? 39.341 -27.391 11.480 1.00 38.94 285 PHE B CA 1
ATOM 5779 C C . PHE B 1 263 ? 40.288 -26.215 11.295 1.00 39.87 285 PHE B C 1
ATOM 5780 O O . PHE B 1 263 ? 40.183 -25.488 10.320 1.00 39.61 285 PHE B O 1
ATOM 5788 N N . TYR B 1 264 ? 41.173 -25.997 12.290 1.00 39.85 286 TYR B N 1
ATOM 5789 C CA . TYR B 1 264 ? 42.126 -24.894 12.265 1.00 39.65 286 TYR B CA 1
ATOM 5790 C C . TYR B 1 264 ? 43.284 -25.138 11.298 1.00 40.38 286 TYR B C 1
ATOM 5791 O O . TYR B 1 264 ? 43.938 -26.228 11.332 1.00 40.07 286 TYR B O 1
ATOM 5800 N N . HIS B 1 265 ? 43.481 -24.141 10.426 1.00 40.20 287 HIS B N 1
ATOM 5801 C CA . HIS B 1 265 ? 44.676 -24.051 9.530 1.00 40.36 287 HIS B CA 1
ATOM 5802 C C . HIS B 1 265 ? 45.196 -22.618 9.474 1.00 40.55 287 HIS B C 1
ATOM 5803 O O . HIS B 1 265 ? 44.433 -21.673 9.234 1.00 39.51 287 HIS B O 1
ATOM 5810 N N . ALA B 1 266 ? 46.510 -22.455 9.644 1.00 40.07 288 ALA B N 1
ATOM 5811 C CA . ALA B 1 266 ? 47.081 -21.107 9.731 1.00 41.48 288 ALA B CA 1
ATOM 5812 C C . ALA B 1 266 ? 46.858 -20.352 8.441 1.00 41.84 288 ALA B C 1
ATOM 5813 O O . ALA B 1 266 ? 46.729 -19.096 8.408 1.00 41.95 288 ALA B O 1
ATOM 5815 N N . GLU B 1 267 ? 46.749 -21.129 7.386 1.00 42.18 289 GLU B N 1
ATOM 5816 C CA . GLU B 1 267 ? 46.440 -20.571 6.054 1.00 43.58 289 GLU B CA 1
ATOM 5817 C C . GLU B 1 267 ? 45.182 -19.737 6.006 1.00 43.03 289 GLU B C 1
ATOM 5818 O O . GLU B 1 267 ? 44.985 -18.943 5.086 1.00 44.96 289 GLU B O 1
ATOM 5824 N N . GLU B 1 268 ? 44.311 -19.960 6.965 1.00 40.25 290 GLU B N 1
ATOM 5825 C CA . GLU B 1 268 ? 43.000 -19.307 6.972 1.00 41.99 290 GLU B CA 1
ATOM 5826 C C . GLU B 1 268 ? 42.888 -18.181 7.975 1.00 41.04 290 GLU B C 1
ATOM 5827 O O . GLU B 1 268 ? 41.824 -17.648 8.218 1.00 41.89 290 GLU B O 1
ATOM 5833 N N . ASP B 1 269 ? 44.034 -17.835 8.519 1.00 41.45 291 ASP B N 1
ATOM 5834 C CA . ASP B 1 269 ? 44.109 -16.831 9.563 1.00 42.09 291 ASP B CA 1
ATOM 5835 C C . ASP B 1 269 ? 43.728 -15.462 9.013 1.00 42.39 291 ASP B C 1
ATOM 5836 O O . ASP B 1 269 ? 43.320 -14.599 9.750 1.00 42.60 291 ASP B O 1
ATOM 5841 N N . SER B 1 270 ? 43.937 -15.267 7.722 1.00 43.37 292 SER B N 1
ATOM 5842 C CA . SER B 1 270 ? 43.624 -13.973 7.093 1.00 45.27 292 SER B CA 1
ATOM 5843 C C . SER B 1 270 ? 42.258 -14.032 6.452 1.00 45.45 292 SER B C 1
ATOM 5844 O O . SER B 1 270 ? 41.844 -13.092 5.803 1.00 48.97 292 SER B O 1
ATOM 5847 N N . ARG B 1 271 ? 41.598 -15.160 6.611 1.00 44.41 293 ARG B N 1
ATOM 5848 C CA . ARG B 1 271 ? 40.259 -15.404 6.004 1.00 44.41 293 ARG B CA 1
ATOM 5849 C C . ARG B 1 271 ? 39.167 -15.713 7.029 1.00 41.99 293 ARG B C 1
ATOM 5850 O O . ARG B 1 271 ? 38.198 -16.393 6.729 1.00 42.88 293 ARG B O 1
ATOM 5858 N N . VAL B 1 272 ? 39.323 -15.215 8.240 1.00 41.10 294 VAL B N 1
ATOM 5859 C CA . VAL B 1 272 ? 38.226 -15.288 9.208 1.00 39.33 294 VAL B CA 1
ATOM 5860 C C . VAL B 1 272 ? 37.057 -14.447 8.689 1.00 40.70 294 VAL B C 1
ATOM 5861 O O . VAL B 1 272 ? 37.229 -13.262 8.262 1.00 41.28 294 VAL B O 1
ATOM 5865 N N . LYS B 1 273 ? 35.852 -14.990 8.812 1.00 40.71 295 LYS B N 1
ATOM 5866 C CA . LYS B 1 273 ? 34.646 -14.224 8.386 1.00 40.70 295 LYS B CA 1
ATOM 5867 C C . LYS B 1 273 ? 34.629 -12.865 9.074 1.00 40.86 295 LYS B C 1
ATOM 5868 O O . LYS B 1 273 ? 34.855 -12.732 10.287 1.00 40.77 295 LYS B O 1
ATOM 5874 N N . SER B 1 274 ? 34.312 -11.835 8.308 1.00 41.34 296 SER B N 1
ATOM 5875 C CA . SER B 1 274 ? 34.177 -10.495 8.908 1.00 41.26 296 SER B CA 1
ATOM 5876 C C . SER B 1 274 ? 32.965 -10.354 9.848 1.00 41.69 296 SER B C 1
ATOM 5877 O O . SER B 1 274 ? 32.025 -11.176 9.866 1.00 39.89 296 SER B O 1
ATOM 5880 N N . VAL B 1 275 ? 33.006 -9.275 10.640 1.00 41.82 297 VAL B N 1
ATOM 5881 C CA . VAL B 1 275 ? 31.910 -8.998 11.593 1.00 42.11 297 VAL B CA 1
ATOM 5882 C C . VAL B 1 275 ? 30.614 -8.826 10.815 1.00 43.39 297 VAL B C 1
ATOM 5883 O O . VAL B 1 275 ? 29.559 -9.285 11.218 1.00 42.73 297 VAL B O 1
ATOM 5887 N N . ARG B 1 276 ? 30.731 -8.197 9.641 1.00 44.10 298 ARG B N 1
ATOM 5888 C CA . ARG B 1 276 ? 29.552 -7.945 8.792 1.00 44.53 298 ARG B CA 1
ATOM 5889 C C . ARG B 1 276 ? 28.963 -9.237 8.252 1.00 44.81 298 ARG B C 1
ATOM 5890 O O . ARG B 1 276 ? 27.747 -9.410 8.209 1.00 45.17 298 ARG B O 1
ATOM 5892 N N . GLU B 1 277 ? 29.858 -10.132 7.824 1.00 45.48 299 GLU B N 1
ATOM 5893 C CA . GLU B 1 277 ? 29.485 -11.484 7.361 1.00 45.21 299 GLU B CA 1
ATOM 5894 C C . GLU B 1 277 ? 28.796 -12.245 8.457 1.00 44.33 299 GLU B C 1
ATOM 5895 O O . GLU B 1 277 ? 27.794 -12.885 8.240 1.00 43.38 299 GLU B O 1
ATOM 5901 N N . LEU B 1 278 ? 29.334 -12.133 9.660 1.00 43.62 300 LEU B N 1
ATOM 5902 C CA . LEU B 1 278 ? 28.753 -12.829 10.800 1.00 43.16 300 LEU B CA 1
ATOM 5903 C C . LEU B 1 278 ? 27.366 -12.257 11.172 1.00 43.39 300 LEU B C 1
ATOM 5904 O O . LEU B 1 278 ? 26.473 -12.981 11.552 1.00 43.35 300 LEU B O 1
ATOM 5909 N N . TRP B 1 279 ? 27.220 -10.940 11.044 1.00 43.36 301 TRP B N 1
ATOM 5910 C CA . TRP B 1 279 ? 25.931 -10.270 11.254 1.00 43.51 301 TRP B CA 1
ATOM 5911 C C . TRP B 1 279 ? 24.907 -10.759 10.213 1.00 44.09 301 TRP B C 1
ATOM 5912 O O . TRP B 1 279 ? 23.767 -11.107 10.552 1.00 44.03 301 TRP B O 1
ATOM 5923 N N . ASP B 1 280 ? 25.335 -10.830 8.952 1.00 44.51 302 ASP B N 1
ATOM 5924 C CA . ASP B 1 280 ? 24.482 -11.444 7.915 1.00 45.69 302 ASP B CA 1
ATOM 5925 C C . ASP B 1 280 ? 24.012 -12.840 8.394 1.00 44.60 302 ASP B C 1
ATOM 5926 O O . ASP B 1 280 ? 22.837 -13.155 8.483 1.00 43.16 302 ASP B O 1
ATOM 5931 N N . ILE B 1 281 ? 24.971 -13.672 8.751 1.00 43.21 303 ILE B N 1
ATOM 5932 C CA . ILE B 1 281 ? 24.653 -15.049 9.117 1.00 41.36 303 ILE B CA 1
ATOM 5933 C C . ILE B 1 281 ? 23.719 -15.132 10.336 1.00 42.42 303 ILE B C 1
ATOM 5934 O O . ILE B 1 281 ? 22.830 -15.989 10.421 1.00 42.36 303 ILE B O 1
ATOM 5939 N N . TYR B 1 282 ? 23.913 -14.202 11.253 1.00 41.59 304 TYR B N 1
ATOM 5940 C CA . TYR B 1 282 ? 23.097 -14.142 12.471 1.00 42.45 304 TYR B CA 1
ATOM 5941 C C . TYR B 1 282 ? 21.658 -13.866 12.073 1.00 41.45 304 TYR B C 1
ATOM 5942 O O . TYR B 1 282 ? 20.734 -14.500 12.543 1.00 39.12 304 TYR B O 1
ATOM 5951 N N . CYS B 1 283 ? 21.532 -12.945 11.124 1.00 42.29 305 CYS B N 1
ATOM 5952 C CA . CYS B 1 283 ? 20.227 -12.480 10.646 1.00 42.60 305 CYS B CA 1
ATOM 5953 C C . CYS B 1 283 ? 19.511 -13.584 9.897 1.00 43.29 305 CYS B C 1
ATOM 5954 O O . CYS B 1 283 ? 18.310 -13.702 9.968 1.00 42.85 305 CYS B O 1
ATOM 5957 N N . THR B 1 284 ? 20.297 -14.421 9.239 1.00 42.74 306 THR B N 1
ATOM 5958 C CA . THR B 1 284 ? 19.779 -15.556 8.438 1.00 42.36 306 THR B CA 1
ATOM 5959 C C . THR B 1 284 ? 19.768 -16.861 9.174 1.00 41.45 306 THR B C 1
ATOM 5960 O O . THR B 1 284 ? 19.529 -17.930 8.595 1.00 42.48 306 THR B O 1
ATOM 5964 N N . SER B 1 285 ? 19.967 -16.794 10.477 1.00 40.71 307 SER B N 1
ATOM 5965 C CA . SER B 1 285 ? 19.777 -18.003 11.318 1.00 40.97 307 SER B CA 1
ATOM 5966 C C . SER B 1 285 ? 18.927 -17.729 12.504 1.00 41.40 307 SER B C 1
ATOM 5967 O O . SER B 1 285 ? 17.741 -18.100 12.599 1.00 41.27 307 SER B O 1
ATOM 5970 N N . VAL B 1 286 ? 19.546 -17.008 13.420 1.00 41.53 308 VAL B N 1
ATOM 5971 C CA . VAL B 1 286 ? 18.814 -16.553 14.596 1.00 41.29 308 VAL B CA 1
ATOM 5972 C C . VAL B 1 286 ? 17.600 -15.671 14.180 1.00 40.83 308 VAL B C 1
ATOM 5973 O O . VAL B 1 286 ? 16.557 -15.717 14.768 1.00 41.37 308 VAL B O 1
ATOM 5977 N N . GLY B 1 287 ? 17.811 -14.872 13.161 1.00 41.75 309 GLY B N 1
ATOM 5978 C CA . GLY B 1 287 ? 16.805 -13.930 12.623 1.00 41.54 309 GLY B CA 1
ATOM 5979 C C . GLY B 1 287 ? 15.822 -14.555 11.644 1.00 41.93 309 GLY B C 1
ATOM 5980 O O . GLY B 1 287 ? 15.013 -13.866 11.021 1.00 42.03 309 GLY B O 1
ATOM 5981 N N . ARG B 1 288 ? 15.912 -15.884 11.531 1.00 42.48 310 ARG B N 1
ATOM 5982 C CA . ARG B 1 288 ? 15.015 -16.708 10.699 1.00 42.54 310 ARG B CA 1
ATOM 5983 C C . ARG B 1 288 ? 14.568 -17.934 11.418 1.00 42.35 310 ARG B C 1
ATOM 5984 O O . ARG B 1 288 ? 14.621 -19.019 10.892 1.00 43.71 310 ARG B O 1
ATOM 5992 N N . ASN B 1 289 ? 14.146 -17.751 12.648 1.00 41.98 311 ASN B N 1
ATOM 5993 C CA . ASN B 1 289 ? 13.470 -18.800 13.415 1.00 42.14 311 ASN B CA 1
ATOM 5994 C C . ASN B 1 289 ? 14.325 -20.072 13.609 1.00 43.11 311 ASN B C 1
ATOM 5995 O O . ASN B 1 289 ? 13.810 -21.201 13.651 1.00 40.34 311 ASN B O 1
ATOM 6000 N N . SER B 1 290 ? 15.638 -19.838 13.739 1.00 43.82 312 SER B N 1
ATOM 6001 C CA . SER B 1 290 ? 16.606 -20.917 13.961 1.00 43.48 312 SER B CA 1
ATOM 6002 C C . SER B 1 290 ? 17.529 -20.604 15.150 1.00 43.11 312 SER B C 1
ATOM 6003 O O . SER B 1 290 ? 17.247 -19.738 15.973 1.00 42.99 312 SER B O 1
ATOM 6006 N N . VAL B 1 291 ? 18.618 -21.377 15.232 1.00 42.46 313 VAL B N 1
ATOM 6007 C CA . VAL B 1 291 ? 19.668 -21.198 16.277 1.00 42.12 313 VAL B CA 1
ATOM 6008 C C . VAL B 1 291 ? 21.014 -21.264 15.576 1.00 41.40 313 VAL B C 1
ATOM 6009 O O . VAL B 1 291 ? 21.196 -22.133 14.715 1.00 40.75 313 VAL B O 1
ATOM 6013 N N . LEU B 1 292 ? 21.950 -20.393 15.928 1.00 40.14 314 LEU B N 1
ATOM 6014 C CA . LEU B 1 292 ? 23.236 -20.370 15.216 1.00 40.57 314 LEU B CA 1
ATOM 6015 C C . LEU B 1 292 ? 24.296 -21.141 15.964 1.00 41.32 314 LEU B C 1
ATOM 6016 O O . LEU B 1 292 ? 24.592 -20.860 17.135 1.00 42.90 314 LEU B O 1
ATOM 6021 N N . LEU B 1 293 ? 24.793 -22.184 15.303 1.00 41.27 315 LEU B N 1
ATOM 6022 C CA . LEU B 1 293 ? 25.886 -23.029 15.836 1.00 39.53 315 LEU B CA 1
ATOM 6023 C C . LEU B 1 293 ? 27.166 -22.615 15.072 1.00 40.13 315 LEU B C 1
ATOM 6024 O O . LEU B 1 293 ? 27.363 -22.892 13.884 1.00 38.29 315 LEU B O 1
ATOM 6029 N N . LEU B 1 294 ? 27.961 -21.808 15.749 1.00 40.23 316 LEU B N 1
ATOM 6030 C CA . LEU B 1 294 ? 29.169 -21.202 15.168 1.00 39.16 316 LEU B CA 1
ATOM 6031 C C . LEU B 1 294 ? 30.464 -21.800 15.679 1.00 39.32 316 LEU B C 1
ATOM 6032 O O . LEU B 1 294 ? 30.721 -21.827 16.863 1.00 37.65 316 LEU B O 1
ATOM 6037 N N . ASN B 1 295 ? 31.255 -22.294 14.732 1.00 39.95 317 ASN B N 1
ATOM 6038 C CA . ASN B 1 295 ? 32.486 -23.068 15.010 1.00 39.95 317 ASN B CA 1
ATOM 6039 C C . ASN B 1 295 ? 33.701 -22.158 15.108 1.00 39.77 317 ASN B C 1
ATOM 6040 O O . ASN B 1 295 ? 33.965 -21.345 14.204 1.00 39.43 317 ASN B O 1
ATOM 6045 N N . PHE B 1 296 ? 34.422 -22.348 16.218 1.00 39.71 318 PHE B N 1
ATOM 6046 C CA . PHE B 1 296 ? 35.737 -21.804 16.472 1.00 39.85 318 PHE B CA 1
ATOM 6047 C C . PHE B 1 296 ? 36.685 -22.996 16.576 1.00 40.87 318 PHE B C 1
ATOM 6048 O O . PHE B 1 296 ? 36.613 -23.717 17.561 1.00 40.90 318 PHE B O 1
ATOM 6056 N N . PRO B 1 297 ? 37.582 -23.201 15.591 1.00 39.72 319 PRO B N 1
ATOM 6057 C CA . PRO B 1 297 ? 38.541 -24.312 15.678 1.00 39.33 319 PRO B CA 1
ATOM 6058 C C . PRO B 1 297 ? 39.838 -23.937 16.458 1.00 39.10 319 PRO B C 1
ATOM 6059 O O . PRO B 1 297 ? 40.592 -23.043 16.080 1.00 37.57 319 PRO B O 1
ATOM 6063 N N . PRO B 1 298 ? 40.060 -24.591 17.582 1.00 38.90 320 PRO B N 1
ATOM 6064 C CA . PRO B 1 298 ? 41.269 -24.338 18.354 1.00 38.76 320 PRO B CA 1
ATOM 6065 C C . PRO B 1 298 ? 42.457 -24.707 17.528 1.00 38.95 320 PRO B C 1
ATOM 6066 O O . PRO B 1 298 ? 42.389 -25.618 16.655 1.00 39.28 320 PRO B O 1
ATOM 6070 N N . ASP B 1 299 ? 43.523 -23.982 17.795 1.00 38.27 321 ASP B N 1
ATOM 6071 C CA . ASP B 1 299 ? 44.791 -24.142 17.069 1.00 38.43 321 ASP B CA 1
ATOM 6072 C C . ASP B 1 299 ? 45.753 -25.179 17.655 1.00 37.99 321 ASP B C 1
ATOM 6073 O O . ASP B 1 299 ? 45.399 -25.929 18.516 1.00 37.06 321 ASP B O 1
ATOM 6078 N N . ARG B 1 300 ? 46.997 -25.192 17.176 1.00 39.14 322 ARG B N 1
ATOM 6079 C CA . ARG B 1 300 ? 47.979 -26.239 17.617 1.00 40.02 322 ARG B CA 1
ATOM 6080 C C . ARG B 1 300 ? 48.494 -25.958 19.019 1.00 39.90 322 ARG B C 1
ATOM 6081 O O . ARG B 1 300 ? 49.130 -26.775 19.649 1.00 38.62 322 ARG B O 1
ATOM 6089 N N . ARG B 1 301 ? 48.278 -24.740 19.460 1.00 38.61 323 ARG B N 1
ATOM 6090 C CA . ARG B 1 301 ? 48.580 -24.362 20.845 1.00 39.03 323 ARG B CA 1
ATOM 6091 C C . ARG B 1 301 ? 47.467 -24.841 21.778 1.00 38.15 323 ARG B C 1
ATOM 6092 O O . ARG B 1 301 ? 47.613 -24.943 23.021 1.00 40.76 323 ARG B O 1
ATOM 6100 N N . GLY B 1 302 ? 46.332 -25.109 21.178 1.00 39.19 324 GLY B N 1
ATOM 6101 C CA . GLY B 1 302 ? 45.130 -25.565 21.892 1.00 39.23 324 GLY B CA 1
ATOM 6102 C C . GLY B 1 302 ? 44.305 -24.411 22.399 1.00 39.24 324 GLY B C 1
ATOM 6103 O O . GLY B 1 302 ? 43.661 -24.465 23.464 1.00 41.34 324 GLY B O 1
ATOM 6104 N N . LEU B 1 303 ? 44.402 -23.333 21.661 1.00 39.60 325 LEU B N 1
ATOM 6105 C CA . LEU B 1 303 ? 43.700 -22.076 21.969 1.00 40.21 325 LEU B CA 1
ATOM 6106 C C . LEU B 1 303 ? 42.872 -21.569 20.787 1.00 41.35 325 LEU B C 1
ATOM 6107 O O . LEU B 1 303 ? 43.175 -21.810 19.627 1.00 39.08 325 LEU B O 1
ATOM 6112 N N . ILE B 1 304 ? 41.864 -20.775 21.117 1.00 40.89 326 ILE B N 1
ATOM 6113 C CA . ILE B 1 304 ? 41.146 -20.026 20.028 1.00 40.17 326 ILE B CA 1
ATOM 6114 C C . ILE B 1 304 ? 42.019 -18.901 19.534 1.00 39.90 326 ILE B C 1
ATOM 6115 O O . ILE B 1 304 ? 42.699 -18.184 20.309 1.00 40.25 326 ILE B O 1
ATOM 6120 N N . HIS B 1 305 ? 42.058 -18.795 18.216 1.00 39.73 327 HIS B N 1
ATOM 6121 C CA . HIS B 1 305 ? 42.794 -17.764 17.532 1.00 39.29 327 HIS B CA 1
ATOM 6122 C C . HIS B 1 305 ? 42.139 -16.403 17.855 1.00 39.82 327 HIS B C 1
ATOM 6123 O O . HIS B 1 305 ? 40.916 -16.252 17.864 1.00 39.41 327 HIS B O 1
ATOM 6130 N N . SER B 1 306 ? 42.993 -15.471 18.205 1.00 39.27 328 SER B N 1
ATOM 6131 C CA . SER B 1 306 ? 42.575 -14.112 18.614 1.00 39.72 328 SER B CA 1
ATOM 6132 C C . SER B 1 306 ? 41.600 -13.470 17.641 1.00 39.51 328 SER B C 1
ATOM 6133 O O . SER B 1 306 ? 40.672 -12.826 18.043 1.00 40.76 328 SER B O 1
ATOM 6136 N N . THR B 1 307 ? 41.847 -13.611 16.354 1.00 39.07 329 THR B N 1
ATOM 6137 C CA . THR B 1 307 ? 40.966 -12.959 15.370 1.00 39.57 329 THR B CA 1
ATOM 6138 C C . THR B 1 307 ? 39.549 -13.519 15.407 1.00 39.27 329 THR B C 1
ATOM 6139 O O . THR B 1 307 ? 38.578 -12.777 15.389 1.00 39.14 329 THR B O 1
ATOM 6143 N N . ASP B 1 308 ? 39.443 -14.843 15.510 1.00 38.49 330 ASP B N 1
ATOM 6144 C CA . ASP B 1 308 ? 38.151 -15.500 15.576 1.00 38.75 330 ASP B CA 1
ATOM 6145 C C . ASP B 1 308 ? 37.349 -14.981 16.781 1.00 39.38 330 ASP B C 1
ATOM 6146 O O . ASP B 1 308 ? 36.141 -14.675 16.718 1.00 39.44 330 ASP B O 1
ATOM 6151 N N . SER B 1 309 ? 38.046 -14.961 17.909 1.00 38.05 331 SER B N 1
ATOM 6152 C CA A SER B 1 309 ? 37.447 -14.504 19.169 0.50 38.29 331 SER B CA 1
ATOM 6153 C CA B SER B 1 309 ? 37.471 -14.515 19.164 0.50 38.13 331 SER B CA 1
ATOM 6154 C C . SER B 1 309 ? 37.009 -13.050 19.072 1.00 38.70 331 SER B C 1
ATOM 6155 O O . SER B 1 309 ? 35.898 -12.702 19.490 1.00 38.32 331 SER B O 1
ATOM 6160 N N . LEU B 1 310 ? 37.907 -12.246 18.546 1.00 38.96 332 LEU B N 1
ATOM 6161 C CA . LEU B 1 310 ? 37.667 -10.757 18.308 1.00 39.38 332 LEU B CA 1
ATOM 6162 C C . LEU B 1 310 ? 36.378 -10.549 17.519 1.00 41.17 332 LEU B C 1
ATOM 6163 O O . LEU B 1 310 ? 35.509 -9.826 17.927 1.00 40.72 332 LEU B O 1
ATOM 6168 N N . HIS B 1 311 ? 36.264 -11.206 16.371 1.00 41.45 333 HIS B N 1
ATOM 6169 C CA . HIS B 1 311 ? 35.111 -10.994 15.507 1.00 40.78 333 HIS B CA 1
ATOM 617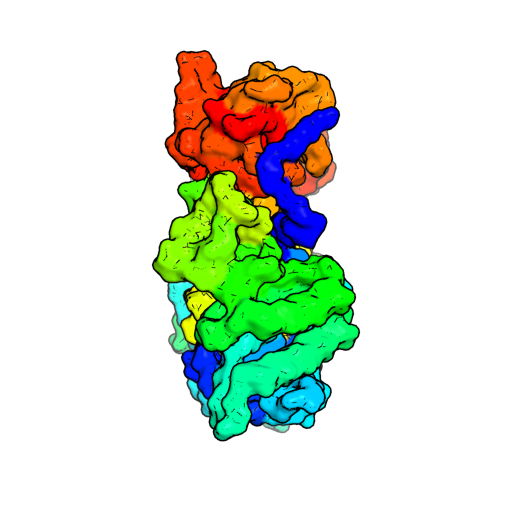0 C C . HIS B 1 311 ? 33.823 -11.354 16.178 1.00 40.67 333 HIS B C 1
ATOM 6171 O O . HIS B 1 311 ? 32.825 -10.649 16.054 1.00 39.98 333 HIS B O 1
ATOM 6178 N N . ALA B 1 312 ? 33.826 -12.450 16.928 1.00 40.35 334 ALA B N 1
ATOM 6179 C CA . ALA B 1 312 ? 32.611 -12.893 17.615 1.00 40.26 334 ALA B CA 1
ATOM 6180 C C . ALA B 1 312 ? 32.242 -11.907 18.758 1.00 40.60 334 ALA B C 1
ATOM 6181 O O . ALA B 1 312 ? 31.088 -11.657 19.037 1.00 39.81 334 ALA B O 1
ATOM 6183 N N . ALA B 1 313 ? 33.235 -11.324 19.396 1.00 40.14 335 ALA B N 1
ATOM 6184 C CA . ALA B 1 313 ? 32.942 -10.401 20.511 1.00 41.24 335 ALA B CA 1
ATOM 6185 C C . ALA B 1 313 ? 32.357 -9.098 19.968 1.00 41.90 335 ALA B C 1
ATOM 6186 O O . ALA B 1 313 ? 31.460 -8.504 20.551 1.00 42.77 335 ALA B O 1
ATOM 6188 N N . LEU B 1 314 ? 32.896 -8.702 18.829 1.00 41.70 336 LEU B N 1
ATOM 6189 C CA . LEU B 1 314 ? 32.431 -7.513 18.093 1.00 42.18 336 LEU B CA 1
ATOM 6190 C C . LEU B 1 314 ? 30.990 -7.704 17.586 1.00 41.38 336 LEU B C 1
ATOM 6191 O O . LEU B 1 314 ? 30.168 -6.803 17.654 1.00 40.46 336 LEU B O 1
ATOM 6196 N N . LEU B 1 315 ? 30.698 -8.904 17.119 1.00 41.93 337 LEU B N 1
ATOM 6197 C CA . LEU B 1 315 ? 29.346 -9.285 16.739 1.00 42.08 337 LEU B CA 1
ATOM 6198 C C . LEU B 1 315 ? 28.393 -9.133 17.938 1.00 43.10 337 LEU B C 1
ATOM 6199 O O . LEU B 1 315 ? 27.315 -8.511 17.880 1.00 43.63 337 LEU B O 1
ATOM 6204 N N . LYS B 1 316 ? 28.828 -9.647 19.064 1.00 42.60 338 LYS B N 1
ATOM 6205 C CA . LYS B 1 316 ? 28.015 -9.575 20.257 1.00 43.67 338 LYS B CA 1
ATOM 6206 C C . LYS B 1 316 ? 27.704 -8.115 20.645 1.00 42.37 338 LYS B C 1
ATOM 6207 O O . LYS B 1 316 ? 26.567 -7.738 20.953 1.00 42.16 338 LYS B O 1
ATOM 6213 N N . GLN B 1 317 ? 28.728 -7.294 20.584 1.00 42.76 339 GLN B N 1
ATOM 6214 C CA . GLN B 1 317 ? 28.622 -5.865 20.986 1.00 43.40 339 GLN B CA 1
ATOM 6215 C C . GLN B 1 317 ? 27.661 -5.134 20.061 1.00 44.65 339 GLN B C 1
ATOM 6216 O O . GLN B 1 317 ? 26.825 -4.342 20.504 1.00 44.81 339 GLN B O 1
ATOM 6222 N N . GLY B 1 318 ? 27.783 -5.453 18.779 1.00 44.38 340 GLY B N 1
ATOM 6223 C CA . GLY B 1 318 ? 26.944 -4.840 17.728 1.00 44.79 340 GLY B CA 1
ATOM 6224 C C . GLY B 1 318 ? 25.493 -5.258 17.895 1.00 45.19 340 GLY B C 1
ATOM 6225 O O . GLY B 1 318 ? 24.577 -4.442 17.770 1.00 44.66 340 GLY B O 1
ATOM 6226 N N . ILE B 1 319 ? 25.273 -6.535 18.218 1.00 44.40 341 ILE B N 1
ATOM 6227 C CA . ILE B 1 319 ? 23.904 -7.037 18.449 1.00 44.73 341 ILE B CA 1
ATOM 6228 C C . ILE B 1 319 ? 23.302 -6.346 19.676 1.00 46.38 341 ILE B C 1
ATOM 6229 O O . ILE B 1 319 ? 22.128 -5.926 19.715 1.00 46.23 341 ILE B O 1
ATOM 6234 N N . ASP B 1 320 ? 24.130 -6.204 20.687 1.00 45.16 342 ASP B N 1
ATOM 6235 C CA . ASP B 1 320 ? 23.654 -5.636 21.933 1.00 47.00 342 ASP B CA 1
ATOM 6236 C C . ASP B 1 320 ? 23.266 -4.183 21.685 1.00 47.78 342 ASP B C 1
ATOM 6237 O O . ASP B 1 320 ? 22.233 -3.700 22.170 1.00 49.38 342 ASP B O 1
ATOM 6242 N N . GLU B 1 321 ? 24.099 -3.510 20.899 1.00 47.64 343 GLU B N 1
ATOM 6243 C CA . GLU B 1 321 ? 23.906 -2.071 20.595 1.00 48.08 343 GLU B CA 1
ATOM 6244 C C . GLU B 1 321 ? 22.663 -1.886 19.705 1.00 48.24 343 GLU B C 1
ATOM 6245 O O . GLU B 1 321 ? 21.824 -1.046 19.934 1.00 48.09 343 GLU B O 1
ATOM 6251 N N . THR B 1 322 ? 22.572 -2.712 18.679 1.00 46.42 344 THR B N 1
ATOM 6252 C CA . THR B 1 322 ? 21.435 -2.676 17.801 1.00 46.29 344 THR B CA 1
ATOM 6253 C C . THR B 1 322 ? 20.121 -2.731 18.547 1.00 46.18 344 THR B C 1
ATOM 6254 O O . THR B 1 322 ? 19.272 -1.873 18.367 1.00 47.14 344 THR B O 1
ATOM 6258 N N . PHE B 1 323 ? 19.982 -3.714 19.410 1.00 46.20 345 PHE B N 1
ATOM 6259 C CA . PHE B 1 323 ? 18.698 -4.028 19.998 1.00 46.12 345 PHE B CA 1
ATOM 6260 C C . PHE B 1 323 ? 18.535 -3.517 21.411 1.00 48.01 345 PHE B C 1
ATOM 6261 O O . PHE B 1 323 ? 17.596 -3.875 22.073 1.00 48.19 345 PHE B O 1
ATOM 6269 N N . SER B 1 324 ? 19.422 -2.634 21.839 1.00 50.23 346 SER B N 1
ATOM 6270 C CA . SER B 1 324 ? 19.341 -2.054 23.205 1.00 52.10 346 SER B CA 1
ATOM 6271 C C . SER B 1 324 ? 18.156 -1.104 23.340 1.00 52.39 346 SER B C 1
ATOM 6272 O O . SER B 1 324 ? 17.589 -0.914 24.414 1.00 52.09 346 SER B O 1
ATOM 6275 N N . THR B 1 325 ? 17.781 -0.549 22.213 1.00 52.27 347 THR B N 1
ATOM 6276 C CA . THR B 1 325 ? 16.770 0.491 22.169 1.00 53.01 347 THR B CA 1
ATOM 6277 C C . THR B 1 325 ? 15.727 0.240 21.093 1.00 52.02 347 THR B C 1
ATOM 6278 O O . THR B 1 325 ? 15.963 0.433 19.903 1.00 51.13 347 THR B O 1
ATOM 6282 N N . ASN B 1 326 ? 14.574 -0.174 21.571 1.00 51.34 348 ASN B N 1
ATOM 6283 C CA . ASN B 1 326 ? 13.409 -0.326 20.732 1.00 50.48 348 ASN B CA 1
ATOM 6284 C C . ASN B 1 326 ? 12.779 1.046 20.534 1.00 50.68 348 ASN B C 1
ATOM 6285 O O . ASN B 1 326 ? 12.205 1.625 21.460 1.00 51.66 348 ASN B O 1
ATOM 6290 N N . LEU B 1 327 ? 12.897 1.533 19.320 1.00 51.03 349 LEU B N 1
ATOM 6291 C CA . LEU B 1 327 ? 12.589 2.923 18.985 1.00 51.12 349 LEU B CA 1
ATOM 6292 C C . LEU B 1 327 ? 11.087 3.181 18.989 1.00 52.20 349 LEU B C 1
ATOM 6293 O O . LEU B 1 327 ? 10.648 4.306 18.818 1.00 52.02 349 LEU B O 1
ATOM 6298 N N . LEU B 1 328 ? 10.313 2.131 19.195 1.00 51.81 350 LEU B N 1
ATOM 6299 C CA . LEU B 1 328 ? 8.857 2.283 19.219 1.00 52.76 350 LEU B CA 1
ATOM 6300 C C . LEU B 1 328 ? 8.436 2.615 20.614 1.00 54.68 350 LEU B C 1
ATOM 6301 O O . LEU B 1 328 ? 7.285 2.949 20.869 1.00 55.46 350 LEU B O 1
ATOM 6306 N N . ARG B 1 329 ? 9.358 2.452 21.547 1.00 56.31 351 ARG B N 1
ATOM 6307 C CA . ARG B 1 329 ? 8.970 2.667 22.949 1.00 57.97 351 ARG B CA 1
ATOM 6308 C C . ARG B 1 329 ? 8.501 4.117 23.119 1.00 57.78 351 ARG B C 1
ATOM 6309 O O . ARG B 1 329 ? 8.996 5.053 22.471 1.00 57.26 351 ARG B O 1
ATOM 6317 N N . GLY B 1 330 ? 7.487 4.258 23.947 1.00 57.89 352 GLY B N 1
ATOM 6318 C CA . GLY B 1 330 ? 6.845 5.561 24.186 1.00 57.58 352 GLY B CA 1
ATOM 6319 C C . GLY B 1 330 ? 5.710 5.821 23.220 1.00 57.09 352 GLY B C 1
ATOM 6320 O O . GLY B 1 330 ? 5.070 6.871 23.231 1.00 57.81 352 GLY B O 1
ATOM 6321 N N . ALA B 1 331 ? 5.479 4.861 22.340 1.00 56.03 353 ALA B N 1
ATOM 6322 C CA . ALA B 1 331 ? 4.458 5.019 21.303 1.00 55.32 353 ALA B CA 1
ATOM 6323 C C . ALA B 1 331 ? 3.083 5.037 21.933 1.00 54.91 353 ALA B C 1
ATOM 6324 O O . ALA B 1 331 ? 2.849 4.379 22.945 1.00 53.98 353 ALA B O 1
ATOM 6326 N N . LYS B 1 332 ? 2.185 5.797 21.313 1.00 54.77 354 LYS B N 1
ATOM 6327 C CA . LYS B 1 332 ? 0.762 5.585 21.513 1.00 55.54 354 LYS B CA 1
ATOM 6328 C C . LYS B 1 332 ? 0.400 4.493 20.510 1.00 55.48 354 LYS B C 1
ATOM 6329 O O . LYS B 1 332 ? 0.775 4.529 19.332 1.00 56.15 354 LYS B O 1
ATOM 6331 N N . VAL B 1 333 ? -0.309 3.513 21.006 1.00 55.44 355 VAL B N 1
ATOM 6332 C CA . VAL B 1 333 ? -0.614 2.319 20.200 1.00 55.92 355 VAL B CA 1
ATOM 6333 C C . VAL B 1 333 ? -2.103 2.153 19.986 1.00 55.99 355 VAL B C 1
ATOM 6334 O O . VAL B 1 333 ? -2.861 2.242 20.917 1.00 56.17 355 VAL B O 1
ATOM 6338 N N . LYS B 1 334 ? -2.503 1.940 18.745 1.00 56.26 356 LYS B N 1
ATOM 6339 C CA . LYS B 1 334 ? -3.881 1.524 18.421 1.00 57.37 356 LYS B CA 1
ATOM 6340 C C . LYS B 1 334 ? -3.893 0.210 17.609 1.00 56.90 356 LYS B C 1
ATOM 6341 O O . LYS B 1 334 ? -3.221 0.090 16.595 1.00 56.89 356 LYS B O 1
ATOM 6343 N N . ALA B 1 335 ? -4.728 -0.711 18.063 1.00 57.05 357 ALA B N 1
ATOM 6344 C CA . ALA B 1 335 ? -4.883 -2.028 17.477 1.00 56.80 357 ALA B CA 1
ATOM 6345 C C . ALA B 1 335 ? -6.316 -2.484 17.241 1.00 57.47 357 ALA B C 1
ATOM 6346 O O . ALA B 1 335 ? -7.225 -2.360 18.099 1.00 57.08 357 ALA B O 1
ATOM 6348 N N . THR B 1 336 ? -6.474 -3.119 16.094 1.00 57.06 358 THR B N 1
ATOM 6349 C CA . THR B 1 336 ? -7.664 -3.929 15.871 1.00 57.53 358 THR B CA 1
ATOM 6350 C C . THR B 1 336 ? -7.402 -5.326 16.416 1.00 57.43 358 THR B C 1
ATOM 6351 O O . THR B 1 336 ? -6.259 -5.765 16.568 1.00 58.77 358 THR B O 1
ATOM 6355 N N . ASN B 1 337 ? -8.475 -5.997 16.736 1.00 56.79 359 ASN B N 1
ATOM 6356 C CA . ASN B 1 337 ? -8.460 -7.402 17.135 1.00 56.65 359 ASN B CA 1
ATOM 6357 C C . ASN B 1 337 ? -7.639 -7.660 18.372 1.00 56.85 359 ASN B C 1
ATOM 6358 O O . ASN B 1 337 ? -6.695 -8.457 18.372 1.00 57.46 359 ASN B O 1
ATOM 6363 N N . VAL B 1 338 ? -8.024 -6.976 19.424 1.00 56.20 360 VAL B N 1
ATOM 6364 C CA . VAL B 1 338 ? -7.404 -7.113 20.744 1.00 56.56 360 VAL B CA 1
ATOM 6365 C C . VAL B 1 338 ? -8.225 -7.921 21.761 1.00 57.39 360 VAL B C 1
ATOM 6366 O O . VAL B 1 338 ? -9.359 -7.593 22.095 1.00 56.90 360 VAL B O 1
ATOM 6370 N N . ARG B 1 339 ? -7.583 -8.948 22.283 1.00 57.28 361 ARG B N 1
ATOM 6371 C CA . ARG B 1 339 ? -8.247 -9.949 23.136 1.00 57.56 361 ARG B CA 1
ATOM 6372 C C . ARG B 1 339 ? -8.677 -9.374 24.468 1.00 58.15 361 ARG B C 1
ATOM 6373 O O . ARG B 1 339 ? -9.673 -9.790 25.077 1.00 57.81 361 ARG B O 1
ATOM 6381 N N . GLY B 1 340 ? -7.898 -8.418 24.934 1.00 58.18 362 GLY B N 1
ATOM 6382 C CA . GLY B 1 340 ? -8.110 -7.887 26.283 1.00 58.07 362 GLY B CA 1
ATOM 6383 C C . GLY B 1 340 ? -6.932 -7.087 26.784 1.00 58.48 362 GLY B C 1
ATOM 6384 O O . GLY B 1 340 ? -5.860 -7.061 26.163 1.00 58.00 362 GLY B O 1
ATOM 6385 N N . ALA B 1 341 ? -7.143 -6.448 27.934 1.00 58.46 363 ALA B N 1
ATOM 6386 C CA . ALA B 1 341 ? -6.115 -5.555 28.555 1.00 58.05 363 ALA B CA 1
ATOM 6387 C C . ALA B 1 341 ? -4.785 -6.294 28.783 1.00 57.73 363 ALA B C 1
ATOM 6388 O O . ALA B 1 341 ? -3.703 -5.811 28.465 1.00 58.17 363 ALA B O 1
ATOM 6390 N N . LYS B 1 342 ? -4.944 -7.483 29.334 1.00 57.43 364 LYS B N 1
ATOM 6391 C CA . LYS B 1 342 ? -3.870 -8.482 29.579 1.00 57.13 364 LYS B CA 1
ATOM 6392 C C . LYS B 1 342 ? -2.983 -8.719 28.350 1.00 56.02 364 LYS B C 1
ATOM 6393 O O . LYS B 1 342 ? -1.808 -9.040 28.449 1.00 55.52 364 LYS B O 1
ATOM 6399 N N . TYR B 1 343 ? -3.626 -8.603 27.206 1.00 54.57 365 TYR B N 1
ATOM 6400 C CA . TYR B 1 343 ? -3.079 -8.930 25.918 1.00 53.41 365 TYR B CA 1
ATOM 6401 C C . TYR B 1 343 ? -3.005 -7.728 25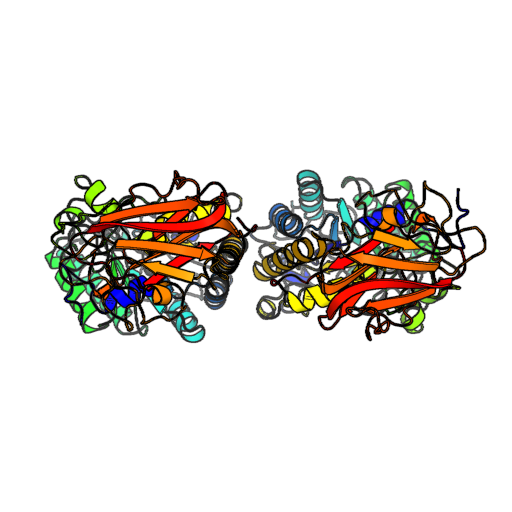.015 1.00 53.53 365 TYR B C 1
ATOM 6402 O O . TYR B 1 343 ? -3.000 -7.859 23.779 1.00 51.65 365 TYR B O 1
ATOM 6411 N N . SER B 1 344 ? -2.929 -6.552 25.623 1.00 53.05 366 SER B N 1
ATOM 6412 C CA . SER B 1 344 ? -2.891 -5.312 24.838 1.00 53.95 366 SER B CA 1
ATOM 6413 C C . SER B 1 344 ? -1.668 -5.305 23.936 1.00 53.83 366 SER B C 1
ATOM 6414 O O . SER B 1 344 ? -0.680 -5.976 24.221 1.00 52.75 366 SER B O 1
ATOM 6417 N N . PRO B 1 345 ? -1.745 -4.556 22.841 1.00 53.27 367 PRO B N 1
ATOM 6418 C CA . PRO B 1 345 ? -0.617 -4.472 21.916 1.00 52.95 367 PRO B CA 1
ATOM 6419 C C . PRO B 1 345 ? 0.619 -3.840 22.567 1.00 54.24 367 PRO B C 1
ATOM 6420 O O . PRO B 1 345 ? 1.771 -4.069 22.150 1.00 53.16 367 PRO B O 1
ATOM 6424 N N . GLU B 1 346 ? 0.364 -3.053 23.610 1.00 54.79 368 GLU B N 1
ATOM 6425 C CA . GLU B 1 346 ? 1.460 -2.388 24.327 1.00 54.98 368 GLU B CA 1
ATOM 6426 C C . GLU B 1 346 ? 2.454 -3.408 24.865 1.00 54.79 368 GLU B C 1
ATOM 6427 O O . GLU B 1 346 ? 3.634 -3.128 25.002 1.00 54.49 368 GLU B O 1
ATOM 6433 N N . LYS B 1 347 ? 1.945 -4.591 25.169 1.00 54.72 369 LYS B N 1
ATOM 6434 C CA . LYS B 1 347 ? 2.789 -5.677 25.691 1.00 54.48 369 LYS B CA 1
ATOM 6435 C C . LYS B 1 347 ? 3.938 -6.008 24.751 1.00 53.29 369 LYS B C 1
ATOM 6436 O O . LYS B 1 347 ? 4.974 -6.459 25.215 1.00 54.00 369 LYS B O 1
ATOM 6442 N N . MET B 1 348 ? 3.752 -5.763 23.448 1.00 51.98 370 MET B N 1
ATOM 6443 C CA . MET B 1 348 ? 4.805 -6.026 22.448 1.00 50.70 370 MET B CA 1
ATOM 6444 C C . MET B 1 348 ? 6.026 -5.126 22.691 1.00 52.20 370 MET B C 1
ATOM 6445 O O . MET B 1 348 ? 7.102 -5.346 22.141 1.00 51.17 370 MET B O 1
ATOM 6450 N N . LEU B 1 349 ? 5.838 -4.127 23.546 1.00 52.50 371 LEU B N 1
ATOM 6451 C CA . LEU B 1 349 ? 6.860 -3.093 23.765 1.00 53.54 371 LEU B CA 1
ATOM 6452 C C . LEU B 1 349 ? 7.404 -3.025 25.181 1.00 54.45 371 LEU B C 1
ATOM 6453 O O . LEU B 1 349 ? 8.232 -2.148 25.504 1.00 54.77 371 LEU B O 1
ATOM 6458 N N . ASP B 1 350 ? 6.953 -3.948 26.009 1.00 55.34 372 ASP B N 1
ATOM 6459 C CA . ASP B 1 350 ? 7.193 -3.840 27.464 1.00 57.11 372 ASP B CA 1
ATOM 6460 C C . ASP B 1 350 ? 8.423 -4.535 27.964 1.00 58.97 372 ASP B C 1
ATOM 6461 O O . ASP B 1 350 ? 8.682 -4.620 29.168 1.00 59.34 372 ASP B O 1
ATOM 6466 N N . ASN B 1 351 ? 9.171 -5.096 27.038 1.00 60.44 373 ASN B N 1
ATOM 6467 C CA . ASN B 1 351 ? 10.411 -5.783 27.404 1.00 61.59 373 ASN B CA 1
ATOM 6468 C C . ASN B 1 351 ? 10.300 -6.872 28.456 1.00 61.95 373 ASN B C 1
ATOM 6469 O O . ASN B 1 351 ? 11.281 -7.218 29.093 1.00 62.84 373 ASN B O 1
ATOM 6474 N N . GLU B 1 352 ? 9.104 -7.391 28.640 1.00 61.64 374 GLU B N 1
ATOM 6475 C CA . GLU B 1 352 ? 8.900 -8.490 29.574 1.00 62.55 374 GLU B CA 1
ATOM 6476 C C . GLU B 1 352 ? 8.876 -9.793 28.837 1.00 62.66 374 GLU B C 1
ATOM 6477 O O . GLU B 1 352 ? 8.425 -9.880 27.700 1.00 62.18 374 GLU B O 1
ATOM 6483 N N . LYS B 1 353 ? 9.371 -10.819 29.505 1.00 62.87 375 LYS B N 1
ATOM 6484 C CA . LYS B 1 353 ? 9.554 -12.125 28.859 1.00 63.20 375 LYS B CA 1
ATOM 6485 C C . LYS B 1 353 ? 8.218 -12.837 28.644 1.00 62.28 375 LYS B C 1
ATOM 6486 O O . LYS B 1 353 ? 7.982 -13.459 27.610 1.00 62.60 375 LYS B O 1
ATOM 6492 N N . ASN B 1 354 ? 7.318 -12.712 29.593 1.00 61.58 376 ASN B N 1
ATOM 6493 C CA . ASN B 1 354 ? 6.118 -13.556 29.561 1.00 61.00 376 ASN B CA 1
ATOM 6494 C C . ASN B 1 354 ? 4.887 -12.934 28.930 1.00 59.48 376 ASN B C 1
ATOM 6495 O O . ASN B 1 354 ? 3.972 -13.637 28.496 1.00 61.43 376 ASN B O 1
ATOM 6500 N N . THR B 1 355 ? 4.865 -11.626 28.830 1.00 56.56 377 THR B N 1
ATOM 6501 C CA . THR B 1 355 ? 3.688 -10.947 28.279 1.00 54.02 377 THR B CA 1
ATOM 6502 C C . THR B 1 355 ? 3.656 -10.975 26.744 1.00 51.82 377 THR B C 1
ATOM 6503 O O . THR B 1 355 ? 4.673 -11.093 26.080 1.00 48.82 377 THR B O 1
ATOM 6507 N N . TYR B 1 356 ? 2.459 -10.837 26.194 1.00 50.40 378 TYR B N 1
ATOM 6508 C CA . TYR B 1 356 ? 2.318 -10.705 24.731 1.00 50.15 378 TYR B CA 1
ATOM 6509 C C . TYR B 1 356 ? 0.989 -10.102 24.293 1.00 50.06 378 TYR B C 1
ATOM 6510 O O . TYR B 1 356 ? 0.011 -10.203 25.020 1.00 50.31 378 TYR B O 1
ATOM 6519 N N . PHE B 1 357 ? 1.013 -9.492 23.096 1.00 48.97 379 PHE B N 1
ATOM 6520 C CA . PHE B 1 357 ? -0.181 -9.061 22.387 1.00 48.73 379 PHE B CA 1
ATOM 6521 C C . PHE B 1 357 ? -0.876 -10.313 21.886 1.00 49.20 379 PHE B C 1
ATOM 6522 O O . PHE B 1 357 ? -0.229 -11.273 21.458 1.00 48.53 379 PHE B O 1
ATOM 6530 N N . ALA B 1 358 ? -2.197 -10.308 21.941 1.00 49.41 380 ALA B N 1
ATOM 6531 C CA . ALA B 1 358 ? -2.956 -11.423 21.364 1.00 50.04 380 ALA B CA 1
ATOM 6532 C C . ALA B 1 358 ? -4.310 -10.963 20.871 1.00 50.31 380 ALA B C 1
ATOM 6533 O O . ALA B 1 358 ? -4.875 -10.024 21.389 1.00 49.65 380 ALA B O 1
ATOM 6535 N N . GLY B 1 359 ? -4.777 -11.625 19.827 1.00 50.26 381 GLY B N 1
ATOM 6536 C CA . GLY B 1 359 ? -6.074 -11.321 19.219 1.00 49.91 381 GLY B CA 1
ATOM 6537 C C . GLY B 1 359 ? -7.136 -12.261 19.752 1.00 49.82 381 GLY B C 1
ATOM 6538 O O . GLY B 1 359 ? -6.837 -13.164 20.519 1.00 48.34 381 GLY B O 1
ATOM 6539 N N . LYS B 1 360 ? -8.376 -12.049 19.301 1.00 50.16 382 LYS B N 1
ATOM 6540 C CA . LYS B 1 360 ? -9.515 -12.851 19.743 1.00 50.16 382 LYS B CA 1
ATOM 6541 C C . LYS B 1 360 ? -9.636 -14.175 18.963 1.00 50.34 382 LYS B C 1
ATOM 6542 O O . LYS B 1 360 ? -9.317 -14.257 17.780 1.00 49.11 382 LYS B O 1
ATOM 6548 N N . ASP B 1 361 ? -10.187 -15.163 19.637 1.00 50.01 383 ASP B N 1
ATOM 6549 C CA . ASP B 1 361 ? -10.369 -16.484 19.011 1.00 51.00 383 ASP B CA 1
ATOM 6550 C C . ASP B 1 361 ? -11.001 -16.378 17.654 1.00 50.48 383 ASP B C 1
ATOM 6551 O O . ASP B 1 361 ? -12.044 -15.761 17.463 1.00 50.26 383 ASP B O 1
ATOM 6556 N N . GLY B 1 362 ? -10.307 -16.945 16.699 1.00 50.22 384 GLY B N 1
ATOM 6557 C CA . GLY B 1 362 ? -10.823 -17.155 15.365 1.00 49.97 384 GLY B CA 1
ATOM 6558 C C . GLY B 1 362 ? -10.486 -16.048 14.432 1.00 49.92 384 GLY B C 1
ATOM 6559 O O . GLY B 1 362 ? -10.810 -16.086 13.261 1.00 50.28 384 GLY B O 1
ATOM 6560 N N . GLU B 1 363 ? -9.880 -15.010 14.975 1.00 49.24 385 GLU B N 1
ATOM 6561 C CA . GLU B 1 363 ? -9.583 -13.832 14.164 1.00 49.44 385 GLU B CA 1
ATOM 6562 C C . GLU B 1 363 ? -8.048 -13.761 13.943 1.00 48.66 385 GLU B C 1
ATOM 6563 O O . GLU B 1 363 ? -7.277 -13.491 14.854 1.00 47.53 385 GLU B O 1
ATOM 6569 N N . VAL B 1 364 ? -7.629 -14.010 12.719 1.00 47.68 386 VAL B N 1
ATOM 6570 C CA . VAL B 1 364 ? -6.190 -14.280 12.488 1.00 46.87 386 VAL B CA 1
ATOM 6571 C C . VAL B 1 364 ? -5.489 -13.001 12.068 1.00 48.18 386 VAL B C 1
ATOM 6572 O O . VAL B 1 364 ? -4.245 -12.891 12.086 1.00 47.34 386 VAL B O 1
ATOM 6576 N N . LYS B 1 365 ? -6.330 -12.017 11.771 1.00 48.36 387 LYS B N 1
ATOM 6577 C CA . LYS B 1 365 ? -5.926 -10.701 11.255 1.00 49.41 387 LYS B CA 1
ATOM 6578 C C . LYS B 1 365 ? -5.938 -9.607 12.323 1.00 48.56 387 LYS B C 1
ATOM 6579 O O . LYS B 1 365 ? -6.726 -9.630 13.247 1.00 48.11 387 LYS B O 1
ATOM 6585 N N . ALA B 1 366 ? -4.942 -8.739 12.224 1.00 48.88 388 ALA B N 1
ATOM 6586 C CA . ALA B 1 366 ? -4.761 -7.597 13.142 1.00 48.93 388 ALA B CA 1
ATOM 6587 C C . ALA B 1 366 ? -3.884 -6.491 12.555 1.00 50.65 388 ALA B C 1
ATOM 6588 O O . ALA B 1 366 ? -2.939 -6.710 11.776 1.00 50.54 388 ALA B O 1
ATOM 6590 N N . ASP B 1 367 ? -4.256 -5.266 12.881 1.00 51.75 389 ASP B N 1
ATOM 6591 C CA . ASP B 1 367 ? -3.512 -4.108 12.410 1.00 52.37 389 ASP B CA 1
ATOM 6592 C C . ASP B 1 367 ? -3.173 -3.312 13.645 1.00 52.20 389 ASP B C 1
ATOM 6593 O O . ASP B 1 367 ? -4.070 -3.025 14.456 1.00 51.36 389 ASP B O 1
ATOM 6598 N N . ILE B 1 368 ? -1.883 -3.010 13.775 1.00 50.68 390 ILE B N 1
ATOM 6599 C CA . ILE B 1 368 ? -1.376 -2.223 14.888 1.00 50.98 390 ILE B CA 1
ATOM 6600 C C . ILE B 1 368 ? -0.644 -0.999 14.395 1.00 52.09 390 ILE B C 1
ATOM 6601 O O . ILE B 1 368 ? 0.231 -1.047 13.501 1.00 52.30 390 ILE B O 1
ATOM 6606 N N . ILE B 1 369 ? -1.030 0.117 15.000 1.00 52.53 391 ILE B N 1
ATOM 6607 C CA . ILE B 1 369 ? -0.405 1.388 14.691 1.00 52.58 391 ILE B CA 1
ATOM 6608 C C . ILE B 1 369 ? 0.330 2.004 15.877 1.00 52.08 391 ILE B C 1
ATOM 6609 O O . ILE B 1 369 ? -0.221 2.243 16.941 1.00 52.56 391 ILE B O 1
ATOM 6614 N N . PHE B 1 370 ? 1.582 2.311 15.632 1.00 51.25 392 PHE B N 1
ATOM 6615 C CA . PHE B 1 370 ? 2.408 2.939 16.644 1.00 51.60 392 PHE B CA 1
ATOM 6616 C C . PHE B 1 370 ? 2.637 4.364 16.203 1.00 52.76 392 PHE B C 1
ATOM 6617 O O . PHE B 1 370 ? 3.220 4.633 15.123 1.00 53.38 392 PHE B O 1
ATOM 6625 N N . THR B 1 371 ? 2.135 5.274 17.023 1.00 54.28 393 THR B N 1
ATOM 6626 C CA . THR B 1 371 ? 2.330 6.709 16.757 1.00 54.70 393 THR B CA 1
ATOM 6627 C C . THR B 1 371 ? 3.339 7.199 17.734 1.00 55.51 393 THR B C 1
ATOM 6628 O O . THR B 1 371 ? 3.164 7.096 18.956 1.00 55.78 393 THR B O 1
ATOM 6632 N N . LEU B 1 372 ? 4.435 7.674 17.175 1.00 57.09 394 LEU B N 1
ATOM 6633 C CA . LEU B 1 372 ? 5.581 8.063 17.979 1.00 58.95 394 LEU B CA 1
ATOM 6634 C C . LEU B 1 372 ? 5.542 9.541 18.232 1.00 59.78 394 LEU B C 1
ATOM 6635 O O . LEU B 1 372 ? 5.128 10.310 17.380 1.00 59.69 394 LEU B O 1
ATOM 6640 N N . PRO B 1 373 ? 5.975 9.940 19.424 1.00 61.58 395 PRO B N 1
ATOM 6641 C CA . PRO B 1 373 ? 5.833 11.344 19.818 1.00 62.53 395 PRO B CA 1
ATOM 6642 C C . PRO B 1 373 ? 6.675 12.259 18.962 1.00 63.44 395 PRO B C 1
ATOM 6643 O O . PRO B 1 373 ? 6.352 13.431 18.808 1.00 65.44 395 PRO B O 1
ATOM 6647 N N . LYS B 1 374 ? 7.722 11.697 18.385 1.00 64.03 396 LYS B N 1
ATOM 6648 C CA . LYS B 1 374 ? 8.541 12.392 17.382 1.00 64.15 396 LYS B CA 1
ATOM 6649 C C . LYS B 1 374 ? 9.107 11.403 16.355 1.00 64.03 396 LYS B C 1
ATOM 6650 O O . LYS B 1 374 ? 9.185 10.200 16.606 1.00 63.83 396 LYS B O 1
ATOM 6652 N N . THR B 1 375 ? 9.557 11.917 15.222 1.00 64.00 397 THR B N 1
ATOM 6653 C CA . THR B 1 375 ? 9.984 11.028 14.162 1.00 63.90 397 THR B CA 1
ATOM 6654 C C . THR B 1 375 ? 11.272 10.292 14.581 1.00 63.06 397 THR B C 1
ATOM 6655 O O . THR B 1 375 ? 12.085 10.754 15.410 1.00 63.42 397 THR B O 1
ATOM 6659 N N . ILE B 1 376 ? 11.398 9.112 14.004 1.00 61.05 398 ILE B N 1
ATOM 6660 C CA . ILE B 1 376 ? 12.512 8.227 14.262 1.00 59.47 398 ILE B CA 1
ATOM 6661 C C . ILE B 1 376 ? 13.094 7.768 12.944 1.00 59.10 398 ILE B C 1
ATOM 6662 O O . ILE B 1 376 ? 12.456 7.852 11.882 1.00 58.37 398 ILE B O 1
ATOM 6667 N N . GLU B 1 377 ? 14.344 7.344 13.042 1.00 57.85 399 GLU B N 1
ATOM 6668 C CA . GLU B 1 377 ? 15.057 6.734 11.938 1.00 57.34 399 GLU B CA 1
ATOM 6669 C C . GLU B 1 377 ? 15.510 5.333 12.307 1.00 55.40 399 GLU B C 1
ATOM 6670 O O . GLU B 1 377 ? 16.118 5.116 13.335 1.00 55.34 399 GLU B O 1
ATOM 6676 N N . PHE B 1 378 ? 15.140 4.382 11.466 1.00 53.82 400 PHE B N 1
ATOM 6677 C CA . PHE B 1 378 ? 15.472 2.972 11.684 1.00 51.89 400 PHE B CA 1
ATOM 6678 C C . PHE B 1 378 ? 15.802 2.225 10.423 1.00 50.97 400 PHE B C 1
ATOM 6679 O O . PHE B 1 378 ? 15.440 2.614 9.319 1.00 49.74 400 PHE B O 1
ATOM 6687 N N . ASP B 1 379 ? 16.494 1.102 10.623 1.00 49.05 401 ASP B N 1
ATOM 6688 C CA . ASP B 1 379 ? 16.961 0.301 9.499 1.00 47.70 401 ASP B CA 1
ATOM 6689 C C . ASP B 1 379 ? 17.037 -1.208 9.811 1.00 47.76 401 ASP B C 1
ATOM 6690 O O . ASP B 1 379 ? 17.713 -2.001 9.143 1.00 46.32 401 ASP B O 1
ATOM 6695 N N . CYS B 1 380 ? 16.265 -1.553 10.805 1.00 47.38 402 CYS B N 1
ATOM 6696 C CA . CYS B 1 380 ? 16.145 -2.914 11.287 1.00 47.73 402 CYS B CA 1
ATOM 6697 C C . CYS B 1 380 ? 14.847 -3.008 12.061 1.00 46.80 402 CYS B C 1
ATOM 6698 O O . CYS B 1 380 ? 14.419 -2.037 12.706 1.00 46.18 402 CYS B O 1
ATOM 6701 N N . LEU B 1 381 ? 14.253 -4.192 12.036 1.00 45.38 403 LEU B N 1
ATOM 6702 C CA . LEU B 1 381 ? 13.099 -4.486 12.900 1.00 44.89 403 LEU B CA 1
ATOM 6703 C C . LEU B 1 381 ? 13.062 -5.964 13.246 1.00 44.41 403 LEU B C 1
ATOM 6704 O O . LEU B 1 381 ? 13.627 -6.806 12.535 1.00 44.87 403 LEU B O 1
ATOM 6709 N N . MET B 1 382 ? 12.389 -6.257 14.331 1.00 43.87 404 MET B N 1
ATOM 6710 C CA . MET B 1 382 ? 12.351 -7.612 14.852 1.00 44.37 404 MET B CA 1
ATOM 6711 C C . MET B 1 382 ? 10.976 -7.929 15.388 1.00 44.15 404 MET B C 1
ATOM 6712 O O . MET B 1 382 ? 10.338 -7.096 16.045 1.00 45.61 404 MET B O 1
ATOM 6717 N N . ILE B 1 383 ? 10.560 -9.173 15.174 1.00 44.54 405 ILE B N 1
ATOM 6718 C CA . ILE B 1 383 ? 9.305 -9.643 15.764 1.00 44.32 405 ILE B CA 1
ATOM 6719 C C . ILE B 1 383 ? 9.420 -11.072 16.284 1.00 45.27 405 ILE B C 1
ATOM 6720 O O . ILE B 1 383 ? 10.147 -11.881 15.695 1.00 43.78 405 ILE B O 1
ATOM 6725 N N . GLU B 1 384 ? 8.710 -11.340 17.383 1.00 45.13 406 GLU B N 1
ATOM 6726 C CA . GLU B 1 384 ? 8.820 -12.584 18.139 1.00 45.85 406 GLU B CA 1
ATOM 6727 C C . GLU B 1 384 ? 7.483 -13.114 18.569 1.00 46.63 406 GLU B C 1
ATOM 6728 O O . GLU B 1 384 ? 6.738 -12.434 19.264 1.00 48.38 406 GLU B O 1
ATOM 6734 N N . GLU B 1 385 ? 7.242 -14.378 18.201 1.00 45.88 407 GLU B N 1
ATOM 6735 C CA . GLU B 1 385 ? 5.987 -15.089 18.429 1.00 44.55 407 GLU B CA 1
ATOM 6736 C C . GLU B 1 385 ? 6.079 -15.868 19.691 1.00 44.45 407 GLU B C 1
ATOM 6737 O O . GLU B 1 385 ? 7.170 -16.191 20.204 1.00 43.41 407 GLU B O 1
ATOM 6743 N N . VAL B 1 386 ? 4.911 -16.158 20.237 1.00 43.68 408 VAL B N 1
ATOM 6744 C CA . VAL B 1 386 ? 4.840 -16.934 21.479 1.00 43.09 408 VAL B CA 1
ATOM 6745 C C . VAL B 1 386 ? 4.926 -18.398 21.092 1.00 44.11 408 VAL B C 1
ATOM 6746 O O . VAL B 1 386 ? 3.897 -19.022 20.809 1.00 43.04 408 VAL B O 1
ATOM 6750 N N . ILE B 1 387 ? 6.136 -18.955 21.050 1.00 43.00 409 ILE B N 1
ATOM 6751 C CA . ILE B 1 387 ? 6.295 -20.268 20.361 1.00 43.37 409 ILE B CA 1
ATOM 6752 C C . ILE B 1 387 ? 5.609 -21.475 20.990 1.00 43.68 409 ILE B C 1
ATOM 6753 O O . ILE B 1 387 ? 5.323 -22.453 20.310 1.00 44.20 409 ILE B O 1
ATOM 6758 N N . GLU B 1 388 ? 5.341 -21.392 22.276 1.00 45.15 410 GLU B N 1
ATOM 6759 C CA . GLU B 1 388 ? 4.635 -22.451 22.981 1.00 46.39 410 GLU B CA 1
ATOM 6760 C C . GLU B 1 388 ? 3.220 -22.600 22.421 1.00 47.38 410 GLU B C 1
ATOM 6761 O O . GLU B 1 388 ? 2.561 -23.630 22.622 1.00 45.94 410 GLU B O 1
ATOM 6767 N N . LEU B 1 389 ? 2.751 -21.549 21.756 1.00 46.78 411 LEU B N 1
ATOM 6768 C CA . LEU B 1 389 ? 1.372 -21.551 21.222 1.00 46.54 411 LEU B CA 1
ATOM 6769 C C . LEU B 1 389 ? 1.322 -21.929 19.738 1.00 46.51 411 LEU B C 1
ATOM 6770 O O . LEU B 1 389 ? 0.276 -21.883 19.106 1.00 47.16 411 LEU B O 1
ATOM 6775 N N . GLY B 1 390 ? 2.473 -22.325 19.208 1.00 46.34 412 GLY B N 1
ATOM 6776 C CA . GLY B 1 390 ? 2.624 -22.784 17.824 1.00 44.91 412 GLY B CA 1
ATOM 6777 C C . GLY B 1 390 ? 2.893 -21.718 16.796 1.00 45.94 412 GLY B C 1
ATOM 6778 O O . GLY B 1 390 ? 2.918 -20.505 17.084 1.00 44.23 412 GLY B O 1
ATOM 6779 N N . HIS B 1 391 ? 3.087 -22.174 15.560 1.00 45.37 413 HIS B N 1
ATOM 6780 C CA . HIS B 1 391 ? 3.144 -21.233 14.459 1.00 46.08 413 HIS B CA 1
ATOM 6781 C C . HIS B 1 391 ? 1.684 -20.786 14.168 1.00 47.04 413 HIS B C 1
ATOM 6782 O O . HIS B 1 391 ? 0.882 -21.575 13.681 1.00 46.30 413 HIS B O 1
ATOM 6789 N N . ARG B 1 392 ? 1.404 -19.507 14.421 1.00 45.93 414 ARG B N 1
ATOM 6790 C CA . ARG B 1 392 ? 0.040 -18.955 14.317 1.00 46.48 414 ARG B CA 1
ATOM 6791 C C . ARG B 1 392 ? -0.145 -18.030 13.152 1.00 46.99 414 ARG B C 1
ATOM 6792 O O . ARG B 1 392 ? -1.076 -18.158 12.357 1.00 48.26 414 ARG B O 1
ATOM 6800 N N . THR B 1 393 ? 0.771 -17.100 13.041 1.00 46.18 415 THR B N 1
ATOM 6801 C CA . THR B 1 393 ? 0.734 -16.087 11.960 1.00 45.16 415 THR B CA 1
ATOM 6802 C C . THR B 1 393 ? 1.546 -16.571 10.803 1.00 46.21 415 THR B C 1
ATOM 6803 O O . THR B 1 393 ? 2.667 -17.151 11.001 1.00 44.74 415 THR B O 1
ATOM 6807 N N . THR B 1 394 ? 0.973 -16.355 9.605 1.00 45.40 416 THR B N 1
ATOM 6808 C CA . THR B 1 394 ? 1.560 -16.828 8.348 1.00 46.62 416 THR B CA 1
ATOM 6809 C C . THR B 1 394 ? 1.770 -15.786 7.256 1.00 46.76 416 THR B C 1
ATOM 6810 O O . THR B 1 394 ? 2.289 -16.110 6.172 1.00 46.50 416 THR B O 1
ATOM 6814 N N . LYS B 1 395 ? 1.340 -14.557 7.518 1.00 46.19 417 LYS B N 1
ATOM 6815 C CA . LYS B 1 395 ? 1.646 -13.434 6.628 1.00 47.79 417 LYS B CA 1
ATOM 6816 C C . LYS B 1 395 ? 1.592 -12.151 7.423 1.00 47.65 417 LYS B C 1
ATOM 6817 O O . LYS B 1 395 ? 0.703 -11.966 8.258 1.00 49.58 417 LYS B O 1
ATOM 6823 N N . TRP B 1 396 ? 2.589 -11.320 7.195 1.00 47.44 418 TRP B N 1
ATOM 6824 C CA . TRP B 1 396 ? 2.738 -10.063 7.904 1.00 47.99 418 TRP B CA 1
ATOM 6825 C C . TRP B 1 396 ? 3.576 -9.085 7.117 1.00 48.15 418 TRP B C 1
ATOM 6826 O O . TRP B 1 396 ? 4.387 -9.457 6.263 1.00 48.39 418 TRP B O 1
ATOM 6837 N N . SER B 1 397 ? 3.330 -7.818 7.401 1.00 48.15 419 SER B N 1
ATOM 6838 C CA . SER B 1 397 ? 4.019 -6.723 6.691 1.00 48.66 419 SER B CA 1
ATOM 6839 C C . SER B 1 397 ? 4.170 -5.536 7.646 1.00 47.56 419 SER B C 1
ATOM 6840 O O . SER B 1 397 ? 3.462 -5.439 8.633 1.00 47.61 419 SER B O 1
ATOM 6843 N N . VAL B 1 398 ? 5.141 -4.689 7.382 1.00 47.98 420 VAL B N 1
ATOM 6844 C CA . VAL B 1 398 ? 5.300 -3.461 8.181 1.00 48.88 420 VAL B CA 1
ATOM 6845 C C . VAL B 1 398 ? 5.317 -2.262 7.247 1.00 50.47 420 VAL B C 1
ATOM 6846 O O . VAL B 1 398 ? 5.930 -2.287 6.181 1.00 51.53 420 VAL B O 1
ATOM 6850 N N . GLU B 1 399 ? 4.579 -1.242 7.633 1.00 51.31 421 GLU B N 1
ATOM 6851 C CA . GLU B 1 399 ? 4.554 -0.013 6.874 1.00 52.94 421 GLU B CA 1
ATOM 6852 C C . GLU B 1 399 ? 4.872 1.163 7.780 1.00 53.24 421 GLU B C 1
ATOM 6853 O O . GLU B 1 399 ? 4.846 1.051 8.993 1.00 52.72 421 GLU B O 1
ATOM 6859 N N . TYR B 1 400 ? 5.142 2.294 7.169 1.00 55.00 422 TYR B N 1
ATOM 6860 C CA . TYR B 1 400 ? 5.313 3.511 7.950 1.00 56.15 422 TYR B CA 1
ATOM 6861 C C . TYR B 1 400 ? 4.824 4.760 7.211 1.00 58.50 422 TYR B C 1
ATOM 6862 O O . TYR B 1 400 ? 4.524 4.739 5.999 1.00 58.19 422 TYR B O 1
ATOM 6871 N N . THR B 1 401 ? 4.758 5.829 7.990 1.00 60.70 423 THR B N 1
ATOM 6872 C CA . THR B 1 401 ? 4.465 7.160 7.466 1.00 63.17 423 THR B CA 1
ATOM 6873 C C . THR B 1 401 ? 5.058 8.308 8.279 1.00 65.80 423 THR B C 1
ATOM 6874 O O . THR B 1 401 ? 5.515 8.145 9.415 1.00 65.41 423 THR B O 1
ATOM 6878 N N . VAL B 1 402 ? 5.052 9.473 7.643 1.00 68.87 424 VAL B N 1
ATOM 6879 C CA . VAL B 1 402 ? 5.527 10.715 8.286 1.00 71.11 424 VAL B CA 1
ATOM 6880 C C . VAL B 1 402 ? 4.479 11.831 8.321 1.00 72.60 424 VAL B C 1
ATOM 6881 O O . VAL B 1 402 ? 4.302 12.490 9.345 1.00 74.23 424 VAL B O 1
ATOM 6885 N N . ASP B 1 403 ? 3.793 12.040 7.213 1.00 73.65 425 ASP B N 1
ATOM 6886 C CA . ASP B 1 403 ? 2.757 13.105 7.140 1.00 74.77 425 ASP B CA 1
ATOM 6887 C C . ASP B 1 403 ? 1.384 12.505 7.298 1.00 75.18 425 ASP B C 1
ATOM 6888 O O . ASP B 1 403 ? 0.336 13.168 7.180 1.00 75.15 425 ASP B O 1
ATOM 6893 N N . GLY B 1 404 ? 1.430 11.202 7.517 1.00 74.88 426 GLY B N 1
ATOM 6894 C CA . GLY B 1 404 ? 0.246 10.414 7.772 1.00 74.78 426 GLY B CA 1
ATOM 6895 C C . GLY B 1 404 ? -0.694 10.451 6.607 1.00 74.43 426 GLY B C 1
ATOM 6896 O O . GLY B 1 404 ? -1.891 10.214 6.751 1.00 75.01 426 GLY B O 1
ATOM 6897 N N . LYS B 1 405 ? -0.131 10.744 5.449 1.00 73.80 427 LYS B N 1
ATOM 6898 C CA . LYS B 1 405 ? -0.933 10.960 4.224 1.00 73.61 427 LYS B CA 1
ATOM 6899 C C . LYS B 1 405 ? -1.092 9.686 3.434 1.00 72.80 427 LYS B C 1
ATOM 6900 O O . LYS B 1 405 ? -1.910 9.570 2.518 1.00 73.46 427 LYS B O 1
ATOM 6902 N N . ASN B 1 406 ? -0.275 8.730 3.808 1.00 70.83 428 ASN B N 1
ATOM 6903 C CA . ASN B 1 406 ? -0.237 7.463 3.103 1.00 69.17 428 ASN B CA 1
ATOM 6904 C C . ASN B 1 406 ? 0.691 6.537 3.861 1.00 67.58 428 ASN B C 1
ATOM 6905 O O . ASN B 1 406 ? 1.581 7.000 4.571 1.00 67.03 428 ASN B O 1
ATOM 6907 N N . TRP B 1 407 ? 0.448 5.241 3.741 1.00 65.48 429 TRP B N 1
ATOM 6908 C CA . TRP B 1 407 ? 1.387 4.257 4.302 1.00 63.60 429 TRP B CA 1
ATOM 6909 C C . TRP B 1 407 ? 2.381 3.919 3.244 1.00 62.72 429 TRP B C 1
ATOM 6910 O O . TRP B 1 407 ? 2.012 3.635 2.100 1.00 62.97 429 TRP B O 1
ATOM 6921 N N . ILE B 1 408 ? 3.647 4.007 3.619 1.00 60.54 430 ILE B N 1
ATOM 6922 C CA . ILE B 1 408 ? 4.705 3.622 2.714 1.00 59.36 430 ILE B CA 1
ATOM 6923 C C . ILE B 1 408 ? 5.131 2.216 3.098 1.00 58.91 430 ILE B C 1
ATOM 6924 O O . ILE B 1 408 ? 5.199 1.880 4.276 1.00 58.74 430 ILE B O 1
ATOM 6929 N N . THR B 1 409 ? 5.357 1.391 2.096 1.00 57.85 431 THR B N 1
ATOM 6930 C CA . THR B 1 409 ? 5.738 0.001 2.348 1.00 57.44 431 THR B CA 1
ATOM 6931 C C . THR B 1 409 ? 7.195 -0.014 2.692 1.00 57.41 431 THR B C 1
ATOM 6932 O O . THR B 1 409 ? 7.950 0.893 2.301 1.00 57.38 431 THR B O 1
ATOM 6936 N N . ILE B 1 410 ? 7.572 -1.026 3.475 1.00 56.67 432 ILE B N 1
ATOM 6937 C CA . ILE B 1 410 ? 8.964 -1.400 3.644 1.00 55.50 432 ILE B CA 1
ATOM 6938 C C . ILE B 1 410 ? 9.237 -2.562 2.703 1.00 55.62 432 ILE B C 1
ATOM 6939 O O . ILE B 1 410 ? 8.694 -3.642 2.891 1.00 55.37 432 ILE B O 1
ATOM 6944 N N . PRO B 1 411 ? 10.058 -2.337 1.664 1.00 56.22 433 PRO B N 1
ATOM 6945 C CA . PRO B 1 411 ? 10.369 -3.301 0.612 1.00 56.24 433 PRO B CA 1
ATOM 6946 C C . PRO B 1 411 ? 10.741 -4.659 1.198 1.00 56.14 433 PRO B C 1
ATOM 6947 O O . PRO B 1 411 ? 10.203 -5.671 0.780 1.00 57.08 433 PRO B O 1
ATOM 6951 N N . GLU B 1 412 ? 11.611 -4.634 2.206 1.00 54.86 43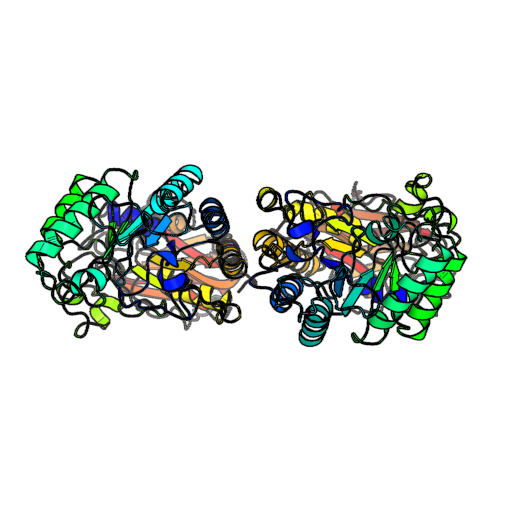4 GLU B N 1
ATOM 6952 C CA . GLU B 1 412 ? 12.153 -5.859 2.807 1.00 53.44 434 GLU B CA 1
ATOM 6953 C C . GLU B 1 412 ? 11.193 -6.512 3.823 1.00 52.65 434 GLU B C 1
ATOM 6954 O O . GLU B 1 412 ? 11.375 -7.641 4.282 1.00 52.58 434 GLU B O 1
ATOM 6960 N N . ALA B 1 413 ? 10.117 -5.817 4.122 1.00 51.71 435 ALA B N 1
ATOM 6961 C CA . ALA B 1 413 ? 9.150 -6.287 5.145 1.00 50.94 435 ALA B CA 1
ATOM 6962 C C . ALA B 1 413 ? 7.716 -6.262 4.603 1.00 50.55 435 ALA B C 1
ATOM 6963 O O . ALA B 1 413 ? 6.762 -5.840 5.258 1.00 49.91 435 ALA B O 1
ATOM 6965 N N . THR B 1 414 ? 7.602 -6.760 3.384 1.00 50.57 436 THR B N 1
ATOM 6966 C CA . THR B 1 414 ? 6.301 -6.890 2.710 1.00 49.94 436 THR B CA 1
ATOM 6967 C C . THR B 1 414 ? 6.004 -8.352 2.436 1.00 49.08 436 THR B C 1
ATOM 6968 O O . THR B 1 414 ? 6.822 -9.076 1.913 1.00 48.89 436 THR B O 1
ATOM 6972 N N . ASP B 1 415 ? 4.822 -8.753 2.842 1.00 48.13 437 ASP B N 1
ATOM 6973 C CA . ASP B 1 415 ? 4.331 -10.111 2.697 1.00 48.09 437 ASP B CA 1
ATOM 6974 C C . ASP B 1 415 ? 5.342 -11.184 3.082 1.00 47.74 437 ASP B C 1
ATOM 6975 O O . ASP B 1 415 ? 5.547 -12.209 2.382 1.00 47.83 437 ASP B O 1
ATOM 6980 N N . LYS B 1 416 ? 5.927 -10.930 4.232 1.00 46.16 438 LYS B N 1
ATOM 6981 C CA . LYS B 1 416 ? 6.664 -11.971 5.005 1.00 46.59 438 LYS B CA 1
ATOM 6982 C C . LYS B 1 416 ? 5.720 -13.043 5.521 1.00 45.16 438 LYS B C 1
ATOM 6983 O O . LYS B 1 416 ? 4.535 -12.813 5.656 1.00 45.60 438 LYS B O 1
ATOM 6989 N N . GLN B 1 417 ? 6.244 -14.238 5.795 1.00 45.06 439 GLN B N 1
ATOM 6990 C CA . GLN B 1 417 ? 5.389 -15.366 6.245 1.00 44.63 439 GLN B CA 1
ATOM 6991 C C . GLN B 1 417 ? 5.545 -15.801 7.679 1.00 45.45 439 GLN B C 1
ATOM 6992 O O . GLN B 1 417 ? 4.665 -15.560 8.534 1.00 45.94 439 GLN B O 1
ATOM 6998 N N . ALA B 1 418 ? 6.671 -16.472 7.940 1.00 44.35 440 ALA B N 1
ATOM 6999 C CA . ALA B 1 418 ? 6.941 -17.005 9.278 1.00 44.33 440 ALA B CA 1
ATOM 7000 C C . ALA B 1 418 ? 7.385 -15.896 10.232 1.00 43.88 440 ALA B C 1
ATOM 7001 O O . ALA B 1 418 ? 8.035 -14.892 9.850 1.00 44.14 440 ALA B O 1
ATOM 7003 N N . ILE B 1 419 ? 7.013 -16.105 11.481 1.00 42.93 441 ILE B N 1
ATOM 7004 C CA . ILE B 1 419 ? 7.570 -15.384 12.574 1.00 44.17 441 ILE B CA 1
ATOM 7005 C C . ILE B 1 419 ? 8.364 -16.359 13.445 1.00 44.05 441 ILE B C 1
ATOM 7006 O O . ILE B 1 419 ? 9.603 -16.374 13.427 1.00 43.31 441 ILE B O 1
ATOM 7011 N N . GLY B 1 420 ? 7.637 -17.141 14.211 1.00 43.15 442 GLY B N 1
ATOM 7012 C CA . GLY B 1 420 ? 8.248 -18.115 15.107 1.00 43.76 442 GLY B CA 1
ATOM 7013 C C . GLY B 1 420 ? 9.086 -17.456 16.222 1.00 43.43 442 GLY B C 1
ATOM 7014 O O . GLY B 1 420 ? 8.772 -16.370 16.727 1.00 43.06 442 GLY B O 1
ATOM 7015 N N . HIS B 1 421 ? 10.181 -18.109 16.599 1.00 42.59 443 HIS B N 1
ATOM 7016 C CA . HIS B 1 421 ? 10.962 -17.652 17.785 1.00 41.43 443 HIS B CA 1
ATOM 7017 C C . HIS B 1 421 ? 11.415 -16.222 17.624 1.00 41.91 443 HIS B C 1
ATOM 7018 O O . HIS B 1 421 ? 11.396 -15.396 18.542 1.00 42.33 443 HIS B O 1
ATOM 7025 N N . LYS B 1 422 ? 11.863 -15.921 16.421 1.00 42.13 444 LYS B N 1
ATOM 7026 C CA . LYS B 1 422 ? 12.371 -14.610 16.136 1.00 41.93 444 LYS B CA 1
ATOM 7027 C C . LYS B 1 422 ? 12.540 -14.427 14.657 1.00 42.10 444 LYS B C 1
ATOM 7028 O O . LYS B 1 422 ? 13.095 -15.270 14.013 1.00 43.26 444 LYS B O 1
ATOM 7034 N N . TRP B 1 423 ? 12.077 -13.304 14.140 1.00 41.82 445 TRP B N 1
ATOM 7035 C CA . TRP B 1 423 ? 12.354 -12.925 12.741 1.00 41.33 445 TRP B CA 1
ATOM 7036 C C . TRP B 1 423 ? 12.869 -11.492 12.701 1.00 42.50 445 TRP B C 1
ATOM 7037 O O . TRP B 1 423 ? 12.262 -10.602 13.295 1.00 42.36 445 TRP B O 1
ATOM 7048 N N . ILE B 1 424 ? 13.989 -11.306 12.018 1.00 41.64 446 ILE B N 1
ATOM 7049 C CA . ILE B 1 424 ? 14.639 -10.042 11.847 1.00 42.76 446 ILE B CA 1
ATOM 7050 C C . ILE B 1 424 ? 14.581 -9.585 10.406 1.00 43.49 446 ILE B C 1
ATOM 7051 O O . ILE B 1 424 ? 14.762 -10.381 9.473 1.00 42.46 446 ILE B O 1
ATOM 7056 N N . VAL B 1 425 ? 14.379 -8.283 10.241 1.00 43.86 447 VAL B N 1
ATOM 7057 C CA . VAL B 1 425 ? 14.438 -7.664 8.907 1.00 44.81 447 VAL B CA 1
ATOM 7058 C C . VAL B 1 425 ? 15.321 -6.433 8.913 1.00 45.30 447 VAL B C 1
ATOM 7059 O O . VAL B 1 425 ? 15.226 -5.561 9.764 1.00 45.71 447 VAL B O 1
ATOM 7063 N N . ARG B 1 426 ? 16.214 -6.417 7.954 1.00 45.36 448 ARG B N 1
ATOM 7064 C CA . ARG B 1 426 ? 17.097 -5.291 7.746 1.00 46.17 448 ARG B CA 1
ATOM 7065 C C . ARG B 1 426 ? 16.568 -4.545 6.548 1.00 46.40 448 ARG B C 1
ATOM 7066 O O . ARG B 1 426 ? 16.125 -5.154 5.570 1.00 45.63 448 ARG B O 1
ATOM 7074 N N . LEU B 1 427 ? 16.666 -3.237 6.607 1.00 47.69 449 LEU B N 1
ATOM 7075 C CA . LEU B 1 427 ? 16.026 -2.396 5.602 1.00 48.84 449 LEU B CA 1
ATOM 7076 C C . LEU B 1 427 ? 16.812 -1.147 5.327 1.00 49.91 449 LEU B C 1
ATOM 7077 O O . LEU B 1 427 ? 17.547 -0.653 6.174 1.00 51.28 449 LEU B O 1
ATOM 7082 N N . ALA B 1 428 ? 16.591 -0.611 4.144 1.00 50.62 450 ALA B N 1
ATOM 7083 C CA . ALA B 1 428 ? 17.132 0.703 3.796 1.00 50.90 450 ALA B CA 1
ATOM 7084 C C . ALA B 1 428 ? 16.561 1.702 4.810 1.00 51.23 450 ALA B C 1
ATOM 7085 O O . ALA B 1 428 ? 15.384 1.676 5.159 1.00 50.32 450 ALA B O 1
ATOM 7087 N N . PRO B 1 429 ? 17.430 2.522 5.371 1.00 51.79 451 PRO B N 1
ATOM 7088 C CA . PRO B 1 429 ? 16.955 3.295 6.499 1.00 52.90 451 PRO B CA 1
ATOM 7089 C C . PRO B 1 429 ? 15.786 4.190 6.087 1.00 53.91 451 PRO B C 1
ATOM 7090 O O . PRO B 1 429 ? 15.752 4.733 4.972 1.00 51.45 451 PRO B O 1
ATOM 7094 N N . VAL B 1 430 ? 14.839 4.300 7.008 1.00 53.81 452 VAL B N 1
ATOM 7095 C CA . VAL B 1 430 ? 13.667 5.174 6.827 1.00 54.78 452 VAL B CA 1
ATOM 7096 C C . VAL B 1 430 ? 13.411 6.038 8.026 1.00 54.90 452 VAL B C 1
ATOM 7097 O O . VAL B 1 430 ? 13.846 5.725 9.141 1.00 56.01 452 VAL B O 1
ATOM 7101 N N . LYS B 1 431 ? 12.705 7.139 7.759 1.00 55.23 453 LYS B N 1
ATOM 7102 C CA . LYS B 1 431 ? 12.209 8.051 8.794 1.00 55.33 453 LYS B CA 1
ATOM 7103 C C . LYS B 1 431 ? 10.716 7.970 8.933 1.00 54.26 453 LYS B C 1
ATOM 7104 O O . LYS B 1 431 ? 9.987 7.966 7.967 1.00 54.62 453 LYS B O 1
ATOM 7110 N N . ALA B 1 432 ? 10.278 7.856 10.170 1.00 54.10 454 ALA B N 1
ATOM 7111 C CA . ALA B 1 432 ? 8.868 7.590 10.443 1.00 53.99 454 ALA B CA 1
ATOM 7112 C C . ALA B 1 432 ? 8.378 8.330 11.653 1.00 54.35 454 ALA B C 1
ATOM 7113 O O . ALA B 1 432 ? 9.124 8.565 12.610 1.00 53.81 454 ALA B O 1
ATOM 7115 N N . LYS B 1 433 ? 7.108 8.705 11.576 1.00 53.83 455 LYS B N 1
ATOM 7116 C CA . LYS B 1 433 ? 6.395 9.249 12.706 1.00 53.95 455 LYS B CA 1
ATOM 7117 C C . LYS B 1 433 ? 5.355 8.270 13.202 1.00 52.41 455 LYS B C 1
ATOM 7118 O O . LYS B 1 433 ? 4.955 8.277 14.361 1.00 52.11 455 LYS B O 1
ATOM 7124 N N . GLN B 1 434 ? 4.939 7.408 12.289 1.00 52.26 456 GLN B N 1
ATOM 7125 C CA . GLN B 1 434 ? 4.108 6.258 12.633 1.00 51.79 456 GLN B CA 1
ATOM 7126 C C . GLN B 1 434 ? 4.543 5.010 11.868 1.00 51.45 456 GLN B C 1
ATOM 7127 O O . GLN B 1 434 ? 4.919 5.057 10.706 1.00 50.17 456 GLN B O 1
ATOM 7133 N N . VAL B 1 435 ? 4.432 3.901 12.572 1.00 51.35 457 VAL B N 1
ATOM 7134 C CA . VAL B 1 435 ? 4.740 2.562 12.051 1.00 51.14 457 VAL B CA 1
ATOM 7135 C C . VAL B 1 435 ? 3.495 1.691 12.141 1.00 49.63 457 VAL B C 1
ATOM 7136 O O . VAL B 1 435 ? 2.840 1.646 13.142 1.00 50.30 457 VAL B O 1
ATOM 7140 N N . ARG B 1 436 ? 3.210 0.973 11.076 1.00 50.48 458 ARG B N 1
ATOM 7141 C CA . ARG B 1 436 ? 2.093 -0.001 11.057 1.00 50.64 458 ARG B CA 1
ATOM 7142 C C . ARG B 1 436 ? 2.503 -1.473 10.866 1.00 48.76 458 ARG B C 1
ATOM 7143 O O . ARG B 1 436 ? 3.141 -1.852 9.897 1.00 49.23 458 ARG B O 1
ATOM 7151 N N . LEU B 1 437 ? 2.057 -2.282 11.794 1.00 48.66 459 LEU B N 1
ATOM 7152 C CA . LEU B 1 437 ? 2.281 -3.745 11.772 1.00 48.02 459 LEU B CA 1
ATOM 7153 C C . LEU B 1 437 ? 0.984 -4.414 11.399 1.00 48.57 459 LEU B C 1
ATOM 7154 O O . LEU B 1 437 ? -0.014 -4.402 12.175 1.00 48.53 459 LEU B O 1
ATOM 7159 N N . ARG B 1 438 ? 1.025 -4.999 10.203 1.00 48.55 460 ARG B N 1
ATOM 7160 C CA . ARG B 1 438 ? -0.102 -5.749 9.638 1.00 48.22 460 ARG B CA 1
ATOM 7161 C C . ARG B 1 438 ? 0.078 -7.269 9.753 1.00 47.14 460 ARG B C 1
ATOM 7162 O O . ARG B 1 438 ? 0.922 -7.865 9.116 1.00 45.41 460 ARG B O 1
ATOM 7170 N N . ILE B 1 439 ? -0.758 -7.858 10.589 1.00 45.94 461 ILE B N 1
ATOM 7171 C CA . ILE B 1 439 ? -0.846 -9.311 10.708 1.00 45.24 461 ILE B CA 1
ATOM 7172 C C . ILE B 1 439 ? -1.940 -9.647 9.712 1.00 46.21 461 ILE B C 1
ATOM 7173 O O . ILE B 1 439 ? -3.114 -9.302 9.921 1.00 44.92 461 ILE B O 1
ATOM 7178 N N . GLN B 1 440 ? -1.540 -10.218 8.576 1.00 45.85 462 GLN B N 1
ATOM 7179 C CA . GLN B 1 440 ? -2.434 -10.349 7.407 1.00 46.18 462 GLN B CA 1
ATOM 7180 C C . GLN B 1 440 ? -3.073 -11.700 7.187 1.00 47.02 462 GLN B C 1
ATOM 7181 O O . GLN B 1 440 ? -3.968 -11.879 6.346 1.00 48.48 462 GLN B O 1
ATOM 7187 N N . ASP B 1 441 ? -2.578 -12.682 7.889 1.00 47.17 463 ASP B N 1
ATOM 7188 C CA . ASP B 1 441 ? -3.116 -14.039 7.782 1.00 47.65 463 ASP B CA 1
ATOM 7189 C C . ASP B 1 441 ? -2.490 -14.930 8.845 1.00 47.41 463 ASP B C 1
ATOM 7190 O O . ASP B 1 441 ? -1.377 -14.663 9.343 1.00 45.61 463 ASP B O 1
ATOM 7195 N N . GLY B 1 442 ? -3.205 -16.002 9.154 1.00 47.91 464 GLY B N 1
ATOM 7196 C CA . GLY B 1 442 ? -2.738 -16.986 10.125 1.00 47.36 464 GLY B CA 1
ATOM 7197 C C . GLY B 1 442 ? -3.556 -18.237 10.136 1.00 47.33 464 GLY B C 1
ATOM 7198 O O . GLY B 1 442 ? -4.609 -18.319 9.526 1.00 46.97 464 GLY B O 1
ATOM 7199 N N . LYS B 1 443 ? -3.054 -19.199 10.882 1.00 47.54 465 LYS B N 1
ATOM 7200 C CA . LYS B 1 443 ? -3.817 -20.402 11.234 1.00 48.27 465 LYS B CA 1
ATOM 7201 C C . LYS B 1 443 ? -4.633 -20.191 12.484 1.00 48.18 465 LYS B C 1
ATOM 7202 O O . LYS B 1 443 ? -5.625 -20.850 12.725 1.00 47.92 465 LYS B O 1
ATOM 7208 N N . ALA B 1 444 ? -4.182 -19.254 13.278 1.00 47.25 466 ALA B N 1
ATOM 7209 C CA . ALA B 1 444 ? -4.893 -18.825 14.479 1.00 46.93 466 ALA B CA 1
ATOM 7210 C C . ALA B 1 444 ? -4.624 -17.344 14.768 1.00 47.37 466 ALA B C 1
ATOM 7211 O O . ALA B 1 444 ? -3.858 -16.672 14.042 1.00 47.64 466 ALA B O 1
ATOM 7213 N N . CYS B 1 445 ? -5.299 -16.851 15.805 1.00 47.32 467 CYS B N 1
ATOM 7214 C CA . CYS B 1 445 ? -5.205 -15.435 16.194 1.00 47.81 467 CYS B CA 1
ATOM 7215 C C . CYS B 1 445 ? -3.795 -15.176 16.696 1.00 46.64 467 CYS B C 1
ATOM 7216 O O . CYS B 1 445 ? -3.205 -16.056 17.308 1.00 46.03 467 CYS B O 1
ATOM 7219 N N . PRO B 1 446 ? -3.284 -13.944 16.488 1.00 46.24 468 PRO B N 1
ATOM 7220 C CA . PRO B 1 446 ? -1.881 -13.684 16.749 1.00 45.64 468 PRO B CA 1
ATOM 7221 C C . PRO B 1 446 ? -1.591 -13.800 18.183 1.00 46.02 468 PRO B C 1
ATOM 7222 O O . PRO B 1 446 ? -2.487 -13.590 19.040 1.00 45.59 468 PRO B O 1
ATOM 7226 N N . ALA B 1 447 ? -0.335 -14.181 18.446 1.00 45.10 469 ALA B N 1
ATOM 7227 C CA . ALA B 1 447 ? 0.254 -14.118 19.804 1.00 44.69 469 ALA B CA 1
ATOM 7228 C C . ALA B 1 447 ? 1.736 -13.707 19.703 1.00 45.71 469 ALA B C 1
ATOM 7229 O O . ALA B 1 447 ? 2.584 -14.522 19.337 1.00 45.25 469 ALA B O 1
ATOM 7231 N N . ILE B 1 448 ? 2.001 -12.443 20.007 1.00 45.60 470 ILE B N 1
ATOM 7232 C CA . ILE B 1 448 ? 3.291 -11.795 19.712 1.00 46.43 470 ILE B CA 1
ATOM 7233 C C . ILE B 1 448 ? 3.932 -11.208 20.978 1.00 47.46 470 ILE B C 1
ATOM 7234 O O . ILE B 1 448 ? 3.373 -10.322 21.659 1.00 46.06 470 ILE B O 1
ATOM 7239 N N . HIS B 1 449 ? 5.120 -11.721 21.284 1.00 47.27 471 HIS B N 1
ATOM 7240 C CA . HIS B 1 449 ? 5.864 -11.267 22.463 1.00 47.41 471 HIS B CA 1
ATOM 7241 C C . HIS B 1 449 ? 6.418 -9.920 22.272 1.00 46.58 471 HIS B C 1
ATOM 7242 O O . HIS B 1 449 ? 6.424 -9.116 23.184 1.00 46.80 471 HIS B O 1
ATOM 7249 N N . THR B 1 450 ? 6.956 -9.692 21.095 1.00 44.90 472 THR B N 1
ATOM 7250 C CA . THR B 1 450 ? 7.776 -8.530 20.868 1.00 44.61 472 THR B CA 1
ATOM 7251 C C . THR B 1 450 ? 7.649 -7.981 19.504 1.00 43.62 472 THR B C 1
ATOM 7252 O O . THR B 1 450 ? 7.587 -8.715 18.530 1.00 44.81 472 THR B O 1
ATOM 7256 N N . PHE B 1 451 ? 7.663 -6.673 19.426 1.00 44.19 473 PHE B N 1
ATOM 7257 C CA . PHE B 1 451 ? 7.818 -5.998 18.132 1.00 44.35 473 PHE B CA 1
ATOM 7258 C C . PHE B 1 451 ? 8.620 -4.719 18.333 1.00 44.51 473 PHE B C 1
ATOM 7259 O O . PHE B 1 451 ? 8.360 -3.923 19.264 1.00 45.88 473 PHE B O 1
ATOM 7267 N N . GLY B 1 452 ? 9.620 -4.555 17.497 1.00 44.67 474 GLY B N 1
ATOM 7268 C CA . GLY B 1 452 ? 10.506 -3.412 17.608 1.00 44.01 474 GLY B CA 1
ATOM 7269 C C . GLY B 1 452 ? 11.129 -2.990 16.325 1.00 43.42 474 GLY B C 1
ATOM 7270 O O . GLY B 1 452 ? 11.209 -3.748 15.371 1.00 42.81 474 GLY B O 1
ATOM 7271 N N . VAL B 1 453 ? 11.513 -1.731 16.309 1.00 43.49 475 VAL B N 1
ATOM 7272 C CA . VAL B 1 453 ? 12.350 -1.204 15.277 1.00 44.75 475 VAL B CA 1
ATOM 7273 C C . VAL B 1 453 ? 13.599 -0.610 15.925 1.00 45.97 475 VAL B C 1
ATOM 7274 O O . VAL B 1 453 ? 13.583 -0.138 17.069 1.00 46.25 475 VAL B O 1
ATOM 7278 N N . TYR B 1 454 ? 14.671 -0.635 15.150 1.00 47.03 476 TYR B N 1
ATOM 7279 C CA . TYR B 1 454 ? 16.015 -0.347 15.683 1.00 46.91 476 TYR B CA 1
ATOM 7280 C C . TYR B 1 454 ? 16.943 0.267 14.647 1.00 47.95 476 TYR B C 1
ATOM 7281 O O . TYR B 1 454 ? 16.742 0.193 13.418 1.00 46.27 476 TYR B O 1
ATOM 7290 N N . LYS B 1 455 ? 17.983 0.899 15.164 1.00 47.89 477 LYS B N 1
ATOM 7291 C CA . LYS B 1 455 ? 19.001 1.424 14.309 1.00 48.51 477 LYS B CA 1
ATOM 7292 C C . LYS B 1 455 ? 20.236 0.482 14.417 1.00 48.84 477 LYS B C 1
ATOM 7293 O O . LYS B 1 455 ? 20.740 0.207 15.514 1.00 49.14 477 LYS B O 1
ATOM 7299 N N . GLN B 1 456 ? 20.714 -0.045 13.309 1.00 48.31 478 GLN B N 1
ATOM 7300 C CA . GLN B 1 456 ? 21.826 -1.005 13.429 1.00 48.91 478 GLN B CA 1
ATOM 7301 C C . GLN B 1 456 ? 23.103 -0.340 13.898 1.00 49.28 478 GLN B C 1
ATOM 7302 O O . GLN B 1 456 ? 23.444 0.780 13.509 1.00 49.01 478 GLN B O 1
ATOM 7308 N N . SER B 1 457 ? 23.804 -1.085 14.727 1.00 48.70 479 SER B N 1
ATOM 7309 C CA . SER B 1 457 ? 25.099 -0.676 15.258 1.00 48.29 479 SER B CA 1
ATOM 7310 C C . SER B 1 457 ? 26.077 -0.310 14.139 1.00 49.56 479 SER B C 1
ATOM 7311 O O . SER B 1 457 ? 26.162 -1.001 13.124 1.00 48.91 479 SER B O 1
ATOM 7314 N N . PRO B 1 458 ? 26.831 0.775 14.320 1.00 50.53 480 PRO B N 1
ATOM 7315 C CA . PRO B 1 458 ? 27.841 1.076 13.329 1.00 52.46 480 PRO B CA 1
ATOM 7316 C C . PRO B 1 458 ? 28.895 -0.009 13.288 1.00 53.44 480 PRO B C 1
ATOM 7317 O O . PRO B 1 458 ? 29.706 -0.068 12.391 1.00 53.92 480 PRO B O 1
ATOM 7321 N N . VAL B 1 459 ? 28.859 -0.889 14.261 1.00 55.05 481 VAL B N 1
ATOM 7322 C CA . VAL B 1 459 ? 29.803 -2.031 14.230 1.00 56.50 481 VAL B CA 1
ATOM 7323 C C . VAL B 1 459 ? 29.625 -2.754 12.913 1.00 57.20 481 VAL B C 1
ATOM 7324 O O . VAL B 1 459 ? 30.565 -3.262 12.331 1.00 58.70 481 VAL B O 1
ATOM 7328 N N . PHE B 1 460 ? 28.386 -2.715 12.438 1.00 56.60 482 PHE B N 1
ATOM 7329 C CA . PHE B 1 460 ? 27.978 -3.364 11.212 1.00 56.34 482 PHE B CA 1
ATOM 7330 C C . PHE B 1 460 ? 28.058 -2.358 10.072 1.00 57.64 482 PHE B C 1
ATOM 7331 O O . PHE B 1 460 ? 27.579 -2.667 8.972 1.00 59.76 482 PHE B O 1
#

B-factor: mean 46.17, std 7.61, range [29.83, 79.62]

Foldseek 3Di:
DDAFDDDFADPLLVVQLVQQAAEEAEDDPQQLDAPDQDAQLPDFQQSQAAAAAALLQVVVLCVLLVGQYYEYACAEQSGEGQAPAPQDPSYLCRYVYVPSPDHVLQNNLVSCVVNNHAYAYEYEQNHNNLVVDPPDDQVVVLVSSQSVLLCSLAPRDAHAEYEYDPVPNAVHALVSLVSSLVSCCVSHVSYAYEDAARVLVRHQAYEQQDQLLAADQAAFQAAASVCRNVVVVNNCCRRRNDLPHPDRHGHAHHYEQFPGQADDPVGLVVGHALVSVLVSSQRASQNQHHYHYYFYAHSNNHGDPVNSVSSSLNSVQVCQWPVDFQLPPWDKDKPFFCDPQQDCCQQRPPDPPGHHWGDWPDQKMKMKTAAPDKDKFFKKKWAAPRSSHFWFFFKFKWFDDVVPDTDGFVQGHGRGTAYGMHMTGGDMDIHRMMMIIRDDTPTIGITRHIGTTHGDPSD/DDAFDDDFADPLLVVQLVQQEEEEAEDDPQLQDAPDQAAQLPDFLASQAAAAAALLQVLVLCVLLVGQAYEYACADQSGEGQAPAPLDPNYLCRYNYVPSPDHVLQNNLVSSVVSNGAYAYEYEPNHSNLVVDPPDDLVVSLVSSQSVLLCCLAPRDAHQEYEYDCVVVQVHALVSLVSSLVSNCVSHVSYAYEDAARVLVRHQAYEQQDQLLAADQAAFQAAASVCRNVVVVRNCCRRRNDLPHPDRHGYAHHYEQFPGLADDVVGVVPGDALVSVLVSSQRASQNQHHYHYYFYAHSNNHGDPVSSVSSSLNSVQVCQFPVDFPLPPWDKDKDFFPDPQQPCCLQVPPDDPGWHWGDWPDAKMKMKTAAPDKDKFFKKKWAAPRSSHFWFFWKFKWFDDVPPDTHGFPQGHGRGTAYGMHMTGGDMDMHRMMMIIRDDTPTIGITNHIGTGHGGPSD

Radius of gyration: 32.39 Å; Cα contacts (8 Å, |Δi|>4): 2289; chains: 2; bounding box: 96×100×43 Å

InterPro domains:
  IPR000421 Coagulation factor 5/8, C-terminal domain [PF00754] (355-463)
  IPR000933 Glycoside hydrolase, family 29 [PTHR10030] (20-477)
  IPR000933 Glycoside hydrolase, family 29 [SM00812] (22-350)
  IPR008979 Galactose-binding-like domain superfamily [SSF49785] (345-476)
  IPR017853 Glycoside hydrolase superfamily [SSF51445] (25-330)
  IPR057739 Glycoside hydrolase family 29, N-terminal [PF01120] (36-329)

Sequence (918 aa):
SLAPCGLVPSARQLEWYNREMIAFFHFGINTFEEEYYVNEGDGKASTAIFNPTALDCRQWMQTLKAAGIPAAILTAKHADGFCLWPSKYTDYSVKNAAWKNGKGDVVREFVDACEEYGLKAGIYLGPHDRHEHLSPLYTTERYKEYYAHQLGELMSDYGKIWETWWDGAGADELTTPVYRHWYKIVREKQPDCVIFGTKNSYPFADVRWMGNEAGEEAGDPCWATTDSVAIRDEAQYYKGLNEGMLDGDAYIPAETDVSIRPSWFYHAEEDSRVKSVRELWDIYCTSVGRNSVLLLNFPPDRRGLIHSTDSLHAALLKQQGIDETFSTNLLRGAKVKATNVRGAKYSPEKMLDNEKNTYFAGKDGEVKADIIFTLPKTIEFDCLMIEEVIELGHRTTKWSVEYTVDGKNWITIPEATDKQAIGHKWIVRLAPVKAKQVRLRIQDGKACPAIHTFGVYKQSPVFSLAPCGLVPSARQLEWYNREMIAFFHFGINTFEEYVNEGDGKASTAIFNPTALDCRQWMQTLKAAGIPAAILTAKHADGFCLWPSKYTDYSVKNAAWKNGKGDVVREFVDACEEYGLKAGIYLGPHDRHEHLSPLYTTERYKEYYAHQLGELMSDYGKIWETWWDGAGADELTTPVYRHWYKIVREKQPDCVIFGTKNSYPFADVRWMGNEAGEAGDPCWATTDSVAIRDEAQQYYKGLNEGMLDGDAYIPAETDVSIRPSWFYHAEEDSRVKSVRELWDIYCTSVGRNSVLLLNFPPDRRGLIHSTDSSLHAALLKQGIDETFSTNLLRGAKVKATNVRGAKYSPEKMLDNEKNTYFAGKDGEVKADIIFTLPKTIEFDCLMIEEVIELGHRTTKWSVEYTVDGKNWITIPEATDKQAIGHKWIVRLAPVKAKQVRLRIQDGKACPAIHTFGVYKQSPVF

Solvent-accessible surface area: 33289 Å² total; per-residue (Å²): 133,9,72,81,16,55,78,63,13,46,84,61,10,51,38,0,0,113,13,50,11,0,0,2,0,7,2,6,1,1,2,25,47,127,144,30,51,102,2,77,3,146,15,66,20,54,63,0,63,6,96,22,29,37,4,89,11,0,0,71,3,0,101,50,4,37,3,42,2,0,1,0,1,0,0,15,11,4,2,4,0,1,3,50,0,140,90,20,94,17,0,0,82,68,8,53,11,116,112,11,163,4,21,0,0,87,45,0,13,74,3,2,142,100,38,64,18,56,6,1,0,5,0,2,1,41,2,65,51,40,62,85,43,136,110,44,66,42,104,133,4,36,70,22,0,10,86,0,0,16,13,0,2,54,80,14,51,101,0,48,1,0,10,0,36,4,64,36,0,95,107,6,64,38,72,8,0,122,66,0,59,133,31,0,41,138,90,15,86,60,0,0,0,2,0,5,33,34,0,52,70,27,13,10,0,0,52,0,16,27,96,53,0,94,1,5,54,13,0,13,1,8,0,40,27,44,0,3,101,51,27,91,157,76,116,141,6,2,10,49,7,44,62,129,8,95,20,26,10,0,0,0,0,6,2,6,0,1,89,17,47,1,24,14,62,103,24,14,87,157,16,47,44,18,149,88,0,1,65,13,9,6,20,0,0,0,58,2,0,0,0,0,0,0,0,0,0,6,57,5,0,0,0,12,12,32,0,2,12,32,1,10,15,1,67,25,0,20,69,53,2,39,85,81,12,44,0,129,68,16,67,25,69,31,80,21,43,58,27,92,155,26,18,7,79,47,3,12,40,118,98,172,109,42,38,0,0,0,117,114,74,75,31,112,3,35,0,49,0,46,2,111,68,84,24,105,0,11,0,0,17,0,32,4,8,16,82,21,2,15,6,0,21,82,0,4,0,21,32,2,73,114,51,86,62,75,66,75,0,111,66,0,55,76,36,80,2,0,2,29,14,5,10,9,76,11,69,82,23,54,0,58,39,0,35,0,74,2,27,67,15,102,19,3,0,0,0,33,26,0,0,0,7,98,27,6,126,44,29,136,10,70,85,15,57,78,61,13,46,86,56,10,50,37,0,0,114,14,50,10,0,0,2,0,6,2,7,2,0,2,29,46,131,97,36,46,102,2,76,2,145,16,64,21,55,63,0,67,5,102,34,23,55,3,102,13,0,0,47,7,0,101,32,4,45,2,44,3,1,2,0,1,0,0,16,10,5,2,3,0,0,3,50,0,143,91,21,93,18,0,0,81,67,8,51,9,114,117,12,167,4,23,0,0,88,46,0,13,74,3,1,141,103,37,64,18,57,6,2,0,5,0,2,1,43,1,62,51,38,61,88,42,135,117,39,64,44,106,116,3,32,69,23,0,9,84,0,0,15,14,0,2,57,78,14,49,106,0,47,2,0,10,0,34,5,64,45,1,98,110,7,64,37,67,10,0,131,72,0,64,56,32,0,43,133,87,13,85,55,0,0,0,3,0,5,32,36,0,55,68,27,13,12,0,0,52,0,18,30,94,68,0,89,1,3,58,12,0,14,1,10,0,41,28,41,0,3,103,31,38,97,129,68,111,137,5,3,12,44,8,45,60,125,7,100,19,25,10,0,1,0,0,3,3,6,0,1,78,12,47,1,16,6,59,93,3,25,80,121,17,44,44,17,51,86,2,6,64,16,11,6,21,0,0,0,47,2,0,0,0,0,0,0,0,0,0,6,99,45,0,19,0,3,3,11,0,4,20,33,1,2,25,2,56,48,0,24,76,56,2,39,87,76,18,42,0,136,67,18,70,26,66,29,79,18,42,62,26,91,148,25,18,9,79,43,2,14,39,130,108,171,108,45,38,0,0,0,117,112,73,76,29,124,3,40,0,50,0,45,3,108,65,78,28,77,0,11,0,0,18,0,34,4,7,15,85,22,3,15,6,0,20,80,0,4,0,20,24,3,82,109,53,83,65,75,76,74,0,104,65,0,58,74,36,80,2,0,2,28,13,5,12,9,74,11,65,84,23,134,0,60,39,0,38,0,68,2,44,66,15,104,19,2,0,0,0,38,31,0,0,0,8,98,29,3,90,38,54

Secondary structure (DSSP, 8-state):
-PPP-SS---HHHHHHHHH-EEEEE--SGGGGSSS-SS--S-S-GGG---SS--HHHHHHHHHHTT--EEEEEEE-TT--BSS--TT-SSBGGGSSGGGGT--HHHHHHHHHHHHT-EEEEEE-SS-HHHHTSTT--HHHHHHHHHHHHHHHHHSS----EEE---TT-TT--HHHHHHHHHHHHHH-TTPEEE--GGGGGG-SBB--S-SSS---SS--SEE-HHHHHTGGG-HHHHHT--TT-SEE--BEEEEESSSSSS--GGGGGGPPPHHHHHHHHHTTTTBTSEEEEE----TTS---HHHHHHHHHHHHHHHHHHS--TTTT-EEEESS---GGG-GGGGGS--SS--EEPPTT---EEEEEEEEEEEEEEEEEEEE-GGG-S-EEEEEEEEESSSS-PEE-GGGSSB---TT-EEEEEEEEEEEEEEEEEEEESSS-EEEEEEEE---TT-/-PPP-SS---HHHHHHHHH-EEEEE--SGGGGSSS-SS--S-S-GGG---SS--HHHHHHHHHHHT--EEEEEEE-TT--BSS--TT-SSBGGGSSGGGGT--HHHHHHHHHHHHTPEEEEEE-SS-HHHHTSTT--HHHHHHHHHHHHHHHHHSS----EEE---TT-TT--HHHHHHHHHHHHHH-TTPEEE--GGGGGG-SBB--S-SSS---SS--SEE-HHHHHTGGG-HHHHHT--TT-SEE--BEEEEESSSSSS--GGGTT-PPPHHHHHHHHHTTTTBTSEEEEE----TTSS--HHHHHHHHHHHHHHHHHTT--TTTT-EEEESS---GGG-GGGGGS--SS--EE--TT---EEEEEEEEEEEEEEEEEEEE-GGG-S-EEEEEEEEESSSSSPEE-GGGSSB---TT-EEEEEEEEEEEEEEEEEEEESS--EEEEEEEE---TT-

Nearest PDB structures (foldseek):
  3eyp-assembly2_B  TM=1.002E+00  e=1.267E-99  Bacteroides thetaiotaomicron
  6orh-assembly1_A  TM=9.287E-01  e=3.240E-46  Streptococcus pneumoniae TIGR4
  6org-assembly2_B  TM=9.303E-01  e=8.638E-46  Streptococcus pneumoniae TIGR4
  3uet-assembly1_B  TM=8.707E-01  e=2.428E-46  Bifidobacterium longum subsp. infantis ATCC 15697 = JCM 1222 = DSM 20088
  3mo4-assembly1_A  TM=8.683E-01  e=1.734E-44  Bifidobacterium longum subsp. infantis ATCC 15697 = JCM 1222 = DSM 20088

CATH classification: 3.20.20.80 (+1 more: 2.60.120.260)